Protein AF-0000000083556539 (afdb_homodimer)

pLDDT: mean 80.31, std 20.59, range [20.72, 98.0]

Sequence (852 aa):
MIHHPDTIGQIGQLGGMACKLQITYKPIAVSEAAAVHAIEAASYPADEAASLAQIKMRLNVAGAYFLGGYEASHGHLVGFVNGTLAPRRELEDETMSRHDPNGRYLCIHSVVMDAAYRRQGLASAMLKAYVDRIVADQPHVEAILLLCKPYLVQFYVQAGFQVTRLSPVVHGKDAWLECVLDCVSARQLKIIQVDAFTSVHYEGNPAAIVPMTAKQFDAATDAWMQVVAQENNLSETAYVAPTSNPSTYRLRWFTPGQCSSRASRSCSCSVSSSGIWRILAMEVNLCGHGTLATAKVLFEDGYVSKSSTLDFETRYVLLLCLVLCQRARSLPRSRGLMVTTKGGDASGVDYVNRYFDPRAGVNEDPVTGSAHCVLAPYWAAILSKSSLVARQVSHRPGTLRLQVDTDQDRVILHGDAVITMRGVVVMIHHPDTIGQIGQLGGMACKLQITYKPIAVSEAAAVHAIEAASYPADEAASLAQIKMRLNVAGAYFLGGYEASHGHLVGFVNGTLAPRRELEDETMSRHDPNGRYLCIHSVVMDAAYRRQGLASAMLKAYVDRIVADQPHVEAILLLCKPYLVQFYVQAGFQVTRLSPVVHGKDAWLECVLDCVSARQLKIIQVDAFTSVHYEGNPAAIVPMTAKQFDAATDAWMQVVAQENNLSETAYVAPTSNPSTYRLRWFTPGQCSSRASRSCSCSVSSSGIWRILAMEVNLCGHGTLATAKVLFEDGYVSKSSTLDFETRYVLLLCLVLCQRARSLPRSRGLMVTTKGGDASGVDYVNRYFDPRAGVNEDPVTGSAHCVLAPYWAAILSKSSLVARQVSHRPGTLRLQVDTDQDRVILHGDAVITMRGVVV

InterPro domains:
  IPR000182 GNAT domain [PF00583] (54-161)
  IPR000182 GNAT domain [PS51186] (23-182)
  IPR003719 Phenazine biosynthesis PhzF-like [PF02567] (194-257)
  IPR003719 Phenazine biosynthesis PhzF-like [PF02567] (333-423)
  IPR003719 Phenazine biosynthesis PhzF-like [PTHR13774] (327-425)
  IPR016181 Acyl-CoA N-acyltransferase [SSF55729] (23-168)

Organism: NCBI:txid157072

Solvent-accessible surface area (backbone atoms only — not comparable to full-atom values): 45349 Å² total; per-residue (Å²): 128,85,74,73,79,78,72,75,76,79,76,75,76,80,72,72,76,74,72,73,83,52,70,45,76,45,70,57,55,68,89,45,35,65,60,52,32,53,42,41,52,72,70,34,59,82,91,71,31,69,50,61,66,53,46,43,49,41,40,71,78,30,29,89,46,32,40,27,32,22,37,64,90,76,63,44,80,42,29,39,37,36,35,35,26,16,80,54,84,68,83,41,77,70,45,73,72,44,71,35,95,82,25,32,23,34,36,48,75,50,79,48,52,30,79,91,56,55,95,67,60,50,63,59,52,49,50,39,52,48,52,53,45,44,49,71,73,36,79,68,41,46,30,40,33,38,73,39,46,58,85,48,37,38,65,44,36,76,60,62,31,40,62,52,31,53,42,87,58,76,65,80,94,54,73,28,32,31,32,41,28,57,28,59,66,68,59,45,42,42,36,34,33,20,20,10,25,16,83,50,89,81,23,11,24,50,21,35,32,29,66,38,52,52,65,55,54,70,68,53,49,70,67,57,54,34,49,52,14,37,66,52,40,40,73,27,27,28,42,35,21,60,50,96,46,85,47,33,29,39,40,46,62,18,28,46,83,52,68,48,60,74,40,78,42,72,44,73,39,41,38,37,69,84,30,40,32,46,41,63,46,83,61,35,39,47,61,43,40,45,51,52,30,43,48,49,50,36,36,73,74,57,74,36,63,64,87,45,62,36,35,32,47,28,62,23,26,82,47,78,73,63,82,68,81,87,84,71,80,76,72,62,100,62,65,47,49,64,49,74,48,76,33,55,92,86,67,81,30,58,27,35,32,43,42,33,22,54,86,74,72,36,61,61,50,30,46,59,52,46,59,46,54,53,48,46,60,56,47,23,65,75,66,70,40,50,69,44,33,36,33,28,69,39,101,19,38,22,44,38,40,37,36,53,35,75,90,74,62,30,35,34,41,28,32,42,54,36,70,42,31,44,32,30,50,95,135,83,69,76,76,79,73,76,77,79,75,76,77,79,72,72,76,75,73,71,84,51,69,45,75,44,71,57,57,67,89,44,34,66,61,53,30,52,43,40,53,73,69,34,58,79,90,70,31,69,50,60,67,54,48,43,49,42,37,70,77,30,29,88,46,32,40,27,32,21,37,65,91,76,63,44,79,44,29,38,35,36,33,36,24,15,81,54,85,66,80,40,77,71,46,72,71,46,70,33,93,80,25,34,23,32,36,48,76,49,79,48,52,28,79,93,58,55,97,69,59,49,63,59,53,48,48,39,50,49,51,53,46,42,50,70,72,35,79,68,42,47,29,40,34,37,72,40,46,57,86,47,38,37,64,44,35,74,61,62,31,40,63,52,31,54,41,86,58,76,65,79,94,54,70,28,32,30,34,39,28,57,27,59,66,69,58,45,42,44,36,33,32,18,20,10,25,17,83,51,88,82,24,11,24,51,22,36,32,29,67,39,50,53,66,55,53,70,68,54,48,69,67,55,53,34,49,53,14,39,66,50,40,39,72,28,27,28,41,35,20,60,51,96,48,85,47,32,29,40,40,46,63,19,28,47,83,54,69,48,62,75,39,79,44,72,45,74,39,41,38,37,67,83,30,40,32,47,41,62,43,83,64,38,39,47,60,42,40,45,50,52,28,43,48,49,50,35,37,73,71,58,74,34,62,65,88,46,62,34,36,32,45,28,62,24,26,82,48,76,74,61,81,67,80,86,82,71,79,75,73,63,100,60,64,44,49,62,48,74,48,75,33,54,93,85,67,80,28,58,28,34,33,43,42,34,24,54,86,75,73,35,61,60,50,30,47,57,52,48,59,46,55,54,49,45,58,57,47,24,65,75,65,72,39,50,71,44,32,36,32,28,69,41,100,19,37,21,44,39,40,35,38,52,37,77,90,74,62,32,35,35,42,28,32,42,54,36,72,42,31,45,33,31,51,96

Radius of gyration: 32.37 Å; Cα contacts (8 Å, |Δi|>4): 1877; chains: 2; bounding box: 108×89×83 Å

Secondary structure (DSSP, 8-state):
----------------------EEEEPPPGGGHHHHHHHHHHHS-TTTSPPHHHHHHHHHHHGGGEEEEEETTT--EEEEEEEEEESSSS--HHHHHS--TT-SEEEEEEEEE-GGG-SSSHHHHHHHHHHHHHHHH-TT--EEEEEE-GGGHHHHHTTT-EEEEE-S---SSS--EEEEEEHHHHHSEEEEEEEES-SSTT-SEEEEEEE--HHHHHH--HHHHHHHHHHHTSSEEEEEEE-SSTTEEEEEEE-SS--------EEEEEEETT-EEEE-TT-----HHHHHHHHHHHHHTTSS-TTSEEEEEEE----------S--SS--S-S-EEEEEEPPTTSS-SEEEEEEEGGGTEEE-S--HHHHHHHHHHHHHHHT-SEEEEEE-SSS-EEEEEEEETTTTEEEEE--EEEEEEEEE-/----------------------EEEEPPPGGGHHHHHHHHHHHS-TTTSPPHHHHHHHHHHHGGGEEEEEETTT--EEEEEEEEEESSSS--HHHHHS--TT-SEEEEEEEEE-GGG-SSSHHHHHHHHHHHHHHHH-TT--EEEEEE-GGGHHHHHTTT-EEEEE-S---SSS--EEEEEEHHHHHSEEEEEEEES-SSTT-SEEEEEEE--HHHHHH--HHHHHHHHHHHTSSEEEEEEE-SSTTEEEEEEE-SS-B-----EEEEEEEETT-EEEE-TT-----HHHHHHHHHHHHHTTSS-TTSEEEEEEEE---------S--SS--S-S-EEEEEEPPTTSS-SEEEEEEEGGGTEEE-S--HHHHHHHHHHHHHHHT-SEEEEEE-SSS-EEEEEEEETTTTEEEEE--EEEEEEEEE-

Foldseek 3Di:
DPPPVPPPDPPPPCPPPPVPFDKDKDFDDLVCLVVQQVQQPVFDPPQQGDDSVQSSVCCVPPSVLKMFIAGPPPRDTFWMKGWAAFQDDADDPVRGSDHDPQHQEIEIRDQTGHPVPPPPCVSLVRLLVSLVCCLPPPVSHFKYKYKDFPVCQVSVVVSQKDWDAWHPDDDPDGIITMIMHGSVVVNFWKKFKKAKQDPDPPFHFIEIETEDEPVVVVPDDPVNLQVVQLVVQGQKYKYWYDDPDLQEIEIAIYHNPDRLQPAQDWDKWKAALQQKIWHQLQQLLDPSRNVSRNSPCCDVVVSDDNGDMHIYTYRGNRDPQDADPDPDDPPPVGQKYKDKDADDPPPQFGIEIWMAGCVVVGGTGRDRPSVCSVVQVVSCVVVVHQWGWYWYDDVRIHIWIWGQDPPVSIIIIGGDMDTDDMDTDD/DPPPVPPVDPPPPCPPPPVPFDKDKDFDALVCLVVQQVQQPVFDPPQQGDDSVLSSVCCVPPSVLKMFIAGPPPRDTFWMKGWAAFQDDADDPVRGSDHDPQHQEIEIRDQTGHPVPPPPCVSLVRLLVSLVCCLPPPVSHFKYKYKDFPVCQVSVVVSQKDWDAFHPDDDPDGIITMIMHGSVVVNFWKKFKKAWQDPDPPFHFIEIETEDEPVVVVPDDPVNLQVVQLVVQGQKYKYWYDDPDLQEIEIAIYHNPDRLQPAQDWDKWKAALQQKIWHQLPQLLDPSRNVSRNSPCCDVVVSDDNGDMHIYTYRGNRDDQDADPDDDDPPPVGQKYKDKDADDPPPQFGIEMWMAGCVVVGGTGRDRPSVCSVVQVVSCVVVVHQWGWYWYDDVRIHIWIWGQDPPSSIIIIGGDMDTDDMDTDD

Structure (mmCIF, N/CA/C/O backbone):
data_AF-0000000083556539-model_v1
#
loop_
_entity.id
_entity.type
_entity.pdbx_description
1 polymer 'N-acetyltransferase domain-containing protein'
#
loop_
_atom_site.group_PDB
_atom_site.id
_atom_site.type_symbol
_atom_site.label_atom_id
_atom_site.label_alt_id
_atom_site.label_comp_id
_atom_site.label_asym_id
_atom_site.label_entity_id
_atom_site.label_seq_id
_atom_site.pdbx_PDB_ins_code
_atom_site.Cartn_x
_atom_site.Cartn_y
_atom_site.Cartn_z
_atom_site.occupancy
_atom_site.B_iso_or_equiv
_atom_site.auth_seq_id
_atom_site.auth_comp_id
_atom_site.auth_asym_id
_atom_site.auth_atom_id
_atom_site.pdbx_PDB_model_num
ATOM 1 N N . MET A 1 1 ? -51.781 -10.383 44.844 1 20.72 1 MET A N 1
ATOM 2 C CA . MET A 1 1 ? -51.938 -10.727 43.438 1 20.72 1 MET A CA 1
ATOM 3 C C . MET A 1 1 ? -52.281 -9.492 42.594 1 20.72 1 MET A C 1
ATOM 5 O O . MET A 1 1 ? -52.688 -9.617 41.438 1 20.72 1 MET A O 1
ATOM 9 N N . ILE A 1 2 ? -52.312 -8.32 43.156 1 23.89 2 ILE A N 1
ATOM 10 C CA . ILE A 1 2 ? -52.844 -7.094 42.562 1 23.89 2 ILE A CA 1
ATOM 11 C C . ILE A 1 2 ? -52.156 -6.816 41.219 1 23.89 2 ILE A C 1
ATOM 13 O O . ILE A 1 2 ? -50.938 -6.766 41.156 1 23.89 2 ILE A O 1
ATOM 17 N N . HIS A 1 3 ? -52.844 -7.254 40.125 1 21.41 3 HIS A N 1
ATOM 18 C CA . HIS A 1 3 ? -52.562 -7.207 38.688 1 21.41 3 HIS A CA 1
ATOM 19 C C . HIS A 1 3 ? -52.438 -5.77 38.188 1 21.41 3 HIS A C 1
ATOM 21 O O . HIS A 1 3 ? -53.438 -5.066 38.031 1 21.41 3 HIS A O 1
ATOM 27 N N . HIS A 1 4 ? -51.719 -4.914 38.906 1 24 4 HIS A N 1
ATOM 28 C CA . HIS A 1 4 ? -51.75 -3.537 38.406 1 24 4 HIS A CA 1
ATOM 29 C C . HIS A 1 4 ? -51.375 -3.455 36.938 1 24 4 HIS A C 1
ATOM 31 O O . HIS A 1 4 ? -50.344 -4.004 36.531 1 24 4 HIS A O 1
ATOM 37 N N . PRO A 1 5 ? -52.438 -3.361 36.031 1 24.89 5 PRO A N 1
ATOM 38 C CA . PRO A 1 5 ? -52.312 -3.299 34.562 1 24.89 5 PRO A CA 1
ATOM 39 C C . PRO A 1 5 ? -51.438 -2.135 34.094 1 24.89 5 PRO A C 1
ATOM 41 O O . PRO A 1 5 ? -51.719 -0.977 34.406 1 24.89 5 PRO A O 1
ATOM 44 N N . ASP A 1 6 ? -50.156 -2.098 34.344 1 22.48 6 ASP A N 1
ATOM 45 C CA . ASP A 1 6 ? -49.281 -0.965 34.031 1 22.48 6 ASP A CA 1
ATOM 46 C C . ASP A 1 6 ? -49.375 -0.559 32.562 1 22.48 6 ASP A C 1
ATOM 48 O O . ASP A 1 6 ? -48.938 -1.308 31.688 1 22.48 6 ASP A O 1
ATOM 52 N N . THR A 1 7 ? -50.469 -0.078 32.094 1 21.02 7 THR A N 1
ATOM 53 C CA . THR A 1 7 ? -50.719 0.432 30.75 1 21.02 7 THR A CA 1
ATOM 54 C C . THR A 1 7 ? -49.75 1.554 30.422 1 21.02 7 THR A C 1
ATOM 56 O O . THR A 1 7 ? -49.906 2.684 30.875 1 21.02 7 THR A O 1
ATOM 59 N N . ILE A 1 8 ? -48.531 1.499 30.672 1 24.5 8 ILE A N 1
ATOM 60 C CA . ILE A 1 8 ? -47.75 2.666 30.328 1 24.5 8 ILE A CA 1
ATOM 61 C C . ILE A 1 8 ? -48 3.043 28.859 1 24.5 8 ILE A C 1
ATOM 63 O O . ILE A 1 8 ? -47.938 2.188 27.984 1 24.5 8 ILE A O 1
ATOM 67 N N . GLY A 1 9 ? -48.75 4.07 28.609 1 21.84 9 GLY A N 1
ATOM 68 C CA . GLY A 1 9 ? -49.094 4.73 27.375 1 21.84 9 GLY A CA 1
ATOM 69 C C . GLY A 1 9 ? -47.938 4.855 26.406 1 21.84 9 GLY A C 1
ATOM 70 O O . GLY A 1 9 ? -46.781 4.887 26.828 1 21.84 9 GLY A O 1
ATOM 71 N N . GLN A 1 10 ? -48.094 4.418 25.109 1 21.72 10 GLN A N 1
ATOM 72 C CA . GLN A 1 10 ? -47.312 4.469 23.875 1 21.72 10 GLN A CA 1
ATOM 73 C C . GLN A 1 10 ? -46.906 5.895 23.531 1 21.72 10 GLN A C 1
ATOM 75 O O . GLN A 1 10 ? -47.719 6.715 23.125 1 21.72 10 GLN A O 1
ATOM 80 N N . ILE A 1 11 ? -46.281 6.625 24.375 1 24.91 11 ILE A N 1
ATOM 81 C CA . ILE A 1 11 ? -45.906 7.93 23.859 1 24.91 11 ILE A CA 1
ATOM 82 C C . ILE A 1 11 ? -45.344 7.77 22.438 1 24.91 11 ILE A C 1
ATOM 84 O O . ILE A 1 11 ? -44.406 6.977 22.219 1 24.91 11 ILE A O 1
ATOM 88 N N . GLY A 1 12 ? -46.125 8.047 21.375 1 25.31 12 GLY A N 1
ATOM 89 C CA . GLY A 1 12 ? -45.844 8.18 19.953 1 25.31 12 GLY A CA 1
ATOM 90 C C . GLY A 1 12 ? -44.594 8.953 19.656 1 25.31 12 GLY A C 1
ATOM 91 O O . GLY A 1 12 ? -44.438 10.102 20.094 1 25.31 12 GLY A O 1
ATOM 92 N N . GLN A 1 13 ? -43.438 8.43 19.797 1 26.2 13 GLN A N 1
ATOM 93 C CA . GLN A 1 13 ? -42.188 9.062 19.391 1 26.2 13 GLN A CA 1
ATOM 94 C C . GLN A 1 13 ? -42.312 9.711 18.016 1 26.2 13 GLN A C 1
ATOM 96 O O . GLN A 1 13 ? -42.531 9.023 17.016 1 26.2 13 GLN A O 1
ATOM 101 N N . LEU A 1 14 ? -43.031 10.867 17.828 1 28.23 14 LEU A N 1
ATOM 102 C CA . LEU A 1 14 ? -42.969 11.711 16.641 1 28.23 14 LEU A CA 1
ATOM 103 C C . LEU A 1 14 ? -41.531 11.82 16.125 1 28.23 14 LEU A C 1
ATOM 105 O O . LEU A 1 14 ? -40.688 12.477 16.734 1 28.23 14 LEU A O 1
ATOM 109 N N . GLY A 1 15 ? -40.875 10.812 15.727 1 32.38 15 GLY A N 1
ATOM 110 C CA . GLY A 1 15 ? -39.656 10.844 14.945 1 32.38 15 GLY A CA 1
ATOM 111 C C . GLY A 1 15 ? -39.656 11.859 13.82 1 32.38 15 GLY A C 1
ATOM 112 O O . GLY A 1 15 ? -40.375 11.68 12.836 1 32.38 15 GLY A O 1
ATOM 113 N N . GLY A 1 16 ? -39.875 13.148 14.047 1 32.16 16 GLY A N 1
ATOM 114 C CA . GLY A 1 16 ? -39.812 14.172 13.023 1 32.16 16 GLY A CA 1
ATOM 115 C C . GLY A 1 16 ? -38.812 13.844 11.93 1 32.16 16 GLY A C 1
ATOM 116 O O . GLY A 1 16 ? -37.781 13.227 12.188 1 32.16 16 GLY A O 1
ATOM 117 N N . MET A 1 17 ? -39.25 13.594 10.672 1 34.47 17 MET A N 1
ATOM 118 C CA . MET A 1 17 ? -38.531 13.531 9.391 1 34.47 17 MET A CA 1
ATOM 119 C C . MET A 1 17 ? -37.5 14.648 9.281 1 34.47 17 MET A C 1
ATOM 121 O O . MET A 1 17 ? -37.844 15.781 8.945 1 34.47 17 MET A O 1
ATOM 125 N N . ALA A 1 18 ? -36.75 15.008 10.156 1 37.91 18 ALA A N 1
ATOM 126 C CA . ALA A 1 18 ? -35.688 15.922 9.797 1 37.91 18 ALA A CA 1
ATOM 127 C C . ALA A 1 18 ? -35.25 15.727 8.344 1 37.91 18 ALA A C 1
ATOM 129 O O . ALA A 1 18 ? -34.844 14.641 7.953 1 37.91 18 ALA A O 1
ATOM 130 N N . CYS A 1 19 ? -35.844 16.266 7.285 1 42.38 19 CYS A N 1
ATOM 131 C CA . CYS A 1 19 ? -35.562 16.422 5.867 1 42.38 19 CYS A CA 1
ATOM 132 C C . CYS A 1 19 ? -34.062 16.562 5.648 1 42.38 19 CYS A C 1
ATOM 134 O O . CYS A 1 19 ? -33.469 17.578 6.012 1 42.38 19 CYS A O 1
ATOM 136 N N . LYS A 1 20 ? -33.375 15.594 5.727 1 54.72 20 LYS A N 1
ATOM 137 C CA . LYS A 1 20 ? -31.969 15.664 5.387 1 54.72 20 LYS A CA 1
ATOM 138 C C . LYS A 1 20 ? -31.75 16.484 4.125 1 54.72 20 LYS A C 1
ATOM 140 O O . LYS A 1 20 ? -32.375 16.234 3.088 1 54.72 20 LYS A O 1
ATOM 145 N N . LEU A 1 21 ? -31.469 17.766 4.254 1 72.62 21 LEU A N 1
ATOM 146 C CA . LEU A 1 21 ? -31.062 18.641 3.164 1 72.62 21 LEU A CA 1
ATOM 147 C C . LEU A 1 21 ? -30.25 17.875 2.123 1 72.62 21 LEU A C 1
ATOM 149 O O . LEU A 1 21 ? -29.281 17.188 2.465 1 72.62 21 LEU A O 1
ATOM 153 N N . GLN A 1 22 ? -31 17.625 0.95 1 84 22 GLN A N 1
ATOM 154 C CA . GLN A 1 22 ? -30.328 16.953 -0.147 1 84 22 GLN A CA 1
ATOM 155 C C . GLN A 1 22 ? -29.578 17.938 -1.034 1 84 22 GLN A C 1
ATOM 157 O O . GLN A 1 22 ? -30.172 18.906 -1.526 1 84 22 GLN A O 1
ATOM 162 N N . ILE A 1 23 ? -28.312 17.906 -1.091 1 91.31 23 ILE A N 1
ATOM 163 C CA . ILE A 1 23 ? -27.469 18.75 -1.928 1 91.31 23 ILE A CA 1
ATOM 164 C C . ILE A 1 23 ? -26.984 17.953 -3.137 1 91.31 23 ILE A C 1
ATOM 166 O O . ILE A 1 23 ? -26.594 16.797 -3.008 1 91.31 23 ILE A O 1
ATOM 170 N N . THR A 1 24 ? -27.172 18.5 -4.316 1 93.38 24 THR A N 1
ATOM 171 C CA . THR A 1 24 ? -26.625 17.938 -5.551 1 93.38 24 THR A CA 1
ATOM 172 C C . THR A 1 24 ? -25.422 18.75 -6.035 1 93.38 24 THR A C 1
ATOM 174 O O . THR A 1 24 ? -25.375 19.969 -5.84 1 93.38 24 THR A O 1
ATOM 177 N N . TYR A 1 25 ? -24.531 18.094 -6.621 1 94.75 25 TYR A N 1
ATOM 178 C CA . TYR A 1 25 ? -23.312 18.75 -7.074 1 94.75 25 TYR A CA 1
ATOM 179 C C . TYR A 1 25 ? -23.25 18.797 -8.594 1 94.75 25 TYR A C 1
ATOM 181 O O . TYR A 1 25 ? -23.469 17.797 -9.273 1 94.75 25 TYR A O 1
ATOM 189 N N . LYS A 1 26 ? -23 19.938 -9.164 1 94.12 26 LYS A N 1
ATOM 190 C CA . LYS A 1 26 ? -22.875 20.109 -10.609 1 94.12 26 LYS A CA 1
ATOM 191 C C . LYS A 1 26 ? -21.984 21.281 -10.953 1 94.12 26 LYS A C 1
ATOM 193 O O . LYS A 1 26 ? -21.656 22.109 -10.086 1 94.12 26 LYS A O 1
ATOM 198 N N . PRO A 1 27 ? -21.516 21.359 -12.195 1 94.88 27 PRO A N 1
ATOM 199 C CA . PRO A 1 27 ? -20.734 22.516 -12.617 1 94.88 27 PRO A CA 1
ATOM 200 C C . PRO A 1 27 ? -21.5 23.844 -12.5 1 94.88 27 PRO A C 1
ATOM 202 O O . PRO A 1 27 ? -22.734 23.844 -12.516 1 94.88 27 PRO A O 1
ATOM 205 N N . ILE A 1 28 ? -20.781 24.875 -12.406 1 96.5 28 ILE A N 1
ATOM 206 C CA . ILE A 1 28 ? -21.359 26.203 -12.273 1 96.5 28 ILE A CA 1
ATOM 207 C C . ILE A 1 28 ? -21.312 26.938 -13.609 1 96.5 28 ILE A C 1
ATOM 209 O O . ILE A 1 28 ? -20.266 26.953 -14.266 1 96.5 28 ILE A O 1
ATOM 213 N N . ALA A 1 29 ? -22.406 27.469 -13.953 1 94.69 29 ALA A N 1
ATOM 214 C CA . ALA A 1 29 ? -22.469 28.25 -15.188 1 94.69 29 ALA A CA 1
ATOM 215 C C . ALA A 1 29 ? -21.938 29.656 -14.969 1 94.69 29 ALA A C 1
ATOM 217 O O . ALA A 1 29 ? -22.031 30.203 -13.867 1 94.69 29 ALA A O 1
ATOM 218 N N . VAL A 1 30 ? -21.438 30.234 -16.047 1 94.75 30 VAL A N 1
ATOM 219 C CA . VAL A 1 30 ? -20.891 31.578 -15.984 1 94.75 30 VAL A CA 1
ATOM 220 C C . VAL A 1 30 ? -22 32.562 -15.578 1 94.75 30 VAL A C 1
ATOM 222 O O . VAL A 1 30 ? -21.75 33.531 -14.883 1 94.75 30 VAL A O 1
ATOM 225 N N . SER A 1 31 ? -23.234 32.25 -15.906 1 94.62 31 SER A N 1
ATOM 226 C CA . SER A 1 31 ? -24.391 33.062 -15.586 1 94.62 31 SER A CA 1
ATOM 227 C C . SER A 1 31 ? -24.625 33.125 -14.078 1 94.62 31 SER A C 1
ATOM 229 O O . SER A 1 31 ? -25.344 34 -13.586 1 94.62 31 SER A O 1
ATOM 231 N N . GLU A 1 32 ? -23.984 32.25 -13.375 1 95.81 32 GLU A N 1
ATOM 232 C CA . GLU A 1 32 ? -24.188 32.188 -11.93 1 95.81 32 GLU A CA 1
ATOM 233 C C . GLU A 1 32 ? -23.047 32.875 -11.18 1 95.81 32 GLU A C 1
ATOM 235 O O . GLU A 1 32 ? -22.906 32.719 -9.961 1 95.81 32 GLU A O 1
ATOM 240 N N . ALA A 1 33 ? -22.281 33.625 -11.836 1 96.75 33 ALA A N 1
ATOM 241 C CA . ALA A 1 33 ? -21.094 34.281 -11.266 1 96.75 33 ALA A CA 1
ATOM 242 C C . ALA A 1 33 ? -21.469 35.188 -10.102 1 96.75 33 ALA A C 1
ATOM 244 O O . ALA A 1 33 ? -20.734 35.25 -9.102 1 96.75 33 ALA A O 1
ATOM 245 N N . ALA A 1 34 ? -22.562 35.844 -10.211 1 96.38 34 ALA A N 1
ATOM 246 C CA . ALA A 1 34 ? -23 36.75 -9.156 1 96.38 34 ALA A CA 1
ATOM 247 C C . ALA A 1 34 ? -23.312 36 -7.867 1 96.38 34 ALA A C 1
ATOM 249 O O . ALA A 1 34 ? -22.984 36.469 -6.773 1 96.38 34 ALA A O 1
ATOM 250 N N . ALA A 1 35 ? -23.938 34.906 -8.062 1 95.88 35 ALA A N 1
ATOM 251 C CA . ALA A 1 35 ? -24.25 34.094 -6.895 1 95.88 35 ALA A CA 1
ATOM 252 C C . ALA A 1 35 ? -22.984 33.562 -6.23 1 95.88 35 ALA A C 1
ATOM 254 O O . ALA A 1 35 ? -22.875 33.531 -5.004 1 95.88 35 ALA A O 1
ATOM 255 N N . VAL A 1 36 ? -22.062 33.156 -7.039 1 96.31 36 VAL A N 1
ATOM 256 C CA . VAL A 1 36 ? -20.766 32.688 -6.551 1 96.31 36 VAL A CA 1
ATOM 257 C C . VAL A 1 36 ? -20.062 33.781 -5.773 1 96.31 36 VAL A C 1
ATOM 259 O O . VAL A 1 36 ? -19.594 33.594 -4.66 1 96.31 36 VAL A O 1
ATOM 262 N N . HIS A 1 37 ? -20.094 34.938 -6.324 1 96.38 37 HIS A N 1
ATOM 263 C CA . HIS A 1 37 ? -19.438 36.094 -5.699 1 96.38 37 HIS A CA 1
ATOM 264 C C . HIS A 1 37 ? -20.078 36.438 -4.359 1 96.38 37 HIS A C 1
ATOM 266 O O . HIS A 1 37 ? -19.391 36.781 -3.402 1 96.38 37 HIS A O 1
ATOM 272 N N . ALA A 1 38 ? -21.359 36.344 -4.309 1 95.56 38 ALA A N 1
ATOM 273 C CA . ALA A 1 38 ? -22.078 36.656 -3.074 1 95.56 38 ALA A CA 1
ATOM 274 C C . ALA A 1 38 ? -21.641 35.719 -1.939 1 95.56 38 ALA A C 1
ATOM 276 O O . ALA A 1 38 ? -21.391 36.188 -0.823 1 95.56 38 ALA A O 1
ATOM 277 N N . ILE A 1 39 ? -21.547 34.5 -2.234 1 95.44 39 ILE A N 1
ATOM 278 C CA . ILE A 1 39 ? -21.141 33.531 -1.231 1 95.44 39 ILE A CA 1
ATOM 279 C C . ILE A 1 39 ? -19.688 33.75 -0.841 1 95.44 39 ILE A C 1
ATOM 281 O O . ILE A 1 39 ? -19.344 33.688 0.341 1 95.44 39 ILE A O 1
ATOM 285 N N . GLU A 1 40 ? -18.844 34 -1.824 1 93.69 40 GLU A N 1
ATOM 286 C CA . GLU A 1 40 ? -17.438 34.281 -1.601 1 93.69 40 GLU A CA 1
ATOM 287 C C . GLU A 1 40 ? -17.25 35.5 -0.69 1 93.69 40 GLU A C 1
ATOM 289 O O . GLU A 1 40 ? -16.5 35.438 0.291 1 93.69 40 GLU A O 1
ATOM 294 N N . ALA A 1 41 ? -17.906 36.531 -0.97 1 93.38 41 ALA A N 1
ATOM 295 C CA . ALA A 1 41 ? -17.781 37.781 -0.238 1 93.38 41 ALA A CA 1
ATOM 296 C C . ALA A 1 41 ? -18.281 37.625 1.198 1 93.38 41 ALA A C 1
ATOM 298 O O . ALA A 1 41 ? -17.781 38.312 2.105 1 93.38 41 ALA A O 1
ATOM 299 N N . ALA A 1 42 ? -19.156 36.75 1.376 1 93.06 42 ALA A N 1
ATOM 300 C CA . ALA A 1 42 ? -19.703 36.531 2.709 1 93.06 42 ALA A CA 1
ATOM 301 C C . ALA A 1 42 ? -18.781 35.625 3.533 1 93.06 42 ALA A C 1
ATOM 303 O O . ALA A 1 42 ? -18.922 35.562 4.758 1 93.06 42 ALA A O 1
ATOM 304 N N . SER A 1 43 ? -17.891 34.969 2.891 1 90.69 43 SER A N 1
ATOM 305 C CA . SER A 1 43 ? -17.125 33.906 3.562 1 90.69 43 SER A CA 1
ATOM 306 C C . SER A 1 43 ? -15.703 34.375 3.854 1 90.69 43 SER A C 1
ATOM 308 O O . SER A 1 43 ? -15.008 33.781 4.684 1 90.69 43 SER A O 1
ATOM 310 N N . TYR A 1 44 ? -15.234 35.375 3.121 1 87.81 44 TYR A N 1
ATOM 311 C CA . TYR A 1 44 ? -13.859 35.844 3.271 1 87.81 44 TYR A CA 1
ATOM 312 C C . TYR A 1 44 ? -13.812 37.344 3.535 1 87.81 44 TYR A C 1
ATOM 314 O O . TYR A 1 44 ? -14.703 38.062 3.105 1 87.81 44 TYR A O 1
ATOM 322 N N . PRO A 1 45 ? -12.695 37.688 4.289 1 84.56 45 PRO A N 1
ATOM 323 C CA . PRO A 1 45 ? -12.477 39.125 4.367 1 84.56 45 PRO A CA 1
ATOM 324 C C . PRO A 1 45 ? -12.305 39.781 2.994 1 84.56 45 PRO A C 1
ATOM 326 O O . PRO A 1 45 ? -11.922 39.094 2.035 1 84.56 45 PRO A O 1
ATOM 329 N N . ALA A 1 46 ? -12.578 41.031 2.938 1 82.38 46 ALA A N 1
ATOM 330 C CA . ALA A 1 46 ? -12.602 41.75 1.672 1 82.38 46 ALA A CA 1
ATOM 331 C C . ALA A 1 46 ? -11.242 41.656 0.971 1 82.38 46 ALA A C 1
ATOM 333 O O . ALA A 1 46 ? -11.18 41.656 -0.26 1 82.38 46 ALA A O 1
ATOM 334 N N 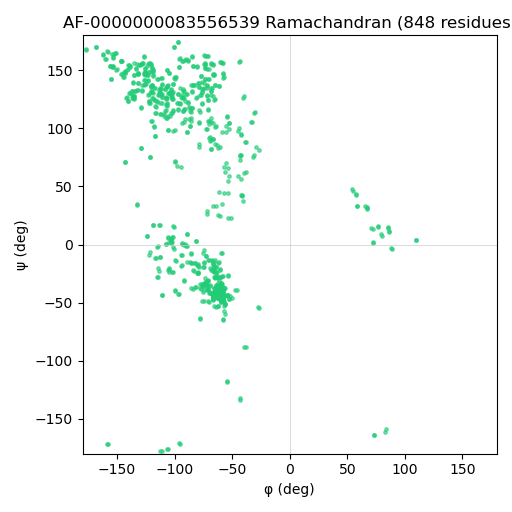. ASP A 1 47 ? -10.234 41.5 1.765 1 79.38 47 ASP A N 1
ATOM 335 C CA . ASP A 1 47 ? -8.891 41.531 1.193 1 79.38 47 ASP A CA 1
ATOM 336 C C . ASP A 1 47 ? -8.5 40.125 0.683 1 79.38 47 ASP A C 1
ATOM 338 O O . ASP A 1 47 ? -7.527 39.969 -0.059 1 79.38 47 ASP A O 1
ATOM 342 N N . GLU A 1 48 ? -9.312 39.125 0.96 1 81.25 48 GLU A N 1
ATOM 343 C CA . GLU A 1 48 ? -9.008 37.781 0.556 1 81.25 48 GLU A CA 1
ATOM 344 C C . GLU A 1 48 ? -10.016 37.25 -0.479 1 81.25 48 GLU A C 1
ATOM 346 O O . GLU A 1 48 ? -9.695 36.375 -1.279 1 81.25 48 GLU A O 1
ATOM 351 N N . ALA A 1 49 ? -11.133 37.875 -0.509 1 87.38 49 ALA A N 1
ATOM 352 C CA . ALA A 1 49 ? -12.203 37.406 -1.389 1 87.38 49 ALA A CA 1
ATOM 353 C C . ALA A 1 49 ? -11.914 37.781 -2.842 1 87.38 49 ALA A C 1
ATOM 355 O O . ALA A 1 49 ? -11.438 38.875 -3.129 1 87.38 49 ALA A O 1
ATOM 356 N N . ALA A 1 50 ? -12.203 36.906 -3.654 1 89.88 50 ALA A N 1
ATOM 357 C CA . ALA A 1 50 ? -12.086 37.188 -5.082 1 89.88 50 ALA A CA 1
ATOM 358 C C . ALA A 1 50 ? -13.164 38.156 -5.543 1 89.88 50 ALA A C 1
ATOM 360 O O . ALA A 1 50 ? -14.305 38.094 -5.086 1 89.88 50 ALA A O 1
ATOM 361 N N . SER A 1 51 ? -12.766 39.062 -6.484 1 91.69 51 SER A N 1
ATOM 362 C CA . SER A 1 51 ? -13.727 40 -7.066 1 91.69 51 SER A CA 1
ATOM 363 C C . SER A 1 51 ? -14.656 39.281 -8.047 1 91.69 51 SER A C 1
ATOM 365 O O . SER A 1 51 ? -14.375 38.156 -8.477 1 91.69 51 SER A O 1
ATOM 367 N N . LEU A 1 52 ? -15.773 39.969 -8.328 1 95.19 52 LEU A N 1
ATOM 368 C CA . LEU A 1 52 ? -16.703 39.406 -9.312 1 95.19 52 LEU A CA 1
ATOM 369 C C . LEU A 1 52 ? -16 39.219 -10.648 1 95.19 52 LEU A C 1
ATOM 371 O O . LEU A 1 52 ? -16.234 38.219 -11.328 1 95.19 52 LEU A O 1
ATOM 375 N N . ALA A 1 53 ? -15.133 40.094 -11.023 1 93.5 53 ALA A N 1
ATOM 376 C CA . ALA A 1 53 ? -14.391 40 -12.273 1 93.5 53 ALA A CA 1
ATOM 377 C C . ALA A 1 53 ? -13.477 38.781 -12.273 1 93.5 53 ALA A C 1
ATOM 379 O O . ALA A 1 53 ? -13.383 38.062 -13.273 1 93.5 53 ALA A O 1
ATOM 380 N N . GLN A 1 54 ? -12.875 38.562 -11.18 1 91.81 54 GLN A N 1
ATOM 381 C CA . GLN A 1 54 ? -11.984 37.406 -11.055 1 91.81 54 GLN A CA 1
ATOM 382 C C . GLN A 1 54 ? -12.766 36.094 -11.148 1 91.81 54 GLN A C 1
ATOM 384 O O . GLN A 1 54 ? -12.328 35.156 -11.797 1 91.81 54 GLN A O 1
ATOM 389 N N . ILE A 1 55 ? -13.898 36.094 -10.523 1 94.25 55 ILE A N 1
ATOM 390 C CA . ILE A 1 55 ? -14.742 34.906 -10.523 1 94.25 55 ILE A CA 1
ATOM 391 C C . ILE A 1 55 ? -15.227 34.594 -11.945 1 94.25 55 ILE A C 1
ATOM 393 O O . ILE A 1 55 ? -15.18 33.469 -12.398 1 94.25 55 ILE A O 1
ATOM 397 N N . LYS A 1 56 ? -15.648 35.625 -12.602 1 94.75 56 LYS A N 1
ATOM 398 C CA . LYS A 1 56 ? -16.078 35.469 -13.984 1 94.75 56 LYS A CA 1
ATOM 399 C C . LYS A 1 56 ? -14.945 34.969 -14.867 1 94.75 56 LYS A C 1
ATOM 401 O O . LYS A 1 56 ? -15.148 34.062 -15.68 1 94.75 56 LYS A O 1
ATOM 406 N N . MET A 1 57 ? -13.883 35.531 -14.664 1 92.88 57 MET A N 1
ATOM 407 C CA . MET A 1 57 ? -12.719 35.094 -15.422 1 92.88 57 MET A CA 1
ATOM 408 C C . MET A 1 57 ? -12.406 33.625 -15.164 1 92.88 57 MET A C 1
ATOM 410 O O . MET A 1 57 ? -12.227 32.844 -16.094 1 92.88 57 MET A O 1
ATOM 414 N N . ARG A 1 58 ? -12.375 33.219 -13.922 1 93.81 58 ARG A N 1
ATOM 415 C CA . ARG A 1 58 ? -12.078 31.828 -13.562 1 93.81 58 ARG A CA 1
ATOM 416 C C . ARG A 1 58 ? -13.117 30.875 -14.141 1 93.81 58 ARG A C 1
ATOM 418 O O . ARG A 1 58 ? -12.773 29.797 -14.625 1 93.81 58 ARG A O 1
ATOM 425 N N . LEU A 1 59 ? -14.352 31.266 -14.047 1 95 59 LEU A N 1
ATOM 426 C CA . LEU A 1 59 ? -15.414 30.422 -14.578 1 95 59 LEU A CA 1
ATOM 427 C C . LEU A 1 59 ? -15.266 30.234 -16.078 1 95 59 LEU A C 1
ATOM 429 O O . LEU A 1 59 ? -15.57 29.172 -16.609 1 95 59 LEU A O 1
ATOM 433 N N . ASN A 1 60 ? -14.781 31.234 -16.734 1 94.69 60 ASN A N 1
ATOM 434 C CA . ASN A 1 60 ? -14.617 31.172 -18.172 1 94.69 60 ASN A CA 1
ATOM 435 C C . ASN A 1 60 ? -13.445 30.297 -18.578 1 94.69 60 ASN A C 1
ATOM 437 O O . ASN A 1 60 ? -13.547 29.5 -19.516 1 94.69 60 ASN A O 1
ATOM 441 N N . VAL A 1 61 ? -12.391 30.359 -17.875 1 93.75 61 VAL A N 1
ATOM 442 C CA . VAL A 1 61 ? -11.172 29.719 -18.344 1 93.75 61 VAL A CA 1
ATOM 443 C C . VAL A 1 61 ? -10.961 28.406 -17.594 1 93.75 61 VAL A C 1
ATOM 445 O O . VAL A 1 61 ? -10.242 27.516 -18.062 1 93.75 61 VAL A O 1
ATOM 448 N N . ALA A 1 62 ? -11.547 28.312 -16.406 1 95.44 62 ALA A N 1
ATOM 449 C CA . ALA A 1 62 ? -11.305 27.156 -15.555 1 95.44 62 ALA A CA 1
ATOM 450 C C . ALA A 1 62 ? -12.617 26.594 -15.008 1 95.44 62 ALA A C 1
ATOM 452 O O . ALA A 1 62 ? -12.664 26.094 -13.875 1 95.44 62 ALA A O 1
ATOM 453 N N . GLY A 1 63 ? -13.609 26.672 -15.742 1 95.19 63 GLY A N 1
ATOM 454 C CA . GLY A 1 63 ? -14.922 26.219 -15.305 1 95.19 63 GLY A CA 1
ATOM 455 C C . GLY A 1 63 ? -14.961 24.75 -14.938 1 95.19 63 GLY A C 1
ATOM 456 O O . GLY A 1 63 ? -15.734 24.344 -14.078 1 95.19 63 GLY A O 1
ATOM 457 N N . ALA A 1 64 ? -14.109 23.969 -15.547 1 95.12 64 ALA A N 1
ATOM 458 C CA . ALA A 1 64 ? -14.055 22.531 -15.32 1 95.12 64 ALA A CA 1
ATOM 459 C C . ALA A 1 64 ? -13.586 22.219 -13.898 1 95.12 64 ALA A C 1
ATOM 461 O O . ALA A 1 64 ? -13.773 21.109 -13.406 1 95.12 64 ALA A O 1
ATOM 462 N N . TYR A 1 65 ? -13.055 23.203 -13.266 1 96.94 65 TYR A N 1
ATOM 463 C CA . TYR A 1 65 ? -12.484 22.969 -11.938 1 96.94 65 TYR A CA 1
ATOM 464 C C . TYR A 1 65 ? -13.297 23.688 -10.867 1 96.94 65 TYR A C 1
ATOM 466 O O . TYR A 1 65 ? -12.781 23.984 -9.781 1 96.94 65 TYR A O 1
ATOM 474 N N . PHE A 1 66 ? -14.516 24.062 -11.273 1 96 66 PHE A N 1
ATOM 475 C CA . PHE A 1 66 ? -15.531 24.516 -10.328 1 96 66 PHE A CA 1
ATOM 476 C C . PHE A 1 66 ? -16.516 23.391 -10.016 1 96 66 PHE A C 1
ATOM 478 O O . PHE A 1 66 ? -16.828 22.578 -10.891 1 96 66 PHE A O 1
ATOM 485 N N . LEU A 1 67 ? -16.953 23.344 -8.82 1 97.19 67 LEU A N 1
ATOM 486 C CA . LEU A 1 67 ? -18.062 22.5 -8.43 1 97.19 67 LEU A CA 1
ATOM 487 C C . LEU A 1 67 ? -19.031 23.25 -7.508 1 97.19 67 LEU A C 1
ATOM 489 O O . LEU A 1 67 ? -18.609 23.812 -6.492 1 97.19 67 LEU A O 1
ATOM 493 N N . GLY A 1 68 ? -20.281 23.25 -7.902 1 97.12 68 GLY A N 1
ATOM 494 C CA . GLY A 1 68 ? -21.312 23.891 -7.098 1 97.12 68 GLY A CA 1
ATOM 495 C C . GLY A 1 68 ? -22.203 22.891 -6.379 1 97.12 68 GLY A C 1
ATOM 496 O O . GLY A 1 68 ? -22.531 21.828 -6.918 1 97.12 68 GLY A O 1
ATOM 497 N N . GLY A 1 69 ? -22.469 23.219 -5.137 1 96.44 69 GLY A N 1
ATOM 498 C CA . GLY A 1 69 ? -23.516 22.531 -4.395 1 96.44 69 GLY A CA 1
ATOM 499 C C . GLY A 1 69 ? -24.859 23.234 -4.445 1 96.44 69 GLY A C 1
ATOM 500 O O . GLY A 1 69 ? -24.953 24.422 -4.133 1 96.44 69 GLY A O 1
ATOM 501 N N . TYR A 1 70 ? -25.891 22.484 -4.848 1 95.69 70 TYR A N 1
ATOM 502 C CA . TYR A 1 70 ? -27.219 23.047 -5.016 1 95.69 70 TYR A CA 1
ATOM 503 C C . TYR A 1 70 ? -28.234 22.344 -4.125 1 95.69 70 TYR A C 1
ATOM 505 O O . TYR A 1 70 ? -28.25 21.125 -4.039 1 95.69 70 TYR A O 1
ATOM 513 N N . GLU A 1 71 ? -29.016 23.109 -3.434 1 92 71 GLU A N 1
ATOM 514 C CA . GLU A 1 71 ? -30.109 22.531 -2.66 1 92 71 GLU A CA 1
ATOM 515 C C . GLU A 1 71 ? -31.188 21.953 -3.572 1 92 71 GLU A C 1
ATOM 517 O O . GLU A 1 71 ? -31.609 22.594 -4.527 1 92 71 GLU A O 1
ATOM 522 N N . ALA A 1 72 ? -31.562 20.719 -3.324 1 83.06 72 ALA A N 1
ATOM 523 C CA . ALA A 1 72 ? -32.406 19.938 -4.215 1 83.06 72 ALA A CA 1
ATOM 524 C C . ALA A 1 72 ? -33.781 20.594 -4.398 1 83.06 72 ALA A C 1
ATOM 526 O O . ALA A 1 72 ? -34.375 20.531 -5.48 1 83.06 72 ALA A O 1
ATOM 527 N N . SER A 1 73 ? -34.344 21.172 -3.443 1 78.38 73 SER A N 1
ATOM 528 C CA . SER A 1 73 ? -35.719 21.656 -3.49 1 78.38 73 SER A CA 1
ATOM 529 C C . SER A 1 73 ? -35.844 22.891 -4.379 1 78.38 73 SER A C 1
ATOM 531 O O . SER A 1 73 ? -36.781 22.984 -5.18 1 78.38 73 SER A O 1
ATOM 533 N N . HIS A 1 74 ? -34.844 23.781 -4.348 1 78.81 74 HIS A N 1
ATOM 534 C CA . HIS A 1 74 ? -35 25.062 -5.039 1 78.81 74 HIS A CA 1
ATOM 535 C C . HIS A 1 74 ? -33.906 25.266 -6.074 1 78.81 74 HIS A C 1
ATOM 537 O O . HIS A 1 74 ? -33.969 26.219 -6.863 1 78.81 74 HIS A O 1
ATOM 543 N N . GLY A 1 75 ? -32.969 24.422 -6.059 1 86.12 75 GLY A N 1
ATOM 544 C CA . GLY A 1 75 ? -31.922 24.5 -7.047 1 86.12 75 GLY A CA 1
ATOM 545 C C . GLY A 1 75 ? -30.969 25.672 -6.812 1 86.12 75 GLY A C 1
ATOM 546 O O . GLY A 1 75 ? -30.297 26.125 -7.742 1 86.12 75 GLY A O 1
ATOM 547 N N . HIS A 1 76 ? -31.016 26.281 -5.684 1 91.19 76 HIS A N 1
ATOM 548 C CA . HIS A 1 76 ? -30.156 27.422 -5.355 1 91.19 76 HIS A CA 1
ATOM 549 C C . HIS A 1 76 ? -28.75 26.969 -4.977 1 91.19 76 HIS A C 1
ATOM 551 O O . HIS A 1 76 ? -28.594 25.953 -4.301 1 91.19 76 HIS A O 1
ATOM 557 N N . LEU A 1 77 ? -27.797 27.781 -5.516 1 95.81 77 LEU A N 1
ATOM 558 C CA . LEU A 1 77 ? -26.406 27.531 -5.156 1 95.81 77 LEU A CA 1
ATOM 559 C C . LEU A 1 77 ? -26.172 27.781 -3.67 1 95.81 77 LEU A C 1
ATOM 561 O O . LEU A 1 77 ? -26.484 28.859 -3.16 1 95.81 77 LEU A O 1
ATOM 565 N N . VAL A 1 78 ? -25.641 26.812 -2.941 1 95.56 78 VAL A N 1
ATOM 566 C CA . VAL A 1 78 ? -25.469 26.953 -1.5 1 95.56 78 VAL A CA 1
ATOM 567 C C . VAL A 1 78 ? -23.984 26.906 -1.142 1 95.56 78 VAL A C 1
ATOM 569 O O . VAL A 1 78 ? -23.609 27.172 0.002 1 95.56 78 VAL A O 1
ATOM 572 N N . GLY A 1 79 ? -23.156 26.547 -1.993 1 97 79 GLY A N 1
ATOM 573 C CA . GLY A 1 79 ? -21.719 26.5 -1.796 1 97 79 GLY A CA 1
ATOM 574 C C . GLY A 1 79 ? -20.969 26.094 -3.049 1 97 79 GLY A C 1
ATOM 575 O O . GLY A 1 79 ? -21.562 25.688 -4.047 1 97 79 GLY A O 1
ATOM 576 N N . PHE A 1 80 ? -19.609 26.266 -3.027 1 97.5 80 PHE A N 1
ATOM 577 C CA . PHE A 1 80 ? -18.828 25.859 -4.191 1 97.5 80 PHE A CA 1
ATOM 578 C C . PHE A 1 80 ? -17.359 25.656 -3.818 1 97.5 80 PHE A C 1
ATOM 580 O O . PHE A 1 80 ? -16.938 26.078 -2.742 1 97.5 80 PHE A O 1
ATOM 587 N N . VAL A 1 81 ? -16.688 24.938 -4.605 1 97.69 81 VAL A N 1
ATOM 588 C CA . VAL A 1 81 ? -15.234 24.797 -4.629 1 97.69 81 VAL A CA 1
ATOM 589 C C . VAL A 1 81 ? -14.688 25.234 -5.984 1 97.69 81 VAL A C 1
ATOM 591 O O . VAL A 1 81 ? -15.281 24.938 -7.023 1 97.69 81 VAL A O 1
ATOM 594 N N . ASN A 1 82 ? -13.602 26 -5.977 1 95.25 82 ASN A N 1
ATOM 595 C CA . ASN A 1 82 ? -13.008 26.391 -7.25 1 95.25 82 ASN A CA 1
ATOM 596 C C . ASN A 1 82 ? -11.484 26.328 -7.195 1 95.25 82 ASN A C 1
ATOM 598 O O . ASN A 1 82 ? -10.891 26.422 -6.117 1 95.25 82 ASN A O 1
ATOM 602 N N . GLY A 1 83 ? -10.93 26.141 -8.312 1 95.31 83 GLY A N 1
ATOM 603 C CA . GLY A 1 83 ? -9.484 26.094 -8.445 1 95.31 83 GLY A CA 1
ATOM 604 C C . GLY A 1 83 ? -9.008 26.375 -9.859 1 95.31 83 GLY A C 1
ATOM 605 O O . GLY A 1 83 ? -9.82 26.484 -10.781 1 95.31 83 GLY A O 1
ATOM 606 N N . THR A 1 84 ? -7.707 26.625 -9.969 1 95.69 84 THR A N 1
ATOM 607 C CA . THR A 1 84 ? -7.055 26.828 -11.258 1 95.69 84 THR A CA 1
ATOM 608 C C . THR A 1 84 ? -5.828 25.938 -11.391 1 95.69 84 THR A C 1
ATOM 610 O O . THR A 1 84 ? -5.25 25.516 -10.391 1 95.69 84 THR A O 1
ATOM 613 N N . LEU A 1 85 ? -5.477 25.656 -12.602 1 95.94 85 LEU A N 1
ATOM 614 C CA . LEU A 1 85 ? -4.297 24.844 -12.875 1 95.94 85 LEU A CA 1
ATOM 615 C C . LEU A 1 85 ? -3.033 25.688 -12.883 1 95.94 85 LEU A C 1
ATOM 617 O O . LEU A 1 85 ? -3.027 26.812 -13.414 1 95.94 85 LEU A O 1
ATOM 621 N N . ALA A 1 86 ? -2.025 25.172 -12.289 1 94.12 86 ALA A N 1
ATOM 622 C CA . ALA A 1 86 ? -0.708 25.797 -12.242 1 94.12 86 ALA A CA 1
ATOM 623 C C . ALA A 1 86 ? 0.347 24.891 -12.891 1 94.12 86 ALA A C 1
ATOM 625 O O . ALA A 1 86 ? 0.233 23.672 -12.852 1 94.12 86 ALA A O 1
ATOM 626 N N . PRO A 1 87 ? 1.388 25.453 -13.438 1 90.06 87 PRO A N 1
ATOM 627 C CA . PRO A 1 87 ? 2.434 24.672 -14.109 1 90.06 87 PRO A CA 1
ATOM 628 C C . PRO A 1 87 ? 3.418 24.031 -13.125 1 90.06 87 PRO A C 1
ATOM 630 O O . PRO A 1 87 ? 4.129 23.094 -13.477 1 90.06 87 PRO A O 1
ATOM 633 N N . ARG A 1 88 ? 3.453 24.703 -11.992 1 89.94 88 ARG A N 1
ATOM 634 C CA . ARG A 1 88 ? 4.41 24.219 -11 1 89.94 88 ARG A CA 1
ATOM 635 C C . ARG A 1 88 ? 3.729 23.953 -9.664 1 89.94 88 ARG A C 1
ATOM 637 O O . ARG A 1 88 ? 2.678 24.531 -9.375 1 89.94 88 ARG A O 1
ATOM 644 N N . ARG A 1 89 ? 4.383 23.188 -8.875 1 88.06 89 ARG A N 1
ATOM 645 C CA . ARG A 1 89 ? 3.84 22.75 -7.59 1 88.06 89 ARG A CA 1
ATOM 646 C C . ARG A 1 89 ? 3.992 23.844 -6.535 1 88.06 89 ARG A C 1
ATOM 648 O O . ARG A 1 89 ? 3.25 23.875 -5.551 1 88.06 89 ARG A O 1
ATOM 655 N N . GLU A 1 90 ? 4.895 24.688 -6.688 1 83.75 90 GLU A N 1
ATOM 656 C CA . GLU A 1 90 ? 5.16 25.734 -5.707 1 83.75 90 GLU A CA 1
ATOM 657 C C . GLU A 1 90 ? 4.047 26.781 -5.699 1 83.75 90 GLU A C 1
ATOM 659 O O . GLU A 1 90 ? 3.719 27.344 -6.742 1 83.75 90 GLU A O 1
ATOM 664 N N . LEU A 1 91 ? 3.527 26.938 -4.527 1 80.75 91 LEU A N 1
ATOM 665 C CA . LEU A 1 91 ? 2.441 27.891 -4.379 1 80.75 91 LEU A CA 1
ATOM 666 C C . LEU A 1 91 ? 2.986 29.297 -4.133 1 80.75 91 LEU A C 1
ATOM 668 O O . LEU A 1 91 ? 3.623 29.547 -3.109 1 80.75 91 LEU A O 1
ATOM 672 N N . GLU A 1 92 ? 2.98 30.078 -5.113 1 77.5 92 GLU A N 1
ATOM 673 C CA . GLU A 1 92 ? 3.326 31.5 -5.043 1 77.5 92 GLU A CA 1
ATOM 674 C C . GLU A 1 92 ? 2.172 32.375 -5.527 1 77.5 92 GLU A C 1
ATOM 676 O O . GLU A 1 92 ? 1.235 31.875 -6.156 1 77.5 92 GLU A O 1
ATOM 681 N N . ASP A 1 93 ? 2.154 33.625 -5.066 1 71.06 93 ASP A N 1
ATOM 682 C CA . ASP A 1 93 ? 1.103 34.531 -5.465 1 71.06 93 ASP A CA 1
ATOM 683 C C . ASP A 1 93 ? 0.875 34.5 -6.977 1 71.06 93 ASP A C 1
ATOM 685 O O . ASP A 1 93 ? -0.267 34.469 -7.438 1 71.06 93 ASP A O 1
ATOM 689 N N . GLU A 1 94 ? 1.896 34.406 -7.629 1 64.19 94 GLU A N 1
ATOM 690 C CA . GLU A 1 94 ? 1.818 34.438 -9.086 1 64.19 94 GLU A CA 1
ATOM 691 C C . GLU A 1 94 ? 1.223 33.156 -9.633 1 64.19 94 GLU A C 1
ATOM 693 O O . GLU A 1 94 ? 0.447 33.156 -10.586 1 64.19 94 GLU A O 1
ATOM 698 N N . THR A 1 95 ? 1.513 32.094 -9 1 62.94 95 THR A N 1
ATOM 699 C CA . THR A 1 95 ? 1.099 30.797 -9.508 1 62.94 95 THR A CA 1
ATOM 700 C C . THR A 1 95 ? -0.396 30.578 -9.281 1 62.94 95 THR A C 1
ATOM 702 O O . THR A 1 95 ? -1.051 29.891 -10.07 1 62.94 95 THR A O 1
ATOM 705 N N . MET A 1 96 ? -0.913 31.344 -8.383 1 65.81 96 MET A N 1
ATOM 706 C CA . MET A 1 96 ? -2.309 31.094 -8.031 1 65.81 96 MET A CA 1
ATOM 707 C C . MET A 1 96 ? -3.229 32.094 -8.727 1 65.81 96 MET A C 1
ATOM 709 O O . MET A 1 96 ? -4.453 31.953 -8.672 1 65.81 96 MET A O 1
ATOM 713 N N . SER A 1 97 ? -2.578 33 -9.422 1 72.38 97 SER A N 1
ATOM 714 C CA . SER A 1 97 ? -3.393 34.094 -9.977 1 72.38 97 SER A CA 1
ATOM 715 C C . SER A 1 97 ? -3.822 33.781 -11.406 1 72.38 97 SER A C 1
ATOM 717 O O . SER A 1 97 ? -4.785 34.375 -11.914 1 72.38 97 SER A O 1
ATOM 719 N N . ARG A 1 98 ? -3.123 32.844 -11.969 1 83.88 98 ARG A N 1
ATOM 720 C CA . ARG A 1 98 ? -3.432 32.562 -13.367 1 83.88 98 ARG A CA 1
ATOM 721 C C . ARG A 1 98 ? -3.732 31.078 -13.578 1 83.88 98 ARG A C 1
ATOM 723 O O . ARG A 1 98 ? -3.225 30.234 -12.844 1 83.88 98 ARG A O 1
ATOM 730 N N . HIS A 1 99 ? -4.633 30.859 -14.523 1 92.94 99 HIS A N 1
ATOM 731 C CA . HIS A 1 99 ? -4.938 29.5 -14.945 1 92.94 99 HIS A CA 1
ATOM 732 C C . HIS A 1 99 ? -4.055 29.078 -16.125 1 92.94 99 HIS A C 1
ATOM 734 O O . HIS A 1 99 ? -3.986 29.781 -17.141 1 92.94 99 HIS A O 1
ATOM 740 N N . ASP A 1 100 ? -3.391 28.047 -16.047 1 93.62 100 ASP A N 1
ATOM 741 C CA . ASP A 1 100 ? -2.629 27.438 -17.141 1 93.62 100 ASP A CA 1
ATOM 742 C C . ASP A 1 100 ? -3.314 26.172 -17.641 1 93.62 100 ASP A C 1
ATOM 744 O O . ASP A 1 100 ? -3.277 25.141 -16.984 1 93.62 100 ASP A O 1
ATOM 748 N N . PRO A 1 101 ? -3.859 26.25 -18.812 1 93.19 101 PRO A N 1
ATOM 749 C CA . PRO A 1 101 ? -4.605 25.109 -19.312 1 93.19 101 PRO A CA 1
ATOM 750 C C . PRO A 1 101 ? -3.736 23.859 -19.469 1 93.19 101 PRO A C 1
ATOM 752 O O . PRO A 1 101 ? -4.258 22.734 -19.547 1 93.19 101 PRO A O 1
ATOM 755 N N . ASN A 1 102 ? -2.443 24.047 -19.453 1 93.62 102 ASN A N 1
ATOM 756 C CA . ASN A 1 102 ? -1.541 22.906 -19.562 1 93.62 102 ASN A CA 1
ATOM 757 C C . ASN A 1 102 ? -0.941 22.531 -18.203 1 93.62 102 ASN A C 1
ATOM 759 O O . ASN A 1 102 ? -0.056 21.672 -18.141 1 93.62 102 ASN A O 1
ATOM 763 N N . GLY A 1 103 ? -1.399 23.203 -17.266 1 94.88 103 GLY A N 1
ATOM 764 C CA . GLY A 1 103 ? -0.886 22.922 -15.938 1 94.88 103 GLY A CA 1
ATOM 765 C C . GLY A 1 103 ? -1.277 21.547 -15.43 1 94.88 103 GLY A C 1
ATOM 766 O O . GLY A 1 103 ? -2.291 20.984 -15.852 1 94.88 103 GLY A O 1
ATOM 767 N N . ARG A 1 104 ? -0.449 21.031 -14.508 1 96.12 104 ARG A N 1
ATOM 768 C CA . ARG A 1 104 ? -0.683 19.703 -13.977 1 96.12 104 ARG A CA 1
ATOM 769 C C . ARG A 1 104 ? -1.012 19.75 -12.492 1 96.12 104 ARG A C 1
ATOM 771 O O . ARG A 1 104 ? -1.246 18.719 -11.867 1 96.12 104 ARG A O 1
ATOM 778 N N . TYR A 1 105 ? -0.99 20.922 -11.961 1 96.56 105 TYR A N 1
ATOM 779 C CA . TYR A 1 105 ? -1.277 21.109 -10.539 1 96.56 105 TYR A CA 1
ATOM 780 C C . TYR A 1 105 ? -2.494 22 -10.344 1 96.56 105 TYR A C 1
ATOM 782 O O . TYR A 1 105 ? -2.527 23.141 -10.836 1 96.56 105 TYR A O 1
ATOM 790 N N . LEU A 1 106 ? -3.426 21.516 -9.609 1 97.25 106 LEU A N 1
ATOM 791 C CA . LEU A 1 106 ? -4.66 22.25 -9.367 1 97.25 106 LEU A CA 1
ATOM 792 C C . LEU A 1 106 ? -4.605 22.984 -8.031 1 97.25 106 LEU A C 1
ATOM 794 O O . LEU A 1 106 ? -4.457 22.344 -6.98 1 97.25 106 LEU A O 1
ATOM 798 N N . CYS A 1 107 ? -4.762 24.234 -8.094 1 96 107 CYS A N 1
ATOM 799 C CA . CYS A 1 107 ? -4.758 25.047 -6.879 1 96 107 CYS A CA 1
ATOM 800 C C . CYS A 1 107 ? -6.176 25.438 -6.484 1 96 107 CYS A C 1
ATOM 802 O O . CYS A 1 107 ? -6.836 26.188 -7.195 1 96 107 CYS A O 1
ATOM 804 N N . ILE A 1 108 ? -6.605 24.906 -5.352 1 96.19 108 ILE A N 1
ATOM 805 C CA . ILE A 1 108 ? -7.914 25.297 -4.844 1 96.19 108 ILE A CA 1
ATOM 806 C C . ILE A 1 108 ? -7.828 26.703 -4.238 1 96.19 108 ILE A C 1
ATOM 808 O O . ILE A 1 108 ? -6.953 26.969 -3.408 1 96.19 108 ILE A O 1
ATOM 812 N N . HIS A 1 109 ? -8.742 27.5 -4.574 1 93.06 109 HIS A N 1
ATOM 813 C CA . HIS A 1 109 ? -8.758 28.875 -4.078 1 93.06 109 HIS A CA 1
ATOM 814 C C . HIS A 1 109 ? -9.727 29.031 -2.914 1 93.06 109 HIS A C 1
ATOM 816 O O . HIS A 1 109 ? -9.477 29.812 -1.99 1 93.06 109 HIS A O 1
ATOM 822 N N . SER A 1 110 ? -10.891 28.359 -3.023 1 92.75 110 SER A N 1
ATOM 823 C CA . SER A 1 110 ? -11.859 28.531 -1.944 1 92.75 110 SER A CA 1
ATOM 824 C C . SER A 1 110 ? -12.797 27.328 -1.858 1 92.75 110 SER A C 1
ATOM 826 O O . SER A 1 110 ? -13.094 26.688 -2.873 1 92.75 110 SER A O 1
ATOM 828 N N . VAL A 1 111 ? -13.125 26.969 -0.73 1 95.94 111 VAL A N 1
ATOM 829 C CA . VAL A 1 111 ? -14.195 26.062 -0.34 1 95.94 111 VAL A CA 1
ATOM 830 C C . VAL A 1 111 ? -15.188 26.797 0.571 1 95.94 111 VAL A C 1
ATOM 832 O O . VAL A 1 111 ? -14.883 27.047 1.74 1 95.94 111 VAL A O 1
ATOM 835 N N . VAL A 1 112 ? -16.359 27.109 0.003 1 95.5 112 VAL A N 1
ATOM 836 C CA . VAL A 1 112 ? -17.219 28 0.768 1 95.5 112 VAL A CA 1
ATOM 837 C C . VAL A 1 112 ? -18.656 27.484 0.744 1 95.5 112 VAL A C 1
ATOM 839 O O . VAL A 1 112 ? -19.078 26.828 -0.217 1 95.5 112 VAL A O 1
ATOM 842 N N . MET A 1 113 ? -19.266 27.703 1.771 1 95.06 113 MET A N 1
ATOM 843 C CA . MET A 1 113 ? -20.688 27.422 1.945 1 95.06 113 MET A CA 1
ATOM 844 C C . MET A 1 113 ? -21.438 28.672 2.342 1 95.06 113 MET A C 1
ATOM 846 O O . MET A 1 113 ? -20.938 29.5 3.111 1 95.06 113 MET A O 1
ATOM 850 N N . ASP A 1 114 ? -22.625 28.734 1.862 1 94.5 114 ASP A N 1
ATOM 851 C CA . ASP A 1 114 ? -23.531 29.766 2.359 1 94.5 114 ASP A CA 1
ATOM 852 C C . ASP A 1 114 ? -23.719 29.656 3.871 1 94.5 114 ASP A C 1
ATOM 854 O O . ASP A 1 114 ? -23.797 28.547 4.41 1 94.5 114 ASP A O 1
ATOM 858 N N . ALA A 1 115 ? -23.906 30.797 4.512 1 92.5 115 ALA A N 1
ATOM 859 C CA . ALA A 1 115 ? -23.953 30.859 5.969 1 92.5 115 ALA A CA 1
ATOM 860 C C . ALA A 1 115 ? -25.078 30 6.527 1 92.5 115 ALA A C 1
ATOM 862 O O . ALA A 1 115 ? -24.922 29.391 7.586 1 92.5 115 ALA A O 1
ATOM 863 N N . ALA A 1 116 ? -26.156 29.922 5.828 1 90.62 116 ALA A N 1
ATOM 864 C CA . ALA A 1 116 ? -27.328 29.203 6.297 1 90.62 116 ALA A CA 1
ATOM 865 C C . ALA A 1 116 ? -27.094 27.688 6.285 1 90.62 116 ALA A C 1
ATOM 867 O O . ALA A 1 116 ? -27.844 26.938 6.918 1 90.62 116 ALA A O 1
ATOM 868 N N . TYR A 1 117 ? -26.062 27.297 5.648 1 91.56 117 TYR A N 1
ATOM 869 C CA . TYR A 1 117 ? -25.859 25.875 5.441 1 91.56 117 TYR A CA 1
ATOM 870 C C . TYR A 1 117 ? -24.562 25.406 6.102 1 91.56 117 TYR A C 1
ATOM 872 O O . TYR A 1 117 ? -24.047 24.328 5.789 1 91.56 117 TYR A O 1
ATOM 880 N N . ARG A 1 118 ? -24.047 26.203 7 1 89.88 118 ARG A N 1
ATOM 881 C CA . ARG A 1 118 ? -22.766 25.891 7.625 1 89.88 118 ARG A CA 1
ATOM 882 C C . ARG A 1 118 ? -22.969 25.016 8.859 1 89.88 118 ARG A C 1
ATOM 884 O O . ARG A 1 118 ? -24.094 24.844 9.336 1 89.88 118 ARG A O 1
ATOM 891 N N . ARG A 1 119 ? -21.875 24.297 9.258 1 89.44 119 ARG A N 1
ATOM 892 C CA . ARG A 1 119 ? -21.797 23.469 10.469 1 89.44 119 ARG A CA 1
ATOM 893 C C . ARG A 1 119 ? -22.75 22.281 10.383 1 89.44 119 ARG A C 1
ATOM 895 O O . ARG A 1 119 ? -23.375 21.922 11.375 1 89.44 119 ARG A O 1
ATOM 902 N N . GLN A 1 120 ? -22.938 21.781 9.164 1 89.25 120 GLN A N 1
ATOM 903 C CA . GLN A 1 120 ? -23.781 20.625 8.93 1 89.25 120 GLN A CA 1
ATOM 904 C C . GLN A 1 120 ? -23 19.516 8.203 1 89.25 120 GLN A C 1
ATOM 906 O O . GLN A 1 120 ? -23.594 18.547 7.727 1 89.25 120 GLN A O 1
ATOM 911 N N . GLY A 1 121 ? -21.734 19.766 8.078 1 91.25 121 GLY A N 1
ATOM 912 C CA . GLY A 1 121 ? -20.906 18.781 7.414 1 91.25 121 GLY A CA 1
ATOM 913 C C . GLY A 1 121 ? -21.016 18.828 5.902 1 91.25 121 GLY A C 1
ATOM 914 O O . GLY A 1 121 ? -20.469 17.969 5.211 1 91.25 121 GLY A O 1
ATOM 915 N N . LEU A 1 122 ? -21.641 19.797 5.367 1 92.06 122 LEU A N 1
ATOM 916 C CA . LEU A 1 122 ? -21.906 19.891 3.936 1 92.06 122 LEU A CA 1
ATOM 917 C C . LEU A 1 122 ? -20.656 20.297 3.17 1 92.06 122 LEU A C 1
ATOM 919 O O . LEU A 1 122 ? -20.438 19.828 2.045 1 92.06 122 LEU A O 1
ATOM 923 N N . ALA A 1 123 ? -19.875 21.094 3.787 1 94.81 123 ALA A N 1
ATOM 924 C CA . ALA A 1 123 ? -18.641 21.516 3.137 1 94.81 123 ALA A CA 1
ATOM 925 C C . ALA A 1 123 ? -17.703 20.312 2.943 1 94.81 123 ALA A C 1
ATOM 927 O O . ALA A 1 123 ? -17.078 20.172 1.888 1 94.81 123 ALA A O 1
ATOM 928 N N . SER A 1 124 ? -17.656 19.5 3.98 1 95 124 SER A N 1
ATOM 929 C CA . SER A 1 124 ? -16.812 18.312 3.904 1 95 124 SER A CA 1
ATOM 930 C C . SER A 1 124 ? -17.281 17.375 2.789 1 95 124 SER A C 1
ATOM 932 O O . SER A 1 124 ? -16.469 16.859 2.018 1 95 124 SER A O 1
ATOM 934 N N . ALA A 1 125 ? -18.531 17.188 2.707 1 93.94 125 ALA A N 1
ATOM 935 C CA . ALA A 1 125 ? -19.094 16.344 1.668 1 93.94 125 ALA A CA 1
ATOM 936 C C . ALA A 1 125 ? -18.828 16.906 0.279 1 93.94 125 ALA A C 1
ATOM 938 O O . ALA A 1 125 ? -18.484 16.172 -0.647 1 93.94 125 ALA A O 1
ATOM 939 N N . MET A 1 126 ? -18.969 18.172 0.157 1 95.75 126 MET A N 1
ATOM 940 C CA . MET A 1 126 ? -18.734 18.844 -1.122 1 95.75 126 MET A CA 1
ATOM 941 C C . MET A 1 126 ? -17.281 18.734 -1.536 1 95.75 126 MET A C 1
ATOM 943 O O . MET A 1 126 ? -16.969 18.438 -2.691 1 95.75 126 MET A O 1
ATOM 947 N N . LEU A 1 127 ? -16.438 18.984 -0.58 1 97.31 127 LEU A N 1
ATOM 948 C CA . LEU A 1 127 ? -15.008 18.891 -0.869 1 97.31 127 LEU A CA 1
ATOM 949 C C . LEU A 1 127 ? -14.641 17.469 -1.285 1 97.31 127 LEU A C 1
ATOM 951 O O . LEU A 1 127 ? -13.875 17.266 -2.238 1 97.31 127 LEU A O 1
ATOM 955 N N . LYS A 1 128 ? -15.133 16.531 -0.582 1 95.25 128 LYS A N 1
ATOM 956 C CA . LYS A 1 128 ? -14.883 15.133 -0.931 1 95.25 128 LYS A CA 1
ATOM 957 C C . LYS A 1 128 ? -15.383 14.812 -2.338 1 95.25 128 LYS A C 1
ATOM 959 O O . LYS A 1 128 ? -14.688 14.156 -3.117 1 95.25 128 LYS A O 1
ATOM 964 N N . ALA A 1 129 ? -16.547 15.289 -2.662 1 94.31 129 ALA A N 1
ATOM 965 C CA . ALA A 1 129 ? -17.094 15.102 -4.004 1 94.31 129 ALA A CA 1
ATOM 966 C C . ALA A 1 129 ? -16.203 15.758 -5.055 1 94.31 129 ALA A C 1
ATOM 968 O O . ALA A 1 129 ? -15.992 15.203 -6.137 1 94.31 129 ALA A O 1
ATOM 969 N N . TYR A 1 130 ? -15.758 16.906 -4.754 1 97.06 130 TYR A N 1
ATOM 970 C CA . TYR A 1 130 ? -14.867 17.641 -5.648 1 97.06 130 TYR A CA 1
ATOM 971 C C . TYR A 1 130 ? -13.594 16.844 -5.91 1 97.06 130 TYR A C 1
ATOM 973 O O . TYR A 1 130 ? -13.195 16.656 -7.062 1 97.06 130 TYR A O 1
ATOM 981 N N . VAL A 1 131 ? -12.969 16.359 -4.848 1 96.81 131 VAL A N 1
ATOM 982 C CA . VAL A 1 131 ? -11.734 15.578 -4.934 1 96.81 131 VAL A CA 1
ATOM 983 C C . VAL A 1 131 ? -11.977 14.312 -5.754 1 96.81 131 VAL A C 1
ATOM 985 O O . VAL A 1 131 ? -11.203 14 -6.66 1 96.81 131 VAL A O 1
ATOM 988 N N . ASP A 1 132 ? -13.055 13.625 -5.469 1 93.06 132 ASP A N 1
ATOM 989 C CA . ASP A 1 132 ? -13.391 12.406 -6.191 1 93.06 132 ASP A CA 1
ATOM 990 C C . ASP A 1 132 ? -13.531 12.672 -7.688 1 93.06 132 ASP A C 1
ATOM 992 O O . ASP A 1 132 ? -13.047 11.898 -8.516 1 93.06 132 ASP A O 1
ATOM 996 N N . ARG A 1 133 ? -14.133 13.758 -8 1 94.44 133 ARG A N 1
ATOM 997 C CA . ARG A 1 133 ? -14.352 14.125 -9.391 1 94.44 133 ARG A CA 1
ATOM 998 C C . ARG A 1 133 ? -13.031 14.43 -10.094 1 94.44 133 ARG A C 1
ATOM 1000 O O . ARG A 1 133 ? -12.805 13.977 -11.219 1 94.44 133 ARG A O 1
ATOM 1007 N N . ILE A 1 134 ? -12.211 15.18 -9.461 1 96.38 134 ILE A N 1
ATOM 1008 C CA . ILE A 1 134 ? -10.938 15.547 -10.062 1 96.38 134 ILE A CA 1
ATOM 1009 C C . ILE A 1 134 ? -10.094 14.297 -10.289 1 96.38 134 ILE A C 1
ATOM 1011 O O . ILE A 1 134 ? -9.523 14.109 -11.367 1 96.38 134 ILE A O 1
ATOM 1015 N N . VAL A 1 135 ? -10.031 13.469 -9.32 1 93.81 135 VAL A N 1
ATOM 1016 C CA . VAL A 1 135 ? -9.234 12.25 -9.398 1 93.81 135 VAL A CA 1
ATOM 1017 C C . VAL A 1 135 ? -9.773 11.344 -10.5 1 93.81 135 VAL A C 1
ATOM 1019 O O . VAL A 1 135 ? -9.008 10.766 -11.273 1 93.81 135 VAL A O 1
ATOM 1022 N N . ALA A 1 136 ? -11.031 11.328 -10.688 1 90.25 136 ALA A N 1
ATOM 1023 C CA . ALA A 1 136 ? -11.656 10.406 -11.633 1 90.25 136 ALA A CA 1
ATOM 1024 C C . ALA A 1 136 ? -11.648 10.984 -13.047 1 90.25 136 ALA A C 1
ATOM 1026 O O . ALA A 1 136 ? -11.383 10.266 -14.008 1 90.25 136 ALA A O 1
ATOM 1027 N N . ASP A 1 137 ? -11.844 12.305 -13.18 1 92.5 137 ASP A N 1
ATOM 1028 C CA . ASP A 1 137 ? -12.203 12.836 -14.484 1 92.5 137 ASP A CA 1
ATOM 1029 C C . ASP A 1 137 ? -11.086 13.703 -15.055 1 92.5 137 ASP A C 1
ATOM 1031 O O . ASP A 1 137 ? -11.148 14.125 -16.219 1 92.5 137 ASP A O 1
ATOM 1035 N N . GLN A 1 138 ? -10.141 14.008 -14.273 1 94.56 138 GLN A N 1
ATOM 1036 C CA . GLN A 1 138 ? -9.055 14.867 -14.734 1 94.56 138 GLN A CA 1
ATOM 1037 C C . GLN A 1 138 ? -7.707 14.172 -14.602 1 94.56 138 GLN A C 1
ATOM 1039 O O . GLN A 1 138 ? -6.875 14.57 -13.781 1 94.56 138 GLN A O 1
ATOM 1044 N N . PRO A 1 139 ? -7.41 13.234 -15.492 1 92.06 139 PRO A N 1
ATOM 1045 C CA . PRO A 1 139 ? -6.215 12.398 -15.359 1 92.06 139 PRO A CA 1
ATOM 1046 C C . PRO A 1 139 ? -4.918 13.195 -15.492 1 92.06 139 PRO A C 1
ATOM 1048 O O . PRO A 1 139 ? -3.867 12.758 -15.016 1 92.06 139 PRO A O 1
ATOM 1051 N N . HIS A 1 140 ? -5.008 14.359 -16.062 1 94.75 140 HIS A N 1
ATOM 1052 C CA . HIS A 1 140 ? -3.793 15.141 -16.25 1 94.75 140 HIS A CA 1
ATOM 1053 C C . HIS A 1 140 ? -3.387 15.852 -14.961 1 94.75 140 HIS A C 1
ATOM 1055 O O . HIS A 1 140 ? -2.252 16.312 -14.836 1 94.75 140 HIS A O 1
ATOM 1061 N N . VAL A 1 141 ? -4.246 15.992 -14.078 1 97.12 141 VAL A N 1
ATOM 1062 C CA . VAL A 1 141 ? -3.941 16.656 -12.82 1 97.12 141 VAL A CA 1
ATOM 1063 C C . VAL A 1 141 ? -3.145 15.719 -11.914 1 97.12 141 VAL A C 1
ATOM 1065 O O . VAL A 1 141 ? -3.658 14.688 -11.477 1 97.12 141 VAL A O 1
ATOM 1068 N N . GLU A 1 142 ? -1.99 16.109 -11.516 1 96.81 142 GLU A N 1
ATOM 1069 C CA . GLU A 1 142 ? -1.097 15.25 -10.742 1 96.81 142 GLU A CA 1
ATOM 1070 C C . GLU A 1 142 ? -1.302 15.445 -9.25 1 96.81 142 GLU A C 1
ATOM 1072 O O . GLU A 1 142 ? -1.055 14.531 -8.453 1 96.81 142 GLU A O 1
ATOM 1077 N N . ALA A 1 143 ? -1.671 16.625 -8.898 1 97.81 143 ALA A N 1
ATOM 1078 C CA . ALA A 1 143 ? -1.9 16.922 -7.484 1 97.81 143 ALA A CA 1
ATOM 1079 C C . ALA A 1 143 ? -2.844 18.109 -7.32 1 97.81 143 ALA A C 1
ATOM 1081 O O . ALA A 1 143 ? -2.939 18.969 -8.203 1 97.81 143 ALA A O 1
ATOM 1082 N N . ILE A 1 144 ? -3.537 18.125 -6.18 1 97.94 144 ILE A N 1
ATOM 1083 C CA . ILE A 1 144 ? -4.32 19.266 -5.742 1 97.94 144 ILE A CA 1
ATOM 1084 C C . ILE A 1 144 ? -3.59 19.984 -4.605 1 97.94 144 ILE A C 1
ATOM 1086 O O . ILE A 1 144 ? -3.164 19.344 -3.637 1 97.94 144 ILE A O 1
ATOM 1090 N N . LEU A 1 145 ? -3.488 21.234 -4.777 1 96.69 145 LEU A N 1
ATOM 1091 C CA . LEU A 1 145 ? -2.773 22.062 -3.811 1 96.69 145 LEU A CA 1
ATOM 1092 C C . LEU A 1 145 ? -3.695 23.109 -3.205 1 96.69 145 LEU A C 1
ATOM 1094 O O . LEU A 1 145 ? -4.625 23.578 -3.863 1 96.69 145 LEU A O 1
ATOM 1098 N N . LEU A 1 146 ? -3.375 23.453 -1.924 1 95.31 146 LEU A N 1
ATOM 1099 C CA . LEU A 1 146 ? -4.102 24.562 -1.331 1 95.31 146 LEU A CA 1
ATOM 1100 C C . LEU A 1 146 ? -3.361 25.109 -0.111 1 95.31 146 LEU A C 1
ATOM 1102 O O . LEU A 1 146 ? -2.422 24.484 0.381 1 95.31 146 LEU A O 1
ATOM 1106 N N . LEU A 1 147 ? -3.762 26.281 0.248 1 92.62 147 LEU A N 1
ATOM 1107 C CA . LEU A 1 147 ? -3.326 26.906 1.488 1 92.62 147 LEU A CA 1
ATOM 1108 C C . LEU A 1 147 ? -4.457 26.938 2.51 1 92.62 147 LEU A C 1
ATOM 1110 O O . LEU A 1 147 ? -5.602 27.25 2.166 1 92.62 147 LEU A O 1
ATOM 1114 N N . CYS A 1 148 ? -4.109 26.562 3.688 1 91.56 148 CYS A N 1
ATOM 1115 C CA . CYS A 1 148 ? -5.176 26.625 4.68 1 91.56 148 CYS A CA 1
ATOM 1116 C C . CYS A 1 148 ? -4.648 27.141 6.016 1 91.56 148 CYS A C 1
ATOM 1118 O O . CYS A 1 148 ? -3.451 27.047 6.293 1 91.56 148 CYS A O 1
ATOM 1120 N N . LYS A 1 149 ? -5.578 27.719 6.762 1 90.44 149 LYS A N 1
ATOM 1121 C CA . LYS A 1 149 ? -5.289 28.125 8.133 1 90.44 149 LYS A CA 1
ATOM 1122 C C . LYS A 1 149 ? -5.211 26.922 9.062 1 90.44 149 LYS A C 1
ATOM 1124 O O . LYS A 1 149 ? -5.852 25.906 8.82 1 90.44 149 LYS A O 1
ATOM 1129 N N . PRO A 1 150 ? -4.508 27.016 10.156 1 90.69 150 PRO A N 1
ATOM 1130 C CA . PRO A 1 150 ? -4.297 25.891 11.062 1 90.69 150 PRO A CA 1
ATOM 1131 C C . PRO A 1 150 ? -5.602 25.281 11.57 1 90.69 150 PRO A C 1
ATOM 1133 O O . PRO A 1 150 ? -5.711 24.062 11.688 1 90.69 150 PRO A O 1
ATOM 1136 N N . TYR A 1 151 ? -6.574 26.078 11.82 1 90.44 151 TYR A N 1
ATOM 1137 C CA . TYR A 1 151 ? -7.801 25.547 12.414 1 90.44 151 TYR A CA 1
ATOM 1138 C C . TYR A 1 151 ? -8.594 24.734 11.391 1 90.44 151 TYR A C 1
ATOM 1140 O O . TYR A 1 151 ? -9.523 24.016 11.75 1 90.44 151 TYR A O 1
ATOM 1148 N N . LEU A 1 152 ? -8.227 24.766 10.102 1 93.12 152 LEU A N 1
ATOM 1149 C CA . LEU A 1 152 ? -8.93 24.047 9.055 1 93.12 152 LEU A CA 1
ATOM 1150 C C . LEU A 1 152 ? -8.172 22.781 8.664 1 93.12 152 LEU A C 1
ATOM 1152 O O . LEU A 1 152 ? -8.609 22.031 7.785 1 93.12 152 LEU A O 1
ATOM 1156 N N . VAL A 1 153 ? -7.105 22.516 9.305 1 94.31 153 VAL A N 1
ATOM 1157 C CA . VAL A 1 153 ? -6.238 21.391 8.969 1 94.31 153 VAL A CA 1
ATOM 1158 C C . VAL A 1 153 ? -7.031 20.078 9.023 1 94.31 153 VAL A C 1
ATOM 1160 O O . VAL A 1 153 ? -7.008 19.297 8.078 1 94.31 153 VAL A O 1
ATOM 1163 N N . GLN A 1 154 ? -7.75 19.875 10.055 1 94.19 154 GLN A N 1
ATOM 1164 C CA . GLN A 1 154 ? -8.508 18.641 10.211 1 94.19 154 GLN A CA 1
ATOM 1165 C C . GLN A 1 154 ? -9.516 18.453 9.086 1 94.19 154 GLN A C 1
ATOM 1167 O O . GLN A 1 154 ? -9.711 17.344 8.586 1 94.19 154 GLN A O 1
ATOM 1172 N N . PHE A 1 155 ? -10.109 19.578 8.688 1 95.5 155 PHE A N 1
ATOM 1173 C CA . PHE A 1 155 ? -11.078 19.609 7.602 1 95.5 155 PHE A CA 1
ATOM 1174 C C . PHE A 1 155 ? -10.469 19.062 6.316 1 95.5 155 PHE A C 1
ATOM 1176 O O . PHE A 1 155 ? -11.031 18.188 5.672 1 95.5 155 PHE A O 1
ATOM 1183 N N . TYR A 1 156 ? -9.297 19.484 5.969 1 96.94 156 TYR A N 1
ATOM 1184 C CA . TYR A 1 156 ? -8.664 19.109 4.711 1 96.94 156 TYR A CA 1
ATOM 1185 C C . TYR A 1 156 ? -8.016 17.734 4.824 1 96.94 156 TYR A C 1
ATOM 1187 O O . TYR A 1 156 ? -8.039 16.938 3.871 1 96.94 156 TYR A O 1
ATOM 1195 N N . VAL A 1 157 ? -7.461 17.438 5.961 1 95.94 157 VAL A N 1
ATOM 1196 C CA . VAL A 1 157 ? -6.852 16.141 6.184 1 95.94 157 VAL A CA 1
ATOM 1197 C C . VAL A 1 157 ? -7.91 15.039 6.059 1 95.94 157 VAL A C 1
ATOM 1199 O O . VAL A 1 157 ? -7.66 13.992 5.465 1 95.94 157 VAL A O 1
ATOM 1202 N N . GLN A 1 158 ? -9.086 15.25 6.48 1 93.56 158 GLN A N 1
ATOM 1203 C CA . GLN A 1 158 ? -10.18 14.289 6.402 1 93.56 158 GLN A CA 1
ATOM 1204 C C . GLN A 1 158 ? -10.617 14.062 4.961 1 9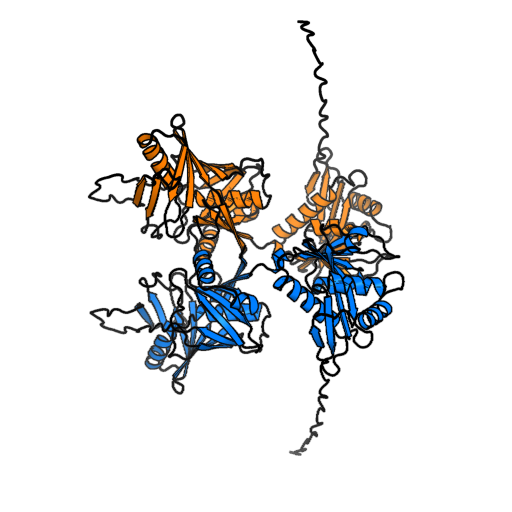3.56 158 GLN A C 1
ATOM 1206 O O . GLN A 1 158 ? -11.234 13.047 4.645 1 93.56 158 GLN A O 1
ATOM 1211 N N . ALA A 1 159 ? -10.305 15.008 4.195 1 94.56 159 ALA A N 1
ATOM 1212 C CA . ALA A 1 159 ? -10.648 14.883 2.783 1 94.56 159 ALA A CA 1
ATOM 1213 C C . ALA A 1 159 ? -9.508 14.25 1.994 1 94.56 159 ALA A C 1
ATOM 1215 O O . ALA A 1 159 ? -9.586 14.133 0.769 1 94.56 159 ALA A O 1
ATOM 1216 N N . GLY A 1 160 ? -8.43 13.906 2.613 1 94.75 160 GLY A N 1
ATOM 1217 C CA . GLY A 1 160 ? -7.355 13.18 1.96 1 94.75 160 GLY A CA 1
ATOM 1218 C C . GLY A 1 160 ? -6.113 14.023 1.75 1 94.75 160 GLY A C 1
ATOM 1219 O O . GLY A 1 160 ? -5.121 13.555 1.185 1 94.75 160 GLY A O 1
ATOM 1220 N N . PHE A 1 161 ? -6.102 15.273 2.24 1 97.62 161 PHE A N 1
ATOM 1221 C CA . PHE A 1 161 ? -4.941 16.141 2.072 1 97.62 161 PHE A CA 1
ATOM 1222 C C . PHE A 1 161 ? -3.906 15.883 3.158 1 97.62 161 PHE A C 1
ATOM 1224 O O . PHE A 1 161 ? -4.246 15.43 4.25 1 97.62 161 PHE A O 1
ATOM 1231 N N . GLN A 1 162 ? -2.703 16.188 2.779 1 96.75 162 GLN A N 1
ATOM 1232 C CA . GLN A 1 162 ? -1.589 16.172 3.721 1 96.75 162 GLN A CA 1
ATOM 1233 C C . GLN A 1 162 ? -0.931 17.531 3.838 1 96.75 162 GLN A C 1
ATOM 1235 O O . GLN A 1 162 ? -0.703 18.203 2.832 1 96.75 162 GLN A O 1
ATOM 1240 N N . VAL A 1 163 ? -0.665 17.859 5.094 1 96.56 163 VAL A N 1
ATOM 1241 C CA . VAL A 1 163 ? 0.07 19.109 5.312 1 96.56 163 VAL A CA 1
ATOM 1242 C C . VAL A 1 163 ? 1.557 18.875 5.043 1 96.56 163 VAL A C 1
ATOM 1244 O O . VAL A 1 163 ? 2.131 17.875 5.492 1 96.56 163 VAL A O 1
ATOM 1247 N N . THR A 1 164 ? 2.154 19.781 4.34 1 94.5 164 THR A N 1
ATOM 1248 C CA . THR A 1 164 ? 3.549 19.562 3.971 1 94.5 164 THR A CA 1
ATOM 1249 C C . THR A 1 164 ? 4.461 20.531 4.711 1 94.5 164 THR A C 1
ATOM 1251 O O . THR A 1 164 ? 5.516 20.141 5.219 1 94.5 164 THR A O 1
ATOM 1254 N N . ARG A 1 165 ? 4.023 21.812 4.773 1 92.62 165 ARG A N 1
ATOM 1255 C CA . ARG A 1 165 ? 4.871 22.828 5.391 1 92.62 165 ARG A CA 1
ATOM 1256 C C . ARG A 1 165 ? 4.098 24.109 5.625 1 92.62 165 ARG A C 1
ATOM 1258 O O . ARG A 1 165 ? 2.961 24.25 5.168 1 92.62 165 ARG A O 1
ATOM 1265 N N . LEU A 1 166 ? 4.789 25 6.398 1 91.38 166 LEU A N 1
ATOM 1266 C CA . LEU A 1 166 ? 4.336 26.375 6.484 1 91.38 166 LEU A CA 1
ATOM 1267 C C . LEU A 1 166 ? 4.609 27.125 5.184 1 91.38 166 LEU A C 1
ATOM 1269 O O . LEU A 1 166 ? 5.723 27.078 4.66 1 91.38 166 LEU A O 1
ATOM 1273 N N . SER A 1 167 ? 3.576 27.734 4.73 1 89.19 167 SER A N 1
ATOM 1274 C CA . SER A 1 167 ? 3.723 28.422 3.451 1 89.19 167 SER A CA 1
ATOM 1275 C C . SER A 1 167 ? 4.535 29.703 3.604 1 89.19 167 SER A C 1
ATOM 1277 O O . SER A 1 167 ? 4.375 30.438 4.582 1 89.19 167 SER A O 1
ATOM 1279 N N . PRO A 1 168 ? 5.352 29.969 2.592 1 84.31 168 PRO A N 1
ATOM 1280 C CA . PRO A 1 168 ? 6.027 31.266 2.592 1 84.31 168 PRO A CA 1
ATOM 1281 C C . PRO A 1 168 ? 5.098 32.406 2.217 1 84.31 168 PRO A C 1
ATOM 1283 O O . PRO A 1 168 ? 5.449 33.594 2.398 1 84.31 168 PRO A O 1
ATOM 1286 N N . VAL A 1 169 ? 3.986 32.031 1.658 1 76.75 169 VAL A N 1
ATOM 1287 C CA . VAL A 1 169 ? 3.012 33.062 1.273 1 76.75 169 VAL A CA 1
ATOM 1288 C C . VAL A 1 169 ? 2.383 33.656 2.523 1 76.75 169 VAL A C 1
ATOM 1290 O O . VAL A 1 169 ? 1.875 32.938 3.387 1 76.75 169 VAL A O 1
ATOM 1293 N N . VAL A 1 170 ? 2.633 34.906 2.701 1 72.12 170 VAL A N 1
ATOM 1294 C CA . VAL A 1 170 ? 2.07 35.594 3.852 1 72.12 170 VAL A CA 1
ATOM 1295 C C . VAL A 1 170 ? 0.912 36.5 3.404 1 72.12 170 VAL A C 1
ATOM 1297 O O . VAL A 1 170 ? 1.084 37.344 2.551 1 72.12 170 VAL A O 1
ATOM 1300 N N . HIS A 1 171 ? -0.214 35.969 3.578 1 69.25 171 HIS A N 1
ATOM 1301 C CA . HIS A 1 171 ? -1.406 36.781 3.363 1 69.25 171 HIS A CA 1
ATOM 1302 C C . HIS A 1 171 ? -2.143 37.031 4.676 1 69.25 171 HIS A C 1
ATOM 1304 O O . HIS A 1 171 ? -2.619 36.094 5.316 1 69.25 171 HIS A O 1
ATOM 1310 N N . GLY A 1 172 ? -2.15 38.188 5.105 1 64.12 172 GLY A N 1
ATOM 1311 C CA . GLY A 1 172 ? -2.822 38.5 6.352 1 64.12 172 GLY A CA 1
ATOM 1312 C C . GLY A 1 172 ? -1.975 38.219 7.578 1 64.12 172 GLY A C 1
ATOM 1313 O O . GLY A 1 172 ? -0.745 38.219 7.504 1 64.12 172 GLY A O 1
ATOM 1314 N N . LYS A 1 173 ? -2.566 38.094 8.797 1 64.06 173 LYS A N 1
ATOM 1315 C CA . LYS A 1 173 ? -1.909 37.969 10.102 1 64.06 173 LYS A CA 1
ATOM 1316 C C . LYS A 1 173 ? -1.571 36.531 10.438 1 64.06 173 LYS A C 1
ATOM 1318 O O . LYS A 1 173 ? -0.704 36.281 11.273 1 64.06 173 LYS A O 1
ATOM 1323 N N . ASP A 1 174 ? -2.25 35.656 9.609 1 72.44 174 ASP A N 1
ATOM 1324 C CA . ASP A 1 174 ? -2.16 34.281 10.094 1 72.44 174 ASP A CA 1
ATOM 1325 C C . ASP A 1 174 ? -1.212 33.469 9.227 1 72.44 174 ASP A C 1
ATOM 1327 O O . ASP A 1 174 ? -0.964 33.812 8.07 1 72.44 174 ASP A O 1
ATOM 1331 N N . ALA A 1 175 ? -0.589 32.5 9.844 1 81.06 175 ALA A N 1
ATOM 1332 C CA . ALA A 1 175 ? 0.237 31.5 9.148 1 81.06 175 ALA A CA 1
ATOM 1333 C C . ALA A 1 175 ? -0.617 30.594 8.273 1 81.06 175 ALA A C 1
ATOM 1335 O O . ALA A 1 175 ? -1.75 30.266 8.633 1 81.06 175 ALA A O 1
ATOM 1336 N N . TRP A 1 176 ? -0.118 30.375 7.004 1 89.75 176 TRP A N 1
ATOM 1337 C CA . TRP A 1 176 ? -0.784 29.438 6.102 1 89.75 176 TRP A CA 1
ATOM 1338 C C . TRP A 1 176 ? 0.019 28.156 5.961 1 89.75 176 TRP A C 1
ATOM 1340 O O . TRP A 1 176 ? 1.249 28.188 5.875 1 89.75 176 TRP A O 1
ATOM 1350 N N . LEU A 1 177 ? -0.708 27.125 6.027 1 93.75 177 LEU A N 1
ATOM 1351 C CA . LEU A 1 177 ? -0.09 25.812 5.797 1 93.75 177 LEU A CA 1
ATOM 1352 C C . LEU A 1 177 ? -0.359 25.328 4.379 1 93.75 177 LEU A C 1
ATOM 1354 O O . LEU A 1 177 ? -1.45 25.531 3.844 1 93.75 177 LEU A O 1
ATOM 1358 N N . GLU A 1 178 ? 0.624 24.703 3.814 1 95.06 178 GLU A N 1
ATOM 1359 C CA . GLU A 1 178 ? 0.456 24.094 2.498 1 95.06 178 GLU A CA 1
ATOM 1360 C C . GLU A 1 178 ? -0.045 22.656 2.613 1 95.06 178 GLU A C 1
ATOM 1362 O O . GLU A 1 178 ? 0.485 21.875 3.4 1 95.06 178 GLU A O 1
ATOM 1367 N N . CYS A 1 179 ? -1.105 22.406 1.856 1 96.38 179 CYS A N 1
ATOM 1368 C CA . CYS A 1 179 ? -1.688 21.062 1.793 1 96.38 179 CYS A CA 1
ATOM 1369 C C . CYS A 1 179 ? -1.626 20.516 0.375 1 96.38 179 CYS A C 1
ATOM 1371 O O . CYS A 1 179 ? -1.72 21.266 -0.596 1 96.38 179 CYS A O 1
ATOM 1373 N N . VAL A 1 180 ? -1.43 19.219 0.354 1 97.5 180 VAL A N 1
ATOM 1374 C CA . VAL A 1 180 ? -1.347 18.578 -0.952 1 97.5 180 VAL A CA 1
ATOM 1375 C C . VAL A 1 180 ? -2.152 17.281 -0.939 1 97.5 180 VAL A C 1
ATOM 1377 O O . VAL A 1 180 ? -2.193 16.578 0.073 1 97.5 180 VAL A O 1
ATOM 1380 N N . LEU A 1 181 ? -2.848 17.016 -1.989 1 98 181 LEU A N 1
ATOM 1381 C CA . LEU A 1 181 ? -3.418 15.711 -2.283 1 98 181 LEU A CA 1
ATOM 1382 C C . LEU A 1 181 ? -2.818 15.133 -3.561 1 98 181 LEU A C 1
ATOM 1384 O O . LEU A 1 181 ? -2.938 15.727 -4.633 1 98 181 LEU A O 1
ATOM 1388 N N . ASP A 1 182 ? -2.191 14.039 -3.475 1 96.56 182 ASP A N 1
ATOM 1389 C CA . ASP A 1 182 ? -1.534 13.375 -4.598 1 96.56 182 ASP A CA 1
ATOM 1390 C C . ASP A 1 182 ? -2.545 12.625 -5.461 1 96.56 182 ASP A C 1
ATOM 1392 O O . ASP A 1 182 ? -2.959 11.516 -5.117 1 96.56 182 ASP A O 1
ATOM 1396 N N . CYS A 1 183 ? -2.824 13.18 -6.551 1 96.06 183 CYS A N 1
ATOM 1397 C CA . CYS A 1 183 ? -3.85 12.602 -7.41 1 96.06 183 CYS A CA 1
ATOM 1398 C C . CYS A 1 183 ? -3.344 11.336 -8.086 1 96.06 183 CYS A C 1
ATOM 1400 O O . CYS A 1 183 ? -4.117 10.414 -8.352 1 96.06 183 CYS A O 1
ATOM 1402 N N . VAL A 1 184 ? -2.08 11.281 -8.383 1 92.25 184 VAL A N 1
ATOM 1403 C CA . VAL A 1 184 ? -1.499 10.102 -9.016 1 92.25 184 VAL A CA 1
ATOM 1404 C C . VAL A 1 184 ? -1.658 8.891 -8.102 1 92.25 184 VAL A C 1
ATOM 1406 O O . VAL A 1 184 ? -2.119 7.836 -8.539 1 92.25 184 VAL A O 1
ATOM 1409 N N . SER A 1 185 ? -1.358 9.062 -6.91 1 91.56 185 SER A N 1
ATOM 1410 C CA . SER A 1 185 ? -1.511 7.996 -5.918 1 91.56 185 SER A CA 1
ATOM 1411 C C . SER A 1 185 ? -2.98 7.656 -5.699 1 91.56 185 SER A C 1
ATOM 1413 O O . SER A 1 185 ? -3.336 6.48 -5.574 1 91.56 185 SER A O 1
ATOM 1415 N N . ALA A 1 186 ? -3.768 8.648 -5.641 1 92.25 186 ALA A N 1
ATOM 1416 C CA . ALA A 1 186 ? -5.191 8.461 -5.371 1 92.25 186 ALA A CA 1
ATOM 1417 C C . ALA A 1 186 ? -5.859 7.672 -6.492 1 92.25 186 ALA A C 1
ATOM 1419 O O . ALA A 1 186 ? -6.906 7.051 -6.281 1 92.25 186 ALA A O 1
ATOM 1420 N N . ARG A 1 187 ? -5.316 7.699 -7.629 1 91.69 187 ARG A N 1
ATOM 1421 C CA . ARG A 1 187 ? -5.895 7.023 -8.789 1 91.69 187 ARG A CA 1
ATOM 1422 C C . ARG A 1 187 ? -5.473 5.559 -8.836 1 91.69 187 ARG A C 1
ATOM 1424 O O . ARG A 1 187 ? -6.047 4.766 -9.578 1 91.69 187 ARG A O 1
ATOM 1431 N N . GLN A 1 188 ? -4.48 5.215 -8.094 1 90.5 188 GLN A N 1
ATOM 1432 C CA . GLN A 1 188 ? -3.994 3.842 -8.133 1 90.5 188 GLN A CA 1
ATOM 1433 C C . GLN A 1 188 ? -5.051 2.869 -7.613 1 90.5 188 GLN A C 1
ATOM 1435 O O . GLN A 1 188 ? -5.746 3.162 -6.641 1 90.5 188 GLN A O 1
ATOM 1440 N N . LEU A 1 189 ? -5.156 1.749 -8.359 1 93.44 189 LEU A N 1
ATOM 1441 C CA . LEU A 1 189 ? -6.102 0.714 -7.961 1 93.44 189 LEU A CA 1
ATOM 1442 C C . LEU A 1 189 ? -5.551 -0.103 -6.797 1 93.44 189 LEU A C 1
ATOM 1444 O O . LEU A 1 189 ? -4.41 -0.574 -6.848 1 93.44 189 LEU A O 1
ATOM 1448 N N . LYS A 1 190 ? -6.379 -0.198 -5.824 1 95.38 190 LYS A N 1
ATOM 1449 C CA . LYS A 1 190 ? -6 -1.035 -4.691 1 95.38 190 LYS A CA 1
ATOM 1450 C C . LYS A 1 190 ? -6.098 -2.518 -5.043 1 95.38 190 LYS A C 1
ATOM 1452 O O . LYS A 1 190 ? -6.887 -2.904 -5.902 1 95.38 190 LYS A O 1
ATOM 1457 N N . ILE A 1 191 ? -5.34 -3.293 -4.441 1 95.62 191 ILE A N 1
ATOM 1458 C CA . ILE A 1 191 ? -5.406 -4.75 -4.516 1 95.62 191 ILE A CA 1
ATOM 1459 C C . ILE A 1 191 ? -5.152 -5.352 -3.137 1 95.62 191 ILE A C 1
ATOM 1461 O O . ILE A 1 191 ? -4.152 -5.035 -2.488 1 95.62 191 ILE A O 1
ATOM 1465 N N . ILE A 1 192 ? -6.078 -6.129 -2.691 1 96.56 192 ILE A N 1
ATOM 1466 C CA . ILE A 1 192 ? -6.031 -6.688 -1.345 1 96.56 192 ILE A CA 1
ATOM 1467 C C . ILE A 1 192 ? -6.082 -8.211 -1.417 1 96.56 192 ILE A C 1
ATOM 1469 O O . ILE A 1 192 ? -6.996 -8.781 -2.018 1 96.56 192 ILE A O 1
ATOM 1473 N N . GLN A 1 193 ? -5.121 -8.797 -0.854 1 96.12 193 GLN A N 1
ATOM 1474 C CA . GLN A 1 193 ? -5.098 -10.258 -0.833 1 96.12 193 GLN A CA 1
ATOM 1475 C C . GLN A 1 193 ? -5.762 -10.797 0.428 1 96.12 193 GLN A C 1
ATOM 1477 O O . GLN A 1 193 ? -5.477 -10.336 1.535 1 96.12 193 GLN A O 1
ATOM 1482 N N . VAL A 1 194 ? -6.617 -11.742 0.245 1 94.75 194 VAL A N 1
ATOM 1483 C CA . VAL A 1 194 ? -7.414 -12.305 1.33 1 94.75 194 VAL A CA 1
ATOM 1484 C C . VAL A 1 194 ? -7.367 -13.828 1.273 1 94.75 194 VAL A C 1
ATOM 1486 O O . VAL A 1 194 ? -7.5 -14.422 0.2 1 94.75 194 VAL A O 1
ATOM 1489 N N . ASP A 1 195 ? -7.133 -14.43 2.412 1 93.88 195 ASP A N 1
ATOM 1490 C CA . ASP A 1 195 ? -7.336 -15.867 2.562 1 93.88 195 ASP A CA 1
ATOM 1491 C C . ASP A 1 195 ? -8.75 -16.172 3.057 1 93.88 195 ASP A C 1
ATOM 1493 O O . ASP A 1 195 ? -9.117 -15.789 4.168 1 93.88 195 ASP A O 1
ATOM 1497 N N . ALA A 1 196 ? -9.453 -16.844 2.221 1 91.44 196 ALA A N 1
ATOM 1498 C CA . ALA A 1 196 ? -10.844 -17.156 2.543 1 91.44 196 ALA A CA 1
ATOM 1499 C C . ALA A 1 196 ? -10.969 -18.547 3.145 1 91.44 196 ALA A C 1
ATOM 1501 O O . ALA A 1 196 ? -10.164 -19.438 2.844 1 91.44 196 ALA A O 1
ATOM 1502 N N . PHE A 1 197 ? -12.023 -18.75 3.988 1 91.94 197 PHE A N 1
ATOM 1503 C CA . PHE A 1 197 ? -12.375 -19.984 4.668 1 91.94 197 PHE A CA 1
ATOM 1504 C C . PHE A 1 197 ? -11.32 -20.359 5.703 1 91.94 197 PHE A C 1
ATOM 1506 O O . PHE A 1 197 ? -10.984 -21.531 5.867 1 91.94 197 PHE A O 1
ATOM 1513 N N . THR A 1 198 ? -10.711 -19.359 6.254 1 93.62 198 THR A N 1
ATOM 1514 C CA . THR A 1 198 ? -9.75 -19.531 7.34 1 93.62 198 THR A CA 1
ATOM 1515 C C . THR A 1 198 ? -9.688 -18.266 8.203 1 93.62 198 THR A C 1
ATOM 1517 O O . THR A 1 198 ? -10.039 -17.172 7.754 1 93.62 198 THR A O 1
ATOM 1520 N N . SER A 1 199 ? -9.32 -18.469 9.43 1 91.06 199 SER A N 1
ATOM 1521 C CA . SER A 1 199 ? -9.039 -17.359 10.32 1 91.06 199 SER A CA 1
ATOM 1522 C C . SER A 1 199 ? -7.539 -17.219 10.578 1 91.06 199 SER A C 1
ATOM 1524 O O . SER A 1 199 ? -7.105 -16.312 11.289 1 91.06 199 SER A O 1
ATOM 1526 N N . VAL A 1 200 ? -6.836 -18.125 9.93 1 91.25 200 VAL A N 1
ATOM 1527 C CA . VAL A 1 200 ? -5.391 -18.172 10.125 1 91.25 200 VAL A CA 1
ATOM 1528 C C . VAL A 1 200 ? -4.688 -17.719 8.844 1 91.25 200 VAL A C 1
ATOM 1530 O O . VAL A 1 200 ? -5.062 -18.125 7.742 1 91.25 200 VAL A O 1
ATOM 1533 N N . HIS A 1 201 ? -3.65 -16.906 9.031 1 90.81 201 HIS A N 1
ATOM 1534 C CA . HIS A 1 201 ? -2.898 -16.422 7.879 1 90.81 201 HIS A CA 1
ATOM 1535 C C . HIS A 1 201 ? -2.264 -17.578 7.109 1 90.81 201 HIS A C 1
ATOM 1537 O O . HIS A 1 201 ? -1.739 -18.516 7.715 1 90.81 201 HIS A O 1
ATOM 1543 N N . TYR A 1 202 ? -2.361 -17.516 5.77 1 90.25 202 TYR A N 1
ATOM 1544 C CA . TYR A 1 202 ? -1.628 -18.359 4.832 1 90.25 202 TYR A CA 1
ATOM 1545 C C . TYR A 1 202 ? -2.234 -19.766 4.766 1 90.25 202 TYR A C 1
ATOM 1547 O O . TYR A 1 202 ? -1.552 -20.719 4.41 1 90.25 202 TYR A O 1
ATOM 1555 N N . GLU A 1 203 ? -3.424 -19.859 5.27 1 93.38 203 GLU A N 1
ATOM 1556 C CA . GLU A 1 203 ? -4.293 -21 5.004 1 93.38 203 GLU A CA 1
ATOM 1557 C C . GLU A 1 203 ? -5.5 -20.594 4.164 1 93.38 203 GLU A C 1
ATOM 1559 O O . GLU A 1 203 ? -5.539 -19.484 3.623 1 93.38 203 GLU A O 1
ATOM 1564 N N . GLY A 1 204 ? -6.344 -21.531 3.928 1 93.88 204 GLY A N 1
ATOM 1565 C CA . GLY A 1 204 ? -7.527 -21.203 3.15 1 93.88 204 GLY A CA 1
ATOM 1566 C C . GLY A 1 204 ? -7.238 -21 1.676 1 93.88 204 GLY A C 1
ATOM 1567 O O . GLY A 1 204 ? -6.254 -21.516 1.155 1 93.88 204 GLY A O 1
ATOM 1568 N N . ASN A 1 205 ? -8.148 -20.422 1.034 1 92.81 205 ASN A N 1
ATOM 1569 C CA . ASN A 1 205 ? -8.031 -20.156 -0.398 1 92.81 205 ASN A CA 1
ATOM 1570 C C . ASN A 1 205 ? -7.812 -18.688 -0.688 1 92.81 205 ASN A C 1
ATOM 1572 O O . ASN A 1 205 ? -8.672 -17.844 -0.387 1 92.81 205 ASN A O 1
ATOM 1576 N N . PRO A 1 206 ? -6.648 -18.344 -1.245 1 93.31 206 PRO A N 1
ATOM 1577 C CA . PRO A 1 206 ? -6.312 -16.938 -1.442 1 93.31 206 PRO A CA 1
ATOM 1578 C C . PRO A 1 206 ? -7.039 -16.312 -2.637 1 93.31 206 PRO A C 1
ATOM 1580 O O . PRO A 1 206 ? -7.273 -17 -3.639 1 93.31 206 PRO A O 1
ATOM 1583 N N . ALA A 1 207 ? -7.371 -15.102 -2.5 1 92 207 ALA A N 1
ATOM 1584 C CA . ALA A 1 207 ? -7.945 -14.297 -3.574 1 92 207 ALA A CA 1
ATOM 1585 C C . ALA A 1 207 ? -7.465 -12.852 -3.494 1 92 207 ALA A C 1
ATOM 1587 O O . ALA A 1 207 ? -7.258 -12.32 -2.402 1 92 207 ALA A O 1
ATOM 1588 N N . ALA A 1 208 ? -7.258 -12.242 -4.652 1 95.06 208 ALA A N 1
ATOM 1589 C CA . ALA A 1 208 ? -6.969 -10.812 -4.727 1 95.06 208 ALA A CA 1
ATOM 1590 C C . ALA A 1 208 ? -8.234 -10.016 -5.043 1 95.06 208 ALA A C 1
ATOM 1592 O O . ALA A 1 208 ? -8.969 -10.352 -5.977 1 95.06 208 ALA A O 1
ATOM 1593 N N . ILE A 1 209 ? -8.453 -9.008 -4.23 1 94.69 209 ILE A N 1
ATOM 1594 C CA . ILE A 1 209 ? -9.648 -8.188 -4.395 1 94.69 209 ILE A CA 1
ATOM 1595 C C . ILE A 1 209 ? -9.25 -6.797 -4.887 1 94.69 209 ILE A C 1
ATOM 1597 O O . ILE A 1 209 ? -8.391 -6.141 -4.293 1 94.69 209 ILE A O 1
ATOM 1601 N N . VAL A 1 210 ? -9.875 -6.379 -5.973 1 95.5 210 VAL A N 1
ATOM 1602 C CA . VAL A 1 210 ? -9.625 -5.059 -6.535 1 95.5 210 VAL A CA 1
ATOM 1603 C C . VAL A 1 210 ? -10.906 -4.227 -6.48 1 95.5 210 VAL A C 1
ATOM 1605 O O . VAL A 1 210 ? -11.719 -4.262 -7.41 1 95.5 210 VAL A O 1
ATOM 1608 N N . PRO A 1 211 ? -11.055 -3.447 -5.41 1 95.44 211 PRO A N 1
ATOM 1609 C CA . PRO A 1 211 ? -12.18 -2.512 -5.395 1 95.44 211 PRO A CA 1
ATOM 1610 C C . PRO A 1 211 ? -12.031 -1.392 -6.422 1 95.44 211 PRO A C 1
ATOM 1612 O O . PRO A 1 211 ? -10.953 -0.806 -6.551 1 95.44 211 PRO A O 1
ATOM 1615 N N . MET A 1 212 ? -13.117 -1.221 -7.137 1 93.88 212 MET A N 1
ATOM 1616 C CA . MET A 1 212 ? -13.125 -0.218 -8.195 1 93.88 212 MET A CA 1
ATOM 1617 C C . MET A 1 212 ? -14.328 0.715 -8.055 1 93.88 212 MET A C 1
ATOM 1619 O O . MET A 1 212 ? -15.328 0.359 -7.43 1 93.88 212 MET A O 1
ATOM 1623 N N . THR A 1 213 ? -14.219 1.949 -8.602 1 89.75 213 THR A N 1
ATOM 1624 C CA . THR A 1 213 ? -15.398 2.773 -8.82 1 89.75 213 THR A CA 1
ATOM 1625 C C . THR A 1 213 ? -16.25 2.215 -9.961 1 89.75 213 THR A C 1
ATOM 1627 O O . THR A 1 213 ? -15.773 1.397 -10.75 1 89.75 213 THR A O 1
ATOM 1630 N N . ALA A 1 214 ? -17.469 2.678 -9.969 1 89 214 ALA A N 1
ATOM 1631 C CA . ALA A 1 214 ? -18.344 2.248 -11.062 1 89 214 ALA A CA 1
ATOM 1632 C C . ALA A 1 214 ? -17.75 2.609 -12.422 1 89 214 ALA A C 1
ATOM 1634 O O . ALA A 1 214 ? -17.75 1.798 -13.344 1 89 214 ALA A O 1
ATOM 1635 N N . LYS A 1 215 ? -17.172 3.719 -12.555 1 87.19 215 LYS A N 1
ATOM 1636 C CA . LYS A 1 215 ? -16.578 4.195 -13.805 1 87.19 215 LYS A CA 1
ATOM 1637 C C . LYS A 1 215 ? -15.367 3.35 -14.203 1 87.19 215 LYS A C 1
ATOM 1639 O O . LYS A 1 215 ? -15.219 2.975 -15.367 1 87.19 215 LYS A O 1
ATOM 1644 N N . GLN A 1 216 ? -14.531 3.105 -13.289 1 89.06 216 GLN A N 1
ATOM 1645 C CA . GLN A 1 216 ? -13.359 2.27 -13.539 1 89.06 216 GLN A CA 1
ATOM 1646 C C . GLN A 1 216 ? -13.773 0.874 -14 1 89.06 216 GLN A C 1
ATOM 1648 O O . GLN A 1 216 ? -13.172 0.318 -14.922 1 89.06 216 GLN A O 1
ATOM 1653 N N . PHE A 1 217 ? -14.734 0.326 -13.312 1 91.94 217 PHE A N 1
ATOM 1654 C CA . PHE A 1 217 ? -15.227 -1.013 -13.617 1 91.94 217 PHE A CA 1
ATOM 1655 C C . PHE A 1 217 ? -15.773 -1.084 -15.039 1 91.94 217 PHE A C 1
ATOM 1657 O O . PHE A 1 217 ? -15.492 -2.037 -15.766 1 91.94 217 PHE A O 1
ATOM 1664 N N . ASP A 1 218 ? -16.469 -0.043 -15.438 1 89.56 218 ASP A N 1
ATOM 1665 C CA . ASP A 1 218 ? -17.062 0.018 -16.766 1 89.56 218 ASP A CA 1
ATOM 1666 C C . ASP A 1 218 ? -15.977 0.209 -17.828 1 89.56 218 ASP A C 1
ATOM 1668 O O . ASP A 1 218 ? -16.109 -0.283 -18.953 1 89.56 218 ASP A O 1
ATOM 1672 N N . ALA A 1 219 ? -14.969 0.842 -17.516 1 88.75 219 ALA A N 1
ATOM 1673 C CA . ALA A 1 219 ? -13.906 1.164 -18.453 1 88.75 219 ALA A CA 1
ATOM 1674 C C . ALA A 1 219 ? -12.938 -0.003 -18.609 1 88.75 219 ALA A C 1
ATOM 1676 O O . ALA A 1 219 ? -12.219 -0.097 -19.609 1 88.75 219 ALA A O 1
ATOM 1677 N N . ALA A 1 220 ? -12.898 -0.838 -17.641 1 89.62 220 ALA A N 1
ATOM 1678 C CA . ALA A 1 220 ? -11.945 -1.941 -17.656 1 89.62 220 ALA A CA 1
ATOM 1679 C C . ALA A 1 220 ? -12.336 -2.99 -18.688 1 89.62 220 ALA A C 1
ATOM 1681 O O . ALA A 1 220 ? -13.508 -3.348 -18.812 1 89.62 220 ALA A O 1
ATOM 1682 N N . THR A 1 221 ? -11.297 -3.455 -19.422 1 89.31 221 THR A N 1
ATOM 1683 C CA . THR A 1 221 ? -11.523 -4.5 -20.422 1 89.31 221 THR A CA 1
ATOM 1684 C C . THR A 1 221 ? -11.281 -5.879 -19.812 1 89.31 221 THR A C 1
ATOM 1686 O O . THR A 1 221 ? -10.531 -6.016 -18.844 1 89.31 221 THR A O 1
ATOM 1689 N N . ASP A 1 222 ? -11.859 -6.891 -20.422 1 84.56 222 ASP A N 1
ATOM 1690 C CA . ASP A 1 222 ? -11.602 -8.266 -20.016 1 84.56 222 ASP A CA 1
ATOM 1691 C C . ASP A 1 222 ? -10.117 -8.602 -20.156 1 84.56 222 ASP A C 1
ATOM 1693 O O . ASP A 1 222 ? -9.562 -9.32 -19.312 1 84.56 222 ASP A O 1
ATOM 1697 N N . ALA A 1 223 ? -9.617 -8.109 -21.188 1 84.69 223 ALA A N 1
ATOM 1698 C CA . ALA A 1 223 ? -8.203 -8.383 -21.438 1 84.69 223 ALA A CA 1
ATOM 1699 C C . ALA A 1 223 ? -7.328 -7.867 -20.297 1 84.69 223 ALA A C 1
ATOM 1701 O O . ALA A 1 223 ? -6.457 -8.586 -19.812 1 84.69 223 ALA A O 1
ATOM 1702 N N . TRP A 1 224 ? -7.609 -6.672 -19.891 1 87.44 224 TRP A N 1
ATOM 1703 C CA . TRP A 1 224 ? -6.816 -6.094 -18.812 1 87.44 224 TRP A CA 1
ATOM 1704 C C . TRP A 1 224 ? -7.039 -6.848 -17.516 1 87.44 224 TRP A C 1
ATOM 1706 O O . TRP A 1 224 ? -6.086 -7.164 -16.797 1 87.44 224 TRP A O 1
ATOM 1716 N N . MET A 1 225 ? -8.242 -7.078 -17.203 1 88.81 225 MET A N 1
ATOM 1717 C CA . MET A 1 225 ? -8.57 -7.789 -15.969 1 88.81 225 MET A CA 1
ATOM 1718 C C . MET A 1 225 ? -7.91 -9.164 -15.938 1 88.81 225 MET A C 1
ATOM 1720 O O . MET A 1 225 ? -7.43 -9.602 -14.891 1 88.81 225 MET A O 1
ATOM 1724 N N . GLN A 1 226 ? -7.852 -9.812 -17.078 1 85.88 226 GLN A N 1
ATOM 1725 C CA . GLN A 1 226 ? -7.207 -11.109 -17.188 1 85.88 226 GLN A CA 1
ATOM 1726 C C . GLN A 1 226 ? -5.699 -11 -16.953 1 85.88 226 GLN A C 1
ATOM 1728 O O . GLN A 1 226 ? -5.109 -11.836 -16.266 1 85.88 226 GLN A O 1
ATOM 1733 N N . VAL A 1 227 ? -5.156 -10.023 -17.531 1 85.75 227 VAL A N 1
ATOM 1734 C CA . VAL A 1 227 ? -3.711 -9.852 -17.422 1 85.75 227 VAL A CA 1
ATOM 1735 C C . VAL A 1 227 ? -3.33 -9.578 -15.969 1 85.75 227 VAL A C 1
ATOM 1737 O O . VAL A 1 227 ? -2.33 -10.102 -15.469 1 85.75 227 VAL A O 1
ATOM 1740 N N . VAL A 1 228 ? -4.09 -8.812 -15.289 1 88.44 228 VAL A N 1
ATOM 1741 C CA . VAL A 1 228 ? -3.828 -8.523 -13.883 1 88.44 228 VAL A CA 1
ATOM 1742 C C . VAL A 1 228 ? -3.971 -9.797 -13.055 1 88.44 228 VAL A C 1
ATOM 1744 O O . VAL A 1 228 ? -3.18 -10.047 -12.141 1 88.44 228 VAL A O 1
ATOM 1747 N N . ALA A 1 229 ? -4.93 -10.555 -13.375 1 86.94 229 ALA A N 1
ATOM 1748 C CA . ALA A 1 229 ? -5.105 -11.828 -12.688 1 86.94 229 ALA A CA 1
ATOM 1749 C C . ALA A 1 229 ? -3.896 -12.734 -12.891 1 86.94 229 ALA A C 1
ATOM 1751 O O . ALA A 1 229 ? -3.439 -13.398 -11.961 1 86.94 229 ALA A O 1
ATOM 1752 N N . GLN A 1 230 ? -3.445 -12.766 -14.078 1 83.88 230 GLN A N 1
ATOM 1753 C CA . GLN A 1 230 ? -2.266 -13.555 -14.398 1 83.88 230 GLN A CA 1
ATOM 1754 C C . GLN A 1 230 ? -1.044 -13.062 -13.633 1 83.88 230 GLN A C 1
ATOM 1756 O O . GLN A 1 230 ? -0.258 -13.867 -13.117 1 83.88 230 GLN A O 1
ATOM 1761 N N . GLU A 1 231 ? -0.985 -11.773 -13.57 1 87.06 231 GLU A N 1
ATOM 1762 C CA . GLU A 1 231 ? 0.119 -11.148 -12.844 1 87.06 231 GLU A CA 1
ATOM 1763 C C . GLU A 1 231 ? 0.109 -11.547 -11.375 1 87.06 231 GLU A C 1
ATOM 1765 O O . GLU A 1 231 ? 1.162 -11.805 -10.781 1 87.06 231 GLU A O 1
ATOM 1770 N N . ASN A 1 232 ? -1.003 -11.625 -10.797 1 87 232 ASN A N 1
ATOM 1771 C CA . ASN A 1 232 ? -1.146 -11.961 -9.383 1 87 232 ASN A CA 1
ATOM 1772 C C . ASN A 1 232 ? -0.911 -13.453 -9.133 1 87 232 ASN A C 1
ATOM 1774 O O . ASN A 1 232 ? -0.493 -13.844 -8.047 1 87 232 ASN A O 1
ATOM 1778 N N . ASN A 1 233 ? -1.327 -14.219 -10.047 1 82.56 233 ASN A N 1
ATOM 1779 C CA . ASN A 1 233 ? -1.115 -15.664 -10.047 1 82.56 233 ASN A CA 1
ATOM 1780 C C . ASN A 1 233 ? -1.705 -16.312 -8.805 1 82.56 233 ASN A C 1
ATOM 1782 O O . ASN A 1 233 ? -1.084 -17.203 -8.211 1 82.56 233 ASN A O 1
ATOM 1786 N N . LEU A 1 234 ? -2.779 -15.797 -8.312 1 84.81 234 LEU A N 1
ATOM 1787 C CA . LEU A 1 234 ? -3.561 -16.438 -7.258 1 84.81 234 LEU A CA 1
ATOM 1788 C C . LEU A 1 234 ? -4.734 -17.203 -7.84 1 84.81 234 LEU A C 1
ATOM 1790 O O . LEU A 1 234 ? -4.98 -17.156 -9.047 1 84.81 234 LEU A O 1
ATOM 1794 N N . SER A 1 235 ? -5.43 -17.922 -6.973 1 80.44 235 SER A N 1
ATOM 1795 C CA . SER A 1 235 ? -6.559 -18.719 -7.438 1 80.44 235 SER A CA 1
ATOM 1796 C C . SER A 1 235 ? -7.559 -17.859 -8.211 1 80.44 235 SER A C 1
ATOM 1798 O O . SER A 1 235 ? -8.055 -18.266 -9.258 1 80.44 235 SER A O 1
ATOM 1800 N N . GLU A 1 236 ? -7.793 -16.672 -7.609 1 86 236 GLU A N 1
ATOM 1801 C CA . GLU A 1 236 ? -8.703 -15.758 -8.289 1 86 236 GLU A CA 1
ATOM 1802 C C . GLU A 1 236 ? -8.352 -14.305 -7.977 1 86 236 GLU A C 1
ATOM 1804 O O . GLU A 1 236 ? -7.777 -14.016 -6.93 1 86 236 GLU A O 1
ATOM 1809 N N . THR A 1 237 ? -8.648 -13.477 -8.922 1 90.06 237 THR A N 1
ATOM 1810 C CA . THR A 1 237 ? -8.719 -12.031 -8.727 1 90.06 237 THR A CA 1
ATOM 1811 C C . THR A 1 237 ? -10.141 -11.523 -8.938 1 90.06 237 THR A C 1
ATOM 1813 O O . THR A 1 237 ? -10.758 -11.797 -9.969 1 90.06 237 THR A O 1
ATOM 1816 N N . ALA A 1 238 ? -10.594 -10.898 -7.922 1 90.62 238 ALA A N 1
ATOM 1817 C CA . ALA A 1 238 ? -11.969 -10.414 -7.965 1 90.62 238 ALA A CA 1
ATOM 1818 C C . ALA A 1 238 ? -12.016 -8.898 -8.109 1 90.62 238 ALA A C 1
ATOM 1820 O O . ALA A 1 238 ? -11.344 -8.172 -7.359 1 90.62 238 ALA A O 1
ATOM 1821 N N . TYR A 1 239 ? -12.758 -8.438 -9.133 1 92.25 239 TYR A N 1
ATOM 1822 C CA . TYR A 1 239 ? -13.016 -7.02 -9.344 1 92.25 239 TYR A CA 1
ATOM 1823 C C . TYR A 1 239 ? -14.422 -6.648 -8.883 1 92.25 239 TYR A C 1
ATOM 1825 O O . TYR A 1 239 ? -15.398 -7.277 -9.289 1 92.25 239 TYR A O 1
ATOM 1833 N N . VAL A 1 240 ? -14.508 -5.613 -8 1 92.31 240 VAL A N 1
ATOM 1834 C CA . VAL A 1 240 ? -15.805 -5.312 -7.395 1 92.31 240 VAL A CA 1
ATOM 1835 C C . VAL A 1 240 ? -16.078 -3.814 -7.504 1 92.31 240 VAL A C 1
ATOM 1837 O O . VAL A 1 240 ? -15.18 -2.992 -7.324 1 92.31 240 VAL A O 1
ATOM 1840 N N . ALA A 1 241 ? -17.312 -3.477 -7.812 1 93.5 241 ALA A N 1
ATOM 1841 C CA . ALA A 1 241 ? -17.734 -2.084 -7.934 1 93.5 241 ALA A CA 1
ATOM 1842 C C . ALA A 1 241 ? -19.172 -1.895 -7.422 1 93.5 241 ALA A C 1
ATOM 1844 O O . ALA A 1 241 ? -19.984 -2.805 -7.52 1 93.5 241 ALA A O 1
ATOM 1845 N N . PRO A 1 242 ? -19.406 -0.743 -6.902 1 91.44 242 PRO A N 1
ATOM 1846 C CA . PRO A 1 242 ? -20.75 -0.476 -6.383 1 91.44 242 PRO A CA 1
ATOM 1847 C C . PRO A 1 242 ? -21.781 -0.271 -7.492 1 91.44 242 PRO A C 1
ATOM 1849 O O . PRO A 1 242 ? -21.422 0.021 -8.633 1 91.44 242 PRO A O 1
ATOM 1852 N N . THR A 1 243 ? -23.016 -0.524 -7.113 1 88.19 243 THR A N 1
ATOM 1853 C CA . THR A 1 243 ? -24.172 -0.16 -7.938 1 88.19 243 THR A CA 1
ATOM 1854 C C . THR A 1 243 ? -24.906 1.031 -7.34 1 88.19 243 THR A C 1
ATOM 1856 O O . THR A 1 243 ? -24.422 1.655 -6.391 1 88.19 243 THR A O 1
ATOM 1859 N N . SER A 1 244 ? -26.016 1.389 -7.953 1 85.81 244 SER A N 1
ATOM 1860 C CA . SER A 1 244 ? -26.844 2.461 -7.41 1 85.81 244 SER A CA 1
ATOM 1861 C C . SER A 1 244 ? -27.438 2.072 -6.062 1 85.81 244 SER A C 1
ATOM 1863 O O . SER A 1 244 ? -27.75 2.939 -5.246 1 85.81 244 SER A O 1
ATOM 1865 N N . ASN A 1 245 ? -27.531 0.809 -5.844 1 80.44 245 ASN A N 1
ATOM 1866 C CA . ASN A 1 245 ? -27.953 0.297 -4.543 1 80.44 245 ASN A CA 1
ATOM 1867 C C . ASN A 1 245 ? -26.766 0.103 -3.604 1 80.44 245 ASN A C 1
ATOM 1869 O O . ASN A 1 245 ? -25.844 -0.64 -3.918 1 80.44 245 ASN A O 1
ATOM 1873 N N . PRO A 1 246 ? -26.797 0.759 -2.455 1 80.81 246 PRO A N 1
ATOM 1874 C CA . PRO A 1 246 ? -25.641 0.748 -1.55 1 80.81 246 PRO A CA 1
ATOM 1875 C C . PRO A 1 246 ? -25.281 -0.656 -1.069 1 80.81 246 PRO A C 1
ATOM 1877 O O . PRO A 1 246 ? -24.156 -0.894 -0.635 1 80.81 246 PRO A O 1
ATOM 1880 N N . SER A 1 247 ? -26.141 -1.536 -1.115 1 78.88 247 SER A N 1
ATOM 1881 C CA . SER A 1 247 ? -25.859 -2.871 -0.595 1 78.88 247 SER A CA 1
ATOM 1882 C C . SER A 1 247 ? -25.641 -3.871 -1.727 1 78.88 247 SER A C 1
ATOM 1884 O O . SER A 1 247 ? -25.578 -5.078 -1.49 1 78.88 247 SER A O 1
ATOM 1886 N N . THR A 1 248 ? -25.609 -3.418 -2.896 1 83.31 248 THR A N 1
ATOM 1887 C CA . THR A 1 248 ? -25.406 -4.293 -4.047 1 83.31 248 THR A CA 1
ATOM 1888 C C . THR A 1 248 ? -24.141 -3.902 -4.809 1 83.31 248 THR A C 1
ATOM 1890 O O . THR A 1 248 ? -23.922 -2.725 -5.09 1 83.31 248 THR A O 1
ATOM 1893 N N . TYR A 1 249 ? -23.391 -4.855 -5.066 1 86.69 249 TYR A N 1
ATOM 1894 C CA . TYR A 1 249 ? -22.141 -4.637 -5.785 1 86.69 249 TYR A CA 1
ATOM 1895 C C . TYR A 1 249 ? -22.047 -5.539 -7.008 1 86.69 249 TYR A C 1
ATOM 1897 O O . TYR A 1 249 ? -22.609 -6.637 -7.023 1 86.69 249 TYR A O 1
ATOM 1905 N N . ARG A 1 250 ? -21.406 -5.07 -8.055 1 86.31 250 ARG A N 1
ATOM 1906 C CA . ARG A 1 250 ? -21.016 -5.898 -9.195 1 86.31 250 ARG A CA 1
ATOM 1907 C C . ARG A 1 250 ? -19.703 -6.605 -8.93 1 86.31 250 ARG A C 1
ATOM 1909 O O . ARG A 1 250 ? -18.781 -6.02 -8.352 1 86.31 250 ARG A O 1
ATOM 1916 N N . LEU A 1 251 ? -19.656 -7.848 -9.297 1 87.19 251 LEU A N 1
ATOM 1917 C CA . LEU A 1 251 ? -18.469 -8.656 -8.992 1 87.19 251 LEU A CA 1
ATOM 1918 C C . LEU A 1 251 ? -18.078 -9.508 -10.195 1 87.19 251 LEU A C 1
ATOM 1920 O O . LEU A 1 251 ? -18.922 -10.156 -10.805 1 87.19 251 LEU A O 1
ATOM 1924 N N . ARG A 1 252 ? -16.766 -9.445 -10.602 1 84.75 252 ARG A N 1
ATOM 1925 C CA . ARG A 1 252 ? -16.172 -10.289 -11.641 1 84.75 252 ARG A CA 1
ATOM 1926 C C . ARG A 1 252 ? -14.922 -10.992 -11.117 1 84.75 252 ARG A C 1
ATOM 1928 O O . ARG A 1 252 ? -14.125 -10.398 -10.383 1 84.75 252 ARG A O 1
ATOM 1935 N N . TRP A 1 253 ? -14.781 -12.25 -11.555 1 84.06 253 TRP A N 1
ATOM 1936 C CA . TRP A 1 253 ? -13.602 -13.008 -11.148 1 84.06 253 TRP A CA 1
ATOM 1937 C C . TRP A 1 253 ? -12.812 -13.492 -12.359 1 84.06 253 TRP A C 1
ATOM 1939 O O . TRP A 1 253 ? -13.406 -13.852 -13.383 1 84.06 253 TRP A O 1
ATOM 1949 N N . PHE A 1 254 ? -11.523 -13.57 -12.156 1 83.12 254 PHE A N 1
ATOM 1950 C CA . PHE A 1 254 ? -10.609 -14.078 -13.172 1 83.12 254 PHE A CA 1
ATOM 1951 C C . PHE A 1 254 ? -9.578 -15.016 -12.555 1 83.12 254 PHE A C 1
ATOM 1953 O O . PHE A 1 254 ? -9.047 -14.734 -11.484 1 83.12 254 PHE A O 1
ATOM 1960 N N . THR A 1 255 ? -9.344 -16.188 -13.133 1 80.38 255 THR A N 1
ATOM 1961 C CA . THR A 1 255 ? -8.203 -17.047 -12.82 1 80.38 255 THR A CA 1
ATOM 1962 C C . THR A 1 255 ? -7.02 -16.734 -13.727 1 80.38 255 THR A C 1
ATOM 1964 O O . THR A 1 255 ? -7.184 -16.078 -14.766 1 80.38 255 THR A O 1
ATOM 1967 N N . PRO A 1 256 ? -5.785 -17.109 -13.297 1 75.69 256 PRO A N 1
ATOM 1968 C CA . PRO A 1 256 ? -4.641 -16.844 -14.172 1 75.69 256 PRO A CA 1
ATOM 1969 C C . PRO A 1 256 ? -4.777 -17.5 -15.539 1 75.69 256 PRO A C 1
ATOM 1971 O O . PRO A 1 256 ? -4.242 -17 -16.531 1 75.69 256 PRO A O 1
ATOM 1974 N N . GLY A 1 257 ? -5.293 -18.688 -15.789 1 63.78 257 GLY A N 1
ATOM 1975 C CA . GLY A 1 257 ? -5.398 -19.406 -17.047 1 63.78 257 GLY A CA 1
ATOM 1976 C C . GLY A 1 257 ? -6.527 -18.906 -17.922 1 63.78 257 GLY A C 1
ATOM 1977 O O . GLY A 1 257 ? -6.383 -18.828 -19.156 1 63.78 257 GLY A O 1
ATOM 1978 N N . GLN A 1 258 ? -7.844 -18.953 -17.641 1 54.94 258 GLN A N 1
ATOM 1979 C CA . GLN A 1 258 ? -8.961 -18.609 -18.516 1 54.94 258 GLN A CA 1
ATOM 1980 C C . GLN A 1 258 ? -10 -17.766 -17.766 1 54.94 258 GLN A C 1
ATOM 1982 O O . GLN A 1 258 ? -10.156 -17.906 -16.547 1 54.94 258 GLN A O 1
ATOM 1987 N N . CYS A 1 259 ? -10.289 -16.547 -18.547 1 47.16 259 CYS A N 1
ATOM 1988 C CA . CYS A 1 259 ? -11.438 -15.781 -18.062 1 47.16 259 CYS A CA 1
ATOM 1989 C C . CYS A 1 259 ? -12.672 -16.672 -17.969 1 47.16 259 CYS A C 1
ATOM 1991 O O . CYS A 1 259 ? -12.953 -17.453 -18.875 1 47.16 259 CYS A O 1
ATOM 1993 N N . SER A 1 260 ? -13.023 -16.922 -16.828 1 44.41 260 SER A N 1
ATOM 1994 C CA . SER A 1 260 ? -14.289 -17.656 -16.719 1 44.41 260 SER A CA 1
ATOM 1995 C C . SER A 1 260 ? -15.445 -16.844 -17.297 1 44.41 260 SER A C 1
ATOM 1997 O O . SER A 1 260 ? -16.281 -16.312 -16.562 1 44.41 260 SER A O 1
ATOM 1999 N N . SER A 1 261 ? -15.219 -15.938 -18.219 1 37.66 261 SER A N 1
ATOM 2000 C CA . SER A 1 261 ? -16.328 -15.055 -18.531 1 37.66 261 SER A CA 1
ATOM 2001 C C . SER A 1 261 ? -17.391 -15.773 -19.359 1 37.66 261 SER A C 1
ATOM 2003 O O . SER A 1 261 ? -18.281 -15.141 -19.922 1 37.66 261 SER A O 1
ATOM 2005 N N . ARG A 1 262 ? -17.25 -17 -19.812 1 34.34 262 ARG A N 1
ATOM 2006 C CA . ARG A 1 262 ? -18.219 -17.156 -20.891 1 34.34 262 ARG A CA 1
ATOM 2007 C C . ARG A 1 262 ? -19.641 -16.891 -20.406 1 34.34 262 ARG A C 1
ATOM 2009 O O . ARG A 1 262 ? -20.5 -16.5 -21.188 1 34.34 262 ARG A O 1
ATOM 2016 N N . ALA A 1 263 ? -20.281 -17.641 -19.516 1 33.69 263 ALA A N 1
ATOM 2017 C CA . ALA A 1 263 ? -21.734 -17.688 -19.578 1 33.69 263 ALA A CA 1
ATOM 2018 C C . ALA A 1 263 ? -22.359 -16.609 -18.703 1 33.69 263 ALA A C 1
ATOM 2020 O O . ALA A 1 263 ? -21.891 -16.359 -17.578 1 33.69 263 ALA A O 1
ATOM 2021 N N . SER A 1 264 ? -22.953 -15.516 -19.328 1 35.94 264 SER A N 1
ATOM 2022 C CA . SER A 1 264 ? -23.656 -14.289 -18.953 1 35.94 264 SER A CA 1
ATOM 2023 C C . SER A 1 264 ? -24.797 -14.578 -17.984 1 35.94 264 SER A C 1
ATOM 2025 O O . SER A 1 264 ? -25.969 -14.539 -18.344 1 35.94 264 SER A O 1
ATOM 2027 N N . ARG A 1 265 ? -24.812 -15.625 -17.266 1 38.03 265 ARG A N 1
ATOM 2028 C CA . ARG A 1 265 ? -25.984 -15.531 -16.406 1 38.03 265 ARG A CA 1
ATOM 2029 C C . ARG A 1 265 ? -25.641 -14.883 -15.07 1 38.03 265 ARG A C 1
ATOM 2031 O O . ARG A 1 265 ? -24.547 -15.094 -14.539 1 38.03 265 ARG A O 1
ATOM 2038 N N . SER A 1 266 ? -26.344 -13.812 -14.602 1 41.34 266 SER A N 1
ATOM 2039 C CA . SER A 1 266 ? -26.266 -13.039 -13.367 1 41.34 266 SER A CA 1
ATOM 2040 C C . SER A 1 266 ? -26.609 -13.898 -12.156 1 41.34 266 SER A C 1
ATOM 2042 O O . SER A 1 266 ? -27.547 -14.688 -12.195 1 41.34 266 SER A O 1
ATOM 2044 N N . CYS A 1 267 ? -25.672 -14.344 -11.398 1 44.16 267 CYS A N 1
ATOM 2045 C CA . CYS A 1 267 ? -25.984 -14.953 -10.109 1 44.16 267 CYS A CA 1
ATOM 2046 C C . CYS A 1 267 ? -25.875 -13.922 -8.992 1 44.16 267 CYS A C 1
ATOM 2048 O O . CYS A 1 267 ? -25.094 -12.977 -9.078 1 44.16 267 CYS A O 1
ATOM 2050 N N . SE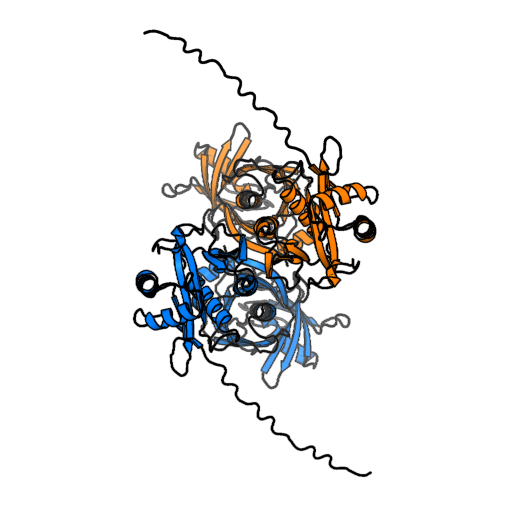R A 1 268 ? -26.953 -13.93 -8.062 1 43.91 268 SER A N 1
ATOM 2051 C CA . SER A 1 268 ? -26.969 -13.078 -6.879 1 43.91 268 SER A CA 1
ATOM 2052 C C . SER A 1 268 ? -26.578 -13.867 -5.629 1 43.91 268 SER A C 1
ATOM 2054 O O . SER A 1 268 ? -27.016 -15.008 -5.457 1 43.91 268 SER A O 1
ATOM 2056 N N . CYS A 1 269 ? -25.547 -13.547 -5.066 1 51.06 269 CYS A N 1
ATOM 2057 C CA . CYS A 1 269 ? -25.172 -14.086 -3.762 1 51.06 269 CYS A CA 1
ATOM 2058 C C . CYS A 1 269 ? -25.141 -12.992 -2.705 1 51.06 269 CYS A C 1
ATOM 2060 O O . CYS A 1 269 ? -24.891 -11.828 -3.02 1 51.06 269 CYS A O 1
ATOM 2062 N N . SER A 1 270 ? -25.625 -13.43 -1.459 1 52.28 270 SER A N 1
ATOM 2063 C CA . SER A 1 270 ? -25.625 -12.5 -0.338 1 52.28 270 SER A CA 1
ATOM 2064 C C . SER A 1 270 ? -24.625 -12.93 0.739 1 52.28 270 SER A C 1
ATOM 2066 O O . SER A 1 270 ? -24.469 -14.117 1.003 1 52.28 270 SER A O 1
ATOM 2068 N N . VAL A 1 271 ? -23.922 -12.008 1.16 1 56.38 271 VAL A N 1
ATOM 2069 C CA . VAL A 1 271 ? -22.938 -12.281 2.209 1 56.38 271 VAL A CA 1
ATOM 2070 C C . VAL A 1 271 ? -23.125 -11.289 3.357 1 56.38 271 VAL A C 1
ATOM 2072 O O . VAL A 1 271 ? -23.359 -10.102 3.129 1 56.38 271 VAL A O 1
ATOM 2075 N N . SER A 1 272 ? -23.047 -11.82 4.605 1 57.09 272 SER A N 1
ATOM 2076 C CA . SER A 1 272 ? -23.078 -10.977 5.797 1 57.09 272 SER A CA 1
ATOM 2077 C C . SER A 1 272 ? -21.688 -10.758 6.359 1 57.09 272 SER A C 1
ATOM 2079 O O . SER A 1 272 ? -20.734 -11.43 5.949 1 57.09 272 SER A O 1
ATOM 2081 N N . SER A 1 273 ? -21.562 -9.852 7.309 1 58.09 273 SER A N 1
ATOM 2082 C CA . SER A 1 273 ? -20.281 -9.516 7.914 1 58.09 273 SER A CA 1
ATOM 2083 C C . SER A 1 273 ? -19.703 -10.695 8.695 1 58.09 273 SER A C 1
ATOM 2085 O O . SER A 1 273 ? -18.5 -10.773 8.914 1 58.09 273 SER A O 1
ATOM 2087 N N . SER A 1 274 ? -20.641 -11.555 9.078 1 53.91 274 SER A N 1
ATOM 2088 C CA . SER A 1 274 ? -20.188 -12.727 9.82 1 53.91 274 SER A CA 1
ATOM 2089 C C . SER A 1 274 ? -19.656 -13.805 8.883 1 53.91 274 SER A C 1
ATOM 2091 O O . SER A 1 274 ? -19.312 -14.906 9.32 1 53.91 274 SER A O 1
ATOM 2093 N N . GLY A 1 275 ? -19.625 -13.508 7.602 1 52.03 275 GLY A N 1
ATOM 2094 C CA . GLY A 1 275 ? -19.047 -14.445 6.645 1 52.03 275 GLY A CA 1
ATOM 2095 C C . GLY A 1 275 ? -20.047 -15.477 6.16 1 52.03 275 GLY A C 1
ATOM 2096 O O . GLY A 1 275 ? -19.672 -16.531 5.652 1 52.03 275 GLY A O 1
ATOM 2097 N N . ILE A 1 276 ? -21.328 -15.25 6.457 1 46.09 276 ILE A N 1
ATOM 2098 C CA . ILE A 1 276 ? -22.344 -16.188 5.996 1 46.09 276 ILE A CA 1
ATOM 2099 C C . ILE A 1 276 ? -22.641 -15.938 4.52 1 46.09 276 ILE A C 1
ATOM 2101 O O . ILE A 1 276 ? -23 -14.82 4.129 1 46.09 276 ILE A O 1
ATOM 2105 N N . TRP A 1 277 ? -22.312 -16.922 3.795 1 53.47 277 TRP A N 1
ATOM 2106 C CA . TRP A 1 277 ? -22.547 -16.875 2.355 1 53.47 277 TRP A CA 1
ATOM 2107 C C . TRP A 1 277 ? -23.672 -17.844 1.967 1 53.47 277 TRP A C 1
ATOM 2109 O O . TRP A 1 277 ? -23.594 -19.047 2.262 1 53.47 277 TRP A O 1
ATOM 2119 N N . ARG A 1 278 ? -24.766 -17.25 1.535 1 47.75 278 ARG A N 1
ATOM 2120 C CA . ARG A 1 278 ? -25.875 -18.062 1.044 1 47.75 278 ARG A CA 1
ATOM 2121 C C . ARG A 1 278 ? -25.797 -18.25 -0.467 1 47.75 278 ARG A C 1
ATOM 2123 O O . ARG A 1 278 ? -25.719 -17.281 -1.218 1 47.75 278 ARG A O 1
ATOM 2130 N N . ILE A 1 279 ? -25.391 -19.453 -0.857 1 47.28 279 ILE A N 1
ATOM 2131 C CA . ILE A 1 279 ? -25.328 -19.75 -2.287 1 47.28 279 ILE A CA 1
ATOM 2132 C C . ILE A 1 279 ? -26.469 -20.688 -2.668 1 47.28 279 ILE A C 1
ATOM 2134 O O . ILE A 1 279 ? -26.828 -21.594 -1.901 1 47.28 279 ILE A O 1
ATOM 2138 N N . LEU A 1 280 ? -27.172 -20.219 -3.643 1 39.91 280 LEU A N 1
ATOM 2139 C CA . LEU A 1 280 ? -28.109 -21.172 -4.234 1 39.91 280 LEU A CA 1
ATOM 2140 C C . LEU A 1 280 ? -27.375 -22.281 -4.969 1 39.91 280 LEU A C 1
ATOM 2142 O O . LEU A 1 280 ? -26.406 -22.031 -5.691 1 39.91 280 LEU A O 1
ATOM 2146 N N . ALA A 1 281 ? -27.344 -23.5 -4.355 1 38.75 281 ALA A N 1
ATOM 2147 C CA . ALA A 1 281 ? -26.703 -24.75 -4.789 1 38.75 281 ALA A CA 1
ATOM 2148 C C . ALA A 1 281 ? -26.609 -24.812 -6.309 1 38.75 281 ALA A C 1
ATOM 2150 O O . ALA A 1 281 ? -25.641 -25.359 -6.852 1 38.75 281 ALA A O 1
ATOM 2151 N N . MET A 1 282 ? -27.562 -24.672 -6.938 1 36.16 282 MET A N 1
ATOM 2152 C CA . MET A 1 282 ? -27.531 -25.109 -8.328 1 36.16 282 MET A CA 1
ATOM 2153 C C . MET A 1 282 ? -26.438 -24.391 -9.102 1 36.16 282 MET A C 1
ATOM 2155 O O . MET A 1 282 ? -26.031 -24.844 -10.18 1 36.16 282 MET A O 1
ATOM 2159 N N . GLU A 1 283 ? -26.281 -23.25 -8.805 1 35.5 283 GLU A N 1
ATOM 2160 C CA . GLU A 1 283 ? -25.5 -22.453 -9.75 1 35.5 283 GLU A CA 1
ATOM 2161 C C . GLU A 1 283 ? -24.031 -22.344 -9.305 1 35.5 283 GLU A C 1
ATOM 2163 O O . GLU A 1 283 ? -23.719 -21.594 -8.375 1 35.5 283 GLU A O 1
ATOM 2168 N N . VAL A 1 284 ? -23.328 -23.484 -9.336 1 40.41 284 VAL A N 1
ATOM 2169 C CA . VAL A 1 284 ? -21.984 -23.719 -8.812 1 40.41 284 VAL A CA 1
ATOM 2170 C C . VAL A 1 284 ? -21 -22.781 -9.492 1 40.41 284 VAL A C 1
ATOM 2172 O O . VAL A 1 284 ? -19.781 -22.969 -9.414 1 40.41 284 VAL A O 1
ATOM 2175 N N . ASN A 1 285 ? -21.312 -22.016 -10.477 1 44.78 285 ASN A N 1
ATOM 2176 C CA . ASN A 1 285 ? -20.266 -21.203 -11.094 1 44.78 285 ASN A CA 1
ATOM 2177 C C . ASN A 1 285 ? -19.75 -20.141 -10.133 1 44.78 285 ASN A C 1
ATOM 2179 O O . ASN A 1 285 ? -19.531 -18.984 -10.523 1 44.78 285 ASN A O 1
ATOM 2183 N N . LEU A 1 286 ? -19.75 -20.516 -8.859 1 55.31 286 LEU A N 1
ATOM 2184 C CA . LEU A 1 286 ? -19.516 -19.484 -7.84 1 55.31 286 LEU A CA 1
ATOM 2185 C C . LEU A 1 286 ? -18.109 -19.625 -7.254 1 55.31 286 LEU A C 1
ATOM 2187 O O . LEU A 1 286 ? -17.672 -20.734 -6.922 1 55.31 286 LEU A O 1
ATOM 2191 N N . CYS A 1 287 ? -17.312 -18.609 -7.617 1 71.38 287 CYS A N 1
ATOM 2192 C CA . CYS A 1 287 ? -16.078 -18.547 -6.844 1 71.38 287 CYS A CA 1
ATOM 2193 C C . CYS A 1 287 ? -16.359 -18.172 -5.395 1 71.38 287 CYS A C 1
ATOM 2195 O O . CYS A 1 287 ? -16.406 -16.984 -5.055 1 71.38 287 CYS A O 1
ATOM 2197 N N . GLY A 1 288 ? -16.75 -19.188 -4.59 1 74.06 288 GLY A N 1
ATOM 2198 C CA . GLY A 1 288 ? -17.109 -18.969 -3.193 1 74.06 288 GLY A CA 1
ATOM 2199 C C . GLY A 1 288 ? -16.047 -18.203 -2.422 1 74.06 288 GLY A C 1
ATOM 2200 O O . GLY A 1 288 ? -16.359 -17.234 -1.725 1 74.06 288 GLY A O 1
ATOM 2201 N N . HIS A 1 289 ? -14.859 -18.609 -2.652 1 82.94 289 HIS A N 1
ATOM 2202 C CA . HIS A 1 289 ? -13.805 -17.984 -1.862 1 82.94 289 HIS A CA 1
ATOM 2203 C C . HIS A 1 289 ? -13.586 -16.531 -2.301 1 82.94 289 HIS A C 1
ATOM 2205 O O . HIS A 1 289 ? -13.336 -15.664 -1.468 1 82.94 289 HIS A O 1
ATOM 2211 N N . GLY A 1 290 ? -13.656 -16.281 -3.645 1 85 290 GLY A N 1
ATOM 2212 C CA . GLY A 1 290 ? -13.531 -14.906 -4.121 1 85 290 GLY A CA 1
ATOM 2213 C C . GLY A 1 290 ? -14.625 -13.992 -3.598 1 85 290 GLY A C 1
ATOM 2214 O O . GLY A 1 290 ? -14.375 -12.828 -3.289 1 85 290 GLY A O 1
ATOM 2215 N N . THR A 1 291 ? -15.797 -14.523 -3.465 1 82.62 291 THR A N 1
ATOM 2216 C CA . THR A 1 291 ? -16.938 -13.758 -2.967 1 82.62 291 THR A CA 1
ATOM 2217 C C . THR A 1 291 ? -16.766 -13.453 -1.479 1 82.62 291 THR A C 1
ATOM 2219 O O . THR A 1 291 ? -16.969 -12.32 -1.047 1 82.62 291 THR A O 1
ATOM 2222 N N . LEU A 1 292 ? -16.453 -14.477 -0.761 1 84.69 292 LEU A N 1
ATOM 2223 C CA . LEU A 1 292 ? -16.234 -14.297 0.67 1 84.69 292 LEU A CA 1
ATOM 2224 C C . LEU A 1 292 ? -15.109 -13.297 0.927 1 84.69 292 LEU A C 1
ATOM 2226 O O . LEU A 1 292 ? -15.227 -12.438 1.803 1 84.69 292 LEU A O 1
ATOM 2230 N N . ALA A 1 293 ? -14.039 -13.461 0.211 1 89.94 293 ALA A N 1
ATOM 2231 C CA . ALA A 1 293 ? -12.914 -12.547 0.328 1 89.94 293 ALA A CA 1
ATOM 2232 C C . ALA A 1 293 ? -13.336 -11.109 0.027 1 89.94 293 ALA A C 1
ATOM 2234 O O . ALA A 1 293 ? -12.945 -10.18 0.73 1 89.94 293 ALA A O 1
ATOM 2235 N N . THR A 1 294 ? -14.125 -10.945 -1.032 1 89.44 294 THR A N 1
ATOM 2236 C CA . THR A 1 294 ? -14.609 -9.617 -1.411 1 89.44 294 THR A CA 1
ATOM 2237 C C . THR A 1 294 ? -15.438 -9.008 -0.288 1 89.44 294 THR A C 1
ATOM 2239 O O . THR A 1 294 ? -15.258 -7.84 0.062 1 89.44 294 THR A O 1
ATOM 2242 N N . ALA A 1 295 ? -16.281 -9.805 0.274 1 86.69 295 ALA A N 1
ATOM 2243 C CA . ALA A 1 295 ? -17.125 -9.328 1.376 1 86.69 295 ALA A CA 1
ATOM 2244 C C . ALA A 1 295 ? -16.266 -8.875 2.557 1 86.69 295 ALA A C 1
ATOM 2246 O O . ALA A 1 295 ? -16.516 -7.832 3.154 1 86.69 295 ALA A O 1
ATOM 2247 N N . LYS A 1 296 ? -15.289 -9.656 2.852 1 89.56 296 LYS A N 1
ATOM 2248 C CA . LYS A 1 296 ? -14.367 -9.305 3.932 1 89.56 296 LYS A CA 1
ATOM 2249 C C . LYS A 1 296 ? -13.797 -7.906 3.732 1 89.56 296 LYS A C 1
ATOM 2251 O O . LYS A 1 296 ? -13.805 -7.09 4.656 1 89.56 296 LYS A O 1
ATOM 2256 N N . VAL A 1 297 ? -13.359 -7.629 2.555 1 92.31 297 VAL A N 1
ATOM 2257 C CA . VAL A 1 297 ? -12.734 -6.348 2.246 1 92.31 297 VAL A CA 1
ATOM 2258 C C . VAL A 1 297 ? -13.758 -5.227 2.354 1 92.31 297 VAL A C 1
ATOM 2260 O O . VAL A 1 297 ? -13.492 -4.188 2.959 1 92.31 297 VAL A O 1
ATOM 2263 N N . LEU A 1 298 ? -14.945 -5.434 1.808 1 89.69 298 LEU A N 1
ATOM 2264 C CA . LEU A 1 298 ? -15.969 -4.395 1.794 1 89.69 298 LEU A CA 1
ATOM 2265 C C . LEU A 1 298 ? -16.406 -4.039 3.213 1 89.69 298 LEU A C 1
ATOM 2267 O O . LEU A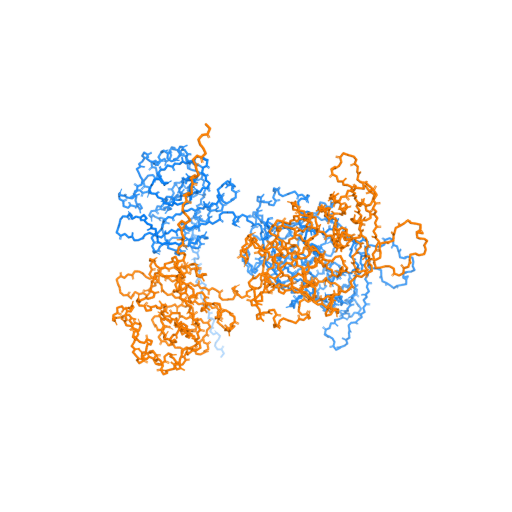 1 298 ? -16.594 -2.863 3.535 1 89.69 298 LEU A O 1
ATOM 2271 N N . PHE A 1 299 ? -16.484 -5.039 4.051 1 86.44 299 PHE A N 1
ATOM 2272 C CA . PHE A 1 299 ? -16.891 -4.793 5.43 1 86.44 299 PHE A CA 1
ATOM 2273 C C . PHE A 1 299 ? -15.742 -4.168 6.219 1 86.44 299 PHE A C 1
ATOM 2275 O O . PHE A 1 299 ? -15.938 -3.162 6.91 1 86.44 299 PHE A O 1
ATOM 2282 N N . GLU A 1 300 ? -14.633 -4.75 6.109 1 89.44 300 GLU A N 1
ATOM 2283 C CA . GLU A 1 300 ? -13.5 -4.336 6.926 1 89.44 300 GLU A CA 1
ATOM 2284 C C . GLU A 1 300 ? -13.047 -2.922 6.57 1 89.44 300 GLU A C 1
ATOM 2286 O O . GLU A 1 300 ? -12.656 -2.15 7.449 1 89.44 300 GLU A O 1
ATOM 2291 N N . ASP A 1 301 ? -13.094 -2.617 5.336 1 90.94 301 ASP A N 1
ATOM 2292 C CA . ASP A 1 301 ? -12.602 -1.312 4.902 1 90.94 301 ASP A CA 1
ATOM 2293 C C . ASP A 1 301 ? -13.719 -0.27 4.934 1 90.94 301 ASP A C 1
ATOM 2295 O O . ASP A 1 301 ? -13.516 0.879 4.539 1 90.94 301 ASP A O 1
ATOM 2299 N N . GLY A 1 302 ? -14.938 -0.661 5.305 1 86.88 302 GLY A N 1
ATOM 2300 C CA . GLY A 1 302 ? -16 0.29 5.578 1 86.88 302 GLY A CA 1
ATOM 2301 C C . GLY A 1 302 ? -16.766 0.714 4.336 1 86.88 302 GLY A C 1
ATOM 2302 O O . GLY A 1 302 ? -17.406 1.763 4.324 1 86.88 302 GLY A O 1
ATOM 2303 N N . TYR A 1 303 ? -16.594 -0.004 3.281 1 86.38 303 TYR A N 1
ATOM 2304 C CA . TYR A 1 303 ? -17.422 0.278 2.111 1 86.38 303 TYR A CA 1
ATOM 2305 C C . TYR A 1 303 ? -18.906 0.095 2.43 1 86.38 303 TYR A C 1
ATOM 2307 O O . TYR A 1 303 ? -19.75 0.773 1.852 1 86.38 303 TYR A O 1
ATOM 2315 N N . VAL A 1 304 ? -19.125 -0.905 3.303 1 83.75 304 VAL A N 1
ATOM 2316 C CA . VAL A 1 304 ? -20.484 -1.197 3.748 1 83.75 304 VAL A CA 1
ATOM 2317 C C . VAL A 1 304 ? -20.5 -1.37 5.266 1 83.75 304 VAL A C 1
ATOM 2319 O O . VAL A 1 304 ? -19.5 -1.75 5.867 1 83.75 304 VAL A O 1
ATOM 2322 N N . SER A 1 305 ? -21.641 -1.062 5.809 1 82.38 305 SER A N 1
ATOM 2323 C CA . SER A 1 305 ? -21.781 -1.232 7.25 1 82.38 305 SER A CA 1
ATOM 2324 C C . SER A 1 305 ? -21.719 -2.705 7.641 1 82.38 305 SER A C 1
ATOM 2326 O O . SER A 1 305 ? -22.234 -3.566 6.922 1 82.38 305 SER A O 1
ATOM 2328 N N . LYS A 1 306 ? -21.172 -2.955 8.805 1 79.25 306 LYS A N 1
ATOM 2329 C CA . LYS A 1 306 ? -21.016 -4.324 9.289 1 79.25 306 LYS A CA 1
ATOM 2330 C C . LYS A 1 306 ? -22.375 -4.961 9.57 1 79.25 306 LYS A C 1
ATOM 2332 O O . LYS A 1 306 ? -22.484 -6.188 9.648 1 79.25 306 LYS A O 1
ATOM 2337 N N . SER A 1 307 ? -23.406 -4.191 9.688 1 73.31 307 SER A N 1
ATOM 2338 C CA . SER A 1 307 ? -24.734 -4.695 10 1 73.31 307 SER A CA 1
ATOM 2339 C C . SER A 1 307 ? -25.547 -4.953 8.734 1 73.31 307 SER A C 1
ATOM 2341 O O . SER A 1 307 ? -26.656 -5.488 8.789 1 73.31 307 SER A O 1
ATOM 2343 N N . SER A 1 308 ? -24.953 -4.715 7.598 1 74 308 SER A N 1
ATOM 2344 C CA . SER A 1 308 ? -25.672 -4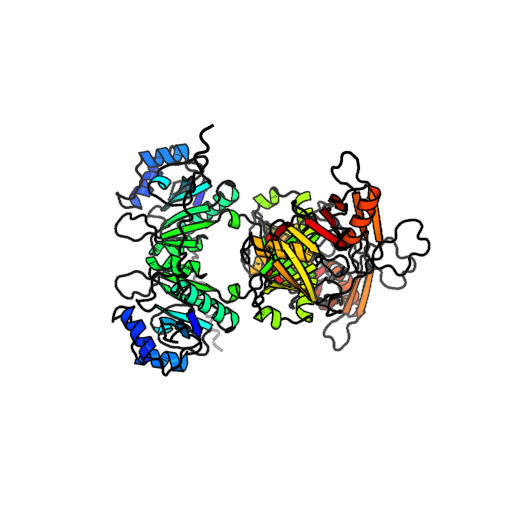.832 6.336 1 74 308 SER A CA 1
ATOM 2345 C C . SER A 1 308 ? -25.453 -6.199 5.699 1 74 308 SER A C 1
ATOM 2347 O O . SER A 1 308 ? -24.609 -6.973 6.152 1 74 308 SER A O 1
ATOM 2349 N N . THR A 1 309 ? -26.375 -6.547 4.789 1 78.94 309 THR A N 1
ATOM 2350 C CA . THR A 1 309 ? -26.188 -7.688 3.896 1 78.94 309 THR A CA 1
ATOM 2351 C C . THR A 1 309 ? -25.766 -7.227 2.506 1 78.94 309 THR A C 1
ATOM 2353 O O . THR A 1 309 ? -26.281 -6.23 1.99 1 78.94 309 THR A O 1
ATOM 2356 N N . LEU A 1 310 ? -24.828 -7.984 2.014 1 80.31 310 LEU A N 1
ATOM 2357 C CA . LEU A 1 310 ? -24.297 -7.637 0.705 1 80.31 310 LEU A CA 1
ATOM 2358 C C . LEU A 1 310 ? -24.859 -8.547 -0.379 1 80.31 310 LEU A C 1
ATOM 2360 O O . LEU A 1 310 ? -24.922 -9.766 -0.198 1 80.31 310 LEU A O 1
ATOM 2364 N N . ASP A 1 311 ? -25.266 -7.93 -1.456 1 79.38 311 ASP A N 1
ATOM 2365 C CA . ASP A 1 311 ? -25.672 -8.656 -2.658 1 79.38 311 ASP A CA 1
ATOM 2366 C C . ASP A 1 311 ? -24.688 -8.398 -3.803 1 79.38 311 ASP A C 1
ATOM 2368 O O . ASP A 1 311 ? -24.281 -7.262 -4.031 1 79.38 311 ASP A O 1
ATOM 2372 N N . PHE A 1 312 ? -24.344 -9.523 -4.441 1 79.62 312 PHE A N 1
ATOM 2373 C CA . PHE A 1 312 ? -23.406 -9.391 -5.562 1 79.62 312 PHE A CA 1
ATOM 2374 C C . PHE A 1 312 ? -24.094 -9.758 -6.875 1 79.62 312 PHE A C 1
ATOM 2376 O O . PHE A 1 312 ? -24.781 -10.773 -6.961 1 79.62 312 PHE A O 1
ATOM 2383 N N . GLU A 1 313 ? -23.953 -8.898 -7.859 1 75.94 313 GLU A N 1
ATOM 2384 C CA . GLU A 1 313 ? -24.297 -9.219 -9.242 1 75.94 313 GLU A CA 1
ATOM 2385 C C . GLU A 1 313 ? -23.078 -9.75 -10.008 1 75.94 313 GLU A C 1
ATOM 2387 O O . GLU A 1 313 ? -22.062 -9.062 -10.102 1 75.94 313 GLU A O 1
ATOM 2392 N N . THR A 1 314 ? -23.109 -11.062 -10.461 1 74.38 314 THR A N 1
ATOM 2393 C CA . THR A 1 314 ? -21.969 -11.672 -11.125 1 74.38 314 THR A CA 1
ATOM 2394 C C . THR A 1 314 ? -22.328 -12.141 -12.531 1 74.38 314 THR A C 1
ATOM 2396 O O . THR A 1 314 ? -23.516 -12.203 -12.875 1 74.38 314 THR A O 1
ATOM 2399 N N . ARG A 1 315 ? -21.219 -12.258 -13.609 1 57.88 315 ARG A N 1
ATOM 2400 C CA . ARG A 1 315 ? -21.391 -12.914 -14.898 1 57.88 315 ARG A CA 1
ATOM 2401 C C . ARG A 1 315 ? -21.125 -14.414 -14.781 1 57.88 315 ARG A C 1
ATOM 2403 O O . ARG A 1 315 ? -20.188 -14.836 -14.094 1 57.88 315 ARG A O 1
ATOM 2410 N N . TYR A 1 316 ? -22.109 -15.312 -14.812 1 44.97 316 TYR A N 1
ATOM 2411 C CA . TYR A 1 316 ? -22.125 -16.719 -14.422 1 44.97 316 TYR A CA 1
ATOM 2412 C C . TYR A 1 316 ? -21.281 -17.562 -15.375 1 44.97 316 TYR A C 1
ATOM 2414 O O . TYR A 1 316 ? -21.281 -17.328 -16.578 1 44.97 316 TYR A O 1
ATOM 2422 N N . VAL A 1 317 ? -20.094 -18.141 -15.133 1 37.66 317 VAL A N 1
ATOM 2423 C CA . VAL A 1 317 ? -19.641 -19.344 -15.82 1 37.66 317 VAL A CA 1
ATOM 2424 C C . VAL A 1 317 ? -20.141 -20.578 -15.094 1 37.66 317 VAL A C 1
ATOM 2426 O O . VAL A 1 317 ? -20.109 -20.641 -13.859 1 37.66 317 VAL A O 1
ATOM 2429 N N . LEU A 1 318 ? -21 -21.453 -15.727 1 31.03 318 LEU A N 1
ATOM 2430 C CA . LEU A 1 318 ? -21.562 -22.719 -15.266 1 31.03 318 LEU A CA 1
ATOM 2431 C C . LEU A 1 318 ? -20.469 -23.719 -14.977 1 31.03 318 LEU A C 1
ATOM 2433 O O . LEU A 1 318 ? -19.672 -24.062 -15.859 1 31.03 318 LEU A O 1
ATOM 2437 N N . LEU A 1 319 ? -19.828 -23.781 -13.898 1 33 319 LEU A N 1
ATOM 2438 C CA . LEU A 1 319 ? -18.953 -24.938 -13.695 1 33 319 LEU A CA 1
ATOM 2439 C C . LEU A 1 319 ? -19.734 -26.078 -13.023 1 33 319 LEU A C 1
ATOM 2441 O O . LEU A 1 319 ? -20.297 -25.891 -11.945 1 33 319 LEU A O 1
ATOM 2445 N N . LEU A 1 320 ? -20.25 -27.047 -13.773 1 29.05 320 LEU A N 1
ATOM 2446 C CA . LEU A 1 320 ? -20.875 -28.281 -13.32 1 29.05 320 LEU A CA 1
ATOM 2447 C C . LEU A 1 320 ? -19.859 -29.188 -12.633 1 29.05 320 LEU A C 1
ATOM 2449 O O . LEU A 1 320 ? -18.828 -29.531 -13.219 1 29.05 320 LEU A O 1
ATOM 2453 N N . CYS A 1 321 ? -19.625 -29.156 -11.375 1 30.05 321 CYS A N 1
ATOM 2454 C CA . CYS A 1 321 ? -18.812 -30.109 -10.625 1 30.05 321 CYS A CA 1
ATOM 2455 C C . CYS A 1 321 ? -19.531 -31.438 -10.477 1 30.05 321 CYS A C 1
ATOM 2457 O O . CYS A 1 321 ? -20.672 -31.484 -10 1 30.05 321 CYS A O 1
ATOM 2459 N N . LEU A 1 322 ? -19.281 -32.469 -11.25 1 28.66 322 LEU A N 1
ATOM 2460 C CA . LEU A 1 322 ? -19.781 -33.844 -11.078 1 28.66 322 LEU A CA 1
ATOM 2461 C C . LEU A 1 322 ? -19.109 -34.5 -9.891 1 28.66 322 LEU A C 1
ATOM 2463 O O . LEU A 1 322 ? -17.891 -34.469 -9.75 1 28.66 322 LEU A O 1
ATOM 2467 N N . VAL A 1 323 ? -19.734 -34.688 -8.781 1 30.02 323 VAL A N 1
ATOM 2468 C CA . VAL A 1 323 ? -19.359 -35.438 -7.598 1 30.02 323 VAL A CA 1
ATOM 2469 C C . VAL A 1 323 ? -19.266 -36.938 -7.949 1 30.02 323 VAL A C 1
ATOM 2471 O O . VAL A 1 323 ? -20.266 -37.531 -8.367 1 30.02 323 VAL A O 1
ATOM 2474 N N . LEU A 1 324 ? -18.188 -37.5 -8.438 1 29.94 324 LEU A N 1
ATOM 2475 C CA . LEU A 1 324 ? -18.047 -38.938 -8.617 1 29.94 324 LEU A CA 1
ATOM 2476 C C . LEU A 1 324 ? -17.969 -39.656 -7.273 1 29.94 324 LEU A C 1
ATOM 2478 O O . LEU A 1 324 ? -17.047 -39.406 -6.492 1 29.94 324 LEU A O 1
ATOM 2482 N N . CYS A 1 325 ? -18.969 -40.094 -6.633 1 29.22 325 CYS A N 1
ATOM 2483 C CA . CYS A 1 325 ? -19 -41 -5.496 1 29.22 325 CYS A CA 1
ATOM 2484 C C . CYS A 1 325 ? -18.031 -42.156 -5.703 1 29.22 325 CYS A C 1
ATOM 2486 O O . CYS A 1 325 ? -16.938 -42.156 -5.133 1 29.22 325 CYS A O 1
ATOM 2488 N N . GLN A 1 326 ? -18.5 -43.531 -5.414 1 31.83 326 GLN A N 1
ATOM 2489 C CA . GLN A 1 326 ? -17.844 -44.812 -5.203 1 31.83 326 GLN A CA 1
ATOM 2490 C C . GLN A 1 326 ? -16.922 -45.156 -6.371 1 31.83 326 GLN A C 1
ATOM 2492 O O . GLN A 1 326 ? -15.719 -45.375 -6.18 1 31.83 326 GLN A O 1
ATOM 2497 N N . ARG A 1 327 ? -17.312 -46.469 -7.18 1 32.75 327 ARG A N 1
ATOM 2498 C CA . ARG A 1 327 ? -16.625 -47.406 -8.055 1 32.75 327 ARG A CA 1
ATOM 2499 C C . ARG A 1 327 ? -16.312 -46.781 -9.406 1 32.75 327 ARG A C 1
ATOM 2501 O O . ARG A 1 327 ? -17.062 -46.906 -10.367 1 32.75 327 ARG A O 1
ATOM 2508 N N . ALA A 1 328 ? -16.125 -45.625 -9.57 1 34.53 328 ALA A N 1
ATOM 2509 C CA . ALA A 1 328 ? -16.172 -45.125 -10.945 1 34.53 328 ALA A CA 1
ATOM 2510 C C . ALA A 1 328 ? -14.984 -45.625 -11.75 1 34.53 328 ALA A C 1
ATOM 2512 O O . ALA A 1 328 ? -13.836 -45.312 -11.43 1 34.53 328 ALA A O 1
ATOM 2513 N N . ARG A 1 329 ? -15.062 -46.75 -12.383 1 35.97 329 ARG A N 1
ATOM 2514 C CA . ARG A 1 329 ? -14.117 -47.25 -13.391 1 35.97 329 ARG A CA 1
ATOM 2515 C C . ARG A 1 329 ? -13.664 -46.125 -14.305 1 35.97 329 ARG A C 1
ATOM 2517 O O . ARG A 1 329 ? -12.461 -45.938 -14.531 1 35.97 329 ARG A O 1
ATOM 2524 N N . SER A 1 330 ? -14.508 -45.938 -15.406 1 35.06 330 SER A N 1
ATOM 2525 C CA . SER A 1 330 ? -14.148 -45.031 -16.5 1 35.06 330 SER A CA 1
ATOM 2526 C C . SER A 1 330 ? -14.406 -43.562 -16.109 1 35.06 330 SER A C 1
ATOM 2528 O O . SER A 1 330 ? -15.508 -43.219 -15.68 1 35.06 330 SER A O 1
ATOM 2530 N N . LEU A 1 331 ? -13.531 -42.938 -15.461 1 39.94 331 LEU A N 1
ATOM 2531 C CA . LEU A 1 331 ? -13.664 -41.531 -15.141 1 39.94 331 LEU A CA 1
ATOM 2532 C C . LEU A 1 331 ? -14.312 -40.75 -16.297 1 39.94 331 LEU A C 1
ATOM 2534 O O . LEU A 1 331 ? -13.773 -40.719 -17.406 1 39.94 331 LEU A O 1
ATOM 2538 N N . PRO A 1 332 ? -15.523 -40.625 -16.406 1 39.84 332 PRO A N 1
ATOM 2539 C CA . PRO A 1 332 ? -15.969 -39.719 -17.453 1 39.84 332 PRO A CA 1
ATOM 2540 C C . PRO A 1 332 ? -15.164 -38.406 -17.484 1 39.84 332 PRO A C 1
ATOM 2542 O O . PRO A 1 332 ? -14.445 -38.125 -16.531 1 39.84 332 PRO A O 1
ATOM 2545 N N . ARG A 1 333 ? -15.156 -37.719 -18.703 1 45.28 333 ARG A N 1
ATOM 2546 C CA . ARG A 1 333 ? -14.594 -36.406 -18.969 1 45.28 333 ARG A CA 1
ATOM 2547 C C . ARG A 1 333 ? -14.898 -35.406 -17.828 1 45.28 333 ARG A C 1
ATOM 2549 O O . ARG A 1 333 ? -15.859 -34.656 -17.906 1 45.28 333 ARG A O 1
ATOM 2556 N N . SER A 1 334 ? -14.797 -35.844 -16.547 1 49.09 334 SER A N 1
ATOM 2557 C CA . SER A 1 334 ? -15.18 -35.062 -15.367 1 49.09 334 SER A CA 1
ATOM 2558 C C . SER A 1 334 ? -14.188 -33.938 -15.109 1 49.09 334 SER A C 1
ATOM 2560 O O . SER A 1 334 ? -13.023 -34.031 -15.484 1 49.09 334 SER A O 1
ATOM 2562 N N . ARG A 1 335 ? -14.664 -32.594 -14.805 1 56.28 335 ARG A N 1
ATOM 2563 C CA . ARG A 1 335 ? -13.914 -31.375 -14.555 1 56.28 335 ARG A CA 1
ATOM 2564 C C . ARG A 1 335 ? -12.922 -31.562 -13.414 1 56.28 335 ARG A C 1
ATOM 2566 O O . ARG A 1 335 ? -11.75 -31.203 -13.531 1 56.28 335 ARG A O 1
ATOM 2573 N N . GLY A 1 336 ? -13.445 -31.922 -12.117 1 68.44 336 GLY A N 1
ATOM 2574 C CA . GLY A 1 336 ? -12.594 -32.062 -10.938 1 68.44 336 GLY A CA 1
ATOM 2575 C C . GLY A 1 336 ? -12.883 -33.344 -10.156 1 68.44 336 GLY A C 1
ATOM 2576 O O . GLY A 1 336 ? -13.828 -34.062 -10.461 1 68.44 336 GLY A O 1
ATOM 2577 N N . LEU A 1 337 ? -11.922 -33.875 -9.375 1 74.56 337 LEU A N 1
ATOM 2578 C CA . LEU A 1 337 ? -12.008 -35.062 -8.516 1 74.56 337 LEU A CA 1
ATOM 2579 C C . LEU A 1 337 ? -12.07 -34.656 -7.047 1 74.56 337 LEU A C 1
ATOM 2581 O O . LEU A 1 337 ? -11.266 -33.844 -6.59 1 74.56 337 LEU A O 1
ATOM 2585 N N . MET A 1 338 ? -13.203 -35.094 -6.383 1 84.44 338 MET A N 1
ATOM 2586 C CA . MET A 1 338 ? -13.32 -34.906 -4.941 1 84.44 338 MET A CA 1
ATOM 2587 C C . MET A 1 338 ? -13.094 -36.188 -4.184 1 84.44 338 MET A C 1
ATOM 2589 O O . MET A 1 338 ? -13.633 -37.25 -4.555 1 84.44 338 MET A O 1
ATOM 2593 N N . VAL A 1 339 ? -12.242 -36.188 -3.178 1 84.25 339 VAL A N 1
ATOM 2594 C CA . VAL A 1 339 ? -12.031 -37.312 -2.246 1 84.25 339 VAL A CA 1
ATOM 2595 C C . VAL A 1 339 ? -12.484 -36.875 -0.847 1 84.25 339 VAL A C 1
ATOM 2597 O O . VAL A 1 339 ? -12.164 -35.781 -0.385 1 84.25 339 VAL A O 1
ATOM 2600 N N . THR A 1 340 ? -13.391 -37.75 -0.189 1 91.56 340 THR A N 1
ATOM 2601 C CA . THR A 1 340 ? -13.93 -37.344 1.103 1 91.56 340 THR A CA 1
ATOM 2602 C C . THR A 1 340 ? -14.016 -38.562 2.055 1 91.56 340 THR A C 1
ATOM 2604 O O . THR A 1 340 ? -14.039 -39.688 1.615 1 91.56 340 THR A O 1
ATOM 2607 N N . THR A 1 341 ? -13.898 -38.312 3.334 1 89.38 341 THR A N 1
ATOM 2608 C CA . THR A 1 341 ? -14.125 -39.281 4.395 1 89.38 341 THR A CA 1
ATOM 2609 C C . THR A 1 341 ? -14.719 -38.625 5.633 1 89.38 341 THR A C 1
ATOM 2611 O O . THR A 1 341 ? -14.695 -37.375 5.746 1 89.38 341 THR A O 1
ATOM 2614 N N . LYS A 1 342 ? -15.336 -39.406 6.406 1 91.12 342 LYS A N 1
ATOM 2615 C CA . LYS A 1 342 ? -15.836 -38.906 7.688 1 91.12 342 LYS A CA 1
ATOM 2616 C C . LYS A 1 342 ? -14.703 -38.312 8.531 1 91.12 342 LYS A C 1
ATOM 2618 O O . LYS A 1 342 ? -13.586 -38.844 8.523 1 91.12 342 LYS A O 1
ATOM 2623 N N . GLY A 1 343 ? -15.133 -37.25 9.219 1 89.31 343 GLY A N 1
ATOM 2624 C CA . GLY A 1 343 ? -14.148 -36.688 10.125 1 89.31 343 GLY A CA 1
ATOM 2625 C C . GLY A 1 343 ? -13.891 -37.562 11.344 1 89.31 343 GLY A C 1
ATOM 2626 O O . GLY A 1 343 ? -14.742 -38.344 11.742 1 89.31 343 GLY A O 1
ATOM 2627 N N . GLY A 1 344 ? -12.68 -37.469 11.859 1 78.88 344 GLY A N 1
ATOM 2628 C CA . GLY A 1 344 ? -12.391 -38.219 13.07 1 78.88 344 GLY A CA 1
ATOM 2629 C C . GLY A 1 344 ? -13.18 -37.719 14.273 1 78.88 344 GLY A C 1
ATOM 2630 O O . GLY A 1 344 ? -13.531 -36.562 14.359 1 78.88 344 GLY A O 1
ATOM 2631 N N . ASP A 1 345 ? -13.562 -38.625 15.172 1 73 345 ASP A N 1
ATOM 2632 C CA . ASP A 1 345 ? -14.359 -38.344 16.359 1 73 345 ASP A CA 1
ATOM 2633 C C . ASP A 1 345 ? -13.727 -37.219 17.188 1 73 345 ASP A C 1
ATOM 2635 O O . ASP A 1 345 ? -14.43 -36.375 17.75 1 73 345 ASP A O 1
ATOM 2639 N N . ALA A 1 346 ? -12.43 -37.031 17.109 1 74.56 346 ALA A N 1
ATOM 2640 C CA . ALA A 1 346 ? -11.727 -36.062 17.969 1 74.56 346 ALA A CA 1
ATOM 2641 C C . ALA A 1 346 ? -11.398 -34.781 17.203 1 74.56 346 ALA A C 1
ATOM 2643 O O . ALA A 1 346 ? -10.922 -33.812 17.781 1 74.56 346 ALA A O 1
ATOM 2644 N N . SER A 1 347 ? -11.844 -34.594 15.992 1 75.44 347 SER A N 1
ATOM 2645 C CA . SER A 1 347 ? -11.328 -33.531 15.156 1 75.44 347 SER A CA 1
ATOM 2646 C C . SER A 1 347 ? -12.258 -32.312 15.18 1 75.44 347 SER A C 1
ATOM 2648 O O . SER A 1 347 ? -11.844 -31.203 14.812 1 75.44 347 SER A O 1
ATOM 2650 N N . GLY A 1 348 ? -13.508 -32.531 15.711 1 87.19 348 GLY A N 1
ATOM 2651 C CA . GLY A 1 348 ? -14.484 -31.453 15.703 1 87.19 348 GLY A CA 1
ATOM 2652 C C . GLY A 1 348 ? -15.039 -31.172 14.32 1 87.19 348 GLY A C 1
ATOM 2653 O O . GLY A 1 348 ? -15.789 -30.203 14.141 1 87.19 348 GLY A O 1
ATOM 2654 N N . VAL A 1 349 ? -14.617 -31.922 13.32 1 94.62 349 VAL A N 1
ATOM 2655 C CA . VAL A 1 349 ? -15.133 -31.75 11.969 1 94.62 349 VAL A CA 1
ATOM 2656 C C . VAL A 1 349 ? -15.984 -32.969 11.586 1 94.62 349 VAL A C 1
ATOM 2658 O O . VAL A 1 349 ? -15.664 -34.094 11.953 1 94.62 349 VAL A O 1
ATOM 2661 N N . ASP A 1 350 ? -17.047 -32.75 10.859 1 95.31 350 ASP A N 1
ATOM 2662 C CA . ASP A 1 350 ? -17.953 -33.844 10.445 1 95.31 350 ASP A CA 1
ATOM 2663 C C . ASP A 1 350 ? -17.359 -34.625 9.289 1 95.31 350 ASP A C 1
ATOM 2665 O O . ASP A 1 350 ? -17.516 -35.875 9.242 1 95.31 350 ASP A O 1
ATOM 2669 N N . TYR A 1 351 ? -16.672 -33.969 8.352 1 93.88 351 TYR A N 1
ATOM 2670 C CA . TYR A 1 351 ? -16 -34.656 7.262 1 93.88 351 TYR A CA 1
ATOM 2671 C C . TYR A 1 351 ? -14.82 -33.844 6.742 1 93.88 351 TYR A C 1
ATOM 2673 O O . TYR A 1 351 ? -14.703 -32.656 7.027 1 93.88 351 TYR A O 1
ATOM 2681 N N . VAL A 1 352 ? -13.938 -34.531 6.07 1 94.44 352 VAL A N 1
ATOM 2682 C CA . VAL A 1 352 ? -12.789 -33.906 5.406 1 94.44 352 VAL A CA 1
ATOM 2683 C C . VAL A 1 352 ? -12.805 -34.25 3.922 1 94.44 352 VAL A C 1
ATOM 2685 O O . VAL A 1 352 ? -13.438 -35.25 3.514 1 94.44 352 VAL A O 1
ATOM 2688 N N . ASN A 1 353 ? -12.211 -33.438 3.121 1 91.5 353 ASN A N 1
ATOM 2689 C CA . ASN A 1 353 ? -12.148 -33.688 1.688 1 91.5 353 ASN A CA 1
ATOM 2690 C C . ASN A 1 353 ? -10.898 -33.062 1.062 1 91.5 353 ASN A C 1
ATOM 2692 O O . ASN A 1 353 ? -10.195 -32.281 1.709 1 91.5 353 ASN A O 1
ATOM 2696 N N . ARG A 1 354 ? -10.602 -33.469 -0.113 1 89.88 354 ARG A N 1
ATOM 2697 C CA . ARG A 1 354 ? -9.672 -32.844 -1.043 1 89.88 354 ARG A CA 1
ATOM 2698 C C . ARG A 1 354 ? -10.297 -32.688 -2.424 1 89.88 354 ARG A C 1
ATOM 2700 O O . ARG A 1 354 ? -11.25 -33.375 -2.764 1 89.88 354 ARG A O 1
ATOM 2707 N N . TYR A 1 355 ? -9.805 -31.719 -3.154 1 87.19 355 TYR A N 1
ATOM 2708 C CA . TYR A 1 355 ? -10.352 -31.453 -4.477 1 87.19 355 TYR A CA 1
ATOM 2709 C C . TYR A 1 355 ? -9.242 -31.234 -5.496 1 87.19 355 TYR A C 1
ATOM 2711 O O . TYR A 1 355 ? -8.391 -30.359 -5.312 1 87.19 355 TYR A O 1
ATOM 2719 N N . PHE A 1 356 ? -9.211 -31.969 -6.625 1 80.31 356 PHE A N 1
ATOM 2720 C CA . PHE A 1 356 ? -8.18 -31.922 -7.656 1 80.31 356 PHE A CA 1
ATOM 2721 C C . PHE A 1 356 ? -8.797 -31.594 -9.016 1 80.31 356 PHE A C 1
ATOM 2723 O O . PHE A 1 356 ? -9.82 -32.156 -9.391 1 80.31 356 PHE A O 1
ATOM 2730 N N . ASP A 1 357 ? -8.195 -30.578 -9.672 1 74.62 357 ASP A N 1
ATOM 2731 C CA . ASP A 1 357 ? -8.648 -30.203 -11.016 1 74.62 357 ASP A CA 1
ATOM 2732 C C . ASP A 1 357 ? -7.473 -29.797 -11.898 1 74.62 357 ASP A C 1
ATOM 2734 O O . ASP A 1 357 ? -7.375 -28.641 -12.305 1 74.62 357 ASP A O 1
ATOM 2738 N N . PRO A 1 358 ? -6.617 -30.656 -12.328 1 66.69 358 PRO A N 1
ATOM 2739 C CA . PRO A 1 358 ? -5.453 -30.312 -13.148 1 66.69 358 PRO A CA 1
ATOM 2740 C C . PRO A 1 358 ? -5.832 -29.766 -14.516 1 66.69 358 PRO A C 1
ATOM 2742 O O . PRO A 1 358 ? -5.062 -29 -15.117 1 66.69 358 PRO A O 1
ATOM 2745 N N . ARG A 1 359 ? -6.984 -30.172 -15.039 1 58.44 359 ARG A N 1
ATOM 2746 C CA . ARG A 1 359 ? -7.422 -29.703 -16.344 1 58.44 359 ARG A CA 1
ATOM 2747 C C . ARG A 1 359 ? -7.652 -28.188 -16.344 1 58.44 359 ARG A C 1
ATOM 2749 O O . ARG A 1 359 ? -7.492 -27.531 -17.375 1 58.44 359 ARG A O 1
ATOM 2756 N N . ALA A 1 360 ? -7.973 -27.734 -15.203 1 60.41 360 ALA A N 1
ATOM 2757 C CA . ALA A 1 360 ? -8.203 -26.297 -15.086 1 60.41 360 ALA A CA 1
ATOM 2758 C C . ALA A 1 360 ? -6.91 -25.562 -14.742 1 60.41 360 ALA A C 1
ATOM 2760 O O . ALA A 1 360 ? -6.926 -24.359 -14.5 1 60.41 360 ALA A O 1
ATOM 2761 N N . GLY A 1 361 ? -5.875 -26.312 -14.812 1 60.25 361 GLY A N 1
ATOM 2762 C CA . GLY A 1 361 ? -4.586 -25.672 -14.586 1 60.25 361 GLY A CA 1
ATOM 2763 C C . GLY A 1 361 ? -4.18 -25.656 -13.125 1 60.25 361 GLY A C 1
ATOM 2764 O O . GLY A 1 361 ? -3.135 -25.109 -12.773 1 60.25 361 GLY A O 1
ATOM 2765 N N . VAL A 1 362 ? -5.098 -26.156 -12.344 1 65.19 362 VAL A N 1
ATOM 2766 C CA . VAL A 1 362 ? -4.789 -26.203 -10.914 1 65.19 362 VAL A CA 1
ATOM 2767 C C . VAL A 1 362 ? -4.742 -27.641 -10.438 1 65.19 362 VAL A C 1
ATOM 2769 O O . VAL A 1 362 ? -5.746 -28.359 -10.516 1 65.19 362 VAL A O 1
ATOM 2772 N N . ASN A 1 363 ? -3.605 -28.094 -10.055 1 73.62 363 ASN A N 1
ATOM 2773 C CA . ASN A 1 363 ? -3.498 -29.469 -9.594 1 73.62 363 ASN A CA 1
ATOM 2774 C C . ASN A 1 363 ? -4.461 -29.766 -8.445 1 73.62 363 ASN A C 1
ATOM 2776 O O . ASN A 1 363 ? -5.312 -30.641 -8.555 1 73.62 363 ASN A O 1
ATOM 2780 N N . GLU A 1 364 ? -4.41 -28.906 -7.43 1 84.38 364 GLU A N 1
ATOM 2781 C CA . GLU A 1 364 ? -5.289 -29.031 -6.273 1 84.38 364 GLU A CA 1
ATOM 2782 C C . GLU A 1 364 ? -5.805 -27.672 -5.816 1 84.38 364 GLU A C 1
ATOM 2784 O O . GLU A 1 364 ? -5.027 -26.719 -5.695 1 84.38 364 GLU A O 1
ATOM 2789 N N . ASP A 1 365 ? -7.102 -27.609 -5.629 1 86.44 365 ASP A N 1
ATOM 2790 C CA . ASP A 1 365 ? -7.695 -26.391 -5.082 1 86.44 365 ASP A CA 1
ATOM 2791 C C . ASP A 1 365 ? -7.637 -26.391 -3.555 1 86.44 365 ASP A C 1
ATOM 2793 O O . ASP A 1 365 ? -7.988 -27.375 -2.914 1 86.44 365 ASP A O 1
ATOM 2797 N N . PRO A 1 366 ? -7.207 -25.344 -3 1 90.56 366 PRO A N 1
ATOM 2798 C CA . PRO A 1 366 ? -7.027 -25.328 -1.547 1 90.56 366 PRO A CA 1
ATOM 2799 C C . PRO A 1 366 ? -8.336 -25.531 -0.789 1 90.56 366 PRO A C 1
ATOM 2801 O O . PRO A 1 366 ? -8.398 -26.344 0.136 1 90.56 366 PRO A O 1
ATOM 2804 N N . VAL A 1 367 ? -9.328 -24.781 -1.059 1 90.88 367 VAL A N 1
ATOM 2805 C CA . VAL A 1 367 ? -10.672 -24.891 -0.495 1 90.88 367 VAL A CA 1
ATOM 2806 C C . VAL A 1 367 ? -11.711 -24.594 -1.571 1 90.88 367 VAL A C 1
ATOM 2808 O O . VAL A 1 367 ? -11.68 -23.516 -2.186 1 90.88 367 VAL A O 1
ATOM 2811 N N . THR A 1 368 ? -12.586 -25.438 -1.737 1 86.75 368 THR A N 1
ATOM 2812 C CA . THR A 1 368 ? -13.516 -25.359 -2.855 1 86.75 368 THR A CA 1
ATOM 2813 C C . THR A 1 368 ? -14.945 -25.203 -2.355 1 86.75 368 THR A C 1
ATOM 2815 O O . THR A 1 368 ? -15.625 -26.188 -2.076 1 86.75 368 THR A O 1
ATOM 2818 N N . GLY A 1 369 ? -15.453 -23.984 -2.404 1 80.75 369 GLY A N 1
ATOM 2819 C CA . GLY A 1 369 ? -16.812 -23.734 -1.953 1 80.75 369 GLY A CA 1
ATOM 2820 C C . GLY A 1 369 ? -17.844 -24.562 -2.688 1 80.75 369 GLY A C 1
ATOM 2821 O O . GLY A 1 369 ? -18.719 -25.156 -2.064 1 80.75 369 GLY A O 1
ATOM 2822 N N . SER A 1 370 ? -17.719 -24.625 -3.967 1 77.25 370 SER A N 1
ATOM 2823 C CA . SER A 1 370 ? -18.703 -25.328 -4.789 1 77.25 370 SER A CA 1
ATOM 2824 C C . SER A 1 370 ? -18.719 -26.828 -4.473 1 77.25 370 SER A C 1
ATOM 2826 O O . SER A 1 370 ? -19.766 -27.469 -4.559 1 77.25 370 SER A O 1
ATOM 2828 N N . ALA A 1 371 ? -17.609 -27.375 -4.168 1 81.06 371 ALA A N 1
ATOM 2829 C CA . ALA A 1 371 ? -17.531 -28.781 -3.807 1 81.06 371 ALA A CA 1
ATOM 2830 C C . ALA A 1 371 ? -18.406 -29.078 -2.594 1 81.06 371 ALA A C 1
ATOM 2832 O O . ALA A 1 371 ? -19.031 -30.156 -2.512 1 81.06 371 ALA A O 1
ATOM 2833 N N . HIS A 1 372 ? -18.5 -28.172 -1.754 1 85.88 372 HIS A N 1
ATOM 2834 C CA . HIS A 1 372 ? -19.203 -28.391 -0.5 1 85.88 372 HIS A CA 1
ATOM 2835 C C . HIS A 1 372 ? -20.719 -28.266 -0.694 1 85.88 372 HIS A C 1
ATOM 2837 O O . HIS A 1 372 ? -21.5 -28.688 0.16 1 85.88 372 HIS A O 1
ATOM 2843 N N . CYS A 1 373 ? -21.125 -27.656 -1.773 1 78.19 373 CYS A N 1
ATOM 2844 C CA . CYS A 1 373 ? -22.547 -27.656 -2.111 1 78.19 373 CYS A CA 1
ATOM 2845 C C . CYS A 1 373 ? -23.031 -29.047 -2.473 1 78.19 373 CYS A C 1
ATOM 2847 O O . CYS A 1 373 ? -24.234 -29.328 -2.43 1 78.19 373 CYS A O 1
ATOM 2849 N N . VAL A 1 374 ? -22.109 -29.859 -2.834 1 77.38 374 VAL A N 1
ATOM 2850 C CA . VAL A 1 374 ? -22.422 -31.25 -3.15 1 77.38 374 VAL A CA 1
ATOM 2851 C C . VAL A 1 374 ? -22.156 -32.125 -1.932 1 77.38 374 VAL A C 1
ATOM 2853 O O . VAL A 1 374 ? -22.984 -32.969 -1.571 1 77.38 374 VAL A O 1
ATOM 2856 N N . LEU A 1 375 ? -21.141 -31.922 -1.294 1 84.69 375 LEU A N 1
ATOM 2857 C CA . LEU A 1 375 ? -20.688 -32.781 -0.206 1 84.69 375 LEU A CA 1
ATOM 2858 C C . LEU A 1 375 ? -21.562 -32.594 1.025 1 84.69 375 LEU A C 1
ATOM 2860 O O . LEU A 1 375 ? -21.797 -33.562 1.775 1 84.69 375 LEU A O 1
ATOM 2864 N N . ALA A 1 376 ? -22.016 -31.406 1.208 1 87.94 376 ALA A N 1
ATOM 2865 C CA . ALA A 1 376 ? -22.797 -31.141 2.42 1 87.94 376 ALA A CA 1
ATOM 2866 C C . ALA A 1 376 ? -24.094 -31.938 2.436 1 87.94 376 ALA A C 1
ATOM 2868 O O . ALA A 1 376 ? -24.375 -32.656 3.402 1 87.94 376 ALA A O 1
ATOM 2869 N N . PRO A 1 377 ? -24.906 -31.828 1.379 1 83.69 377 PRO A N 1
ATOM 2870 C CA . PRO A 1 377 ? -26.109 -32.656 1.373 1 83.69 377 PRO A CA 1
ATOM 2871 C C . PRO A 1 377 ? -25.797 -34.156 1.479 1 83.69 377 PRO A C 1
ATOM 2873 O O . PRO A 1 377 ? -26.531 -34.906 2.133 1 83.69 377 PRO A O 1
ATOM 2876 N N . TYR A 1 378 ? -24.75 -34.719 0.879 1 85.38 378 TYR A N 1
ATOM 2877 C CA . TYR A 1 378 ? -24.312 -36.094 0.931 1 85.38 378 TYR A CA 1
ATOM 2878 C C . TYR A 1 378 ? -24.062 -36.562 2.367 1 85.38 378 TYR A C 1
ATOM 2880 O O . TYR A 1 378 ? -24.625 -37.562 2.822 1 85.38 378 TYR A O 1
ATOM 2888 N N . TRP A 1 379 ? -23.297 -35.781 3.043 1 90.94 379 TRP A N 1
ATOM 2889 C CA . TRP A 1 379 ? -22.922 -36.156 4.406 1 90.94 379 TRP A CA 1
ATOM 2890 C C . TRP A 1 379 ? -24.062 -35.875 5.375 1 90.94 379 TRP A C 1
ATOM 2892 O O . TRP A 1 379 ? -24.219 -36.594 6.383 1 90.94 379 TRP A O 1
ATOM 2902 N N . ALA A 1 380 ? -24.812 -34.812 5.102 1 91.81 380 ALA A N 1
ATOM 2903 C CA . ALA A 1 380 ? -26 -34.562 5.926 1 91.81 380 ALA A CA 1
ATOM 2904 C C . ALA A 1 380 ? -26.906 -35.781 5.984 1 91.81 380 ALA A C 1
ATOM 2906 O O . ALA A 1 380 ? -27.422 -36.125 7.051 1 91.81 380 ALA A O 1
ATOM 2907 N N . ALA A 1 381 ? -27.109 -36.375 4.934 1 88.5 381 ALA A N 1
ATOM 2908 C CA . ALA A 1 381 ? -27.969 -37.562 4.848 1 88.5 381 ALA A CA 1
ATOM 2909 C C . ALA A 1 381 ? -27.359 -38.75 5.633 1 88.5 381 ALA A C 1
ATOM 2911 O O . ALA A 1 381 ? -28.078 -39.438 6.367 1 88.5 381 ALA A O 1
ATOM 2912 N N . ILE A 1 382 ? -26.094 -38.938 5.496 1 90.25 382 ILE A N 1
ATOM 2913 C CA . ILE A 1 382 ? -25.391 -40.062 6.121 1 90.25 382 ILE A CA 1
ATOM 2914 C C . ILE A 1 382 ? -25.344 -39.844 7.633 1 90.25 382 ILE A C 1
ATOM 2916 O O . ILE A 1 382 ? -25.562 -40.781 8.398 1 90.25 382 ILE A O 1
ATOM 2920 N N . LEU A 1 383 ? -25.094 -38.656 7.996 1 93.38 383 LEU A N 1
ATOM 2921 C CA . LEU A 1 383 ? -24.875 -38.375 9.406 1 93.38 383 LEU A CA 1
ATOM 2922 C C . LEU A 1 383 ? -26.172 -37.938 10.086 1 93.38 383 LEU A C 1
ATOM 2924 O O . LEU A 1 383 ? -26.219 -37.781 11.312 1 93.38 383 LEU A O 1
ATOM 2928 N N . SER A 1 384 ? -27.156 -37.719 9.375 1 93.56 384 SER A N 1
ATOM 2929 C CA . SER A 1 384 ? -28.453 -37.25 9.867 1 93.56 384 SER A CA 1
ATOM 2930 C C . SER A 1 384 ? -28.312 -35.906 10.625 1 93.56 384 SER A C 1
ATOM 2932 O O . SER A 1 384 ? -28.766 -35.812 11.766 1 93.56 384 SER A O 1
ATOM 2934 N N . LYS A 1 385 ? -27.531 -35.031 10.078 1 93.5 385 LYS A N 1
ATOM 2935 C CA . LYS A 1 385 ? -27.281 -33.688 10.562 1 93.5 385 LYS A CA 1
ATOM 2936 C C . LYS A 1 385 ? -27.562 -32.656 9.484 1 93.5 385 LYS A C 1
ATOM 2938 O O . LYS A 1 385 ? -27.359 -32.906 8.297 1 93.5 385 LYS A O 1
ATOM 2943 N N . SER A 1 386 ? -28.047 -31.453 9.938 1 92.81 386 SER A N 1
ATOM 2944 C CA . SER A 1 386 ? -28.266 -30.375 8.977 1 92.81 386 SER A CA 1
ATOM 2945 C C . SER A 1 386 ? -27.188 -29.312 9.086 1 92.81 386 SER A C 1
ATOM 2947 O O . SER A 1 386 ? -27.031 -28.484 8.188 1 92.81 386 SER A O 1
ATOM 2949 N N . SER A 1 387 ? -26.516 -29.25 10.227 1 93.44 387 SER A N 1
ATOM 2950 C CA . SER A 1 387 ? -25.375 -28.391 10.445 1 93.44 387 SER A CA 1
ATOM 2951 C C . SER A 1 387 ? -24.078 -29.172 10.484 1 93.44 387 SER A C 1
ATOM 2953 O O . SER A 1 387 ? -23.938 -30.109 11.273 1 93.44 387 SER A O 1
ATOM 2955 N N . LEU A 1 388 ? -23.219 -28.828 9.562 1 94.75 388 LEU A N 1
ATOM 2956 C CA . LEU A 1 388 ? -21.984 -29.594 9.422 1 94.75 388 LEU A CA 1
ATOM 2957 C C . LEU A 1 388 ? -20.766 -28.688 9.492 1 94.75 388 LEU A C 1
ATOM 2959 O O . LEU A 1 388 ? -20.844 -27.5 9.141 1 94.75 388 LEU A O 1
ATOM 2963 N N . VAL A 1 389 ? -19.719 -29.172 10.016 1 95.62 389 VAL A N 1
ATOM 2964 C CA . VAL A 1 389 ? -18.391 -28.562 9.938 1 95.62 389 VAL A CA 1
ATOM 2965 C C . VAL A 1 389 ? -17.469 -29.422 9.062 1 95.62 389 VAL A C 1
ATOM 2967 O O . VAL A 1 389 ? -17.328 -30.625 9.305 1 95.62 389 VAL A O 1
ATOM 2970 N N . ALA A 1 390 ? -16.969 -28.828 8.039 1 95.12 390 ALA A N 1
ATOM 2971 C CA . ALA A 1 390 ? -16.094 -29.547 7.109 1 95.12 390 ALA A CA 1
ATOM 2972 C C . ALA A 1 390 ? -14.711 -28.906 7.066 1 95.12 390 ALA A C 1
ATOM 2974 O O . ALA A 1 390 ? -14.562 -27.703 7.312 1 95.12 390 ALA A O 1
ATOM 2975 N N . ARG A 1 391 ? -13.727 -29.688 6.805 1 95.81 391 ARG A N 1
ATOM 2976 C CA . ARG A 1 391 ? -12.359 -29.219 6.594 1 95.81 391 ARG A CA 1
ATOM 2977 C C . ARG A 1 391 ? -11.773 -29.781 5.309 1 95.81 391 ARG A C 1
ATOM 2979 O O . ARG A 1 391 ? -11.75 -31 5.121 1 95.81 391 ARG A O 1
ATOM 2986 N N . GLN A 1 392 ? -11.461 -28.938 4.41 1 94.56 392 GLN A N 1
ATOM 2987 C CA . GLN A 1 392 ? -10.703 -29.391 3.248 1 94.56 392 GLN A CA 1
ATOM 2988 C C . GLN A 1 392 ? -9.203 -29.406 3.543 1 94.56 392 GLN A C 1
ATOM 2990 O O . GLN A 1 392 ? -8.609 -28.359 3.793 1 94.56 392 GLN A O 1
ATOM 2995 N N . VAL A 1 393 ? -8.562 -30.531 3.498 1 93.31 393 VAL A N 1
ATOM 2996 C CA . VAL A 1 393 ? -7.199 -30.734 3.973 1 93.31 393 VAL A CA 1
ATOM 2997 C C . VAL A 1 393 ? -6.227 -30.703 2.795 1 93.31 393 VAL A C 1
ATOM 2999 O O . VAL A 1 393 ? -5.535 -31.688 2.523 1 93.31 393 VAL A O 1
ATOM 3002 N N . SER A 1 394 ? -6.004 -29.641 2.227 1 91.38 394 SER A N 1
ATOM 3003 C CA . SER A 1 394 ? -5.043 -29.391 1.153 1 91.38 394 SER A CA 1
ATOM 3004 C C . SER A 1 394 ? -3.725 -28.859 1.699 1 91.38 394 SER A C 1
ATOM 3006 O O . SER A 1 394 ? -3.461 -28.953 2.9 1 91.38 394 SER A O 1
ATOM 3008 N N . HIS A 1 395 ? -2.828 -28.422 0.799 1 86.25 395 HIS A N 1
ATOM 3009 C CA . HIS A 1 395 ? -1.591 -27.766 1.222 1 86.25 395 HIS A CA 1
ATOM 3010 C C . HIS A 1 395 ? -1.874 -26.453 1.946 1 86.25 395 HIS A C 1
ATOM 3012 O O . HIS A 1 395 ? -1.026 -25.969 2.689 1 86.25 395 HIS A O 1
ATOM 3018 N N . ARG A 1 396 ? -3.055 -25.922 1.748 1 91.12 396 ARG A N 1
ATOM 3019 C CA . ARG A 1 396 ? -3.609 -24.781 2.467 1 91.12 396 ARG A CA 1
ATOM 3020 C C . ARG A 1 396 ? -5.004 -25.094 3 1 91.12 396 ARG A C 1
ATOM 3022 O O . ARG A 1 396 ? -6.004 -24.688 2.406 1 91.12 396 ARG A O 1
ATOM 3029 N N . PRO A 1 397 ? -5.051 -25.703 4.078 1 93.81 397 PRO A N 1
ATOM 3030 C CA . PRO A 1 397 ? -6.348 -26.203 4.543 1 93.81 397 PRO A CA 1
ATOM 3031 C C . PRO A 1 397 ? -7.305 -25.078 4.938 1 93.81 397 PRO A C 1
ATOM 3033 O O . PRO A 1 397 ? -6.863 -23.969 5.242 1 93.81 397 PRO A O 1
ATOM 3036 N N . GLY A 1 398 ? -8.578 -25.359 4.895 1 94.94 398 GLY A N 1
ATOM 3037 C CA . GLY A 1 398 ? -9.625 -24.422 5.293 1 94.94 398 GLY A CA 1
ATOM 3038 C C . GLY A 1 398 ? -10.828 -25.109 5.918 1 94.94 398 GLY A C 1
ATOM 3039 O O . GLY A 1 398 ? -11.016 -26.312 5.758 1 94.94 398 GLY A O 1
ATOM 3040 N N . THR A 1 399 ? -11.539 -24.344 6.656 1 93.88 399 THR A N 1
ATOM 3041 C CA . THR A 1 399 ? -12.703 -24.859 7.371 1 93.88 399 THR A CA 1
ATOM 3042 C C . THR A 1 399 ? -13.969 -24.125 6.93 1 93.88 399 THR A C 1
ATOM 3044 O O . THR A 1 399 ? -13.961 -22.906 6.758 1 93.88 399 THR A O 1
ATOM 3047 N N . LEU A 1 400 ? -15.023 -24.922 6.746 1 91.5 400 LEU A N 1
ATOM 3048 C CA . LEU A 1 400 ? -16.328 -24.391 6.391 1 91.5 400 LEU A CA 1
ATOM 3049 C C . LEU A 1 400 ? -17.391 -24.859 7.371 1 91.5 400 LEU A C 1
ATOM 3051 O O . LEU A 1 400 ? -17.375 -26.016 7.809 1 91.5 400 LEU A O 1
ATOM 3055 N N . ARG A 1 401 ? -18.234 -24 7.734 1 89.81 401 ARG A N 1
ATOM 3056 C CA . ARG A 1 401 ? -19.484 -24.344 8.414 1 89.81 401 ARG A CA 1
ATOM 3057 C C . ARG A 1 401 ? -20.656 -24.297 7.457 1 89.81 401 ARG A C 1
ATOM 3059 O O . ARG A 1 401 ? -20.875 -23.297 6.773 1 89.81 401 ARG A O 1
ATOM 3066 N N . LEU A 1 402 ? -21.359 -25.391 7.41 1 88.69 402 LEU A N 1
ATOM 3067 C CA . LEU A 1 402 ? -22.391 -25.531 6.383 1 88.69 402 LEU A CA 1
ATOM 3068 C C . LEU A 1 402 ? -23.75 -25.812 7.016 1 88.69 402 LEU A C 1
ATOM 3070 O O . LEU A 1 402 ? -23.844 -26.547 8.008 1 88.69 402 LEU A O 1
ATOM 3074 N N . GLN A 1 403 ? -24.75 -25.25 6.48 1 86.19 403 GLN A N 1
ATOM 3075 C CA . GLN A 1 403 ? -26.125 -25.547 6.812 1 86.19 403 GLN A CA 1
ATOM 3076 C C . GLN A 1 403 ? -26.906 -26 5.582 1 86.19 403 GLN A C 1
ATOM 3078 O O . GLN A 1 403 ? -26.953 -25.297 4.57 1 86.19 403 GLN A O 1
ATOM 3083 N N . VAL A 1 404 ? -27.438 -27.188 5.703 1 86.38 404 VAL A N 1
ATOM 3084 C CA . VAL A 1 404 ? -28.203 -27.75 4.594 1 86.38 404 VAL A CA 1
ATOM 3085 C C . VAL A 1 404 ? -29.688 -27.516 4.824 1 86.38 404 VAL A C 1
ATOM 3087 O O . VAL A 1 404 ? -30.234 -27.922 5.855 1 86.38 404 VAL A O 1
ATOM 3090 N N . ASP A 1 405 ? -30.234 -26.797 3.98 1 80.44 405 ASP A N 1
ATOM 3091 C CA . ASP A 1 405 ? -31.672 -26.609 3.969 1 80.44 405 ASP A CA 1
ATOM 3092 C C . ASP A 1 405 ? -32.344 -27.469 2.904 1 80.44 405 ASP A C 1
ATOM 3094 O O . ASP A 1 405 ? -32.438 -27.062 1.744 1 80.44 405 ASP A O 1
ATOM 3098 N N . THR A 1 406 ? -32.844 -28.547 3.271 1 75.81 406 THR A N 1
ATOM 3099 C CA . THR A 1 406 ? -33.438 -29.516 2.336 1 75.81 406 THR A CA 1
ATOM 3100 C C . THR A 1 406 ? -34.75 -29 1.767 1 75.81 406 THR A C 1
ATOM 3102 O O . THR A 1 406 ? -35.094 -29.312 0.63 1 75.81 406 THR A O 1
ATOM 3105 N N . ASP A 1 407 ? -35.406 -28.234 2.568 1 77 407 ASP A N 1
ATOM 3106 C CA . ASP A 1 407 ? -36.719 -27.734 2.131 1 77 407 ASP A CA 1
ATOM 3107 C C . ASP A 1 407 ? -36.562 -26.734 0.99 1 77 407 ASP A C 1
ATOM 3109 O O . ASP A 1 407 ? -37.344 -26.734 0.05 1 77 407 ASP A O 1
ATOM 3113 N N . GLN A 1 408 ? -35.562 -26.016 1.05 1 69.75 408 GLN A N 1
ATOM 3114 C CA . GLN A 1 408 ? -35.375 -24.969 0.05 1 69.75 408 GLN A CA 1
ATOM 3115 C C . GLN A 1 408 ? -34.312 -25.375 -0.958 1 69.75 408 GLN A C 1
ATOM 3117 O O . GLN A 1 408 ? -33.938 -24.594 -1.844 1 69.75 408 GLN A O 1
ATOM 3122 N N . ASP A 1 409 ? -33.75 -26.562 -0.844 1 72.75 409 ASP A N 1
ATOM 3123 C CA . ASP A 1 409 ? -32.688 -27.047 -1.723 1 72.75 409 ASP A CA 1
ATOM 3124 C C . ASP A 1 409 ? -31.531 -26.062 -1.76 1 72.75 409 ASP A C 1
ATOM 3126 O O . ASP A 1 409 ? -31.094 -25.656 -2.836 1 72.75 409 ASP A O 1
ATOM 3130 N N . ARG A 1 410 ? -31.109 -25.609 -0.54 1 73.12 410 ARG A N 1
ATOM 3131 C CA . ARG A 1 410 ? -30.031 -24.641 -0.414 1 73.12 410 ARG A CA 1
ATOM 3132 C C . ARG A 1 410 ? -29 -25.078 0.623 1 73.12 410 ARG A C 1
ATOM 3134 O O . ARG A 1 410 ? -29.344 -25.781 1.577 1 73.12 410 ARG A O 1
ATOM 3141 N N . VAL A 1 411 ? -27.797 -24.672 0.269 1 77 411 VAL A N 1
ATOM 3142 C CA . VAL A 1 411 ? -26.703 -24.844 1.235 1 77 411 VAL A CA 1
ATOM 3143 C C . VAL A 1 411 ? -26.141 -23.484 1.619 1 77 411 VAL A C 1
ATOM 3145 O O . VAL A 1 411 ? -25.844 -22.656 0.75 1 77 411 VAL A O 1
ATOM 3148 N N . ILE A 1 412 ? -26.125 -23.203 2.883 1 78.25 412 ILE A N 1
ATOM 3149 C CA . ILE A 1 412 ? -25.516 -21.984 3.404 1 78.25 412 ILE A CA 1
ATOM 3150 C C . ILE A 1 412 ? -24.094 -22.281 3.852 1 78.25 412 ILE A C 1
ATOM 3152 O O . ILE A 1 412 ? -23.859 -23.188 4.664 1 78.25 412 ILE A O 1
ATOM 3156 N N . LEU A 1 413 ? -23.219 -21.578 3.232 1 81.88 413 LEU A N 1
ATOM 3157 C CA . LEU A 1 413 ? -21.812 -21.719 3.576 1 81.88 413 LEU A CA 1
ATOM 3158 C C . LEU A 1 413 ? -21.328 -20.562 4.445 1 81.88 413 LEU A C 1
ATOM 3160 O O . LEU A 1 413 ? -21.609 -19.406 4.137 1 81.88 413 LEU A O 1
ATOM 3164 N N . HIS A 1 414 ? -20.672 -20.953 5.57 1 82.62 414 HIS A N 1
ATOM 3165 C CA . HIS A 1 414 ? -20.016 -19.969 6.438 1 82.62 414 HIS A CA 1
ATOM 3166 C C . HIS A 1 414 ? -18.516 -20.188 6.488 1 82.62 414 HIS A C 1
ATOM 3168 O O . HIS A 1 414 ? -18.047 -21.344 6.551 1 82.62 414 HIS A O 1
ATOM 3174 N N . GLY A 1 415 ? -17.828 -19.141 6.363 1 86.62 415 GLY A N 1
ATOM 3175 C CA . GLY A 1 415 ? -16.391 -19.203 6.516 1 86.62 415 GLY A CA 1
ATOM 3176 C C . GLY A 1 415 ? -15.773 -17.891 6.961 1 86.62 415 GLY A C 1
ATOM 3177 O O . GLY A 1 415 ? -16.328 -16.828 6.711 1 86.62 415 GLY A O 1
ATOM 3178 N N . ASP A 1 416 ? -14.688 -17.969 7.617 1 89.25 416 ASP A N 1
ATOM 3179 C CA . ASP A 1 416 ? -13.906 -16.797 7.984 1 89.25 416 ASP A CA 1
ATOM 3180 C C . ASP A 1 416 ? -12.969 -16.375 6.848 1 89.25 416 ASP A C 1
ATOM 3182 O O . ASP A 1 416 ? -12.789 -17.125 5.883 1 89.25 416 ASP A O 1
ATOM 3186 N N . ALA A 1 417 ? -12.516 -15.211 6.883 1 91.81 417 ALA A N 1
ATOM 3187 C CA . ALA A 1 417 ? -11.516 -14.703 5.945 1 91.81 417 ALA A CA 1
ATOM 3188 C C . ALA A 1 417 ? -10.539 -13.758 6.637 1 91.81 417 ALA A C 1
ATOM 3190 O O . ALA A 1 417 ? -10.914 -13.047 7.57 1 91.81 417 ALA A O 1
ATOM 3191 N N . VAL A 1 418 ? -9.312 -13.75 6.176 1 94.06 418 VAL A N 1
ATOM 3192 C CA . VAL A 1 418 ? -8.289 -12.898 6.785 1 94.06 418 VAL A CA 1
ATOM 3193 C C . VAL A 1 418 ? -7.5 -12.18 5.695 1 94.06 418 VAL A C 1
ATOM 3195 O O . VAL A 1 418 ? -7.102 -12.797 4.703 1 94.06 418 VAL A O 1
ATOM 3198 N N . ILE A 1 419 ? -7.324 -10.898 5.859 1 94.69 419 ILE A N 1
ATOM 3199 C CA . ILE A 1 419 ? -6.508 -10.117 4.938 1 94.69 419 ILE A CA 1
ATOM 3200 C C . ILE A 1 419 ? -5.027 -10.375 5.207 1 94.69 419 ILE A C 1
ATOM 3202 O O . ILE A 1 419 ? -4.582 -10.305 6.355 1 94.69 419 ILE A O 1
ATOM 3206 N N . THR A 1 420 ? -4.273 -10.656 4.117 1 94.25 420 THR A N 1
ATOM 3207 C CA . THR A 1 420 ? -2.875 -11.023 4.309 1 94.25 420 THR A CA 1
ATOM 3208 C C . THR A 1 420 ? -1.952 -9.977 3.695 1 94.25 420 THR A C 1
ATOM 3210 O O . THR A 1 420 ? -0.797 -9.836 4.105 1 94.25 420 THR A O 1
ATOM 3213 N N . MET A 1 421 ? -2.426 -9.289 2.678 1 93.94 421 MET A N 1
ATOM 3214 C CA . MET A 1 421 ? -1.627 -8.266 2.008 1 93.94 421 MET A CA 1
ATOM 3215 C C . MET A 1 421 ? -2.51 -7.125 1.517 1 93.94 421 MET A C 1
ATOM 3217 O O . MET A 1 421 ? -3.672 -7.34 1.168 1 93.94 421 MET A O 1
ATOM 3221 N N . ARG A 1 422 ? -1.966 -5.945 1.541 1 95.12 422 ARG A N 1
ATOM 3222 C CA . ARG A 1 422 ? -2.59 -4.766 0.951 1 95.12 422 ARG A CA 1
ATOM 3223 C C . ARG A 1 422 ? -1.624 -4.043 0.019 1 95.12 422 ARG A C 1
ATOM 3225 O O . ARG A 1 422 ? -0.448 -3.873 0.345 1 95.12 422 ARG A O 1
ATOM 3232 N N . GLY A 1 423 ? -2.15 -3.717 -1.152 1 94.19 423 GLY A N 1
ATOM 3233 C CA . GLY A 1 423 ? -1.281 -3.012 -2.08 1 94.19 423 GLY A CA 1
ATOM 3234 C C . GLY A 1 423 ? -2.043 -2.232 -3.135 1 94.19 423 GLY A C 1
ATOM 3235 O O . GLY A 1 423 ? -3.234 -1.958 -2.975 1 94.19 423 GLY A O 1
ATOM 3236 N N . VAL A 1 424 ? -1.226 -1.717 -4.105 1 93.62 424 VAL A N 1
ATOM 3237 C CA . VAL A 1 424 ? -1.768 -0.996 -5.254 1 93.62 424 VAL A CA 1
ATOM 3238 C C . VAL A 1 424 ? -1.141 -1.526 -6.539 1 93.62 424 VAL A C 1
ATOM 3240 O O . VAL A 1 424 ? 0.007 -1.979 -6.539 1 93.62 424 VAL A O 1
ATOM 3243 N N . VAL A 1 425 ? -1.95 -1.482 -7.543 1 90.06 425 VAL A N 1
ATOM 3244 C CA . VAL A 1 425 ? -1.447 -1.804 -8.875 1 90.06 425 VAL A CA 1
ATOM 3245 C C . VAL A 1 425 ? -0.74 -0.587 -9.469 1 90.06 425 VAL A C 1
ATOM 3247 O O . VAL A 1 425 ? -1.277 0.523 -9.438 1 90.06 425 VAL A O 1
ATOM 3250 N N . VAL A 1 426 ? 0.506 -0.74 -9.898 1 84.19 426 VAL A N 1
ATOM 3251 C CA . VAL A 1 426 ? 1.302 0.37 -10.414 1 84.19 426 VAL A CA 1
ATOM 3252 C C . VAL A 1 426 ? 1.155 0.45 -11.938 1 84.19 426 VAL A C 1
ATOM 3254 O O . VAL A 1 426 ? 1.077 -0.578 -12.609 1 84.19 426 VAL A O 1
ATOM 3257 N N . MET B 1 1 ? 54.281 29.703 -35.5 1 21.59 1 MET B N 1
ATOM 3258 C CA . MET B 1 1 ? 54.031 28.375 -34.938 1 21.59 1 MET B CA 1
ATOM 3259 C C . MET B 1 1 ? 54.344 28.375 -33.438 1 21.59 1 MET B C 1
ATOM 3261 O O . MET B 1 1 ? 55.312 27.75 -33 1 21.59 1 MET B O 1
ATOM 3265 N N . ILE B 1 2 ? 54.25 29.453 -32.75 1 23.64 2 ILE B N 1
ATOM 3266 C CA . ILE B 1 2 ? 54.688 29.859 -31.422 1 23.64 2 ILE B CA 1
ATOM 3267 C C . ILE B 1 2 ? 54.062 28.938 -30.375 1 23.64 2 ILE B C 1
ATOM 3269 O O . ILE B 1 2 ? 52.844 28.766 -30.359 1 23.64 2 ILE B O 1
ATOM 3273 N N . HIS B 1 3 ? 54.844 27.922 -29.969 1 22.11 3 HIS B N 1
ATOM 3274 C CA . HIS B 1 3 ? 54.656 26.844 -29 1 22.11 3 HIS B CA 1
ATOM 3275 C C . HIS B 1 3 ? 54.375 27.406 -27.609 1 22.11 3 HIS B C 1
ATOM 3277 O O . HIS B 1 3 ? 54.406 26.672 -26.625 1 22.11 3 HIS B O 1
ATOM 3283 N N . HIS B 1 4 ? 53.688 28.484 -27.5 1 24.23 4 HIS B N 1
ATOM 3284 C CA . HIS B 1 4 ? 53.625 28.984 -26.125 1 24.23 4 HIS B CA 1
ATOM 3285 C C . HIS B 1 4 ? 53.094 27.906 -25.172 1 24.23 4 HIS B C 1
ATOM 3287 O O . HIS B 1 4 ? 52.094 27.281 -25.438 1 24.23 4 HIS B O 1
ATOM 3293 N N . PRO B 1 5 ? 54.094 27.234 -24.375 1 25.52 5 PRO B N 1
ATOM 3294 C CA . PRO B 1 5 ? 53.875 26.188 -23.375 1 25.52 5 PRO B CA 1
ATOM 3295 C C . PRO B 1 5 ? 52.906 26.609 -22.281 1 25.52 5 PRO B C 1
ATOM 3297 O O . PRO B 1 5 ? 53.156 27.594 -21.578 1 25.52 5 PRO B O 1
ATOM 3300 N N . ASP B 1 6 ? 51.688 26.906 -22.531 1 22.86 6 ASP B N 1
ATOM 3301 C CA . ASP B 1 6 ? 50.781 27.453 -21.531 1 22.86 6 ASP B CA 1
ATOM 3302 C C . ASP B 1 6 ? 50.688 26.547 -20.297 1 22.86 6 ASP B C 1
ATOM 3304 O O . ASP B 1 6 ? 50.219 25.406 -20.391 1 22.86 6 ASP B O 1
ATOM 3308 N N . THR B 1 7 ? 51.75 26.453 -19.469 1 21.56 7 THR B N 1
ATOM 3309 C CA . THR B 1 7 ? 51.875 25.766 -18.172 1 21.56 7 THR B CA 1
ATOM 3310 C C . THR B 1 7 ? 50.781 26.234 -17.219 1 21.56 7 THR B C 1
ATOM 3312 O O . THR B 1 7 ? 50.844 27.312 -16.656 1 21.56 7 THR B O 1
ATOM 3315 N N . ILE B 1 8 ? 49.562 26.375 -17.562 1 24.59 8 ILE B N 1
ATOM 3316 C CA . ILE B 1 8 ? 48.656 26.844 -16.531 1 24.59 8 ILE B CA 1
ATOM 3317 C C . ILE B 1 8 ? 48.781 25.969 -15.289 1 24.59 8 ILE B C 1
ATOM 3319 O O . ILE B 1 8 ? 48.781 24.734 -15.375 1 24.59 8 ILE B O 1
ATOM 3323 N N . GLY B 1 9 ? 49.438 26.453 -14.242 1 22.09 9 GLY B N 1
ATOM 3324 C CA . GLY B 1 9 ? 49.688 25.969 -12.891 1 22.09 9 GLY B CA 1
ATOM 3325 C C . GLY B 1 9 ? 48.469 25.312 -12.281 1 22.09 9 GLY B C 1
ATOM 3326 O O . GLY B 1 9 ? 47.312 25.656 -12.617 1 22.09 9 GLY B O 1
ATOM 3327 N N . GLN B 1 10 ? 48.594 24.031 -11.781 1 21.98 10 GLN B N 1
ATOM 3328 C CA . GLN B 1 10 ? 47.75 23.125 -11 1 21.98 10 GLN B CA 1
ATOM 3329 C C . GLN B 1 10 ? 47.25 23.797 -9.727 1 21.98 10 GLN B C 1
ATOM 3331 O O . GLN B 1 10 ? 48 24.047 -8.797 1 21.98 10 GLN B O 1
ATOM 3336 N N . ILE B 1 11 ? 46.531 24.891 -9.766 1 25.22 11 ILE B N 1
ATOM 3337 C CA . ILE B 1 11 ? 46.031 25.328 -8.469 1 25.22 11 ILE B CA 1
ATOM 3338 C C . ILE B 1 11 ? 45.469 24.141 -7.703 1 25.22 11 ILE B C 1
ATOM 3340 O O . ILE B 1 11 ? 44.594 23.422 -8.211 1 25.22 11 ILE B O 1
ATOM 3344 N N . GLY B 1 12 ? 46.25 23.531 -6.77 1 25.3 12 GLY B N 1
ATOM 3345 C CA . GLY B 1 12 ? 45.938 22.531 -5.754 1 25.3 12 GLY B CA 1
ATOM 3346 C C . GLY B 1 12 ? 44.625 22.797 -5.043 1 25.3 12 GLY B C 1
ATOM 3347 O O . GLY B 1 12 ? 44.438 23.875 -4.453 1 25.3 12 GLY B O 1
ATOM 3348 N N . GLN B 1 13 ? 43.5 22.531 -5.594 1 26.72 13 GLN B N 1
ATOM 3349 C CA . GLN B 1 13 ? 42.219 22.578 -4.879 1 26.72 13 GLN B CA 1
ATOM 3350 C C . GLN B 1 13 ? 42.344 21.938 -3.496 1 26.72 13 GLN B C 1
ATOM 3352 O O . GLN B 1 13 ? 42.594 20.75 -3.377 1 26.72 13 GLN B O 1
ATOM 3357 N N . LEU B 1 14 ? 42.969 22.594 -2.445 1 28.28 14 LEU B N 1
ATOM 3358 C CA . LEU B 1 14 ? 42.844 22.25 -1.032 1 28.28 14 LEU B CA 1
ATOM 3359 C C . LEU B 1 14 ? 41.406 21.812 -0.689 1 28.28 14 LEU B C 1
ATOM 3361 O O . LEU B 1 14 ? 40.5 22.641 -0.65 1 28.28 14 LEU B O 1
ATOM 3365 N N . GLY B 1 15 ? 40.875 20.797 -1.217 1 32.47 15 GLY B N 1
ATOM 3366 C CA . GLY B 1 15 ? 39.656 20.156 -0.744 1 32.47 15 GLY B CA 1
ATOM 3367 C C . GLY B 1 15 ? 39.625 19.984 0.763 1 32.47 15 GLY B C 1
ATOM 3368 O O . GLY B 1 15 ? 40.344 19.172 1.316 1 32.47 15 GLY B O 1
ATOM 3369 N N . GLY B 1 16 ? 39.719 21.016 1.611 1 32.41 16 GLY B N 1
ATOM 3370 C CA . GLY B 1 16 ? 39.562 20.906 3.053 1 32.41 16 GLY B CA 1
ATOM 3371 C C . GLY B 1 16 ? 38.625 19.812 3.475 1 32.41 16 GLY B C 1
ATOM 3372 O O . GLY B 1 16 ? 37.656 19.516 2.777 1 32.41 16 GLY B O 1
ATOM 3373 N N . MET B 1 17 ? 39.094 18.75 4.148 1 34.56 17 MET B N 1
ATOM 3374 C CA . MET B 1 17 ? 38.438 17.719 4.926 1 34.56 17 MET B CA 1
ATOM 3375 C C . MET B 1 17 ? 37.312 18.312 5.777 1 34.56 17 MET B C 1
ATOM 3377 O O . MET B 1 17 ? 37.562 18.812 6.871 1 34.56 17 MET B O 1
ATOM 3381 N N . ALA B 1 18 ? 36.562 19.203 5.434 1 38.38 18 ALA B N 1
ATOM 3382 C CA . ALA B 1 18 ? 35.406 19.453 6.312 1 38.38 18 ALA B CA 1
ATOM 3383 C C . ALA B 1 18 ? 35.031 18.188 7.07 1 38.38 18 ALA B C 1
ATOM 3385 O O . ALA B 1 18 ? 34.656 17.172 6.461 1 38.38 18 ALA B O 1
ATOM 3386 N N . CYS B 1 19 ? 35.625 17.734 8.188 1 42.62 19 CYS B N 1
ATOM 3387 C CA . CYS B 1 19 ? 35.312 16.734 9.203 1 42.62 19 CYS B CA 1
ATOM 3388 C C . CYS B 1 19 ? 33.812 16.594 9.398 1 42.62 19 CYS B C 1
ATOM 3390 O O . CYS B 1 19 ? 33.156 17.5 9.93 1 42.62 19 CYS B O 1
ATOM 3392 N N . LYS B 1 20 ? 33.219 16 8.594 1 55.59 20 LYS B N 1
ATOM 3393 C CA . LYS B 1 20 ? 31.797 15.727 8.836 1 55.59 20 LYS B CA 1
ATOM 3394 C C . LYS B 1 20 ? 31.562 15.305 10.281 1 55.59 20 LYS B C 1
ATOM 3396 O O . LYS B 1 20 ? 32.188 14.375 10.773 1 55.59 20 LYS B O 1
ATOM 3401 N N . LEU B 1 21 ? 31.203 16.219 11.18 1 73 21 LEU B N 1
ATOM 3402 C CA . LEU B 1 21 ? 30.781 15.953 12.547 1 73 21 LEU B CA 1
ATOM 3403 C C . LEU B 1 21 ? 30.016 14.633 12.633 1 73 21 LEU B C 1
ATOM 3405 O O . LEU B 1 21 ? 29.094 14.398 11.859 1 73 21 LEU B O 1
ATOM 3409 N N . GLN B 1 22 ? 30.828 13.633 13.234 1 84.06 22 GLN B N 1
ATOM 3410 C CA . GLN B 1 22 ? 30.188 12.328 13.422 1 84.06 22 GLN B CA 1
ATOM 3411 C C . GLN B 1 22 ? 29.422 12.273 14.734 1 84.06 22 GLN B C 1
ATOM 3413 O O . GLN B 1 22 ? 29.969 12.555 15.797 1 84.06 22 GLN B O 1
ATOM 3418 N N . ILE B 1 23 ? 28.172 12.148 14.711 1 91.31 23 ILE B N 1
ATOM 3419 C CA . ILE B 1 23 ? 27.297 12.031 15.883 1 91.31 23 ILE B CA 1
ATOM 3420 C C . ILE B 1 23 ? 26.875 10.578 16.062 1 91.31 23 ILE B C 1
ATOM 3422 O O . ILE B 1 23 ? 26.516 9.906 15.086 1 91.31 23 ILE B O 1
ATOM 3426 N N . THR B 1 24 ? 27.062 10.055 17.25 1 93.38 24 THR B N 1
ATOM 3427 C CA . THR B 1 24 ? 26.562 8.734 17.609 1 93.38 24 THR B CA 1
ATOM 3428 C C . THR B 1 24 ? 25.344 8.844 18.516 1 93.38 24 THR B C 1
ATOM 3430 O O . THR B 1 24 ? 25.234 9.781 19.312 1 93.38 24 THR B O 1
ATOM 3433 N N . TYR B 1 25 ? 24.484 7.926 18.375 1 94.75 25 TYR B N 1
ATOM 3434 C CA . TYR B 1 25 ? 23.25 7.957 19.141 1 94.75 25 TYR B CA 1
ATOM 3435 C C . TYR B 1 25 ? 23.219 6.84 20.188 1 94.75 25 TYR B C 1
ATOM 3437 O O . TYR B 1 25 ? 23.484 5.68 19.859 1 94.75 25 TYR B O 1
ATOM 3445 N N . LYS B 1 26 ? 22.922 7.141 21.406 1 94.12 26 LYS B N 1
ATOM 3446 C CA . LYS B 1 26 ? 22.828 6.148 22.469 1 94.12 26 LYS B CA 1
ATOM 3447 C C . LYS B 1 26 ? 21.891 6.613 23.578 1 94.12 26 LYS B C 1
ATOM 3449 O O . LYS B 1 26 ? 21.516 7.785 23.625 1 94.12 26 LYS B O 1
ATOM 3454 N N . PRO B 1 27 ? 21.453 5.703 24.438 1 95 27 PRO B N 1
ATOM 3455 C CA . PRO B 1 27 ? 20.625 6.094 25.578 1 95 27 PRO B CA 1
ATOM 3456 C C . PRO B 1 27 ? 21.328 7.074 26.516 1 95 27 PRO B C 1
ATOM 3458 O O . PRO B 1 27 ? 22.562 7.125 26.547 1 95 27 PRO B O 1
ATOM 3461 N N . ILE B 1 28 ? 20.562 7.781 27.219 1 96.56 28 ILE B N 1
ATOM 3462 C CA . ILE B 1 28 ? 21.094 8.773 28.156 1 96.56 28 ILE B CA 1
ATOM 3463 C C . ILE B 1 28 ? 21.031 8.234 29.578 1 96.56 28 ILE B C 1
ATOM 3465 O O . ILE B 1 28 ? 20 7.711 30 1 96.56 28 ILE B O 1
ATOM 3469 N N . ALA B 1 29 ? 22.125 8.367 30.234 1 94.75 29 ALA B N 1
ATOM 3470 C CA . ALA B 1 29 ? 22.172 7.945 31.641 1 94.75 29 ALA B CA 1
ATOM 3471 C C . ALA B 1 29 ? 21.562 9.008 32.562 1 94.75 29 ALA B C 1
ATOM 3473 O O . ALA B 1 29 ? 21.625 10.203 32.25 1 94.75 29 ALA B O 1
ATOM 3474 N N . VAL B 1 30 ? 21.062 8.531 33.688 1 94.75 30 VAL B N 1
ATOM 3475 C CA . VAL B 1 30 ? 20.469 9.445 34.656 1 94.75 30 VAL B CA 1
ATOM 3476 C C . VAL B 1 30 ? 21.531 10.43 35.125 1 94.75 30 VAL B C 1
ATOM 3478 O O . VAL B 1 30 ? 21.219 11.594 35.438 1 94.75 30 VAL B O 1
ATOM 3481 N N . SER B 1 31 ? 22.766 10.023 35.156 1 94.62 31 SER B N 1
ATOM 3482 C CA . SER B 1 31 ? 23.875 10.867 35.594 1 94.62 31 SER B CA 1
ATOM 3483 C C . SER B 1 31 ? 24.094 12.047 34.656 1 94.62 31 SER B C 1
ATOM 3485 O O . SER B 1 31 ? 24.75 13.023 35 1 94.62 31 SER B O 1
ATOM 3487 N N . GLU B 1 32 ? 23.484 12.008 33.5 1 95.88 32 GLU B N 1
ATOM 3488 C CA . GLU B 1 32 ? 23.656 13.07 32.531 1 95.88 32 GLU B CA 1
ATOM 3489 C C . GLU B 1 32 ? 22.469 14.031 32.531 1 95.88 32 GLU B C 1
ATOM 3491 O O . GLU B 1 32 ? 22.328 14.844 31.625 1 95.88 32 GLU B O 1
ATOM 3496 N N . ALA B 1 33 ? 21.672 13.992 33.531 1 96.81 33 ALA B N 1
ATOM 3497 C CA . ALA B 1 33 ? 20.453 14.781 33.625 1 96.81 33 ALA B CA 1
ATOM 3498 C C . ALA B 1 33 ? 20.766 16.281 33.562 1 96.81 33 ALA B C 1
ATOM 3500 O O . ALA B 1 33 ? 20.016 17.047 32.938 1 96.81 33 ALA B O 1
ATOM 3501 N N . ALA B 1 34 ? 21.844 16.656 34.156 1 96.44 34 ALA B N 1
ATOM 3502 C CA . ALA B 1 34 ? 22.219 18.078 34.156 1 96.44 34 ALA B CA 1
ATOM 3503 C C . ALA B 1 34 ? 22.547 18.578 32.75 1 96.44 34 ALA B C 1
ATOM 3505 O O . ALA B 1 34 ? 22.172 19.688 32.375 1 96.44 34 ALA B O 1
ATOM 3506 N N . ALA B 1 35 ? 23.219 17.75 32.062 1 95.88 35 ALA B N 1
ATOM 3507 C CA . ALA B 1 35 ? 23.547 18.109 30.688 1 95.88 35 ALA B CA 1
ATOM 3508 C C . ALA B 1 35 ? 22.281 18.219 29.828 1 95.88 35 ALA B C 1
ATOM 3510 O O . ALA B 1 35 ? 22.156 19.141 29.016 1 95.88 35 ALA B O 1
ATOM 3511 N N . VAL B 1 36 ? 21.375 17.297 30.031 1 96.44 36 VAL B N 1
ATOM 3512 C CA . VAL B 1 36 ? 20.109 17.312 29.328 1 96.44 36 VAL B CA 1
ATOM 3513 C C . VAL B 1 36 ? 19.344 18.594 29.656 1 96.44 36 VAL B C 1
ATOM 3515 O O . VAL B 1 36 ? 18.844 19.281 28.75 1 96.44 36 VAL B O 1
ATOM 3518 N N . HIS B 1 37 ? 19.344 18.922 30.891 1 96.38 37 HIS B N 1
ATOM 3519 C CA . HIS B 1 37 ? 18.625 20.109 31.328 1 96.38 37 HIS B CA 1
ATOM 3520 C C . HIS B 1 37 ? 19.219 21.375 30.734 1 96.38 37 HIS B C 1
ATOM 3522 O O . HIS B 1 37 ? 18.5 22.297 30.359 1 96.38 37 HIS B O 1
ATOM 3528 N N . ALA B 1 38 ? 20.5 21.422 30.641 1 95.69 38 ALA B N 1
ATOM 3529 C CA . ALA B 1 38 ? 21.172 22.594 30.094 1 95.69 38 ALA B CA 1
ATOM 3530 C C . ALA B 1 38 ? 20.766 22.844 28.656 1 95.69 38 ALA B C 1
ATOM 3532 O O . ALA B 1 38 ? 20.469 23.969 28.266 1 95.69 38 ALA B O 1
ATOM 3533 N N . ILE B 1 39 ? 20.719 21.797 27.906 1 95.56 39 ILE B N 1
ATOM 3534 C CA . ILE B 1 39 ? 20.344 21.906 26.5 1 95.56 39 ILE B CA 1
ATOM 3535 C C . ILE B 1 39 ? 18.859 22.281 26.391 1 95.56 39 ILE B C 1
ATOM 3537 O O . ILE B 1 39 ? 18.5 23.141 25.578 1 95.56 39 ILE B O 1
ATOM 3541 N N . GLU B 1 40 ? 18.047 21.672 27.203 1 93.81 40 GLU B N 1
ATOM 3542 C CA . GLU B 1 40 ? 16.625 21.953 27.234 1 93.81 40 GLU B CA 1
ATOM 3543 C C . GLU B 1 40 ? 16.359 23.422 27.562 1 93.81 40 GLU B C 1
ATOM 3545 O O . GLU B 1 40 ? 15.602 24.094 26.859 1 93.81 40 GLU B O 1
ATOM 3550 N N . ALA B 1 41 ? 16.969 23.922 28.562 1 93.44 41 ALA B N 1
ATOM 3551 C CA . ALA B 1 41 ? 16.781 25.297 29.031 1 93.44 41 ALA B CA 1
ATOM 3552 C C . ALA B 1 41 ? 17.25 26.312 28 1 93.44 41 ALA B C 1
ATOM 3554 O O . ALA B 1 41 ? 16.703 27.406 27.906 1 93.44 41 ALA B O 1
ATOM 3555 N N . ALA B 1 42 ? 18.172 25.906 27.219 1 93.19 42 ALA B N 1
ATOM 3556 C CA . ALA B 1 42 ? 18.703 26.797 26.188 1 93.19 42 ALA B CA 1
ATOM 3557 C C . ALA B 1 42 ? 17.812 26.797 24.953 1 93.19 42 ALA B C 1
ATOM 3559 O O . ALA B 1 42 ? 17.922 27.672 24.094 1 93.19 42 ALA B O 1
ATOM 3560 N N . SER B 1 43 ? 16.953 25.828 24.844 1 90.75 43 SER B N 1
ATOM 3561 C CA . SER B 1 43 ? 16.219 25.609 23.594 1 90.75 43 SER B CA 1
ATOM 3562 C C . SER B 1 43 ? 14.773 26.078 23.719 1 90.75 43 SER B C 1
ATOM 3564 O O . SER B 1 43 ? 14.094 26.297 22.719 1 90.75 43 SER B O 1
ATOM 3566 N N . TYR B 1 44 ? 14.266 26.141 24.938 1 87.81 44 TYR B N 1
ATOM 3567 C CA . TYR B 1 44 ? 12.867 26.5 25.156 1 87.81 44 TYR B CA 1
ATOM 3568 C C . TYR B 1 44 ? 12.758 27.672 26.125 1 87.81 44 TYR B C 1
ATOM 3570 O O . TYR B 1 44 ? 13.617 27.859 26.984 1 87.81 44 TYR B O 1
ATOM 3578 N N . PRO B 1 45 ? 11.609 28.422 25.891 1 84.62 45 PRO B N 1
ATOM 3579 C CA . PRO B 1 45 ? 11.328 29.422 26.922 1 84.62 45 PRO B CA 1
ATOM 3580 C C . PRO B 1 45 ? 11.156 28.797 28.312 1 84.62 45 PRO B C 1
ATOM 3582 O O . PRO B 1 45 ? 10.82 27.609 28.406 1 84.62 45 PRO B O 1
ATOM 3585 N N . ALA B 1 46 ? 11.383 29.578 29.297 1 82.44 46 ALA B N 1
ATOM 3586 C CA . ALA B 1 46 ? 11.391 29.094 30.688 1 82.44 46 ALA B CA 1
ATOM 3587 C C . ALA B 1 46 ? 10.055 28.453 31.047 1 82.44 46 ALA B C 1
ATOM 3589 O O . ALA B 1 46 ? 10.008 27.5 31.844 1 82.44 46 ALA B O 1
ATOM 3590 N N . ASP B 1 47 ? 9.031 28.906 30.375 1 79.38 47 ASP B 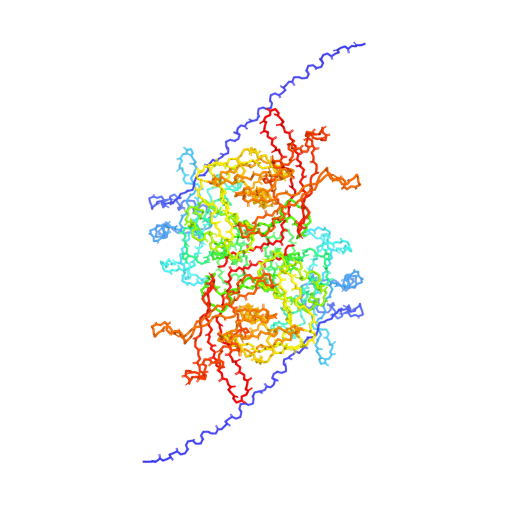N 1
ATOM 3591 C CA . ASP B 1 47 ? 7.699 28.406 30.719 1 79.38 47 ASP B CA 1
ATOM 3592 C C . ASP B 1 47 ? 7.387 27.109 30 1 79.38 47 ASP B C 1
ATOM 3594 O O . ASP B 1 47 ? 6.434 26.406 30.344 1 79.38 47 ASP B O 1
ATOM 3598 N N . GLU B 1 48 ? 8.242 26.703 29.078 1 81.31 48 GLU B N 1
ATOM 3599 C CA . GLU B 1 48 ? 8.016 25.484 28.297 1 81.31 48 GLU B CA 1
ATOM 3600 C C . GLU B 1 48 ? 9.055 24.422 28.625 1 81.31 48 GLU B C 1
ATOM 3602 O O . GLU B 1 48 ? 8.797 23.219 28.469 1 81.31 48 GLU B O 1
ATOM 3607 N N . ALA B 1 49 ? 10.156 24.859 29.125 1 87.5 49 ALA B N 1
ATOM 3608 C CA . ALA B 1 49 ? 11.258 23.938 29.375 1 87.5 49 ALA B CA 1
ATOM 3609 C C . ALA B 1 49 ? 10.984 23.062 30.594 1 87.5 49 ALA B C 1
ATOM 3611 O O . ALA B 1 49 ? 10.461 23.531 31.609 1 87.5 49 ALA B O 1
ATOM 3612 N N . ALA B 1 50 ? 11.32 21.875 30.469 1 90.06 50 ALA B N 1
ATOM 3613 C CA . ALA B 1 50 ? 11.211 20.969 31.609 1 90.06 50 ALA B CA 1
ATOM 3614 C C . ALA B 1 50 ? 12.258 21.297 32.688 1 90.06 50 ALA B C 1
ATOM 3616 O O . ALA B 1 50 ? 13.391 21.656 32.344 1 90.06 50 ALA B O 1
ATOM 3617 N N . SER B 1 51 ? 11.844 21.156 33.969 1 91.81 51 SER B N 1
ATOM 3618 C CA . SER B 1 51 ? 12.773 21.375 35.062 1 91.81 51 SER B CA 1
ATOM 3619 C C . SER B 1 51 ? 13.758 20.203 35.188 1 91.81 51 SER B C 1
ATOM 3621 O O . SER B 1 51 ? 13.531 19.141 34.625 1 91.81 51 SER B O 1
ATOM 3623 N N . LEU B 1 52 ? 14.844 20.484 35.906 1 95.25 52 LEU B N 1
ATOM 3624 C CA . LEU B 1 52 ? 15.812 19.422 36.156 1 95.25 52 LEU B CA 1
ATOM 3625 C C . LEU B 1 52 ? 15.156 18.25 36.875 1 95.25 52 LEU B C 1
ATOM 3627 O O . LEU B 1 52 ? 15.445 17.094 36.562 1 95.25 52 LEU B O 1
ATOM 3631 N N . ALA B 1 53 ? 14.258 18.5 37.75 1 93.62 53 ALA B N 1
ATOM 3632 C CA . ALA B 1 53 ? 13.547 17.453 38.469 1 93.62 53 ALA B CA 1
ATOM 3633 C C . ALA B 1 53 ? 12.695 16.609 37.531 1 93.62 53 ALA B C 1
ATOM 3635 O O . ALA B 1 53 ? 12.648 15.391 37.625 1 93.62 53 ALA B O 1
ATOM 3636 N N . GLN B 1 54 ? 12.07 17.266 36.656 1 92 54 GLN B N 1
ATOM 3637 C CA . GLN B 1 54 ? 11.234 16.578 35.656 1 92 54 GLN B CA 1
ATOM 3638 C C . GLN B 1 54 ? 12.07 15.695 34.75 1 92 54 GLN B C 1
ATOM 3640 O O . GLN B 1 54 ? 11.688 14.57 34.438 1 92 54 GLN B O 1
ATOM 3645 N N . ILE B 1 55 ? 13.188 16.219 34.344 1 94.38 55 ILE B N 1
ATOM 3646 C CA . ILE B 1 55 ? 14.086 15.477 33.469 1 94.38 55 ILE B CA 1
ATOM 3647 C C . ILE B 1 55 ? 14.602 14.227 34.188 1 94.38 55 ILE B C 1
ATOM 3649 O O . ILE B 1 55 ? 14.617 13.133 33.625 1 94.38 55 ILE B O 1
ATOM 3653 N N . LYS B 1 56 ? 14.984 14.422 35.406 1 94.81 56 LYS B N 1
ATOM 3654 C CA . LYS B 1 56 ? 15.453 13.289 36.188 1 94.81 56 LYS B CA 1
ATOM 3655 C C . LYS B 1 56 ? 14.359 12.234 36.344 1 94.81 56 LYS B C 1
ATOM 3657 O O . LYS B 1 56 ? 14.617 11.039 36.219 1 94.81 56 LYS B O 1
ATOM 3662 N N . MET B 1 57 ? 13.281 12.711 36.625 1 92.94 57 MET B N 1
ATOM 3663 C CA . MET B 1 57 ? 12.148 11.797 36.75 1 92.94 57 MET B CA 1
ATOM 3664 C C . MET B 1 57 ? 11.898 11.031 35.469 1 92.94 57 MET B C 1
ATOM 3666 O O . MET B 1 57 ? 11.773 9.805 35.5 1 92.94 57 MET B O 1
ATOM 3670 N N . ARG B 1 58 ? 11.852 11.688 34.344 1 93.94 58 ARG B N 1
ATOM 3671 C CA . ARG B 1 58 ? 11.609 11.055 33.062 1 93.94 58 ARG B CA 1
ATOM 3672 C C . ARG B 1 58 ? 12.703 10.039 32.75 1 93.94 58 ARG B C 1
ATOM 3674 O O . ARG B 1 58 ? 12.422 8.953 32.25 1 93.94 58 ARG B O 1
ATOM 3681 N N . LEU B 1 59 ? 13.922 10.43 33 1 95.12 59 LEU B N 1
ATOM 3682 C CA . LEU B 1 59 ? 15.039 9.523 32.75 1 95.12 59 LEU B CA 1
ATOM 3683 C C . LEU B 1 59 ? 14.93 8.258 33.562 1 95.12 59 LEU B C 1
ATOM 3685 O O . LEU B 1 59 ? 15.289 7.172 33.094 1 95.12 59 LEU B O 1
ATOM 3689 N N . ASN B 1 60 ? 14.398 8.375 34.719 1 94.81 60 ASN B N 1
ATOM 3690 C CA . ASN B 1 60 ? 14.266 7.234 35.625 1 94.81 60 ASN B CA 1
ATOM 3691 C C . ASN B 1 60 ? 13.141 6.305 35.188 1 94.81 60 ASN B C 1
ATOM 3693 O O . ASN B 1 60 ? 13.297 5.086 35.219 1 94.81 60 ASN B O 1
ATOM 3697 N N . VAL B 1 61 ? 12.078 6.836 34.781 1 93.81 61 VAL B N 1
ATOM 3698 C CA . VAL B 1 61 ? 10.891 6.004 34.562 1 93.81 61 VAL B CA 1
ATOM 3699 C C . VAL B 1 61 ? 10.727 5.715 33.062 1 93.81 61 VAL B C 1
ATOM 3701 O O . VAL B 1 61 ? 10.055 4.754 32.688 1 93.81 61 VAL B O 1
ATOM 3704 N N . ALA B 1 62 ? 11.289 6.586 32.25 1 95.56 62 ALA B N 1
ATOM 3705 C CA . ALA B 1 62 ? 11.086 6.465 30.797 1 95.56 62 ALA B CA 1
ATOM 3706 C C . ALA B 1 62 ? 12.406 6.582 30.047 1 95.56 62 ALA B C 1
ATOM 3708 O O . ALA B 1 62 ? 12.453 7.117 28.938 1 95.56 62 ALA B O 1
ATOM 3709 N N . GLY B 1 63 ? 13.406 6.105 30.609 1 95.25 63 GLY B N 1
ATOM 3710 C CA . GLY B 1 63 ? 14.727 6.207 30.016 1 95.25 63 GLY B CA 1
ATOM 3711 C C . GLY B 1 63 ? 14.828 5.531 28.656 1 95.25 63 GLY B C 1
ATOM 3712 O O . GLY B 1 63 ? 15.602 5.957 27.797 1 95.25 63 GLY B O 1
ATOM 3713 N N . ALA B 1 64 ? 14.008 4.52 28.438 1 95.19 64 ALA B N 1
ATOM 3714 C CA . ALA B 1 64 ? 14.016 3.758 27.188 1 95.19 64 ALA B CA 1
ATOM 3715 C C . ALA B 1 64 ? 13.531 4.613 26.016 1 95.19 64 ALA B C 1
ATOM 3717 O O . ALA B 1 64 ? 13.758 4.27 24.859 1 95.19 64 ALA B O 1
ATOM 3718 N N . TYR B 1 65 ? 12.953 5.715 26.344 1 97 65 TYR B N 1
ATOM 3719 C CA . TYR B 1 65 ? 12.367 6.547 25.297 1 97 65 TYR B CA 1
ATOM 3720 C C . TYR B 1 65 ? 13.125 7.863 25.172 1 97 65 TYR B C 1
ATOM 3722 O O . TYR B 1 65 ? 12.578 8.852 24.672 1 97 65 TYR B O 1
ATOM 3730 N N . PHE B 1 66 ? 14.328 7.855 25.75 1 96.06 66 PHE B N 1
ATOM 3731 C CA . PHE B 1 66 ? 15.305 8.906 25.484 1 96.06 66 PHE B CA 1
ATOM 3732 C C . PHE B 1 66 ? 16.328 8.453 24.453 1 96.06 66 PHE B C 1
ATOM 3734 O O . PHE B 1 66 ? 16.703 7.281 24.406 1 96.06 66 PHE B O 1
ATOM 3741 N N . LEU B 1 67 ? 16.75 9.344 23.641 1 97.19 67 LEU B N 1
ATOM 3742 C CA . LEU B 1 67 ? 17.891 9.133 22.766 1 97.19 67 LEU B CA 1
ATOM 3743 C C . LEU B 1 67 ? 18.797 10.367 22.75 1 97.19 67 LEU B C 1
ATOM 3745 O O . LEU B 1 67 ? 18.328 11.477 22.5 1 97.19 67 LEU B O 1
ATOM 3749 N N . GLY B 1 68 ? 20.047 10.125 23.031 1 97.19 68 GLY B N 1
ATOM 3750 C CA . GLY B 1 68 ? 21.031 11.195 23.016 1 97.19 68 GLY B CA 1
ATOM 3751 C C . GLY B 1 68 ? 21.969 11.141 21.812 1 97.19 68 GLY B C 1
ATOM 3752 O O . GLY B 1 68 ? 22.344 10.055 21.359 1 97.19 68 GLY B O 1
ATOM 3753 N N . GLY B 1 69 ? 22.188 12.305 21.25 1 96.44 69 GLY B N 1
ATOM 3754 C CA . GLY B 1 69 ? 23.234 12.461 20.266 1 96.44 69 GLY B CA 1
ATOM 3755 C C . GLY B 1 69 ? 24.547 12.938 20.859 1 96.44 69 GLY B C 1
ATOM 3756 O O . GLY B 1 69 ? 24.594 13.953 21.562 1 96.44 69 GLY B O 1
ATOM 3757 N N . TYR B 1 70 ? 25.625 12.188 20.594 1 95.75 70 TYR B N 1
ATOM 3758 C CA . TYR B 1 70 ? 26.938 12.492 21.156 1 95.75 70 TYR B CA 1
ATOM 3759 C C . TYR B 1 70 ? 27.969 12.75 20.062 1 95.75 70 TYR B C 1
ATOM 3761 O O . TYR B 1 70 ? 28.016 12.016 19.078 1 95.75 70 TYR B O 1
ATOM 3769 N N . GLU B 1 71 ? 28.672 13.797 20.203 1 92.06 71 GLU B N 1
ATOM 3770 C CA . GLU B 1 71 ? 29.781 14.062 19.297 1 92.06 71 GLU B CA 1
ATOM 3771 C C . GLU B 1 71 ? 30.906 13.039 19.469 1 92.06 71 GLU B C 1
ATOM 3773 O O . GLU B 1 71 ? 31.328 12.758 20.594 1 92.06 71 GLU B O 1
ATOM 3778 N N . ALA B 1 72 ? 31.344 12.43 18.391 1 83.06 72 ALA B N 1
ATOM 3779 C CA . ALA B 1 72 ? 32.25 11.281 18.391 1 83.06 72 ALA B CA 1
ATOM 3780 C C . ALA B 1 72 ? 33.562 11.625 19.031 1 83.06 72 ALA B C 1
ATOM 3782 O O . ALA B 1 72 ? 34.188 10.797 19.719 1 83.06 72 ALA B O 1
ATOM 3783 N N . SER B 1 73 ? 34.094 12.75 18.859 1 78.31 73 SER B N 1
ATOM 3784 C CA . SER B 1 73 ? 35.438 13.086 19.297 1 78.31 73 SER B CA 1
ATOM 3785 C C . SER B 1 73 ? 35.531 13.227 20.812 1 78.31 73 SER B C 1
ATOM 3787 O O . SER B 1 73 ? 36.469 12.727 21.422 1 78.31 73 SER B O 1
ATOM 3789 N N . HIS B 1 74 ? 34.5 13.812 21.438 1 78.75 74 HIS B N 1
ATOM 3790 C CA . HIS B 1 74 ? 34.625 14.125 22.859 1 78.75 74 HIS B CA 1
ATOM 3791 C C . HIS B 1 74 ? 33.531 13.43 23.672 1 78.75 74 HIS B C 1
ATOM 3793 O O . HIS B 1 74 ? 33.562 13.453 24.906 1 78.75 74 HIS B O 1
ATOM 3799 N N . GLY B 1 75 ? 32.656 12.828 23.016 1 86.31 75 GLY B N 1
ATOM 3800 C CA . GLY B 1 75 ? 31.594 12.094 23.703 1 86.31 75 GLY B CA 1
ATOM 3801 C C . GLY B 1 75 ? 30.594 12.992 24.406 1 86.31 75 GLY B C 1
ATOM 3802 O O . GLY B 1 75 ? 29.922 12.57 25.344 1 86.31 75 GLY B O 1
ATOM 3803 N N . HIS B 1 76 ? 30.594 14.25 24.109 1 91.31 76 HIS B N 1
ATOM 3804 C CA . HIS B 1 76 ? 29.688 15.203 24.734 1 91.31 76 HIS B CA 1
ATOM 3805 C C . HIS B 1 76 ? 28.297 15.133 24.109 1 91.31 76 HIS B C 1
ATOM 3807 O O . HIS B 1 76 ? 28.156 14.977 22.891 1 91.31 76 HIS B O 1
ATOM 3813 N N . LEU B 1 77 ? 27.297 15.227 25.078 1 95.88 77 LEU B N 1
ATOM 3814 C CA . LEU B 1 77 ? 25.922 15.273 24.625 1 95.88 77 LEU B CA 1
ATOM 3815 C C . LEU B 1 77 ? 25.641 16.547 23.844 1 95.88 77 LEU B C 1
ATOM 3817 O O . LEU B 1 77 ? 25.891 17.656 24.344 1 95.88 77 LEU B O 1
ATOM 3821 N N . VAL B 1 78 ? 25.156 16.438 22.625 1 95.69 78 VAL B N 1
ATOM 3822 C CA . VAL B 1 78 ? 24.953 17.625 21.781 1 95.69 78 VAL B CA 1
ATOM 3823 C C . VAL B 1 78 ? 23.469 17.797 21.484 1 95.69 78 VAL B C 1
ATOM 3825 O O . VAL B 1 78 ? 23.047 18.828 20.922 1 95.69 78 VAL B O 1
ATOM 3828 N N . GLY B 1 79 ? 22.672 16.875 21.766 1 97.06 79 GLY B N 1
ATOM 3829 C CA . GLY B 1 79 ? 21.234 16.922 21.562 1 97.06 79 GLY B CA 1
ATOM 3830 C C . GLY B 1 79 ? 20.516 15.68 22.062 1 97.06 79 GLY B C 1
ATOM 3831 O O . GLY B 1 79 ? 21.156 14.695 22.422 1 97.06 79 GLY B O 1
ATOM 3832 N N . PHE B 1 80 ? 19.156 15.766 22.141 1 97.56 80 PHE B N 1
ATOM 3833 C CA . PHE B 1 80 ? 18.422 14.578 22.562 1 97.56 80 PHE B CA 1
ATOM 3834 C C . PHE B 1 80 ? 16.953 14.664 22.141 1 97.56 80 PHE B C 1
ATOM 3836 O O . PHE B 1 80 ? 16.484 15.734 21.75 1 97.56 80 PHE B O 1
ATOM 3843 N N . VAL B 1 81 ? 16.328 13.562 22.094 1 97.75 81 VAL B N 1
ATOM 3844 C CA . VAL B 1 81 ? 14.883 13.391 21.984 1 97.75 81 VAL B CA 1
ATOM 3845 C C . VAL B 1 81 ? 14.352 12.633 23.188 1 97.75 81 VAL B C 1
ATOM 3847 O O . VAL B 1 81 ? 14.977 11.672 23.656 1 97.75 81 VAL B O 1
ATOM 3850 N N . ASN B 1 82 ? 13.234 13.086 23.75 1 95.25 82 ASN B N 1
ATOM 3851 C CA . ASN B 1 82 ? 12.648 12.352 24.859 1 95.25 82 ASN B CA 1
ATOM 3852 C C . ASN B 1 82 ? 11.125 12.289 24.734 1 95.25 82 ASN B C 1
ATOM 3854 O O . ASN B 1 82 ? 10.516 13.148 24.094 1 95.25 82 ASN B O 1
ATOM 3858 N N . GLY B 1 83 ? 10.609 11.281 25.297 1 95.38 83 GLY B N 1
ATOM 3859 C CA . GLY B 1 83 ? 9.164 11.086 25.328 1 95.38 83 GLY B CA 1
ATOM 3860 C C . GLY B 1 83 ? 8.711 10.172 26.438 1 95.38 83 GLY B C 1
ATOM 3861 O O . GLY B 1 83 ? 9.531 9.594 27.156 1 95.38 83 GLY B O 1
ATOM 3862 N N . THR B 1 84 ? 7.402 10.203 26.688 1 95.75 84 THR B N 1
ATOM 3863 C CA . THR B 1 84 ? 6.77 9.328 27.672 1 95.75 84 THR B CA 1
ATOM 3864 C C . THR B 1 84 ? 5.59 8.586 27.047 1 95.75 84 THR B C 1
ATOM 3866 O O . THR B 1 84 ? 5.008 9.047 26.062 1 95.75 84 THR B O 1
ATOM 3869 N N . LEU B 1 85 ? 5.262 7.48 27.625 1 96.06 85 LEU B N 1
ATOM 3870 C CA . LEU B 1 85 ? 4.125 6.688 27.156 1 96.06 85 LEU B CA 1
ATOM 3871 C C . LEU B 1 85 ? 2.826 7.188 27.781 1 96.06 85 LEU B C 1
ATOM 3873 O O . LEU B 1 85 ? 2.785 7.508 28.969 1 96.06 85 LEU B O 1
ATOM 3877 N N . ALA B 1 86 ? 1.843 7.254 26.969 1 94.25 86 ALA B N 1
ATOM 3878 C CA . ALA B 1 86 ? 0.498 7.637 27.391 1 94.25 86 ALA B CA 1
ATOM 3879 C C . ALA B 1 86 ? -0.504 6.52 27.109 1 94.25 86 ALA B C 1
ATOM 3881 O O . ALA B 1 86 ? -0.335 5.75 26.172 1 94.25 86 ALA B O 1
ATOM 3882 N N . PRO B 1 87 ? -1.558 6.418 27.859 1 90.25 87 PRO B N 1
ATOM 3883 C CA . PRO B 1 87 ? -2.557 5.359 27.688 1 90.25 87 PRO B CA 1
ATOM 3884 C C . PRO B 1 87 ? -3.529 5.656 26.547 1 90.25 87 PRO B C 1
ATOM 3886 O O . PRO B 1 87 ? -4.191 4.742 26.047 1 90.25 87 PRO B O 1
ATOM 3889 N N . ARG B 1 88 ? -3.609 6.945 26.297 1 89.94 88 ARG B N 1
ATOM 3890 C CA . ARG B 1 88 ? -4.562 7.336 25.266 1 89.94 88 ARG B CA 1
ATOM 3891 C C . ARG B 1 88 ? -3.896 8.195 24.203 1 89.94 88 ARG B C 1
ATOM 3893 O O . ARG B 1 88 ? -2.871 8.836 24.469 1 89.94 88 ARG B O 1
ATOM 3900 N N . ARG B 1 89 ? -4.547 8.273 23.109 1 88.25 89 ARG B N 1
ATOM 3901 C CA . ARG B 1 89 ? -4.012 8.984 21.953 1 88.25 89 ARG B CA 1
ATOM 3902 C C . ARG B 1 89 ? -4.234 10.484 22.078 1 88.25 89 ARG B C 1
ATOM 3904 O O . ARG B 1 89 ? -3.516 11.281 21.469 1 88.25 89 ARG B O 1
ATOM 3911 N N . GLU B 1 90 ? -5.164 10.867 22.797 1 84.06 90 GLU B N 1
ATOM 3912 C CA . GLU B 1 90 ? -5.492 12.281 22.953 1 84.06 90 GLU B CA 1
ATOM 3913 C C . GLU B 1 90 ? -4.43 13.016 23.766 1 84.06 90 GLU B C 1
ATOM 3915 O O . GLU B 1 90 ? -4.098 12.602 24.875 1 84.06 90 GLU B O 1
ATOM 3920 N N . LEU B 1 91 ? -3.943 14.039 23.125 1 81.31 91 LEU B N 1
ATOM 3921 C CA . LEU B 1 91 ? -2.904 14.82 23.781 1 81.31 91 LEU B CA 1
ATOM 3922 C C . LEU B 1 91 ? -3.518 15.898 24.672 1 81.31 91 LEU B C 1
ATOM 3924 O O . LEU B 1 91 ? -4.188 16.812 24.188 1 81.31 91 LEU B O 1
ATOM 3928 N N . GLU B 1 92 ? -3.527 15.664 25.906 1 77.81 92 GLU B N 1
ATOM 3929 C CA . GLU B 1 92 ? -3.938 16.625 26.922 1 77.81 92 GLU B CA 1
ATOM 3930 C C . GLU B 1 92 ? -2.818 16.875 27.922 1 77.81 92 GLU B C 1
ATOM 3932 O O . GLU B 1 92 ? -1.854 16.109 28 1 77.81 92 GLU B O 1
ATOM 3937 N N . ASP B 1 93 ? -2.861 18.031 28.562 1 71.31 93 ASP B N 1
ATOM 3938 C CA . ASP B 1 93 ? -1.847 18.375 29.562 1 71.31 93 ASP B CA 1
ATOM 3939 C C . ASP B 1 93 ? -1.598 17.219 30.516 1 71.31 93 ASP B C 1
ATOM 3941 O O . ASP B 1 93 ? -0.449 16.906 30.828 1 71.31 93 ASP B O 1
ATOM 3945 N N . GLU B 1 94 ? -2.609 16.609 30.844 1 64.19 94 GLU B N 1
ATOM 3946 C CA . GLU B 1 94 ? -2.512 15.531 31.812 1 64.19 94 GLU B CA 1
ATOM 3947 C C . GLU B 1 94 ? -1.854 14.297 31.203 1 64.19 94 GLU B C 1
ATOM 3949 O O . GLU B 1 94 ? -1.063 13.617 31.859 1 64.19 94 GLU B O 1
ATOM 3954 N N . THR B 1 95 ? -2.117 14.086 30 1 63.78 95 THR B N 1
ATOM 3955 C CA . THR B 1 95 ? -1.641 12.875 29.344 1 63.78 95 THR B CA 1
ATOM 3956 C C . THR B 1 95 ? -0.144 12.961 29.062 1 63.78 95 THR B C 1
ATOM 3958 O O . THR B 1 95 ? 0.552 11.945 29.047 1 63.78 95 THR B O 1
ATOM 3961 N N . MET B 1 96 ? 0.345 14.164 29.062 1 66.12 96 MET B N 1
ATOM 3962 C CA . MET B 1 96 ? 1.742 14.328 28.672 1 66.12 96 MET B CA 1
ATOM 3963 C C . MET B 1 96 ? 2.631 14.508 29.906 1 66.12 96 MET B C 1
ATOM 3965 O O . MET B 1 96 ? 3.857 14.547 29.781 1 66.12 96 MET B O 1
ATOM 3969 N N . SER B 1 97 ? 1.957 14.523 31.047 1 72.5 97 SER B N 1
ATOM 3970 C CA . SER B 1 97 ? 2.729 14.859 32.25 1 72.5 97 SER B CA 1
ATOM 3971 C C . SER B 1 97 ? 3.223 13.602 32.938 1 72.5 97 SER B C 1
ATOM 3973 O O . SER B 1 97 ? 4.164 13.664 33.75 1 72.5 97 SER B O 1
ATOM 3975 N N . ARG B 1 98 ? 2.58 12.523 32.594 1 83.88 98 ARG B N 1
ATOM 3976 C CA . ARG B 1 98 ? 2.953 11.305 33.281 1 83.88 98 ARG B CA 1
ATOM 3977 C C . ARG B 1 98 ? 3.324 10.195 32.312 1 83.88 98 ARG B C 1
ATOM 3979 O O . ARG B 1 98 ? 2.854 10.188 31.172 1 83.88 98 ARG B O 1
ATOM 3986 N N . HIS B 1 99 ? 4.238 9.359 32.781 1 93.12 99 HIS B N 1
ATOM 3987 C CA . HIS B 1 99 ? 4.609 8.164 32.062 1 93.12 99 HIS B CA 1
ATOM 3988 C C . HIS B 1 99 ? 3.77 6.965 32.469 1 93.12 99 HIS B C 1
ATOM 3990 O O . HIS B 1 99 ? 3.697 6.648 33.656 1 93.12 99 HIS B O 1
ATOM 3996 N N . ASP B 1 100 ? 3.141 6.336 31.641 1 93.75 100 ASP B N 1
ATOM 3997 C CA . ASP B 1 100 ? 2.428 5.082 31.875 1 93.75 100 ASP B CA 1
ATOM 3998 C C . ASP B 1 100 ? 3.176 3.9 31.25 1 93.75 100 ASP B C 1
ATOM 4000 O O . ASP B 1 100 ? 3.17 3.725 30.031 1 93.75 100 ASP B O 1
ATOM 4004 N N . PRO B 1 101 ? 3.74 3.094 32.094 1 93.25 101 PRO B N 1
ATOM 4005 C CA . PRO B 1 101 ? 4.543 1.987 31.547 1 93.25 101 PRO B CA 1
ATOM 4006 C C . PRO B 1 101 ? 3.73 1.03 30.688 1 93.25 101 PRO B C 1
ATOM 4008 O O . PRO B 1 101 ? 4.301 0.269 29.891 1 93.25 101 PRO B O 1
ATOM 4011 N N . ASN B 1 102 ? 2.434 1.117 30.797 1 93.75 102 ASN B N 1
ATOM 4012 C CA . ASN B 1 102 ? 1.581 0.252 29.984 1 93.75 102 ASN B CA 1
ATOM 4013 C C . ASN B 1 102 ? 0.971 1.008 28.812 1 93.75 102 ASN B C 1
ATOM 4015 O O . ASN B 1 102 ? 0.122 0.471 28.094 1 93.75 102 ASN B O 1
ATOM 4019 N N . GLY B 1 103 ? 1.38 2.176 28.719 1 94.94 103 GLY B N 1
ATOM 4020 C CA . GLY B 1 103 ? 0.854 2.975 27.625 1 94.94 103 GLY B CA 1
ATOM 4021 C C . GLY B 1 103 ? 1.297 2.484 26.25 1 94.94 103 GLY B C 1
ATOM 4022 O O . GLY B 1 103 ? 2.348 1.851 26.125 1 94.94 103 GLY B O 1
ATOM 4023 N N . ARG B 1 104 ? 0.467 2.812 25.25 1 96.19 104 ARG B N 1
ATOM 4024 C CA . ARG B 1 104 ? 0.75 2.357 23.891 1 96.19 104 ARG B CA 1
ATOM 4025 C C . ARG B 1 104 ? 1.049 3.535 22.969 1 96.19 104 ARG B C 1
ATOM 4027 O O . ARG B 1 104 ? 1.317 3.348 21.781 1 96.19 104 ARG B O 1
ATOM 4034 N N . TYR B 1 105 ? 0.974 4.699 23.531 1 96.62 105 TYR B N 1
ATOM 4035 C CA . TYR B 1 105 ? 1.225 5.906 22.75 1 96.62 105 TYR B CA 1
ATOM 4036 C C . TYR B 1 105 ? 2.395 6.691 23.312 1 96.62 105 TYR B C 1
ATOM 4038 O O . TYR B 1 105 ? 2.389 7.051 24.5 1 96.62 105 TYR B O 1
ATOM 4046 N N . LEU B 1 106 ? 3.334 6.965 22.484 1 97.31 106 LEU B N 1
ATOM 4047 C CA . LEU B 1 106 ? 4.527 7.684 22.906 1 97.31 106 LEU B CA 1
ATOM 4048 C C . LEU B 1 106 ? 4.414 9.172 22.594 1 97.31 106 LEU B C 1
ATOM 4050 O O . LEU B 1 106 ? 4.277 9.555 21.422 1 97.31 106 LEU B O 1
ATOM 4054 N N . CYS B 1 107 ? 4.512 9.945 23.578 1 96 107 CYS B N 1
ATOM 4055 C CA . CYS B 1 107 ? 4.449 11.391 23.406 1 96 107 CYS B CA 1
ATOM 4056 C C . CYS B 1 107 ? 5.84 12.016 23.484 1 96 107 CYS B C 1
ATOM 4058 O O . CYS B 1 107 ? 6.48 11.992 24.531 1 96 107 CYS B O 1
ATOM 4060 N N . ILE B 1 108 ? 6.273 12.547 22.359 1 96.25 108 ILE B N 1
ATOM 4061 C CA . ILE B 1 108 ? 7.555 13.242 22.359 1 96.25 108 ILE B CA 1
ATOM 4062 C C . ILE B 1 108 ? 7.395 14.609 23.016 1 96.25 108 ILE B C 1
ATOM 4064 O O . ILE B 1 108 ? 6.496 15.383 22.656 1 96.25 108 ILE B O 1
ATOM 4068 N N . HIS B 1 109 ? 8.281 14.922 23.875 1 93.19 109 HIS B N 1
ATOM 4069 C CA . HIS B 1 109 ? 8.227 16.188 24.594 1 93.19 109 HIS B CA 1
ATOM 4070 C C . HIS B 1 109 ? 9.164 17.219 23.969 1 93.19 109 HIS B C 1
ATOM 4072 O O . HIS B 1 109 ? 8.867 18.406 23.953 1 93.19 109 HIS B O 1
ATOM 4078 N N . SER B 1 110 ? 10.352 16.734 23.547 1 92.75 110 SER B N 1
ATOM 4079 C CA . SER B 1 110 ? 11.289 17.703 22.984 1 92.75 110 SER B CA 1
ATOM 4080 C C . SER B 1 110 ? 12.273 17.031 22.031 1 92.75 110 SER B C 1
ATOM 4082 O O . SER B 1 110 ? 12.617 15.859 22.219 1 92.75 110 SER B O 1
ATOM 4084 N N . VAL B 1 111 ? 12.594 17.672 21.031 1 96 111 VAL B N 1
ATOM 4085 C CA . VAL B 1 111 ? 13.695 17.422 20.109 1 96 111 VAL B CA 1
ATOM 4086 C C . VAL B 1 111 ? 14.633 18.625 20.094 1 96 111 VAL B C 1
ATOM 4088 O O . VAL B 1 111 ? 14.297 19.672 19.531 1 96 111 VAL B O 1
ATOM 4091 N N . VAL B 1 112 ? 15.82 18.438 20.734 1 95.56 112 VAL B N 1
ATOM 4092 C CA . VAL B 1 112 ? 16.625 19.641 20.938 1 95.56 112 VAL B CA 1
ATOM 4093 C C . VAL B 1 112 ? 18.078 19.359 20.578 1 95.56 112 VAL B C 1
ATOM 4095 O O . VAL B 1 112 ? 18.547 18.219 20.719 1 95.56 112 VAL B O 1
ATOM 4098 N N . MET B 1 113 ? 18.641 20.312 20.094 1 95.12 113 MET B N 1
ATOM 4099 C CA . MET B 1 113 ? 20.078 20.312 19.797 1 95.12 113 MET B CA 1
ATOM 4100 C C . MET B 1 113 ? 20.766 21.469 20.5 1 95.12 113 MET B C 1
ATOM 4102 O O . MET B 1 113 ? 20.219 22.562 20.609 1 95.12 113 MET B O 1
ATOM 4106 N N . ASP B 1 114 ? 21.969 21.203 20.891 1 94.56 114 ASP B N 1
ATOM 4107 C CA . ASP B 1 114 ? 22.812 22.297 21.375 1 94.56 114 ASP B CA 1
ATOM 4108 C C . ASP B 1 114 ? 22.969 23.375 20.297 1 94.56 114 ASP B C 1
ATOM 4110 O O . ASP B 1 114 ? 23.094 23.062 19.109 1 94.56 114 ASP B O 1
ATOM 4114 N N . ALA B 1 115 ? 23.094 24.609 20.734 1 92.5 115 ALA B N 1
ATOM 4115 C CA . ALA B 1 115 ? 23.109 25.75 19.844 1 92.5 115 ALA B CA 1
ATOM 4116 C C . ALA B 1 115 ? 24.25 25.672 18.844 1 92.5 115 ALA B C 1
ATOM 4118 O O . ALA B 1 115 ? 24.109 26.062 17.688 1 92.5 115 ALA B O 1
ATOM 4119 N N . ALA B 1 116 ? 25.359 25.141 19.281 1 90.81 116 ALA B N 1
ATOM 4120 C CA . ALA B 1 116 ? 26.562 25.078 18.453 1 90.81 116 ALA B CA 1
ATOM 4121 C C . ALA B 1 116 ? 26.391 24.078 17.312 1 90.81 116 ALA B C 1
ATOM 4123 O O . ALA B 1 116 ? 27.156 24.094 16.344 1 90.81 116 ALA B O 1
ATOM 4124 N N . TYR B 1 117 ? 25.391 23.297 17.406 1 91.62 117 TYR B N 1
ATOM 4125 C CA . TYR B 1 117 ? 25.25 22.188 16.453 1 91.62 117 TYR B CA 1
ATOM 4126 C C . TYR B 1 117 ? 23.969 22.328 15.641 1 91.62 117 TYR B C 1
ATOM 4128 O O . TYR B 1 117 ? 23.5 21.375 15.031 1 91.62 117 TYR B O 1
ATOM 4136 N N . ARG B 1 118 ? 23.391 23.516 15.648 1 90.06 118 ARG B N 1
ATOM 4137 C CA . ARG B 1 118 ? 22.109 23.719 14.969 1 90.06 118 ARG B CA 1
ATOM 4138 C C . ARG B 1 118 ? 22.328 24.109 13.508 1 90.06 118 ARG B C 1
ATOM 4140 O O . ARG B 1 118 ? 23.453 24.406 13.102 1 90.06 118 ARG B O 1
ATOM 4147 N N . ARG B 1 119 ? 21.266 23.875 12.68 1 89.56 119 ARG B N 1
ATOM 4148 C CA . ARG B 1 119 ? 21.203 24.266 11.266 1 89.56 119 ARG B CA 1
ATOM 4149 C C . ARG B 1 119 ? 22.203 23.469 10.438 1 89.56 119 ARG B C 1
ATOM 4151 O O . ARG B 1 119 ? 22.828 24.016 9.523 1 89.56 119 ARG B O 1
ATOM 4158 N N . GLN B 1 120 ? 22.438 22.219 10.859 1 89.31 120 GLN B N 1
ATOM 4159 C CA . GLN B 1 120 ? 23.344 21.312 10.148 1 89.31 120 GLN B CA 1
ATOM 4160 C C . GLN B 1 120 ? 22.641 20.016 9.773 1 89.31 120 GLN B C 1
ATOM 4162 O O . GLN B 1 120 ? 23.281 19.062 9.359 1 89.31 120 GLN B O 1
ATOM 4167 N N . GLY B 1 121 ? 21.344 20.031 10.023 1 91.31 121 GLY B N 1
ATOM 4168 C CA . GLY B 1 121 ? 20.578 18.844 9.688 1 91.31 121 GLY B CA 1
ATOM 4169 C C . GLY B 1 121 ? 20.703 17.75 10.719 1 91.31 121 GLY B C 1
ATOM 4170 O O . GLY B 1 121 ? 20.234 16.625 10.5 1 91.31 121 GLY B O 1
ATOM 4171 N N . LEU B 1 122 ? 21.312 18 11.812 1 92.12 122 LEU B N 1
ATOM 4172 C CA . LEU B 1 122 ? 21.609 16.984 12.812 1 92.12 122 LEU B CA 1
ATOM 4173 C C . LEU B 1 122 ? 20.359 16.609 13.594 1 92.12 122 LEU B C 1
ATOM 4175 O O . LEU B 1 122 ? 20.172 15.453 13.977 1 92.12 122 LEU B O 1
ATOM 4179 N N . ALA B 1 123 ? 19.516 17.562 13.789 1 94.88 123 ALA B N 1
ATOM 4180 C CA . ALA B 1 123 ? 18.266 17.281 14.5 1 94.88 123 ALA B CA 1
ATOM 4181 C C . ALA B 1 123 ? 17.391 16.328 13.703 1 94.88 123 ALA B C 1
ATOM 4183 O O . ALA B 1 123 ? 16.797 15.398 14.266 1 94.88 123 ALA B O 1
ATOM 4184 N N . SER B 1 124 ? 17.359 16.594 12.406 1 95 124 SER B N 1
ATOM 4185 C CA . SER B 1 124 ? 16.578 15.719 11.531 1 95 124 SER B CA 1
ATOM 4186 C C . SER B 1 124 ? 17.109 14.289 11.562 1 95 124 SER B C 1
ATOM 4188 O O . SER B 1 124 ? 16.344 13.336 11.672 1 95 124 SER B O 1
ATOM 4190 N N . ALA B 1 125 ? 18.375 14.141 11.508 1 93.94 125 ALA B N 1
ATOM 4191 C CA . ALA B 1 125 ? 19 12.828 11.555 1 93.94 125 ALA B CA 1
ATOM 4192 C C . ALA B 1 125 ? 18.719 12.133 12.883 1 93.94 125 ALA B C 1
ATOM 4194 O O . ALA B 1 125 ? 18.438 10.938 12.922 1 93.94 125 ALA B O 1
ATOM 4195 N N . MET B 1 126 ? 18.812 12.875 13.922 1 95.75 126 MET B N 1
ATOM 4196 C CA . MET B 1 126 ? 18.578 12.336 15.258 1 95.75 126 MET B CA 1
ATOM 4197 C C . MET B 1 126 ? 17.125 11.891 15.414 1 95.75 126 MET B C 1
ATOM 4199 O O . MET B 1 126 ? 16.859 10.805 15.938 1 95.75 126 MET B O 1
ATOM 4203 N N . LEU B 1 127 ? 16.25 12.742 14.961 1 97.31 127 LEU B N 1
ATOM 4204 C CA . LEU B 1 127 ? 14.844 12.391 15.047 1 97.31 127 LEU B CA 1
ATOM 4205 C C . LEU B 1 127 ? 14.547 11.133 14.234 1 97.31 127 LEU B C 1
ATOM 4207 O O . LEU B 1 127 ? 13.812 10.25 14.688 1 97.31 127 LEU B O 1
ATOM 4211 N N . LYS B 1 128 ? 15.062 11.078 13.078 1 95.31 128 LYS B N 1
ATOM 4212 C CA . LYS B 1 128 ? 14.875 9.898 12.242 1 95.31 128 LYS B CA 1
ATOM 4213 C C . LYS B 1 128 ? 15.422 8.648 12.93 1 95.31 128 LYS B C 1
ATOM 4215 O O . LYS B 1 128 ? 14.766 7.598 12.93 1 95.31 128 LYS B O 1
ATOM 4220 N N . ALA B 1 129 ? 16.578 8.758 13.516 1 94.31 129 ALA B N 1
ATOM 4221 C CA . ALA B 1 129 ? 17.156 7.645 14.266 1 94.31 129 ALA B CA 1
ATOM 4222 C C . ALA B 1 129 ? 16.25 7.238 15.43 1 94.31 129 ALA B C 1
ATOM 4224 O O . ALA B 1 129 ? 16.094 6.047 15.703 1 94.31 129 ALA B O 1
ATOM 4225 N N . TYR B 1 130 ? 15.75 8.195 16.094 1 97.12 130 TYR B N 1
ATOM 4226 C CA . TYR B 1 130 ? 14.844 7.949 17.219 1 97.12 130 TYR B CA 1
ATOM 4227 C C . TYR B 1 130 ? 13.617 7.18 16.75 1 97.12 130 TYR B C 1
ATOM 4229 O O . TYR B 1 130 ? 13.25 6.164 17.359 1 97.12 130 TYR B O 1
ATOM 4237 N N . VAL B 1 131 ? 12.992 7.645 15.688 1 96.88 131 VAL B N 1
ATOM 4238 C CA . VAL B 1 131 ? 11.797 7.016 15.133 1 96.88 131 VAL B CA 1
ATOM 4239 C C . VAL B 1 131 ? 12.117 5.582 14.711 1 96.88 131 VAL B C 1
ATOM 4241 O O . VAL B 1 131 ? 11.375 4.652 15.047 1 96.88 131 VAL B O 1
ATOM 4244 N N . ASP B 1 132 ? 13.211 5.406 14.023 1 93.06 132 ASP B N 1
ATOM 4245 C CA . ASP B 1 132 ? 13.617 4.078 13.578 1 93.06 132 ASP B CA 1
ATOM 4246 C C . ASP B 1 132 ? 13.773 3.125 14.758 1 93.06 132 ASP B C 1
ATOM 4248 O O . ASP B 1 132 ? 13.336 1.974 14.703 1 93.06 132 ASP B O 1
ATOM 4252 N N . ARG B 1 133 ? 14.336 3.623 15.797 1 94.5 133 ARG B N 1
ATOM 4253 C CA . ARG B 1 133 ? 14.562 2.816 16.984 1 94.5 133 ARG B CA 1
ATOM 4254 C C . ARG B 1 133 ? 13.242 2.424 17.641 1 94.5 133 ARG B C 1
ATOM 4256 O O . ARG B 1 133 ? 13.055 1.268 18.031 1 94.5 133 ARG B O 1
ATOM 4263 N N . ILE B 1 134 ? 12.383 3.352 17.781 1 96.44 134 ILE B N 1
ATOM 4264 C CA . ILE B 1 134 ? 11.109 3.082 18.422 1 96.44 134 ILE B CA 1
ATOM 4265 C C . ILE B 1 134 ? 10.32 2.057 17.609 1 96.44 134 ILE B C 1
ATOM 4267 O O . ILE B 1 134 ? 9.781 1.094 18.156 1 96.44 134 ILE B O 1
ATOM 4271 N N . VAL B 1 135 ? 10.273 2.246 16.344 1 93.88 135 VAL B N 1
ATOM 4272 C CA . VAL B 1 135 ? 9.531 1.356 15.461 1 93.88 135 VAL B CA 1
ATOM 4273 C C . VAL B 1 135 ? 10.141 -0.043 15.508 1 93.88 135 VAL B C 1
ATOM 4275 O O . VAL B 1 135 ? 9.414 -1.04 15.555 1 93.88 135 VAL B O 1
ATOM 4278 N N . ALA B 1 136 ? 11.398 -0.129 15.625 1 90.31 136 ALA B N 1
ATOM 4279 C CA . ALA B 1 136 ? 12.094 -1.414 15.562 1 90.31 136 ALA B CA 1
ATOM 4280 C C . ALA B 1 136 ? 12.078 -2.111 16.922 1 90.31 136 ALA B C 1
ATOM 4282 O O . ALA B 1 136 ? 11.859 -3.324 17 1 90.31 136 ALA B O 1
ATOM 4283 N N . ASP B 1 137 ? 12.219 -1.35 18.016 1 92.62 137 ASP B N 1
ATOM 4284 C CA . ASP B 1 137 ? 12.586 -1.976 19.281 1 92.62 137 ASP B CA 1
ATOM 4285 C C . ASP B 1 137 ? 11.438 -1.895 20.281 1 92.62 137 ASP B C 1
ATOM 4287 O O . ASP B 1 137 ? 11.508 -2.496 21.359 1 92.62 137 ASP B O 1
ATOM 4291 N N . GLN B 1 138 ? 10.461 -1.145 19.984 1 94.62 138 GLN B N 1
ATOM 4292 C CA . GLN B 1 138 ? 9.352 -0.982 20.906 1 94.62 138 GLN B CA 1
ATOM 4293 C C . GLN B 1 138 ? 8.031 -1.396 20.266 1 94.62 138 GLN B C 1
ATOM 4295 O O . GLN B 1 138 ? 7.164 -0.555 20.016 1 94.62 138 GLN B O 1
ATOM 4300 N N . PRO B 1 139 ? 7.785 -2.693 20.125 1 92.12 139 PRO B N 1
ATOM 4301 C CA . PRO B 1 139 ? 6.625 -3.184 19.375 1 92.12 139 PRO B CA 1
ATOM 4302 C C . PRO B 1 139 ? 5.297 -2.82 20.047 1 92.12 139 PRO B C 1
ATOM 4304 O O . PRO B 1 139 ? 4.258 -2.793 19.375 1 92.12 139 PRO B O 1
ATOM 4307 N N . HIS B 1 140 ? 5.352 -2.502 21.297 1 94.88 140 HIS B N 1
ATOM 4308 C CA . HIS B 1 140 ? 4.105 -2.191 22 1 94.88 140 HIS B CA 1
ATOM 4309 C C . HIS B 1 140 ? 3.645 -0.77 21.688 1 94.88 140 HIS B C 1
ATOM 4311 O O . HIS B 1 140 ? 2.488 -0.421 21.938 1 94.88 140 HIS B O 1
ATOM 4317 N N . VAL B 1 141 ? 4.48 0.034 21.234 1 97.19 141 VAL B N 1
ATOM 4318 C CA . VAL B 1 141 ? 4.121 1.411 20.906 1 97.19 141 VAL B CA 1
ATOM 4319 C C . VAL B 1 141 ? 3.354 1.451 19.594 1 97.19 141 VAL B C 1
ATOM 4321 O O . VAL B 1 141 ? 3.904 1.138 18.531 1 97.19 141 VAL B O 1
ATOM 4324 N N . GLU B 1 142 ? 2.176 1.946 19.594 1 96.88 142 GLU B N 1
ATOM 4325 C CA . GLU B 1 142 ? 1.308 1.935 18.422 1 96.88 142 GLU B CA 1
ATOM 4326 C C . GLU B 1 142 ? 1.475 3.207 17.594 1 96.88 142 GLU B C 1
ATOM 4328 O O . GLU B 1 142 ? 1.258 3.201 16.391 1 96.88 142 GLU B O 1
ATOM 4333 N N . ALA B 1 143 ? 1.78 4.25 18.281 1 97.88 143 ALA B N 1
ATOM 4334 C CA . ALA B 1 143 ? 1.969 5.523 17.594 1 97.88 143 ALA B CA 1
ATOM 4335 C C . ALA B 1 143 ? 2.854 6.465 18.406 1 97.88 143 ALA B C 1
ATOM 4337 O O . ALA B 1 143 ? 2.928 6.355 19.625 1 97.88 143 ALA B O 1
ATOM 4338 N N . ILE B 1 144 ? 3.523 7.363 17.688 1 97.94 144 ILE B N 1
ATOM 4339 C CA . ILE B 1 144 ? 4.246 8.484 18.281 1 97.94 144 ILE B CA 1
ATOM 4340 C C . ILE B 1 144 ? 3.465 9.773 18.078 1 97.94 144 ILE B C 1
ATOM 4342 O O . ILE B 1 144 ? 3.049 10.078 16.953 1 97.94 144 ILE B O 1
ATOM 4346 N N . LEU B 1 145 ? 3.316 10.453 19.141 1 96.75 145 LEU B N 1
ATOM 4347 C CA . LEU B 1 145 ? 2.545 11.688 19.125 1 96.75 145 LEU B CA 1
ATOM 4348 C C . LEU B 1 145 ? 3.406 12.875 19.531 1 96.75 145 LEU B C 1
ATOM 4350 O O . LEU B 1 145 ? 4.324 12.727 20.344 1 96.75 145 LEU B O 1
ATOM 4354 N N . LEU B 1 146 ? 3.047 14.047 18.938 1 95.38 146 LEU B N 1
ATOM 4355 C CA . LEU B 1 146 ? 3.711 15.258 19.422 1 95.38 146 LEU B CA 1
ATOM 4356 C C . LEU B 1 146 ? 2.928 16.5 19.016 1 95.38 146 LEU B C 1
ATOM 4358 O O . LEU B 1 146 ? 2.01 16.422 18.203 1 95.38 146 LEU B O 1
ATOM 4362 N N . LEU B 1 147 ? 3.266 17.547 19.672 1 92.69 147 LEU B N 1
ATOM 4363 C CA . LEU B 1 147 ? 2.777 18.875 19.344 1 92.69 147 LEU B CA 1
ATOM 4364 C C . LEU B 1 147 ? 3.887 19.719 18.719 1 92.69 147 LEU B C 1
ATOM 4366 O O . LEU B 1 147 ? 5.023 19.719 19.203 1 92.69 147 LEU B O 1
ATOM 4370 N N . CYS B 1 148 ? 3.527 20.375 17.656 1 91.62 148 CYS B N 1
ATOM 4371 C CA . CYS B 1 148 ? 4.57 21.203 17.078 1 91.62 148 CYS B CA 1
ATOM 4372 C C . CYS B 1 148 ? 3.994 22.531 16.594 1 91.62 148 CYS B C 1
ATOM 4374 O O . CYS B 1 148 ? 2.799 22.625 16.312 1 91.62 148 CYS B O 1
ATOM 4376 N N . LYS B 1 149 ? 4.898 23.516 16.562 1 90.44 149 LYS B N 1
ATOM 4377 C CA . LYS B 1 149 ? 4.566 24.812 15.969 1 90.44 149 LYS B CA 1
ATOM 4378 C C . LYS B 1 149 ? 4.52 24.719 14.445 1 90.44 149 LYS B C 1
ATOM 4380 O O . LYS B 1 149 ? 5.215 23.906 13.844 1 90.44 149 LYS B O 1
ATOM 4385 N N . PRO B 1 150 ? 3.771 25.578 13.805 1 90.62 150 PRO B N 1
ATOM 4386 C CA . PRO B 1 150 ? 3.59 25.516 12.352 1 90.62 150 PRO B CA 1
ATOM 4387 C C . PRO B 1 150 ? 4.914 25.562 11.586 1 90.62 150 PRO B C 1
ATOM 4389 O O . PRO B 1 150 ? 5.074 24.859 10.586 1 90.62 150 PRO B O 1
ATOM 4392 N N . TYR B 1 151 ? 5.852 26.312 12.023 1 90.5 151 TYR B N 1
ATOM 4393 C CA . TYR B 1 151 ? 7.09 26.484 11.266 1 90.5 151 TYR B CA 1
ATOM 4394 C C . TYR B 1 151 ? 7.941 25.219 11.344 1 90.5 151 TYR B C 1
ATOM 4396 O O . TYR B 1 151 ? 8.891 25.062 10.57 1 90.5 151 TYR B O 1
ATOM 4404 N N . LEU B 1 152 ? 7.59 24.234 12.203 1 93.12 152 LEU B N 1
ATOM 4405 C CA . LEU B 1 152 ? 8.352 23 12.344 1 93.12 152 LEU B CA 1
ATOM 4406 C C . LEU B 1 152 ? 7.656 21.844 11.625 1 93.12 152 LEU B C 1
ATOM 4408 O O . LEU B 1 152 ? 8.141 20.719 11.648 1 93.12 152 LEU B O 1
ATOM 4412 N N . VAL B 1 153 ? 6.59 22.125 10.977 1 94.38 153 VAL B N 1
ATOM 4413 C CA . VAL B 1 153 ? 5.781 21.094 10.336 1 94.38 153 VAL B CA 1
ATOM 4414 C C . VAL B 1 153 ? 6.629 20.312 9.32 1 94.38 153 VAL B C 1
ATOM 4416 O O . VAL B 1 153 ? 6.664 19.094 9.344 1 94.38 153 VAL B O 1
ATOM 4419 N N . GLN B 1 154 ? 7.332 21 8.516 1 94.31 154 GLN B N 1
ATOM 4420 C CA . GLN B 1 154 ? 8.141 20.344 7.488 1 94.31 154 GLN B CA 1
ATOM 4421 C C . GLN B 1 154 ? 9.18 19.422 8.109 1 94.31 154 GLN B C 1
ATOM 4423 O O . GLN B 1 154 ? 9.438 18.328 7.598 1 94.31 154 GLN B O 1
ATOM 4428 N N . PHE B 1 155 ? 9.734 19.875 9.227 1 95.5 155 PHE B N 1
ATOM 4429 C CA . PHE B 1 155 ? 10.727 19.109 9.977 1 95.5 155 PHE B CA 1
ATOM 4430 C C . PHE B 1 155 ? 10.164 17.766 10.398 1 95.5 155 PHE B C 1
ATOM 4432 O O . PHE B 1 155 ? 10.781 16.719 10.148 1 95.5 155 PHE B O 1
ATOM 4439 N N . TYR B 1 156 ? 8.977 17.719 10.914 1 96.94 156 TYR B N 1
ATOM 4440 C CA . TYR B 1 156 ? 8.391 16.5 11.438 1 96.94 156 TYR B CA 1
ATOM 4441 C C . TYR B 1 156 ? 7.797 15.656 10.312 1 96.94 156 TYR B C 1
ATOM 4443 O O . TYR B 1 156 ? 7.875 14.422 10.336 1 96.94 156 TYR B O 1
ATOM 4451 N N . VAL B 1 157 ? 7.238 16.297 9.352 1 95.94 157 VAL B N 1
ATOM 4452 C CA . VAL B 1 157 ? 6.684 15.578 8.203 1 95.94 157 VAL B CA 1
ATOM 4453 C C . VAL B 1 157 ? 7.797 14.812 7.484 1 95.94 157 VAL B C 1
ATOM 4455 O O . VAL B 1 157 ? 7.605 13.672 7.07 1 95.94 157 VAL B O 1
ATOM 4458 N N . GLN B 1 158 ? 8.938 15.352 7.363 1 93.5 158 GLN B N 1
ATOM 4459 C CA . GLN B 1 158 ? 10.078 14.711 6.707 1 93.5 158 GLN B CA 1
ATOM 4460 C C . GLN B 1 158 ? 10.555 13.492 7.492 1 93.5 158 GLN B C 1
ATOM 4462 O O . GLN B 1 158 ? 11.219 12.617 6.941 1 93.5 158 GLN B O 1
ATOM 4467 N N . ALA B 1 159 ? 10.219 13.5 8.703 1 94.56 159 ALA B N 1
ATOM 4468 C CA . ALA B 1 159 ? 10.602 12.367 9.547 1 94.56 159 ALA B CA 1
ATOM 4469 C C . ALA B 1 159 ? 9.5 11.305 9.555 1 94.56 159 ALA B C 1
ATOM 4471 O O . ALA B 1 159 ? 9.609 10.305 10.266 1 94.56 159 ALA B O 1
ATOM 4472 N N . GLY B 1 160 ? 8.43 11.508 8.867 1 94.69 160 GLY B N 1
ATOM 4473 C CA . GLY B 1 160 ? 7.402 10.492 8.719 1 94.69 160 GLY B CA 1
ATOM 4474 C C . GLY B 1 160 ? 6.125 10.828 9.469 1 94.69 160 GLY B C 1
ATOM 4475 O O . GLY B 1 160 ? 5.168 10.055 9.461 1 94.69 160 GLY B O 1
ATOM 4476 N N . PHE B 1 161 ? 6.047 12.008 10.094 1 97.62 161 PHE B N 1
ATOM 4477 C CA . PHE B 1 161 ? 4.855 12.398 10.836 1 97.62 161 PHE B CA 1
ATOM 4478 C C . PHE B 1 161 ? 3.809 13.008 9.906 1 97.62 161 PHE B C 1
ATOM 4480 O O . PHE B 1 161 ? 4.148 13.555 8.859 1 97.62 161 PHE B O 1
ATOM 4487 N N . GLN B 1 162 ? 2.607 12.867 10.367 1 96.81 162 GLN B N 1
ATOM 4488 C CA . GLN B 1 162 ? 1.478 13.516 9.703 1 96.81 162 GLN B CA 1
ATOM 4489 C C . GLN B 1 162 ? 0.757 14.469 10.656 1 96.81 162 GLN B C 1
ATOM 4491 O O . GLN B 1 162 ? 0.516 14.133 11.812 1 96.81 162 GLN B O 1
ATOM 4496 N N . VAL B 1 163 ? 0.455 15.625 10.078 1 96.62 163 VAL B N 1
ATOM 4497 C CA . VAL B 1 163 ? -0.34 16.562 10.859 1 96.62 163 VAL B CA 1
ATOM 4498 C C . VAL B 1 163 ? -1.81 16.141 10.828 1 96.62 163 VAL B C 1
ATOM 4500 O O . VAL B 1 163 ? -2.346 15.812 9.773 1 96.62 163 VAL B O 1
ATOM 4503 N N . THR B 1 164 ? -2.434 16.172 11.961 1 94.62 164 THR B N 1
ATOM 4504 C CA . THR B 1 164 ? -3.809 15.688 12.008 1 94.62 164 THR B CA 1
ATOM 4505 C C . THR B 1 164 ? -4.781 16.828 12.242 1 94.62 164 THR B C 1
ATOM 4507 O O . THR B 1 164 ? -5.828 16.922 11.594 1 94.62 164 THR B O 1
ATOM 4510 N N . ARG B 1 165 ? -4.406 17.734 13.18 1 92.81 165 ARG B N 1
ATOM 4511 C CA . ARG B 1 165 ? -5.312 18.828 13.531 1 92.81 165 ARG B CA 1
ATOM 4512 C C . ARG B 1 165 ? -4.602 19.875 14.367 1 92.81 165 ARG B C 1
ATOM 4514 O O . ARG B 1 165 ? -3.465 19.672 14.797 1 92.81 165 ARG B O 1
ATOM 4521 N N . LEU B 1 166 ? -5.344 21 14.516 1 91.62 166 LEU B N 1
ATOM 4522 C CA . LEU B 1 166 ? -4.957 22 15.516 1 91.62 166 LEU B CA 1
ATOM 4523 C C . LEU B 1 166 ? -5.234 21.484 16.922 1 91.62 166 LEU B C 1
ATOM 4525 O O . LEU B 1 166 ? -6.332 21 17.203 1 91.62 166 LEU B O 1
ATOM 4529 N N . SER B 1 167 ? -4.227 21.562 17.703 1 89.38 167 SER B N 1
ATOM 4530 C CA . SER B 1 167 ? -4.375 21.031 19.062 1 89.38 167 SER B CA 1
ATOM 4531 C C . SER B 1 167 ? -5.246 21.953 19.922 1 89.38 167 SER B C 1
ATOM 4533 O O . SER B 1 167 ? -5.145 23.172 19.844 1 89.38 167 SER B O 1
ATOM 4535 N N . PRO B 1 168 ? -6.047 21.328 20.75 1 84.56 168 PRO B N 1
ATOM 4536 C CA . PRO B 1 168 ? -6.781 22.141 21.719 1 84.56 168 PRO B CA 1
ATOM 4537 C C . PRO B 1 168 ? -5.895 22.641 22.859 1 84.56 168 PRO B C 1
ATOM 4539 O O . PRO B 1 168 ? -6.301 23.531 23.625 1 84.56 168 PRO B O 1
ATOM 4542 N N . VAL B 1 169 ? -4.754 22.031 22.953 1 77.31 169 VAL B N 1
ATOM 4543 C CA . VAL B 1 169 ? -3.816 22.453 24 1 77.31 169 VAL B CA 1
ATOM 4544 C C . VAL B 1 169 ? -3.244 23.812 23.656 1 77.31 169 VAL B C 1
ATOM 4546 O O . VAL B 1 169 ? -2.727 24.031 22.562 1 77.31 169 VAL B O 1
ATOM 4549 N N . VAL B 1 170 ? -3.533 24.75 24.484 1 72.88 170 VAL B N 1
ATOM 4550 C CA . VAL B 1 170 ? -3.025 26.109 24.266 1 72.88 170 VAL B CA 1
ATOM 4551 C C . VAL B 1 170 ? -1.894 26.391 25.25 1 72.88 170 VAL B C 1
ATOM 4553 O O . VAL B 1 170 ? -2.082 26.297 26.469 1 72.88 170 VAL B O 1
ATOM 4556 N N . HIS B 1 171 ? -0.744 26.234 24.766 1 69.56 171 HIS B N 1
ATOM 4557 C CA . HIS B 1 171 ? 0.417 26.641 25.547 1 69.56 171 HIS B CA 1
ATOM 4558 C C . HIS B 1 171 ? 1.117 27.844 24.906 1 69.56 171 HIS B C 1
ATOM 4560 O O . HIS B 1 171 ? 1.622 27.734 23.781 1 69.56 171 HIS B O 1
ATOM 4566 N N . GLY B 1 172 ? 1.073 28.906 25.5 1 64.38 172 GLY B N 1
ATOM 4567 C CA . GLY B 1 172 ? 1.706 30.094 24.953 1 64.38 172 GLY B CA 1
ATOM 4568 C C . GLY B 1 172 ? 0.841 30.812 23.938 1 64.38 172 GLY B C 1
ATOM 4569 O O . GLY B 1 172 ? -0.387 30.719 23.969 1 64.38 172 GLY B O 1
ATOM 4570 N N . LYS B 1 173 ? 1.435 31.656 23.047 1 64.62 173 LYS B N 1
ATOM 4571 C CA . LYS B 1 173 ? 0.752 32.562 22.109 1 64.62 173 LYS B CA 1
ATOM 4572 C C . LYS B 1 173 ? 0.461 31.859 20.781 1 64.62 173 LYS B C 1
ATOM 4574 O O . LYS B 1 173 ? -0.427 32.281 20.047 1 64.62 173 LYS B O 1
ATOM 4579 N N . ASP B 1 174 ? 1.187 30.703 20.672 1 72.75 174 ASP B N 1
ATOM 4580 C CA . ASP B 1 174 ? 1.14 30.172 19.312 1 72.75 174 ASP B CA 1
ATOM 4581 C C . ASP B 1 174 ? 0.247 28.938 19.234 1 72.75 174 ASP B C 1
ATOM 4583 O O . ASP B 1 174 ? 0.012 28.266 20.234 1 72.75 174 ASP B O 1
ATOM 4587 N N . ALA B 1 175 ? -0.358 28.75 18.078 1 81.06 175 ALA B N 1
ATOM 4588 C CA . ALA B 1 175 ? -1.129 27.547 17.766 1 81.06 175 ALA B CA 1
ATOM 4589 C C . ALA B 1 175 ? -0.219 26.328 17.656 1 81.06 175 ALA B C 1
ATOM 4591 O O . ALA B 1 175 ? 0.914 26.438 17.172 1 81.06 175 ALA B O 1
ATOM 4592 N N . TRP B 1 176 ? -0.689 25.188 18.312 1 89.75 176 TRP B N 1
ATOM 4593 C CA . TRP B 1 176 ? 0.036 23.922 18.203 1 89.75 176 TRP B CA 1
ATOM 4594 C C . TRP B 1 176 ? -0.708 22.953 17.297 1 89.75 176 TRP B C 1
ATOM 4596 O O . TRP B 1 176 ? -1.937 22.844 17.359 1 89.75 176 TRP B O 1
ATOM 4606 N N . LEU B 1 177 ? 0.066 22.344 16.484 1 93.81 177 LEU B N 1
ATOM 4607 C CA . LEU B 1 177 ? -0.491 21.297 15.633 1 93.81 177 LEU B CA 1
ATOM 4608 C C . LEU B 1 177 ? -0.17 19.922 16.203 1 93.81 177 LEU B C 1
ATOM 4610 O O . LEU B 1 177 ? 0.924 19.688 16.719 1 93.81 177 LEU B O 1
ATOM 4614 N N . GLU B 1 178 ? -1.124 19.031 16.062 1 95.12 178 GLU B N 1
ATOM 4615 C CA . GLU B 1 178 ? -0.902 17.656 16.469 1 95.12 178 GLU B CA 1
ATOM 4616 C C . GLU B 1 178 ? -0.338 16.828 15.312 1 95.12 178 GLU B C 1
ATOM 4618 O O . GLU B 1 178 ? -0.847 16.891 14.188 1 95.12 178 GLU B O 1
ATOM 4623 N N . CYS B 1 179 ? 0.743 16.141 15.641 1 96.44 179 CYS B N 1
ATOM 4624 C CA . CYS B 1 179 ? 1.387 15.25 14.68 1 96.44 179 CYS B CA 1
ATOM 4625 C C . CYS B 1 179 ? 1.377 13.805 15.188 1 96.44 179 CYS B C 1
ATOM 4627 O O . CYS B 1 179 ? 1.462 13.57 16.391 1 96.44 179 CYS B O 1
ATOM 4629 N N . VAL B 1 180 ? 1.24 12.953 14.219 1 97.5 180 VAL B N 1
ATOM 4630 C CA . VAL B 1 180 ? 1.212 11.539 14.578 1 97.5 180 VAL B CA 1
ATOM 4631 C C . VAL B 1 180 ? 2.076 10.734 13.602 1 97.5 180 VAL B C 1
ATOM 4633 O O . VAL B 1 180 ? 2.129 11.047 12.414 1 97.5 180 VAL B O 1
ATOM 4636 N N . LEU B 1 181 ? 2.803 9.797 14.109 1 98 181 LEU B N 1
ATOM 4637 C CA . LEU B 1 181 ? 3.439 8.742 13.328 1 98 181 LEU B CA 1
ATOM 4638 C C . LEU B 1 181 ? 2.891 7.375 13.703 1 98 181 LEU B C 1
ATOM 4640 O O . LEU B 1 181 ? 3.004 6.957 14.859 1 98 181 LEU B O 1
ATOM 4644 N N . ASP B 1 182 ? 2.303 6.711 12.812 1 96.62 182 ASP B N 1
ATOM 4645 C CA . ASP B 1 182 ? 1.702 5.398 13.031 1 96.62 182 ASP B CA 1
ATOM 4646 C C . ASP B 1 182 ? 2.764 4.301 13.039 1 96.62 182 ASP B C 1
ATOM 4648 O O . ASP B 1 182 ? 3.221 3.865 11.977 1 96.62 182 ASP B O 1
ATOM 4652 N N . CYS B 1 183 ? 3.037 3.846 14.172 1 96.19 183 CYS B N 1
ATOM 4653 C CA . CYS B 1 183 ? 4.105 2.863 14.312 1 96.19 183 CYS B CA 1
ATOM 4654 C C . CYS B 1 183 ? 3.67 1.503 13.781 1 96.19 183 CYS B C 1
ATOM 4656 O O . CYS B 1 183 ? 4.492 0.739 13.266 1 96.19 183 CYS B O 1
ATOM 4658 N N . VAL B 1 184 ? 2.416 1.191 13.906 1 92.25 184 VAL B N 1
ATOM 4659 C CA . VAL B 1 184 ? 1.9 -0.081 13.414 1 92.25 184 VAL B CA 1
ATOM 4660 C C . VAL B 1 184 ? 2.094 -0.167 11.898 1 92.25 184 VAL B C 1
ATOM 4662 O O . VAL B 1 184 ? 2.605 -1.165 11.383 1 92.25 184 VAL B O 1
ATOM 4665 N N . SER B 1 185 ? 1.764 0.832 11.242 1 91.56 185 SER B N 1
ATOM 4666 C CA . SER B 1 185 ? 1.94 0.901 9.797 1 91.56 185 SER B CA 1
ATOM 4667 C C . SER B 1 185 ? 3.418 0.91 9.422 1 91.56 185 SER B C 1
ATOM 4669 O O . SER B 1 185 ? 3.822 0.259 8.453 1 91.56 185 SER B O 1
ATOM 4671 N N . ALA B 1 186 ? 4.164 1.645 10.156 1 92.31 186 ALA B N 1
ATOM 4672 C CA . ALA B 1 186 ? 5.586 1.789 9.867 1 92.31 186 ALA B CA 1
ATOM 4673 C C . ALA B 1 186 ? 6.312 0.454 10.008 1 92.31 186 ALA B C 1
ATOM 4675 O O . ALA B 1 186 ? 7.379 0.256 9.422 1 92.31 186 ALA B O 1
ATOM 4676 N N . ARG B 1 187 ? 5.781 -0.42 10.75 1 91.69 187 ARG B N 1
ATOM 4677 C CA . ARG B 1 187 ? 6.414 -1.711 11.008 1 91.69 187 ARG B CA 1
ATOM 4678 C C . ARG B 1 187 ? 6.062 -2.717 9.914 1 91.69 187 ARG B C 1
ATOM 4680 O O . ARG B 1 187 ? 6.688 -3.775 9.812 1 91.69 187 ARG B O 1
ATOM 4687 N N . GLN B 1 188 ? 5.074 -2.42 9.156 1 90.44 188 GLN B N 1
ATOM 4688 C CA . GLN B 1 188 ? 4.648 -3.365 8.133 1 90.44 188 GLN B CA 1
ATOM 4689 C C . GLN B 1 188 ? 5.734 -3.559 7.078 1 90.44 188 GLN B C 1
ATOM 4691 O O . GLN B 1 188 ? 6.402 -2.6 6.684 1 90.44 188 GLN B O 1
ATOM 4696 N N . LEU B 1 189 ? 5.902 -4.852 6.715 1 93.38 189 LEU B N 1
ATOM 4697 C CA . LEU B 1 189 ? 6.887 -5.18 5.688 1 93.38 189 LEU B CA 1
ATOM 4698 C C . LEU B 1 189 ? 6.348 -4.855 4.297 1 93.38 189 LEU B C 1
ATOM 4700 O O . LEU B 1 189 ? 5.234 -5.254 3.951 1 93.38 189 LEU B O 1
ATOM 4704 N N . LYS B 1 190 ? 7.156 -4.145 3.615 1 95.44 190 LYS B N 1
ATOM 4705 C CA . LYS B 1 190 ? 6.793 -3.848 2.232 1 95.44 190 LYS B CA 1
ATOM 4706 C C . LYS B 1 190 ? 6.969 -5.074 1.342 1 95.44 190 LYS B C 1
ATOM 4708 O O . LYS B 1 190 ? 7.797 -5.941 1.624 1 95.44 190 LYS B O 1
ATOM 4713 N N . ILE B 1 191 ? 6.238 -5.152 0.34 1 95.62 191 ILE B N 1
ATOM 4714 C CA . ILE B 1 191 ? 6.371 -6.156 -0.712 1 95.62 191 ILE B CA 1
ATOM 4715 C C . ILE B 1 191 ? 6.113 -5.512 -2.072 1 95.62 191 ILE B C 1
ATOM 4717 O O . ILE B 1 191 ? 5.09 -4.855 -2.275 1 95.62 191 ILE B O 1
ATOM 4721 N N . ILE B 1 192 ? 7.074 -5.637 -2.93 1 96.62 192 ILE B N 1
ATOM 4722 C CA . ILE B 1 192 ? 7.027 -4.984 -4.234 1 96.62 192 ILE B CA 1
ATOM 4723 C C . ILE B 1 192 ? 7.152 -6.031 -5.34 1 96.62 192 ILE B C 1
ATOM 4725 O O . ILE B 1 192 ?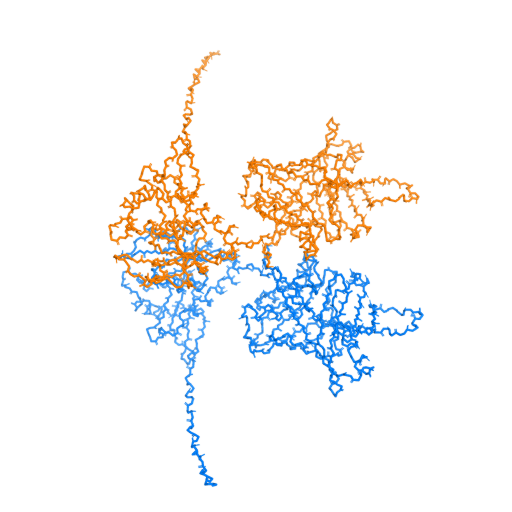 8.102 -6.816 -5.355 1 96.62 192 ILE B O 1
ATOM 4729 N N . GLN B 1 193 ? 6.207 -6.027 -6.176 1 96.19 193 GLN B N 1
ATOM 4730 C CA . GLN B 1 193 ? 6.25 -6.965 -7.293 1 96.19 193 GLN B CA 1
ATOM 4731 C C . GLN B 1 193 ? 6.906 -6.332 -8.516 1 96.19 193 GLN B C 1
ATOM 4733 O O . GLN B 1 193 ? 6.574 -5.211 -8.898 1 96.19 193 GLN B O 1
ATOM 4738 N N . VAL B 1 194 ? 7.82 -7.051 -9.086 1 94.81 194 VAL B N 1
ATOM 4739 C CA . VAL B 1 194 ? 8.617 -6.555 -10.203 1 94.81 194 VAL B CA 1
ATOM 4740 C C . VAL B 1 194 ? 8.641 -7.594 -11.32 1 94.81 194 VAL B C 1
ATOM 4742 O O . VAL B 1 194 ? 8.828 -8.789 -11.062 1 94.81 194 VAL B O 1
ATOM 4745 N N . ASP B 1 195 ? 8.398 -7.129 -12.531 1 93.94 195 ASP B N 1
ATOM 4746 C CA . ASP B 1 195 ? 8.672 -7.941 -13.719 1 93.94 195 ASP B CA 1
ATOM 4747 C C . ASP B 1 195 ? 10.086 -7.703 -14.234 1 93.94 195 ASP B C 1
ATOM 4749 O O . ASP B 1 195 ? 10.414 -6.594 -14.664 1 93.94 195 ASP B O 1
ATOM 4753 N N . ALA B 1 196 ? 10.844 -8.742 -14.18 1 91.5 196 ALA B N 1
ATOM 4754 C CA . ALA B 1 196 ? 12.234 -8.633 -14.594 1 91.5 196 ALA B CA 1
ATOM 4755 C C . ALA B 1 196 ? 12.414 -9.078 -16.047 1 91.5 196 ALA B C 1
ATOM 4757 O O . ALA B 1 196 ? 11.656 -9.922 -16.531 1 91.5 196 ALA B O 1
ATOM 4758 N N . PHE B 1 197 ? 13.453 -8.523 -16.719 1 91.88 197 PHE B N 1
ATOM 4759 C CA . PHE B 1 197 ? 13.852 -8.797 -18.094 1 91.88 197 PHE B CA 1
ATOM 4760 C C . PHE B 1 197 ? 12.789 -8.297 -19.078 1 91.88 197 PHE B C 1
ATOM 4762 O O . PHE B 1 197 ? 12.508 -8.953 -20.078 1 91.88 197 PHE B O 1
ATOM 4769 N N . THR B 1 198 ? 12.117 -7.246 -18.688 1 93.62 198 THR B N 1
ATOM 4770 C CA . THR B 1 198 ? 11.148 -6.582 -19.547 1 93.62 198 THR B CA 1
ATOM 4771 C C . THR B 1 198 ? 11 -5.109 -19.156 1 93.62 198 THR B C 1
ATOM 4773 O O . THR B 1 198 ? 11.312 -4.727 -18.031 1 93.62 198 THR B O 1
ATOM 4776 N N . SER B 1 199 ? 10.617 -4.336 -20.125 1 91.12 199 SER B N 1
ATOM 4777 C CA . SER B 1 199 ? 10.266 -2.943 -19.859 1 91.12 199 SER B CA 1
ATOM 4778 C C . SER B 1 199 ? 8.758 -2.73 -19.953 1 91.12 199 SER B C 1
ATOM 4780 O O . SER B 1 199 ? 8.266 -1.622 -19.734 1 91.12 199 SER B O 1
ATOM 4782 N N . VAL B 1 200 ? 8.117 -3.842 -20.234 1 91.38 200 VAL B N 1
ATOM 4783 C CA . VAL B 1 200 ? 6.672 -3.787 -20.422 1 91.38 200 VAL B CA 1
ATOM 4784 C C . VAL B 1 200 ? 5.977 -4.5 -19.266 1 91.38 200 VAL B C 1
ATOM 4786 O O . VAL B 1 200 ? 6.398 -5.582 -18.859 1 91.38 200 VAL B O 1
ATOM 4789 N N . HIS B 1 201 ? 4.895 -3.879 -18.797 1 91.06 201 HIS B N 1
ATOM 4790 C CA . HIS B 1 201 ? 4.145 -4.477 -17.688 1 91.06 201 HIS B CA 1
ATOM 4791 C C . HIS B 1 201 ? 3.584 -5.84 -18.078 1 91.06 201 HIS B C 1
ATOM 4793 O O . HIS B 1 201 ? 3.09 -6.016 -19.203 1 91.06 201 HIS B O 1
ATOM 4799 N N . TYR B 1 202 ? 3.709 -6.82 -17.156 1 90.38 202 TYR B N 1
ATOM 4800 C CA . TYR B 1 202 ? 3.035 -8.117 -17.203 1 90.38 202 TYR B CA 1
ATOM 4801 C C . TYR B 1 202 ? 3.709 -9.047 -18.203 1 90.38 202 TYR B C 1
ATOM 4803 O O . TYR B 1 202 ? 3.084 -9.977 -18.719 1 90.38 202 TYR B O 1
ATOM 4811 N N . GLU B 1 203 ? 4.895 -8.672 -18.594 1 93.44 203 GLU B N 1
ATOM 4812 C CA . GLU B 1 203 ? 5.82 -9.57 -19.266 1 93.44 203 GLU B CA 1
ATOM 4813 C C . GLU B 1 203 ? 7.023 -9.891 -18.375 1 93.44 203 GLU B C 1
ATOM 4815 O O . GLU B 1 203 ? 7.023 -9.578 -17.188 1 93.44 203 GLU B O 1
ATOM 4820 N N . GLY B 1 204 ? 7.922 -10.641 -18.906 1 93.81 204 GLY B N 1
ATOM 4821 C CA . GLY B 1 204 ? 9.109 -10.961 -18.125 1 93.81 204 GLY B CA 1
ATOM 4822 C C . GLY B 1 204 ? 8.836 -11.961 -17.016 1 93.81 204 GLY B C 1
ATOM 4823 O O . GLY B 1 204 ? 7.895 -12.75 -17.109 1 93.81 204 GLY B O 1
ATOM 4824 N N . ASN B 1 205 ? 9.734 -12.023 -16.141 1 92.81 205 ASN B N 1
ATOM 4825 C CA . ASN B 1 205 ? 9.641 -12.945 -15.023 1 92.81 205 ASN B CA 1
ATOM 4826 C C . ASN B 1 205 ? 9.359 -12.211 -13.711 1 92.81 205 ASN B C 1
ATOM 4828 O O . ASN B 1 205 ? 10.172 -11.406 -13.258 1 92.81 205 ASN B O 1
ATOM 4832 N N . PRO B 1 206 ? 8.18 -12.469 -13.125 1 93.38 206 PRO B N 1
ATOM 4833 C CA . PRO B 1 206 ? 7.781 -11.711 -11.93 1 93.38 206 PRO B CA 1
ATOM 4834 C C . PRO B 1 206 ? 8.5 -12.188 -10.672 1 93.38 206 PRO B C 1
ATOM 4836 O O . PRO B 1 206 ? 8.781 -13.375 -10.523 1 93.38 206 PRO B O 1
ATOM 4839 N N . ALA B 1 207 ? 8.781 -11.273 -9.836 1 91.94 207 ALA B N 1
ATOM 4840 C CA . ALA B 1 207 ? 9.344 -11.539 -8.516 1 91.94 207 ALA B CA 1
ATOM 4841 C C . ALA B 1 207 ? 8.789 -10.562 -7.48 1 91.94 207 ALA B C 1
ATOM 4843 O O . ALA B 1 207 ? 8.547 -9.398 -7.789 1 91.94 207 ALA B O 1
ATOM 4844 N N . ALA B 1 208 ? 8.578 -11.055 -6.27 1 94.94 208 ALA B N 1
ATOM 4845 C CA . ALA B 1 208 ? 8.227 -10.203 -5.141 1 94.94 208 ALA B CA 1
ATOM 4846 C C . ALA B 1 208 ? 9.461 -9.859 -4.305 1 94.94 208 ALA B C 1
ATOM 4848 O O . ALA B 1 208 ? 10.227 -10.75 -3.936 1 94.94 208 ALA B O 1
ATOM 4849 N N . ILE B 1 209 ? 9.609 -8.578 -4.066 1 94.69 209 ILE B N 1
ATOM 4850 C CA . ILE B 1 209 ? 10.766 -8.109 -3.311 1 94.69 209 ILE B CA 1
ATOM 4851 C C . ILE B 1 209 ? 10.312 -7.594 -1.943 1 94.69 209 ILE B C 1
ATOM 4853 O O . ILE B 1 209 ? 9.414 -6.754 -1.854 1 94.69 209 ILE B O 1
ATOM 4857 N N . VAL B 1 210 ? 10.938 -8.109 -0.908 1 95.44 210 VAL B N 1
ATOM 4858 C CA . VAL B 1 210 ? 10.641 -7.688 0.457 1 95.44 210 VAL B CA 1
ATOM 4859 C C . VAL B 1 210 ? 11.883 -7.047 1.078 1 95.44 210 VAL B C 1
ATOM 4861 O O . VAL B 1 210 ? 12.719 -7.742 1.665 1 95.44 210 VAL B O 1
ATOM 4864 N N . PRO B 1 211 ? 11.969 -5.723 0.974 1 95.44 211 PRO B N 1
ATOM 4865 C CA . PRO B 1 211 ? 13.055 -5.047 1.696 1 95.44 211 PRO B CA 1
ATOM 4866 C C . PRO B 1 211 ? 12.875 -5.102 3.213 1 95.44 211 PRO B C 1
ATOM 4868 O O . PRO B 1 211 ? 11.773 -4.871 3.717 1 95.44 211 PRO B O 1
ATOM 4871 N N . MET B 1 212 ? 13.977 -5.484 3.844 1 93.88 212 MET B N 1
ATOM 4872 C CA . MET B 1 212 ? 13.961 -5.633 5.297 1 93.88 212 MET B CA 1
ATOM 4873 C C . MET B 1 212 ? 15.109 -4.863 5.934 1 93.88 212 MET B C 1
ATOM 4875 O O . MET B 1 212 ? 16.109 -4.574 5.273 1 93.88 212 MET B O 1
ATOM 4879 N N . THR B 1 213 ? 14.953 -4.488 7.219 1 89.88 213 THR B N 1
ATOM 4880 C CA . THR B 1 213 ? 16.094 -4.059 8.008 1 89.88 213 THR B CA 1
ATOM 4881 C C . THR B 1 213 ? 17 -5.246 8.352 1 89.88 213 THR B C 1
ATOM 4883 O O . THR B 1 213 ? 16.578 -6.402 8.234 1 89.88 213 THR B O 1
ATOM 4886 N N . ALA B 1 214 ? 18.203 -4.887 8.727 1 89.06 214 ALA B N 1
ATOM 4887 C CA . ALA B 1 214 ? 19.109 -5.953 9.133 1 89.06 214 ALA B CA 1
ATOM 4888 C C . ALA B 1 214 ? 18.531 -6.77 10.281 1 89.06 214 ALA B C 1
ATOM 4890 O O . ALA B 1 214 ? 18.594 -8 10.266 1 89.06 214 ALA B O 1
ATOM 4891 N N . LYS B 1 215 ? 17.906 -6.191 11.195 1 87.38 215 LYS B N 1
ATOM 4892 C CA . LYS B 1 215 ? 17.312 -6.855 12.359 1 87.38 215 LYS B CA 1
ATOM 4893 C C . LYS B 1 215 ? 16.156 -7.758 11.953 1 87.38 215 LYS B C 1
ATOM 4895 O O . LYS B 1 215 ? 16.047 -8.891 12.422 1 87.38 215 LYS B O 1
ATOM 4900 N N . GLN B 1 216 ? 15.32 -7.27 11.148 1 89.19 216 GLN B N 1
ATOM 4901 C CA . GLN B 1 216 ? 14.195 -8.055 10.656 1 89.19 216 GLN B CA 1
ATOM 4902 C C . GLN B 1 216 ? 14.68 -9.297 9.906 1 89.19 216 GLN B C 1
ATOM 4904 O O . GLN B 1 216 ? 14.125 -10.383 10.078 1 89.19 216 GLN B O 1
ATOM 4909 N N . PHE B 1 217 ? 15.648 -9.078 9.07 1 91.88 217 PHE B N 1
ATOM 4910 C CA . PHE B 1 217 ? 16.203 -10.156 8.258 1 91.88 217 PHE B CA 1
ATOM 4911 C C . PHE B 1 217 ? 16.781 -11.25 9.148 1 91.88 217 PHE B C 1
ATOM 4913 O O . PHE B 1 217 ? 16.562 -12.438 8.891 1 91.88 217 PHE B O 1
ATOM 4920 N N . ASP B 1 218 ? 17.453 -10.844 10.211 1 89.62 218 ASP B N 1
ATOM 4921 C CA . ASP B 1 218 ? 18.062 -11.789 11.141 1 89.62 218 ASP B CA 1
ATOM 4922 C C . ASP B 1 218 ? 17 -12.523 11.953 1 89.62 218 ASP B C 1
ATOM 4924 O O . ASP B 1 218 ? 17.188 -13.68 12.32 1 89.62 218 ASP B O 1
ATOM 4928 N N . ALA B 1 219 ? 15.945 -11.922 12.195 1 88.69 219 ALA B N 1
ATOM 4929 C CA . ALA B 1 219 ? 14.891 -12.477 13.039 1 88.69 219 ALA B CA 1
ATOM 4930 C C . ALA B 1 219 ? 13.977 -13.398 12.234 1 88.69 219 ALA B C 1
ATOM 4932 O O . ALA B 1 219 ? 13.289 -14.25 12.805 1 88.69 219 ALA B O 1
ATOM 4933 N N . ALA B 1 220 ? 13.969 -13.211 10.969 1 89.62 220 ALA B N 1
ATOM 4934 C CA . ALA B 1 220 ? 13.07 -13.984 10.117 1 89.62 220 ALA B CA 1
ATOM 4935 C C . ALA B 1 220 ? 13.531 -15.438 10.008 1 89.62 220 ALA B C 1
ATOM 4937 O O . ALA B 1 220 ? 14.727 -15.703 9.852 1 89.62 220 ALA B O 1
ATOM 4938 N N . THR B 1 221 ? 12.523 -16.328 10.102 1 89.06 221 THR B N 1
ATOM 4939 C CA . THR B 1 221 ? 12.82 -17.75 9.969 1 89.06 221 THR B CA 1
ATOM 4940 C C . THR B 1 221 ? 12.625 -18.203 8.523 1 89.06 221 THR B C 1
ATOM 4942 O O . THR B 1 221 ? 11.859 -17.594 7.77 1 89.06 221 THR B O 1
ATOM 4945 N N . ASP B 1 222 ? 13.273 -19.312 8.172 1 84.38 222 ASP B N 1
ATOM 4946 C CA . ASP B 1 222 ? 13.062 -19.906 6.859 1 84.38 222 ASP B CA 1
ATOM 4947 C C . ASP B 1 222 ? 11.602 -20.297 6.656 1 84.38 222 ASP B C 1
ATOM 4949 O O . ASP B 1 222 ? 11.062 -20.141 5.559 1 84.38 222 ASP B O 1
ATOM 4953 N N . ALA B 1 223 ? 11.094 -20.766 7.695 1 84.44 223 ALA B N 1
ATOM 4954 C CA . ALA B 1 223 ? 9.695 -21.203 7.629 1 84.44 223 ALA B CA 1
ATOM 4955 C C . ALA B 1 223 ? 8.773 -20.047 7.258 1 84.44 223 ALA B C 1
ATOM 4957 O O . ALA B 1 223 ? 7.926 -20.188 6.375 1 84.44 223 ALA B O 1
ATOM 4958 N N . TRP B 1 224 ? 9 -18.953 7.906 1 87.38 224 TRP B N 1
ATOM 4959 C CA . TRP B 1 224 ? 8.156 -17.797 7.629 1 87.38 224 TRP B CA 1
ATOM 4960 C C . TRP B 1 224 ? 8.391 -17.281 6.211 1 87.38 224 TRP B C 1
ATOM 4962 O O . TRP B 1 224 ? 7.434 -17 5.484 1 87.38 224 TRP B O 1
ATOM 4972 N N . MET B 1 225 ? 9.602 -17.141 5.852 1 88.62 225 MET B N 1
ATOM 4973 C CA . MET B 1 225 ? 9.938 -16.656 4.516 1 88.62 225 MET B CA 1
ATOM 4974 C C . MET B 1 225 ? 9.328 -17.547 3.445 1 88.62 225 MET B C 1
ATOM 4976 O O . MET B 1 225 ? 8.852 -17.062 2.42 1 88.62 225 MET B O 1
ATOM 4980 N N . GLN B 1 226 ? 9.32 -18.844 3.699 1 85.75 226 GLN B N 1
ATOM 4981 C CA . GLN B 1 226 ? 8.734 -19.797 2.771 1 85.75 226 GLN B CA 1
ATOM 4982 C C . GLN B 1 226 ? 7.227 -19.625 2.676 1 85.75 226 GLN B C 1
ATOM 4984 O O . GLN B 1 226 ? 6.656 -19.672 1.581 1 85.75 226 GLN B O 1
ATOM 4989 N N . VAL B 1 227 ? 6.652 -19.438 3.771 1 85.62 227 VAL B N 1
ATOM 4990 C CA . VAL B 1 227 ? 5.199 -19.312 3.807 1 85.62 227 VAL B CA 1
ATOM 4991 C C . VAL B 1 227 ? 4.777 -18.047 3.055 1 85.62 227 VAL B C 1
ATOM 4993 O O . VAL B 1 227 ? 3.793 -18.062 2.312 1 85.62 227 VAL B O 1
ATOM 4996 N N . VAL B 1 228 ? 5.488 -17.016 3.215 1 88.38 228 VAL B N 1
ATOM 4997 C CA . VAL B 1 228 ? 5.188 -15.766 2.512 1 88.38 228 VAL B CA 1
ATOM 4998 C C . VAL B 1 228 ? 5.375 -15.969 1.01 1 88.38 228 VAL B C 1
ATOM 5000 O O . VAL B 1 228 ? 4.578 -15.469 0.208 1 88.38 228 VAL B O 1
ATOM 5003 N N . ALA B 1 229 ? 6.379 -16.656 0.665 1 86.88 229 ALA B N 1
ATOM 5004 C CA . ALA B 1 229 ? 6.598 -16.953 -0.749 1 86.88 229 ALA B CA 1
ATOM 5005 C C . ALA B 1 229 ? 5.438 -17.75 -1.327 1 86.88 229 ALA B C 1
ATOM 5007 O O . ALA B 1 229 ? 4.996 -17.5 -2.449 1 86.88 229 ALA B O 1
ATOM 5008 N N . GLN B 1 230 ? 5.012 -18.688 -0.584 1 83.88 230 GLN B N 1
ATOM 5009 C CA . GLN B 1 230 ? 3.879 -19.5 -1.006 1 83.88 230 GLN B CA 1
ATOM 5010 C C . GLN B 1 230 ? 2.621 -18.656 -1.164 1 83.88 230 GLN B C 1
ATOM 5012 O O . GLN B 1 230 ? 1.862 -18.844 -2.119 1 83.88 230 GLN B O 1
ATOM 5017 N N . GLU B 1 231 ? 2.494 -17.781 -0.232 1 86.88 231 GLU B N 1
ATOM 5018 C CA . GLU B 1 231 ? 1.344 -16.875 -0.258 1 86.88 231 GLU B CA 1
ATOM 5019 C C . GLU B 1 231 ? 1.34 -16.016 -1.522 1 86.88 231 GLU B C 1
ATOM 5021 O O . GLU B 1 231 ? 0.285 -15.797 -2.119 1 86.88 231 GLU B O 1
ATOM 5026 N N . ASN B 1 232 ? 2.447 -15.586 -1.93 1 86.81 232 ASN B N 1
ATOM 5027 C CA . ASN B 1 232 ? 2.572 -14.734 -3.105 1 86.81 232 ASN B CA 1
ATOM 5028 C C . ASN B 1 232 ? 2.402 -15.523 -4.398 1 86.81 232 ASN B C 1
ATOM 5030 O O . ASN B 1 232 ? 1.975 -14.977 -5.414 1 86.81 232 ASN B O 1
ATOM 5034 N N . ASN B 1 233 ? 2.859 -16.688 -4.379 1 82.31 233 ASN B N 1
ATOM 5035 C CA . ASN B 1 233 ? 2.709 -17.641 -5.477 1 82.31 233 ASN B CA 1
ATOM 5036 C C . ASN B 1 233 ? 3.307 -17.109 -6.773 1 82.31 233 ASN B C 1
ATOM 5038 O O . ASN B 1 233 ? 2.711 -17.25 -7.844 1 82.31 233 ASN B O 1
ATOM 5042 N N . LEU B 1 234 ? 4.352 -16.344 -6.668 1 84.88 234 LEU B N 1
ATOM 5043 C CA . LEU B 1 234 ? 5.137 -15.93 -7.82 1 84.88 234 LEU B CA 1
ATOM 5044 C C . LEU B 1 234 ? 6.359 -16.828 -8 1 84.88 234 LEU B C 1
ATOM 5046 O O . LEU B 1 234 ? 6.629 -17.688 -7.172 1 84.88 234 LEU B O 1
ATOM 5050 N N . SER B 1 235 ? 7.07 -16.594 -9.094 1 80.31 235 SER B N 1
ATOM 5051 C CA . SER B 1 235 ? 8.25 -17.406 -9.367 1 80.31 235 SER B CA 1
ATOM 5052 C C . SER B 1 235 ? 9.219 -17.391 -8.195 1 80.31 235 SER B C 1
ATOM 5054 O O . SER B 1 235 ? 9.75 -18.422 -7.805 1 80.31 235 SER B O 1
ATOM 5056 N N . GLU B 1 236 ? 9.391 -16.141 -7.688 1 85.88 236 GLU B N 1
ATOM 5057 C CA . GLU B 1 236 ? 10.266 -16.016 -6.527 1 85.88 236 GLU B CA 1
ATOM 5058 C C . GLU B 1 236 ? 9.844 -14.859 -5.637 1 85.88 236 GLU B C 1
ATOM 5060 O O . GLU B 1 236 ? 9.227 -13.898 -6.109 1 85.88 236 GLU B O 1
ATOM 5065 N N . THR B 1 237 ? 10.125 -15.023 -4.387 1 89.94 237 THR B N 1
ATOM 5066 C CA . THR B 1 237 ? 10.117 -13.93 -3.414 1 89.94 237 THR B CA 1
ATOM 5067 C C . THR B 1 237 ? 11.523 -13.695 -2.863 1 89.94 237 THR B C 1
ATOM 5069 O O . THR B 1 237 ? 12.18 -14.625 -2.395 1 89.94 237 THR B O 1
ATOM 5072 N N . ALA B 1 238 ? 11.93 -12.5 -3.047 1 90.5 238 ALA B N 1
ATOM 5073 C CA . ALA B 1 238 ? 13.281 -12.148 -2.619 1 90.5 238 ALA B CA 1
ATOM 5074 C C . ALA B 1 238 ? 13.25 -11.273 -1.372 1 90.5 238 ALA B C 1
ATOM 5076 O O . ALA B 1 238 ? 12.531 -10.266 -1.328 1 90.5 238 ALA B O 1
ATOM 5077 N N . TYR B 1 239 ? 13.992 -11.711 -0.346 1 92.06 239 TYR B N 1
ATOM 5078 C CA . TYR B 1 239 ? 14.195 -10.945 0.876 1 92.06 239 TYR B CA 1
ATOM 5079 C C . TYR B 1 239 ? 15.57 -10.289 0.887 1 92.06 239 TYR B C 1
ATOM 5081 O O . TYR B 1 239 ? 16.578 -10.961 0.7 1 92.06 239 TYR B O 1
ATOM 5089 N N . VAL B 1 240 ? 15.586 -8.938 1.094 1 92.31 240 VAL B N 1
ATOM 5090 C CA . VAL B 1 240 ? 16.844 -8.227 0.958 1 92.31 240 VAL B CA 1
ATOM 5091 C C . VAL B 1 240 ? 17.062 -7.316 2.168 1 92.31 240 VAL B C 1
ATOM 5093 O O . VAL B 1 240 ? 16.125 -6.688 2.654 1 92.31 240 VAL B O 1
ATOM 5096 N N . ALA B 1 241 ? 18.281 -7.277 2.652 1 93.44 241 ALA B N 1
ATOM 5097 C CA . ALA B 1 241 ? 18.641 -6.441 3.797 1 93.44 241 ALA B CA 1
ATOM 5098 C C . ALA B 1 241 ? 20.031 -5.863 3.639 1 93.44 241 ALA B C 1
ATOM 5100 O O . ALA B 1 241 ? 20.906 -6.492 3.031 1 93.44 241 ALA B O 1
ATOM 5101 N N . PRO B 1 242 ? 20.219 -4.715 4.188 1 91.44 242 PRO B N 1
ATOM 5102 C CA . PRO B 1 242 ? 21.531 -4.082 4.078 1 91.44 242 PRO B CA 1
ATOM 5103 C C . PRO B 1 242 ? 22.578 -4.738 4.98 1 91.44 242 PRO B C 1
ATOM 5105 O O . PRO B 1 242 ? 22.234 -5.434 5.938 1 91.44 242 PRO B O 1
ATOM 5108 N N . THR B 1 243 ? 23.812 -4.562 4.559 1 88.25 243 THR B N 1
ATOM 5109 C CA . THR B 1 243 ? 24.969 -4.895 5.398 1 88.25 243 THR B CA 1
ATOM 5110 C C . THR B 1 243 ? 25.625 -3.631 5.93 1 88.25 243 THR B C 1
ATOM 5112 O O . THR B 1 243 ? 25.094 -2.529 5.777 1 88.25 243 THR B O 1
ATOM 5115 N N . SER B 1 244 ? 26.734 -3.822 6.629 1 85.81 244 SER B N 1
ATOM 5116 C CA . SER B 1 244 ? 27.484 -2.674 7.109 1 85.81 244 SER B CA 1
ATOM 5117 C C . SER B 1 244 ? 28.078 -1.873 5.949 1 85.81 244 SER B C 1
ATOM 5119 O O . SER B 1 244 ? 28.328 -0.673 6.082 1 85.81 244 SER B O 1
ATOM 5121 N N . ASN B 1 245 ? 28.234 -2.52 4.844 1 80.56 245 ASN B N 1
ATOM 5122 C CA . ASN B 1 245 ? 28.656 -1.847 3.619 1 80.56 245 ASN B CA 1
ATOM 5123 C C . ASN B 1 245 ? 27.453 -1.311 2.836 1 80.56 245 ASN B C 1
ATOM 5125 O O . ASN B 1 245 ? 26.562 -2.072 2.459 1 80.56 245 ASN B O 1
ATOM 5129 N N . PRO B 1 246 ? 27.422 -0.01 2.578 1 80.81 246 PRO B N 1
ATOM 5130 C CA . PRO B 1 246 ? 26.25 0.618 1.953 1 80.81 246 PRO B CA 1
ATOM 5131 C C . PRO B 1 246 ? 25.938 0.048 0.571 1 80.81 246 PRO B C 1
ATOM 5133 O O . PRO B 1 246 ? 24.812 0.164 0.088 1 80.81 246 PRO B O 1
ATOM 5136 N N . SER B 1 247 ? 26.844 -0.52 -0.052 1 79.06 247 SER B N 1
ATOM 5137 C CA . SER B 1 247 ? 26.609 -1.007 -1.408 1 79.06 247 SER B CA 1
ATOM 5138 C C . SER B 1 247 ? 26.469 -2.525 -1.434 1 79.06 247 SER B C 1
ATOM 5140 O O . SER B 1 247 ? 26.453 -3.135 -2.506 1 79.06 247 SER B O 1
ATOM 5142 N N . THR B 1 248 ? 26.453 -3.123 -0.33 1 83.5 248 THR B N 1
ATOM 5143 C CA . THR B 1 248 ? 26.312 -4.574 -0.249 1 83.5 248 THR B CA 1
ATOM 5144 C C . THR B 1 248 ? 25.047 -4.957 0.517 1 83.5 248 THR B C 1
ATOM 5146 O O . THR B 1 248 ? 24.781 -4.418 1.592 1 83.5 248 THR B O 1
ATOM 5149 N N . TYR B 1 249 ? 24.328 -5.801 -0.061 1 86.94 249 TYR B N 1
ATOM 5150 C CA . TYR B 1 249 ? 23.094 -6.262 0.544 1 86.94 249 TYR B CA 1
ATOM 5151 C C . TYR B 1 249 ? 23.062 -7.781 0.653 1 86.94 249 TYR B C 1
ATOM 5153 O O . TYR B 1 249 ? 23.672 -8.477 -0.167 1 86.94 249 TYR B O 1
ATOM 5161 N N . ARG B 1 250 ? 22.453 -8.344 1.676 1 86.94 250 ARG B N 1
ATOM 5162 C CA . ARG B 1 250 ? 22.125 -9.766 1.776 1 86.94 250 ARG B CA 1
ATOM 5163 C C . ARG B 1 250 ? 20.828 -10.086 1.042 1 86.94 250 ARG B C 1
ATOM 5165 O O . ARG B 1 250 ? 19.875 -9.312 1.098 1 86.94 250 ARG B O 1
ATOM 5172 N N . LEU B 1 251 ? 20.844 -11.148 0.339 1 87.19 251 LEU B N 1
ATOM 5173 C CA . LEU B 1 251 ? 19.703 -11.5 -0.493 1 87.19 251 LEU B CA 1
ATOM 5174 C C . LEU B 1 251 ? 19.375 -12.984 -0.365 1 87.19 251 LEU B C 1
ATOM 5176 O O . LEU B 1 251 ? 20.266 -13.828 -0.446 1 87.19 251 LEU B O 1
ATOM 5180 N N . ARG B 1 252 ? 18.078 -13.297 -0.065 1 84.75 252 ARG B N 1
ATOM 5181 C CA . ARG B 1 252 ? 17.547 -14.656 -0.042 1 84.75 252 ARG B CA 1
ATOM 5182 C C . ARG B 1 252 ? 16.312 -14.781 -0.94 1 84.75 252 ARG B C 1
ATOM 5184 O O . ARG B 1 252 ? 15.484 -13.875 -0.992 1 84.75 252 ARG B O 1
ATOM 5191 N N . TRP B 1 253 ? 16.25 -15.945 -1.614 1 84.06 253 TRP B N 1
ATOM 5192 C CA . TRP B 1 253 ? 15.094 -16.188 -2.48 1 84.06 253 TRP B CA 1
ATOM 5193 C C . TRP B 1 253 ? 14.359 -17.453 -2.076 1 84.06 253 TRP B C 1
ATOM 5195 O O . TRP B 1 253 ? 14.984 -18.438 -1.67 1 84.06 253 TRP B O 1
ATOM 5205 N N . PHE B 1 254 ? 13.062 -17.406 -2.299 1 82.94 254 PHE B N 1
ATOM 5206 C CA . PHE B 1 254 ? 12.203 -18.547 -2.039 1 82.94 254 PHE B CA 1
ATOM 5207 C C . PHE B 1 254 ? 11.195 -18.75 -3.172 1 82.94 254 PHE B C 1
ATOM 5209 O O . PHE B 1 254 ? 10.625 -17.781 -3.672 1 82.94 254 PHE B O 1
ATOM 5216 N N . THR B 1 255 ? 11.039 -19.953 -3.682 1 80.06 255 THR B N 1
ATOM 5217 C CA . THR B 1 255 ? 9.938 -20.328 -4.555 1 80.06 255 THR B CA 1
ATOM 5218 C C . THR B 1 255 ? 8.758 -20.844 -3.742 1 80.06 255 THR B C 1
ATOM 5220 O O . THR B 1 255 ? 8.906 -21.188 -2.568 1 80.06 255 THR B O 1
ATOM 5223 N N . PRO B 1 256 ? 7.523 -20.828 -4.344 1 75.62 256 PRO B N 1
ATOM 5224 C CA . PRO B 1 256 ? 6.387 -21.359 -3.586 1 75.62 256 PRO B CA 1
ATOM 5225 C C . PRO B 1 256 ? 6.578 -22.828 -3.184 1 75.62 256 PRO B C 1
ATOM 5227 O O . PRO B 1 256 ? 6.035 -23.266 -2.164 1 75.62 256 PRO B O 1
ATOM 5230 N N . GLY B 1 257 ? 7.145 -23.75 -3.904 1 63.91 257 GLY B N 1
ATOM 5231 C CA . GLY B 1 257 ? 7.309 -25.172 -3.609 1 63.91 257 GLY B CA 1
ATOM 5232 C C . GLY B 1 257 ? 8.438 -25.453 -2.635 1 63.91 257 GLY B C 1
ATOM 5233 O O . GLY B 1 257 ? 8.312 -26.312 -1.762 1 63.91 257 GLY B O 1
ATOM 5234 N N . GLN B 1 258 ? 9.742 -25.203 -2.84 1 55.25 258 GLN B N 1
ATOM 5235 C CA . GLN B 1 258 ? 10.867 -25.578 -1.993 1 55.25 258 GLN B CA 1
ATOM 5236 C C . GLN B 1 258 ? 11.844 -24.406 -1.836 1 55.25 258 GLN B C 1
ATOM 5238 O O . GLN B 1 258 ? 11.977 -23.578 -2.734 1 55.25 258 GLN B O 1
ATOM 5243 N N . CYS B 1 259 ? 12.109 -24.172 -0.389 1 47.31 259 CYS B N 1
ATOM 5244 C CA . CYS B 1 259 ? 13.211 -23.25 -0.115 1 47.31 259 CYS B CA 1
ATOM 5245 C C . CYS B 1 259 ? 14.484 -23.703 -0.823 1 47.31 259 CYS B C 1
ATOM 5247 O O . CYS B 1 259 ? 14.82 -24.891 -0.82 1 47.31 259 CYS B O 1
ATOM 5249 N N . SER B 1 260 ? 14.828 -22.984 -1.746 1 44.62 260 SER B N 1
ATOM 5250 C CA . SER B 1 260 ? 16.125 -23.297 -2.34 1 44.62 260 SER B CA 1
ATOM 5251 C C . SER B 1 260 ? 17.25 -23.172 -1.314 1 44.62 260 SER B C 1
ATOM 5253 O O . SER B 1 260 ? 18.031 -22.234 -1.363 1 44.62 260 SER B O 1
ATOM 5255 N N . SER B 1 261 ? 17 -23.297 -0.023 1 37.94 261 SER B N 1
ATOM 5256 C CA . SER B 1 261 ? 18.062 -22.906 0.894 1 37.94 261 SER B CA 1
ATOM 5257 C C . SER B 1 261 ? 19.172 -23.953 0.93 1 37.94 261 SER B C 1
ATOM 5259 O O . SER B 1 261 ? 20.062 -23.906 1.785 1 37.94 261 SER B O 1
ATOM 5261 N N . ARG B 1 262 ? 19.109 -25.109 0.334 1 34.25 262 ARG B N 1
ATOM 5262 C CA . ARG B 1 262 ? 20.109 -25.984 0.937 1 34.25 262 ARG B CA 1
ATOM 5263 C C . ARG B 1 262 ? 21.5 -25.375 0.806 1 34.25 262 ARG B C 1
ATOM 5265 O O . ARG B 1 262 ? 22.406 -25.734 1.563 1 34.25 262 ARG B O 1
ATOM 5272 N N . ALA B 1 263 ? 22.094 -25.172 -0.349 1 33.94 263 ALA B N 1
ATOM 5273 C CA . ALA B 1 263 ? 23.547 -25.172 -0.341 1 33.94 263 ALA B CA 1
ATOM 5274 C C . ALA B 1 263 ? 24.109 -23.797 -0.032 1 33.94 263 ALA B C 1
ATOM 5276 O O . ALA B 1 263 ? 23.625 -22.781 -0.552 1 33.94 263 ALA B O 1
ATOM 5277 N N . SER B 1 264 ? 24.719 -23.531 1.21 1 35.91 264 SER B N 1
ATOM 5278 C CA . SER B 1 264 ? 25.359 -22.438 1.932 1 35.91 264 SER B CA 1
ATOM 5279 C C . SER B 1 264 ? 26.484 -21.828 1.109 1 35.91 264 SER B C 1
ATOM 5281 O O . SER B 1 264 ? 27.641 -21.859 1.512 1 35.91 264 SER B O 1
ATOM 5283 N N . ARG B 1 265 ? 26.516 -21.938 -0.151 1 38 265 ARG B N 1
ATOM 5284 C CA . ARG B 1 265 ? 27.672 -21.172 -0.611 1 38 265 ARG B CA 1
ATOM 5285 C C . ARG B 1 265 ? 27.266 -19.75 -1 1 38 265 ARG B C 1
ATOM 5287 O O . ARG B 1 265 ? 26.156 -19.531 -1.506 1 38 265 ARG B O 1
ATOM 5294 N N . SER B 1 266 ? 27.922 -18.625 -0.497 1 40.84 266 SER B N 1
ATOM 5295 C CA . SER B 1 266 ? 27.781 -17.188 -0.722 1 40.84 266 SER B CA 1
ATOM 5296 C C . SER B 1 266 ? 28.141 -16.828 -2.158 1 40.84 266 SER B C 1
ATOM 5298 O O . SER B 1 266 ? 29.125 -17.312 -2.711 1 40.84 266 SER B O 1
ATOM 5300 N N . CYS B 1 267 ? 27.203 -16.625 -3.002 1 43.94 267 CYS B N 1
ATOM 5301 C CA . CYS B 1 267 ? 27.5 -16.031 -4.297 1 43.94 267 CYS B CA 1
ATOM 5302 C C . CYS B 1 267 ? 27.344 -14.516 -4.258 1 43.94 267 CYS B C 1
ATOM 5304 O O . CYS B 1 267 ? 26.516 -14 -3.498 1 43.94 267 CYS B O 1
ATOM 5306 N N . SER B 1 268 ? 28.406 -13.773 -4.863 1 43.16 268 SER B N 1
ATOM 5307 C CA . SER B 1 268 ? 28.344 -12.32 -4.992 1 43.16 268 SER B CA 1
ATOM 5308 C C . SER B 1 268 ? 27.969 -11.906 -6.414 1 43.16 268 SER B C 1
ATOM 5310 O O . SER B 1 268 ? 28.438 -12.508 -7.383 1 43.16 268 SER B O 1
ATOM 5312 N N . CYS B 1 269 ? 26.891 -11.336 -6.559 1 50.28 269 CYS B N 1
ATOM 5313 C CA . CYS B 1 269 ? 26.516 -10.719 -7.824 1 50.28 269 CYS B CA 1
ATOM 5314 C C . CYS B 1 269 ? 26.406 -9.211 -7.691 1 50.28 269 CYS B C 1
ATOM 5316 O O . CYS B 1 269 ? 26.109 -8.695 -6.609 1 50.28 269 CYS B O 1
ATOM 5318 N N . SER B 1 270 ? 26.875 -8.531 -8.836 1 51.19 270 SER B N 1
ATOM 5319 C CA . SER B 1 270 ? 26.812 -7.074 -8.867 1 51.19 270 SER B CA 1
ATOM 5320 C C . SER B 1 270 ? 25.828 -6.582 -9.922 1 51.19 270 SER B C 1
ATOM 5322 O O . SER B 1 270 ? 25.719 -7.168 -11 1 51.19 270 SER B O 1
ATOM 5324 N N . VAL B 1 271 ? 25.047 -5.703 -9.508 1 56 271 VAL B N 1
ATOM 5325 C CA . VAL B 1 271 ? 24.062 -5.129 -10.422 1 56 271 VAL B CA 1
ATOM 5326 C C . VAL B 1 271 ? 24.188 -3.605 -10.414 1 56 271 VAL B C 1
ATOM 5328 O O . VAL B 1 271 ? 24.359 -2.992 -9.359 1 56 271 VAL B O 1
ATOM 5331 N N . SER B 1 272 ? 24.125 -3.014 -11.625 1 56.38 272 SER B N 1
ATOM 5332 C CA . SER B 1 272 ? 24.094 -1.561 -11.758 1 56.38 272 SER B CA 1
ATOM 5333 C C . SER B 1 272 ? 22.672 -1.059 -12 1 56.38 272 SER B C 1
ATOM 5335 O O . SER B 1 272 ? 21.766 -1.85 -12.266 1 56.38 272 SER B O 1
ATOM 5337 N N . SER B 1 273 ? 22.484 0.249 -11.938 1 57.31 273 SER B N 1
ATOM 5338 C CA . SER B 1 273 ? 21.172 0.87 -12.102 1 57.31 273 SER B CA 1
ATOM 5339 C C . SER B 1 273 ? 20.656 0.676 -13.523 1 57.31 273 SER B C 1
ATOM 5341 O O . SER B 1 273 ? 19.438 0.737 -13.758 1 57.31 273 SER B O 1
ATOM 5343 N N . SER B 1 274 ? 21.625 0.45 -14.398 1 52.88 274 SER B N 1
ATOM 5344 C CA . SER B 1 274 ? 21.219 0.235 -15.789 1 52.88 274 SER B CA 1
ATOM 5345 C C . SER B 1 274 ? 20.75 -1.199 -16.016 1 52.88 274 SER B C 1
ATOM 5347 O O . SER B 1 274 ? 20.469 -1.598 -17.141 1 52.88 274 SER B O 1
ATOM 5349 N N . GLY B 1 275 ? 20.719 -1.981 -14.953 1 50.94 275 GLY B N 1
ATOM 5350 C CA . GLY B 1 275 ? 20.219 -3.342 -15.062 1 50.94 275 GLY B CA 1
ATOM 5351 C C . GLY B 1 275 ? 21.281 -4.336 -15.5 1 50.94 275 GLY B C 1
ATOM 5352 O O . GLY B 1 275 ? 20.953 -5.426 -15.977 1 50.94 275 GLY B O 1
ATOM 5353 N N . ILE B 1 276 ? 22.531 -3.906 -15.5 1 45.34 276 ILE B N 1
ATOM 5354 C CA . ILE B 1 276 ? 23.609 -4.82 -15.875 1 45.34 276 ILE B CA 1
ATOM 5355 C C . ILE B 1 276 ? 23.922 -5.758 -14.711 1 45.34 276 ILE B C 1
ATOM 5357 O O . ILE B 1 276 ? 24.234 -5.309 -13.609 1 45.34 276 ILE B O 1
ATOM 5361 N N . TRP B 1 277 ? 23.641 -6.969 -14.984 1 53.19 277 TRP B N 1
ATOM 5362 C CA . TRP B 1 277 ? 23.906 -8.023 -14.008 1 53.19 277 TRP B CA 1
ATOM 5363 C C . TRP B 1 277 ? 25.062 -8.898 -14.453 1 53.19 277 TRP B C 1
ATOM 5365 O O . TRP B 1 277 ? 25.047 -9.461 -15.547 1 53.19 277 TRP B O 1
ATOM 5375 N N . ARG B 1 278 ? 26.141 -8.766 -13.719 1 46.84 278 ARG B N 1
ATOM 5376 C CA . ARG B 1 278 ? 27.312 -9.609 -13.984 1 46.84 278 ARG B CA 1
ATOM 5377 C C . ARG B 1 278 ? 27.266 -10.883 -13.141 1 46.84 278 ARG B C 1
ATOM 5379 O O . ARG B 1 278 ? 27.156 -10.812 -11.914 1 46.84 278 ARG B O 1
ATOM 5386 N N . ILE B 1 279 ? 26.938 -11.992 -13.812 1 47 279 ILE B N 1
ATOM 5387 C CA . ILE B 1 279 ? 26.938 -13.266 -13.094 1 47 279 ILE B CA 1
ATOM 5388 C C . ILE B 1 279 ? 28.125 -14.102 -13.523 1 47 279 ILE B C 1
ATOM 5390 O O . ILE B 1 279 ? 28.516 -14.102 -14.695 1 47 279 ILE B O 1
ATOM 5394 N N . LEU B 1 280 ? 28.844 -14.477 -12.531 1 39.47 280 LEU B N 1
ATOM 5395 C CA . LEU B 1 280 ? 29.844 -15.5 -12.828 1 39.47 280 LEU B CA 1
ATOM 5396 C C . LEU B 1 280 ? 29.172 -16.828 -13.195 1 39.47 280 LEU B C 1
ATOM 5398 O O . LEU B 1 280 ? 28.203 -17.234 -12.547 1 39.47 280 LEU B O 1
ATOM 5402 N N . ALA B 1 281 ? 29.172 -17.172 -14.508 1 38.22 281 ALA B N 1
ATOM 5403 C CA . ALA B 1 281 ? 28.609 -18.344 -15.172 1 38.22 281 ALA B CA 1
ATOM 5404 C C . ALA B 1 281 ? 28.547 -19.531 -14.227 1 38.22 281 ALA B C 1
ATOM 5406 O O . ALA B 1 281 ? 27.641 -20.359 -14.305 1 38.22 281 ALA B O 1
ATOM 5407 N N . MET B 1 282 ? 29.516 -19.875 -13.688 1 35.69 282 MET B N 1
ATOM 5408 C CA . MET B 1 282 ? 29.531 -21.219 -13.125 1 35.69 282 MET B CA 1
ATOM 5409 C C . MET B 1 282 ? 28.391 -21.406 -12.133 1 35.69 282 MET B C 1
ATOM 5411 O O . MET B 1 282 ? 28.016 -22.547 -11.828 1 35.69 282 MET B O 1
ATOM 5415 N N . GLU B 1 283 ? 28.219 -20.484 -11.375 1 35.03 283 GLU B N 1
ATOM 5416 C CA . GLU B 1 283 ? 27.406 -20.75 -10.195 1 35.03 283 GLU B CA 1
ATOM 5417 C C . GLU B 1 283 ? 25.953 -20.375 -10.43 1 35.03 283 GLU B C 1
ATOM 5419 O O . GLU B 1 283 ? 25.594 -19.188 -10.414 1 35.03 283 GLU B O 1
ATOM 5424 N N . VAL B 1 284 ? 25.281 -21.109 -11.336 1 40.41 284 VAL B N 1
ATOM 5425 C CA . VAL B 1 284 ? 23.953 -20.875 -11.891 1 40.41 284 VAL B CA 1
ATOM 5426 C C . VAL B 1 284 ? 22.922 -20.844 -10.766 1 40.41 284 VAL B C 1
ATOM 5428 O O . VAL B 1 284 ? 21.734 -21.078 -11 1 40.41 284 VAL B O 1
ATOM 5431 N N . ASN B 1 285 ? 23.188 -21.141 -9.539 1 44.69 285 ASN B N 1
ATOM 5432 C CA . ASN B 1 285 ? 22.094 -21.156 -8.57 1 44.69 285 ASN B CA 1
ATOM 5433 C C . ASN B 1 285 ? 21.5 -19.766 -8.398 1 44.69 285 ASN B C 1
ATOM 5435 O O . ASN B 1 285 ? 21.141 -19.359 -7.285 1 44.69 285 ASN B O 1
ATOM 5439 N N . LEU B 1 286 ? 21.531 -19.031 -9.508 1 55.44 286 LEU B N 1
ATOM 5440 C CA . LEU B 1 286 ? 21.219 -17.609 -9.398 1 55.44 286 LEU B CA 1
ATOM 5441 C C . LEU B 1 286 ? 19.812 -17.312 -9.914 1 55.44 286 LEU B C 1
ATOM 5443 O O . LEU B 1 286 ? 19.438 -17.797 -10.984 1 55.44 286 LEU B O 1
ATOM 5447 N N . CYS B 1 287 ? 18.984 -16.969 -8.945 1 71.25 287 CYS B N 1
ATOM 5448 C CA . CYS B 1 287 ? 17.734 -16.406 -9.422 1 71.25 287 CYS B CA 1
ATOM 5449 C C . CYS B 1 287 ? 17.969 -15.039 -10.07 1 71.25 287 CYS B C 1
ATOM 5451 O O . CYS B 1 287 ? 17.922 -14.008 -9.398 1 71.25 287 CYS B O 1
ATOM 5453 N N . GLY B 1 288 ? 18.391 -15.078 -11.367 1 74.06 288 GLY B N 1
ATOM 5454 C CA . GLY B 1 288 ? 18.688 -13.867 -12.109 1 74.06 288 GLY B CA 1
ATOM 5455 C C . GLY B 1 288 ? 17.594 -12.836 -12.047 1 74.06 288 GLY B C 1
ATOM 5456 O O . GLY B 1 288 ? 17.844 -11.664 -11.75 1 74.06 288 GLY B O 1
ATOM 5457 N N . HIS B 1 289 ? 16.422 -13.32 -12.242 1 82.81 289 HIS B N 1
ATOM 5458 C CA . HIS B 1 289 ? 15.328 -12.352 -12.297 1 82.81 289 HIS B CA 1
ATOM 5459 C C . HIS B 1 289 ? 15.047 -11.766 -10.922 1 82.81 289 HIS B C 1
ATOM 5461 O O . HIS B 1 289 ? 14.734 -10.578 -10.797 1 82.81 289 HIS B O 1
ATOM 5467 N N . GLY B 1 290 ? 15.141 -12.609 -9.836 1 85.06 290 GLY B N 1
ATOM 5468 C CA . GLY B 1 290 ? 14.969 -12.086 -8.492 1 85.06 290 GLY B CA 1
ATOM 5469 C C . GLY B 1 290 ? 16 -11.047 -8.117 1 85.06 290 GLY B C 1
ATOM 5470 O O . GLY B 1 290 ? 15.695 -10.062 -7.434 1 85.06 290 GLY B O 1
ATOM 5471 N N . THR B 1 291 ? 17.203 -11.234 -8.594 1 82.62 291 THR B N 1
ATOM 5472 C CA . THR B 1 291 ? 18.281 -10.297 -8.312 1 82.62 291 THR B CA 1
ATOM 5473 C C . THR B 1 291 ? 18.062 -8.984 -9.055 1 82.62 291 THR B C 1
ATOM 5475 O O . THR B 1 291 ? 18.203 -7.906 -8.469 1 82.62 291 THR B O 1
ATOM 5478 N N . LEU B 1 292 ? 17.781 -9.117 -10.297 1 84.62 292 LEU B N 1
ATOM 5479 C CA . LEU B 1 292 ? 17.516 -7.93 -11.109 1 84.62 292 LEU B CA 1
ATOM 5480 C C . LEU B 1 292 ? 16.344 -7.141 -10.539 1 84.62 292 LEU B C 1
ATOM 5482 O O . LEU B 1 292 ? 16.406 -5.91 -10.453 1 84.62 292 LEU B O 1
ATOM 5486 N N . ALA B 1 293 ? 15.297 -7.84 -10.219 1 90 293 ALA B N 1
ATOM 5487 C CA . ALA B 1 293 ? 14.125 -7.211 -9.625 1 90 293 ALA B CA 1
ATOM 5488 C C . ALA B 1 293 ? 14.484 -6.488 -8.328 1 90 293 ALA B C 1
ATOM 5490 O O . ALA B 1 293 ? 14.031 -5.367 -8.086 1 90 293 ALA B O 1
ATOM 5491 N N . THR B 1 294 ? 15.289 -7.145 -7.496 1 89.44 294 THR B N 1
ATOM 5492 C CA . THR B 1 294 ? 15.719 -6.547 -6.234 1 89.44 294 THR B CA 1
ATOM 5493 C C . THR B 1 294 ? 16.5 -5.258 -6.484 1 89.44 294 THR B C 1
ATOM 5495 O O . THR B 1 294 ? 16.25 -4.242 -5.828 1 89.44 294 THR B O 1
ATOM 5498 N N . ALA B 1 295 ? 17.375 -5.312 -7.438 1 86.75 295 ALA B N 1
ATOM 5499 C CA . ALA B 1 295 ? 18.156 -4.129 -7.777 1 86.75 295 ALA B CA 1
ATOM 5500 C C . ALA B 1 295 ? 17.25 -2.98 -8.219 1 86.75 295 ALA B C 1
ATOM 5502 O O . ALA B 1 295 ? 17.453 -1.833 -7.809 1 86.75 295 ALA B O 1
ATOM 5503 N N . LYS B 1 296 ? 16.312 -3.303 -9.023 1 89.62 296 LYS B N 1
ATOM 5504 C CA . LYS B 1 296 ? 15.352 -2.301 -9.484 1 89.62 296 LYS B CA 1
ATOM 5505 C C . LYS B 1 296 ? 14.711 -1.569 -8.305 1 89.62 296 LYS B C 1
ATOM 5507 O O . LYS B 1 296 ? 14.664 -0.337 -8.289 1 89.62 296 LYS B O 1
ATOM 5512 N N . VAL B 1 297 ? 14.289 -2.311 -7.332 1 92.44 297 VAL B N 1
ATOM 5513 C CA . VAL B 1 297 ? 13.609 -1.743 -6.172 1 92.44 297 VAL B CA 1
ATOM 5514 C C . VAL B 1 297 ? 14.578 -0.883 -5.371 1 92.44 297 VAL B C 1
ATOM 5516 O O . VAL B 1 297 ? 14.25 0.239 -4.98 1 92.44 297 VAL B O 1
ATOM 5519 N N . LEU B 1 298 ? 15.789 -1.374 -5.148 1 89.75 298 LEU B N 1
ATOM 5520 C CA . LEU B 1 298 ? 16.766 -0.658 -4.324 1 89.75 298 LEU B CA 1
ATOM 5521 C C . LEU B 1 298 ? 17.141 0.668 -4.973 1 89.75 298 LEU B C 1
ATOM 5523 O O . LEU B 1 298 ? 17.266 1.687 -4.285 1 89.75 298 LEU B O 1
ATOM 5527 N N . PHE B 1 299 ? 17.266 0.665 -6.281 1 86.44 299 PHE B N 1
ATOM 5528 C CA . PHE B 1 299 ? 17.609 1.893 -6.98 1 86.44 299 PHE B CA 1
ATOM 5529 C C . PHE B 1 299 ? 16.422 2.844 -7.047 1 86.44 299 PHE B C 1
ATOM 5531 O O . PHE B 1 299 ? 16.547 4.027 -6.727 1 86.44 299 PHE B O 1
ATOM 5538 N N . GLU B 1 300 ? 15.344 2.32 -7.438 1 89.44 300 GLU B N 1
ATOM 5539 C CA . GLU B 1 300 ? 14.172 3.154 -7.68 1 89.44 300 GLU B CA 1
ATOM 5540 C C . GLU B 1 300 ? 13.656 3.781 -6.387 1 89.44 300 GLU B C 1
ATOM 5542 O O . GLU B 1 300 ? 13.211 4.93 -6.379 1 89.44 300 GLU B O 1
ATOM 5547 N N . ASP B 1 301 ? 13.727 3.043 -5.352 1 91 301 ASP B N 1
ATOM 5548 C CA . ASP B 1 301 ? 13.188 3.539 -4.086 1 91 301 ASP B CA 1
ATOM 5549 C C . ASP B 1 301 ? 14.25 4.293 -3.293 1 91 301 ASP B C 1
ATOM 5551 O O . ASP B 1 301 ? 14.008 4.727 -2.166 1 91 301 ASP B O 1
ATOM 5555 N N . GLY B 1 302 ? 15.469 4.383 -3.811 1 87 302 GLY B N 1
ATOM 5556 C CA . GLY B 1 302 ? 16.484 5.262 -3.246 1 87 302 GLY B CA 1
ATOM 5557 C C . GLY B 1 302 ? 17.25 4.629 -2.1 1 87 302 GLY B C 1
ATOM 5558 O O . GLY B 1 302 ? 17.844 5.332 -1.284 1 87 302 GLY B O 1
ATOM 5559 N N . TYR B 1 303 ? 17.141 3.352 -1.954 1 86.56 303 TYR B N 1
ATOM 5560 C CA . TYR B 1 303 ? 17.984 2.686 -0.962 1 86.56 303 TYR B CA 1
ATOM 5561 C C . TYR B 1 303 ? 19.469 2.879 -1.276 1 86.56 303 TYR B C 1
ATOM 5563 O O . TYR B 1 303 ? 20.297 2.922 -0.369 1 86.56 303 TYR B O 1
ATOM 5571 N N . VAL B 1 304 ? 19.719 2.9 -2.596 1 84 304 VAL B N 1
ATOM 5572 C CA . VAL B 1 304 ? 21.078 3.111 -3.08 1 84 304 VAL B CA 1
ATOM 5573 C C . VAL B 1 304 ? 21.062 4.152 -4.199 1 84 304 VAL B C 1
ATOM 5575 O O . VAL B 1 304 ? 20.062 4.309 -4.906 1 84 304 VAL B O 1
ATOM 5578 N N . SER B 1 305 ? 22.172 4.828 -4.277 1 82.38 305 SER B N 1
ATOM 5579 C CA . SER B 1 305 ? 22.297 5.82 -5.34 1 82.38 305 SER B CA 1
ATOM 5580 C C . SER B 1 305 ? 22.297 5.16 -6.715 1 82.38 305 SER B C 1
ATOM 5582 O O . SER B 1 305 ? 22.859 4.078 -6.891 1 82.38 305 SER B O 1
ATOM 5584 N N . LYS B 1 306 ? 21.734 5.863 -7.68 1 79.19 306 LYS B N 1
ATOM 5585 C CA . LYS B 1 306 ? 21.641 5.336 -9.039 1 79.19 306 LYS B CA 1
ATOM 5586 C C . LYS B 1 306 ? 23.016 5.203 -9.672 1 79.19 306 LYS B C 1
ATOM 5588 O O . LYS B 1 306 ? 23.188 4.465 -10.648 1 79.19 306 LYS B O 1
ATOM 5593 N N . SER B 1 307 ? 24 5.832 -9.148 1 73.44 307 SER B N 1
ATOM 5594 C CA . SER B 1 307 ? 25.344 5.812 -9.703 1 73.44 307 SER B CA 1
ATOM 5595 C C . SER B 1 307 ? 26.203 4.719 -9.062 1 73.44 307 SER B C 1
ATOM 5597 O O . SER B 1 307 ? 27.328 4.461 -9.492 1 73.44 307 SER B O 1
ATOM 5599 N N . SER B 1 308 ? 25.625 3.979 -8.148 1 74.31 308 SER B N 1
ATOM 5600 C CA . SER B 1 308 ? 26.375 2.977 -7.398 1 74.31 308 SER B CA 1
ATOM 5601 C C . SER B 1 308 ? 26.219 1.594 -8.031 1 74.31 308 SER B C 1
ATOM 5603 O O . SER B 1 308 ? 25.406 1.397 -8.93 1 74.31 308 SER B O 1
ATOM 5605 N N . THR B 1 309 ? 27.188 0.708 -7.68 1 79 309 THR B N 1
ATOM 5606 C CA . THR B 1 309 ? 27.078 -0.717 -7.973 1 79 309 THR B CA 1
ATOM 5607 C C . THR B 1 309 ? 26.656 -1.493 -6.727 1 79 309 THR B C 1
ATOM 5609 O O . THR B 1 309 ? 27.125 -1.218 -5.625 1 79 309 THR B O 1
ATOM 5612 N N . LEU B 1 310 ? 25.766 -2.395 -7.004 1 80.38 310 LEU B N 1
ATOM 5613 C CA . LEU B 1 310 ? 25.234 -3.186 -5.898 1 80.38 310 LEU B CA 1
ATOM 5614 C C . LEU B 1 310 ? 25.859 -4.574 -5.871 1 80.38 310 LEU B C 1
ATOM 5616 O O . LEU B 1 310 ? 25.984 -5.227 -6.914 1 80.38 310 LEU B O 1
ATOM 5620 N N . ASP B 1 311 ? 26.281 -4.969 -4.695 1 79.25 311 ASP B N 1
ATOM 5621 C CA . ASP B 1 311 ? 26.75 -6.332 -4.453 1 79.25 311 ASP B CA 1
ATOM 5622 C C . ASP B 1 311 ? 25.781 -7.082 -3.535 1 79.25 311 ASP B C 1
ATOM 5624 O O . ASP B 1 311 ? 25.328 -6.535 -2.529 1 79.25 311 ASP B O 1
ATOM 5628 N N . PHE B 1 312 ? 25.484 -8.312 -3.977 1 79.88 312 PHE B N 1
ATOM 5629 C CA . PHE B 1 312 ? 24.578 -9.117 -3.166 1 79.88 312 PHE B CA 1
ATOM 5630 C C . PHE B 1 312 ? 25.312 -10.32 -2.572 1 79.88 312 PHE B C 1
ATOM 5632 O O . PHE B 1 312 ? 26.047 -11.008 -3.273 1 79.88 312 PHE B O 1
ATOM 5639 N N . GLU B 1 313 ? 25.156 -10.523 -1.274 1 76 313 GLU B N 1
ATOM 5640 C CA . GLU B 1 313 ? 25.547 -11.758 -0.607 1 76 313 GLU B CA 1
ATOM 5641 C C . GLU B 1 313 ? 24.375 -12.742 -0.538 1 76 313 GLU B C 1
ATOM 5643 O O . GLU B 1 313 ? 23.312 -12.422 0.018 1 76 313 GLU B O 1
ATOM 5648 N N . THR B 1 314 ? 24.469 -13.938 -1.246 1 74.69 314 THR B N 1
ATOM 5649 C CA . THR B 1 314 ? 23.359 -14.891 -1.302 1 74.69 314 THR B CA 1
ATOM 5650 C C . THR B 1 314 ? 23.797 -16.234 -0.73 1 74.69 314 THR B C 1
ATOM 5652 O O . THR B 1 314 ? 24.984 -16.484 -0.528 1 74.69 314 THR B O 1
ATOM 5655 N N . ARG B 1 315 ? 22.688 -17.188 -0.15 1 58.06 315 ARG B N 1
ATOM 5656 C CA . ARG B 1 315 ? 22.922 -18.578 0.194 1 58.06 315 ARG B CA 1
ATOM 5657 C C . ARG B 1 315 ? 22.75 -19.484 -1.022 1 58.06 315 ARG B C 1
ATOM 5659 O O . ARG B 1 315 ? 21.844 -19.266 -1.832 1 58.06 315 ARG B O 1
ATOM 5666 N N . TYR B 1 316 ? 23.781 -20.094 -1.622 1 44.66 316 TYR B N 1
ATOM 5667 C CA . TYR B 1 316 ? 23.891 -20.719 -2.932 1 44.66 316 TYR B CA 1
ATOM 5668 C C . TYR B 1 316 ? 23.078 -22.016 -2.979 1 44.66 316 TYR B C 1
ATOM 5670 O O . TYR B 1 316 ? 23.047 -22.766 -2.004 1 44.66 316 TYR B O 1
ATOM 5678 N N . VAL B 1 317 ? 21.906 -22.234 -3.611 1 37.38 317 VAL B N 1
ATOM 5679 C CA . VAL B 1 317 ? 21.516 -23.562 -4.074 1 37.38 317 VAL B CA 1
ATOM 5680 C C . VAL B 1 317 ? 22.078 -23.797 -5.477 1 37.38 317 VAL B C 1
ATOM 5682 O O . VAL B 1 317 ? 22.031 -22.906 -6.332 1 37.38 317 VAL B O 1
ATOM 5685 N N . LEU B 1 318 ? 22.969 -24.812 -5.691 1 30.88 318 LEU B N 1
ATOM 5686 C CA . LEU B 1 318 ? 23.578 -25.266 -6.934 1 30.88 318 LEU B CA 1
ATOM 5687 C C . LEU B 1 318 ? 22.531 -25.766 -7.91 1 30.88 318 LEU B C 1
ATOM 5689 O O . LEU B 1 318 ? 21.766 -26.672 -7.594 1 30.88 318 LEU B O 1
ATOM 5693 N N . LEU B 1 319 ? 21.859 -25.016 -8.68 1 32.84 319 LEU B N 1
ATOM 5694 C CA . LEU B 1 319 ? 21.062 -25.656 -9.711 1 32.84 319 LEU B CA 1
ATOM 5695 C C . LEU B 1 319 ? 21.859 -25.844 -10.992 1 32.84 319 LEU B C 1
ATOM 5697 O O . LEU B 1 319 ? 22.391 -24.875 -11.539 1 32.84 319 LEU B O 1
ATOM 5701 N N . LEU B 1 320 ? 22.453 -27.016 -11.25 1 28.89 320 LEU B N 1
ATOM 5702 C CA . LEU B 1 320 ? 23.125 -27.438 -12.469 1 28.89 320 LEU B CA 1
ATOM 5703 C C . LEU B 1 320 ? 22.141 -27.562 -13.625 1 28.89 320 LEU B C 1
ATOM 5705 O O . LEU B 1 320 ? 21.141 -28.281 -13.523 1 28.89 320 LEU B O 1
ATOM 5709 N N . CYS B 1 321 ? 21.875 -26.578 -14.422 1 30.02 321 CYS B N 1
ATOM 5710 C CA . CYS B 1 321 ? 21.094 -26.672 -15.656 1 30.02 321 CYS B CA 1
ATOM 5711 C C . CYS B 1 321 ? 21.875 -27.391 -16.75 1 30.02 321 CYS B C 1
ATOM 5713 O O . CYS B 1 321 ? 23 -27.016 -17.062 1 30.02 321 CYS B O 1
ATOM 5715 N N . LEU B 1 322 ? 21.688 -28.656 -17.047 1 28.73 322 LEU B N 1
ATOM 5716 C CA . LEU B 1 322 ? 22.234 -29.391 -18.188 1 28.73 322 LEU B CA 1
A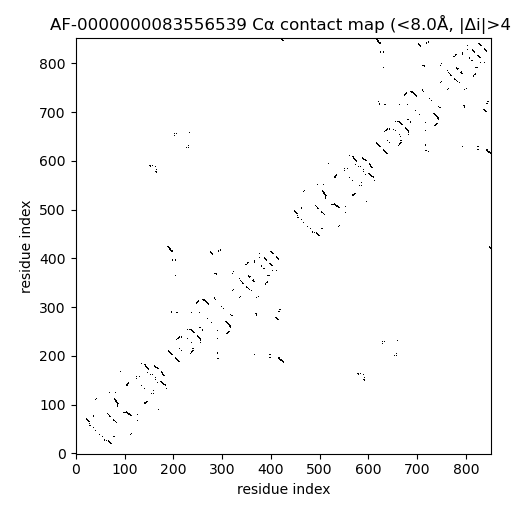TOM 5717 C C . LEU B 1 322 ? 21.578 -28.938 -19.484 1 28.73 322 LEU B C 1
ATOM 5719 O O . LEU B 1 322 ? 20.344 -28.859 -19.562 1 28.73 322 LEU B O 1
ATOM 5723 N N . VAL B 1 323 ? 22.188 -28.172 -20.297 1 30.09 323 VAL B N 1
ATOM 5724 C CA . VAL B 1 323 ? 21.828 -27.781 -21.656 1 30.09 323 VAL B CA 1
ATOM 5725 C C . VAL B 1 323 ? 21.812 -29.016 -22.562 1 30.09 323 VAL B C 1
ATOM 5727 O O . VAL B 1 323 ? 22.844 -29.672 -22.734 1 30.09 323 VAL B O 1
ATOM 5730 N N . LEU B 1 324 ? 20.781 -29.797 -22.688 1 30.08 324 LEU B N 1
ATOM 5731 C CA . LEU B 1 324 ? 20.719 -30.875 -23.688 1 30.08 324 LEU B CA 1
ATOM 5732 C C . LEU B 1 324 ? 20.609 -30.297 -25.094 1 30.08 324 LEU B C 1
ATOM 5734 O O . LEU B 1 324 ? 19.656 -29.609 -25.422 1 30.08 324 LEU B O 1
ATOM 5738 N N . CYS B 1 325 ? 21.625 -30.047 -25.844 1 29.34 325 CYS B N 1
ATOM 5739 C CA . CYS B 1 325 ? 21.625 -29.766 -27.266 1 29.34 325 CYS B CA 1
ATOM 5740 C C . CYS B 1 325 ? 20.703 -30.703 -28.031 1 29.34 325 CYS B C 1
ATOM 5742 O O . CYS B 1 325 ? 19.656 -30.281 -28.531 1 29.34 325 CYS B O 1
ATOM 5744 N N . GLN B 1 326 ? 21.234 -31.375 -29.281 1 31.8 326 GLN B N 1
ATOM 5745 C CA . GLN B 1 326 ? 20.609 -32.062 -30.391 1 31.8 326 GLN B CA 1
ATOM 5746 C C . GLN B 1 326 ? 19.703 -33.219 -29.906 1 31.8 326 GLN B C 1
ATOM 5748 O O . GLN B 1 326 ? 18.5 -33.219 -30.172 1 31.8 326 GLN B O 1
ATOM 5753 N N . ARG B 1 327 ? 20.141 -34.625 -30.391 1 32.75 327 ARG B N 1
ATOM 5754 C CA . ARG B 1 327 ? 19.5 -35.938 -30.547 1 32.75 327 ARG B CA 1
ATOM 5755 C C . ARG B 1 327 ? 19.234 -36.594 -29.188 1 32.75 327 ARG B C 1
ATOM 5757 O O . ARG B 1 327 ? 20.016 -37.406 -28.719 1 32.75 327 ARG B O 1
ATOM 5764 N N . ALA B 1 328 ? 19.078 -35.969 -28.188 1 34.59 328 ALA B N 1
ATOM 5765 C CA . ALA B 1 328 ? 19.172 -36.75 -26.953 1 34.59 328 ALA B CA 1
ATOM 5766 C C . ALA B 1 328 ? 17.984 -37.688 -26.812 1 34.59 328 ALA B C 1
ATOM 5768 O O . ALA B 1 328 ? 16.828 -37.281 -26.75 1 34.59 328 ALA B O 1
ATOM 5769 N N . ARG B 1 329 ? 18.062 -38.906 -27.25 1 35.75 329 ARG B N 1
ATOM 5770 C CA . ARG B 1 329 ? 17.156 -40.031 -26.969 1 35.75 329 ARG B CA 1
ATOM 5771 C C . ARG B 1 329 ? 16.688 -40 -25.516 1 35.75 329 ARG B C 1
ATOM 5773 O O . ARG B 1 329 ? 15.492 -40.094 -25.25 1 35.75 329 ARG B O 1
ATOM 5780 N N . SER B 1 330 ? 17.578 -40.688 -24.672 1 35.31 330 SER B N 1
ATOM 5781 C CA . SER B 1 330 ? 17.203 -40.938 -23.281 1 35.31 330 SER B CA 1
ATOM 5782 C C . SER B 1 330 ? 17.406 -39.688 -22.422 1 35.31 330 SER B C 1
ATOM 5784 O O . SER B 1 330 ? 18.484 -39.094 -22.422 1 35.31 330 SER B O 1
ATOM 5786 N N . LEU B 1 331 ? 16.5 -38.844 -22.344 1 40.34 331 LEU B N 1
ATOM 5787 C CA . LEU B 1 331 ? 16.578 -37.656 -21.469 1 40.34 331 LEU B CA 1
ATOM 5788 C C . LEU B 1 331 ? 17.234 -38.031 -20.141 1 40.34 331 LEU B C 1
ATOM 5790 O O . LEU B 1 331 ? 16.719 -38.875 -19.406 1 40.34 331 LEU B O 1
ATOM 5794 N N . PRO B 1 332 ? 18.438 -38 -19.938 1 40.16 332 PRO B N 1
ATOM 5795 C CA . PRO B 1 332 ? 18.875 -38.188 -18.547 1 40.16 332 PRO B CA 1
ATOM 5796 C C . PRO B 1 332 ? 18.016 -37.406 -17.547 1 40.16 332 PRO B C 1
ATOM 5798 O O . PRO B 1 332 ? 17.266 -36.5 -17.938 1 40.16 332 PRO B O 1
ATOM 5801 N N . ARG B 1 333 ? 18.031 -37.875 -16.234 1 45.41 333 ARG B N 1
ATOM 5802 C CA . ARG B 1 333 ? 17.422 -37.25 -15.062 1 45.41 333 ARG B CA 1
ATOM 5803 C C . ARG B 1 333 ? 17.656 -35.75 -15.055 1 45.41 333 ARG B C 1
ATOM 5805 O O . ARG B 1 333 ? 18.578 -35.25 -14.406 1 45.41 333 ARG B O 1
ATOM 5812 N N . SER B 1 334 ? 17.516 -35.031 -16.219 1 49.12 334 SER B N 1
ATOM 5813 C CA . SER B 1 334 ? 17.828 -33.625 -16.375 1 49.12 334 SER B CA 1
ATOM 5814 C C . SER B 1 334 ? 16.781 -32.75 -15.711 1 49.12 334 SER B C 1
ATOM 5816 O O . SER B 1 334 ? 15.633 -33.156 -15.555 1 49.12 334 SER B O 1
ATOM 5818 N N . ARG B 1 335 ? 17.188 -31.625 -14.891 1 56.12 335 ARG B N 1
ATOM 5819 C CA . ARG B 1 335 ? 16.375 -30.672 -14.133 1 56.12 335 ARG B CA 1
ATOM 5820 C C . ARG B 1 335 ? 15.375 -29.969 -15.031 1 56.12 335 ARG B C 1
ATOM 5822 O O . ARG B 1 335 ? 14.188 -29.875 -14.703 1 56.12 335 ARG B O 1
ATOM 5829 N N . GLY B 1 336 ? 15.883 -29.234 -16.172 1 68.5 336 GLY B N 1
ATOM 5830 C CA . GLY B 1 336 ? 15.023 -28.484 -17.062 1 68.5 336 GLY B CA 1
ATOM 5831 C C . GLY B 1 336 ? 15.344 -28.703 -18.531 1 68.5 336 GLY B C 1
ATOM 5832 O O . GLY B 1 336 ? 16.328 -29.359 -18.859 1 68.5 336 GLY B O 1
ATOM 5833 N N . LEU B 1 337 ? 14.398 -28.5 -19.469 1 74.5 337 LEU B N 1
ATOM 5834 C CA . LEU B 1 337 ? 14.523 -28.609 -20.922 1 74.5 337 LEU B CA 1
ATOM 5835 C C . LEU B 1 337 ? 14.531 -27.234 -21.562 1 74.5 337 LEU B C 1
ATOM 5837 O O . LEU B 1 337 ? 13.672 -26.391 -21.266 1 74.5 337 LEU B O 1
ATOM 5841 N N . MET B 1 338 ? 15.664 -26.953 -22.312 1 84.38 338 MET B N 1
ATOM 5842 C CA . MET B 1 338 ? 15.727 -25.734 -23.094 1 84.38 338 MET B CA 1
ATOM 5843 C C . MET B 1 338 ? 15.547 -26.016 -24.578 1 84.38 338 MET B C 1
ATOM 5845 O O . MET B 1 338 ? 16.141 -26.953 -25.109 1 84.38 338 MET B O 1
ATOM 5849 N N . VAL B 1 339 ? 14.68 -25.297 -25.25 1 84.38 339 VAL B N 1
ATOM 5850 C CA . VAL B 1 339 ? 14.508 -25.312 -26.703 1 84.38 339 VAL B CA 1
ATOM 5851 C C . VAL B 1 339 ? 14.906 -23.969 -27.297 1 84.38 339 VAL B C 1
ATOM 5853 O O . VAL B 1 339 ? 14.531 -22.922 -26.766 1 84.38 339 VAL B O 1
ATOM 5856 N N . THR B 1 340 ? 15.82 -23.984 -28.375 1 91.56 340 THR B N 1
ATOM 5857 C CA . THR B 1 340 ? 16.312 -22.719 -28.891 1 91.56 340 THR B CA 1
ATOM 5858 C C . THR B 1 340 ? 16.438 -22.766 -30.406 1 91.56 340 THR B C 1
ATOM 5860 O O . THR B 1 340 ? 16.516 -23.844 -31 1 91.56 340 THR B O 1
ATOM 5863 N N . THR B 1 341 ? 16.281 -21.641 -31.062 1 89.5 341 THR B N 1
ATOM 5864 C CA . THR B 1 341 ? 16.531 -21.453 -32.5 1 89.5 341 THR B CA 1
ATOM 5865 C C . THR B 1 341 ? 17.047 -20.062 -32.781 1 89.5 341 THR B C 1
ATOM 5867 O O . THR B 1 341 ? 16.969 -19.172 -31.922 1 89.5 341 THR B O 1
ATOM 5870 N N . LYS B 1 342 ? 17.688 -19.953 -33.875 1 91.19 342 LYS B N 1
ATOM 5871 C CA . LYS B 1 342 ? 18.125 -18.641 -34.312 1 91.19 342 LYS B CA 1
ATOM 5872 C C . LYS B 1 342 ? 16.953 -17.672 -34.469 1 91.19 342 LYS B C 1
ATOM 5874 O O . LYS B 1 342 ? 15.859 -18.078 -34.875 1 91.19 342 LYS B O 1
ATOM 5879 N N . GLY B 1 343 ? 17.297 -16.453 -34.094 1 89.38 343 GLY B N 1
ATOM 5880 C CA . GLY B 1 343 ? 16.281 -15.438 -34.281 1 89.38 343 GLY B CA 1
ATOM 5881 C C . GLY B 1 343 ? 16.031 -15.094 -35.75 1 89.38 343 GLY B C 1
ATOM 5882 O O . GLY B 1 343 ? 16.906 -15.266 -36.562 1 89.38 343 GLY B O 1
ATOM 5883 N N . GLY B 1 344 ? 14.797 -14.688 -36.031 1 79 344 GLY B N 1
ATOM 5884 C CA . GLY B 1 344 ? 14.523 -14.273 -37.375 1 79 344 GLY B CA 1
ATOM 5885 C C . GLY B 1 344 ? 15.266 -13.016 -37.781 1 79 344 GLY B C 1
ATOM 5886 O O . GLY B 1 344 ? 15.57 -12.164 -36.938 1 79 344 GLY B O 1
ATOM 5887 N N . ASP B 1 345 ? 15.664 -12.906 -39.031 1 73.06 345 ASP B N 1
ATOM 5888 C CA . ASP B 1 345 ? 16.422 -11.781 -39.562 1 73.06 345 ASP B CA 1
ATOM 5889 C C . ASP B 1 345 ? 15.727 -10.453 -39.281 1 73.06 345 ASP B C 1
ATOM 5891 O O . ASP B 1 345 ? 16.375 -9.445 -39.031 1 73.06 345 ASP B O 1
ATOM 5895 N N . ALA B 1 346 ? 14.43 -10.438 -39.125 1 74.62 346 ALA B N 1
ATOM 5896 C CA . ALA B 1 346 ? 13.664 -9.203 -38.969 1 74.62 346 ALA B CA 1
ATOM 5897 C C . ALA B 1 346 ? 13.297 -8.961 -37.5 1 74.62 346 ALA B C 1
ATOM 5899 O O . ALA B 1 346 ? 12.766 -7.902 -37.156 1 74.62 346 ALA B O 1
ATOM 5900 N N . SER B 1 347 ? 13.766 -9.727 -36.562 1 75.5 347 SER B N 1
ATOM 5901 C CA . SER B 1 347 ? 13.219 -9.688 -35.219 1 75.5 347 SER B CA 1
ATOM 5902 C C . SER B 1 347 ? 14.086 -8.836 -34.281 1 75.5 347 SER B C 1
ATOM 5904 O O . SER B 1 347 ? 13.633 -8.414 -33.219 1 75.5 347 SER B O 1
ATOM 5906 N N . GLY B 1 348 ? 15.336 -8.523 -34.781 1 87.25 348 GLY B N 1
ATOM 5907 C CA . GLY B 1 348 ? 16.266 -7.777 -33.938 1 87.25 348 GLY B CA 1
ATOM 5908 C C . GLY B 1 348 ? 16.828 -8.609 -32.812 1 87.25 348 GLY B C 1
ATOM 5909 O O . GLY B 1 348 ? 17.531 -8.086 -31.953 1 87.25 348 GLY B O 1
ATOM 5910 N N . VAL B 1 349 ? 16.469 -9.883 -32.75 1 94.62 349 VAL B N 1
ATOM 5911 C CA . VAL B 1 349 ? 17 -10.773 -31.719 1 94.62 349 VAL B CA 1
ATOM 5912 C C . VAL B 1 349 ? 17.922 -11.805 -32.375 1 94.62 349 VAL B C 1
ATOM 5914 O O . VAL B 1 349 ? 17.656 -12.281 -33.469 1 94.62 349 VAL B O 1
ATOM 5917 N N . ASP B 1 350 ? 19 -12.18 -31.719 1 95.31 350 ASP B N 1
ATOM 5918 C CA . ASP B 1 350 ? 19.969 -13.141 -32.25 1 95.31 350 ASP B CA 1
ATOM 5919 C C . ASP B 1 350 ? 19.438 -14.57 -32.125 1 95.31 350 ASP B C 1
ATOM 5921 O O . ASP B 1 350 ? 19.641 -15.391 -33 1 95.31 350 ASP B O 1
ATOM 5925 N N . TYR B 1 351 ? 18.734 -14.875 -30.984 1 93.88 351 TYR B N 1
ATOM 5926 C CA . TYR B 1 351 ? 18.125 -16.188 -30.828 1 93.88 351 TYR B CA 1
ATOM 5927 C C . TYR B 1 351 ? 16.906 -16.109 -29.891 1 93.88 351 TYR B C 1
ATOM 5929 O O . TYR B 1 351 ? 16.734 -15.125 -29.188 1 93.88 351 TYR B O 1
ATOM 5937 N N . VAL B 1 352 ? 16.078 -17.109 -29.984 1 94.38 352 VAL B N 1
ATOM 5938 C CA . VAL B 1 352 ? 14.922 -17.266 -29.125 1 94.38 352 VAL B CA 1
ATOM 5939 C C . VAL B 1 352 ? 14.984 -18.625 -28.422 1 94.38 352 VAL B C 1
ATOM 5941 O O . VAL B 1 352 ? 15.672 -19.547 -28.875 1 94.38 352 VAL B O 1
ATOM 5944 N N . ASN B 1 353 ? 14.367 -18.719 -27.281 1 91.5 353 ASN B N 1
ATOM 5945 C CA . ASN B 1 353 ? 14.344 -19.969 -26.547 1 91.5 353 ASN B CA 1
ATOM 5946 C C . ASN B 1 353 ? 13.086 -20.109 -25.688 1 91.5 353 ASN B C 1
ATOM 5948 O O . ASN B 1 353 ? 12.336 -19.141 -25.547 1 91.5 353 ASN B O 1
ATOM 5952 N N . ARG B 1 354 ? 12.82 -21.281 -25.25 1 89.94 354 ARG B N 1
ATOM 5953 C CA . ARG B 1 354 ? 11.883 -21.609 -24.188 1 89.94 354 ARG B CA 1
ATOM 5954 C C . ARG B 1 354 ? 12.539 -22.531 -23.156 1 89.94 354 ARG B C 1
ATOM 5956 O O . ARG B 1 354 ? 13.531 -23.203 -23.438 1 89.94 354 ARG B O 1
ATOM 5963 N N . TYR B 1 355 ? 12.016 -22.469 -21.953 1 87.12 355 TYR B N 1
ATOM 5964 C CA . TYR B 1 355 ? 12.586 -23.266 -20.875 1 87.12 355 TYR B CA 1
ATOM 5965 C C . TYR B 1 355 ? 11.492 -23.953 -20.062 1 87.12 355 TYR B C 1
ATOM 5967 O O . TYR B 1 355 ? 10.586 -23.281 -19.547 1 87.12 355 TYR B O 1
ATOM 5975 N N . PHE B 1 356 ? 11.531 -25.297 -19.891 1 80.12 356 PHE B N 1
ATOM 5976 C CA . PHE B 1 356 ? 10.531 -26.094 -19.188 1 80.12 356 PHE B CA 1
ATOM 5977 C C . PHE B 1 356 ? 11.156 -26.875 -18.047 1 80.12 356 PHE B C 1
ATOM 5979 O O . PHE B 1 356 ? 12.219 -27.484 -18.203 1 80.12 356 PHE B O 1
ATOM 5986 N N . ASP B 1 357 ? 10.523 -26.75 -16.859 1 74.38 357 ASP B N 1
ATOM 5987 C CA . ASP B 1 357 ? 10.984 -27.5 -15.695 1 74.38 357 ASP B CA 1
ATOM 5988 C C . ASP B 1 357 ? 9.812 -27.953 -14.836 1 74.38 357 ASP B C 1
ATOM 5990 O O . ASP B 1 357 ? 9.664 -27.531 -13.688 1 74.38 357 ASP B O 1
ATOM 5994 N N . PRO B 1 358 ? 9 -28.891 -15.227 1 66.44 358 PRO B N 1
ATOM 5995 C CA . PRO B 1 358 ? 7.84 -29.344 -14.461 1 66.44 358 PRO B CA 1
ATOM 5996 C C . PRO B 1 358 ? 8.219 -30 -13.141 1 66.44 358 PRO B C 1
ATOM 5998 O O . PRO B 1 358 ? 7.43 -30 -12.195 1 66.44 358 PRO B O 1
ATOM 6001 N N . ARG B 1 359 ? 9.398 -30.609 -13.086 1 58.25 359 ARG B N 1
ATOM 6002 C CA . ARG B 1 359 ? 9.836 -31.281 -11.867 1 58.25 359 ARG B CA 1
ATOM 6003 C C . ARG B 1 359 ? 9.992 -30.297 -10.719 1 58.25 359 ARG B C 1
ATOM 6005 O O . ARG B 1 359 ? 9.82 -30.656 -9.555 1 58.25 359 ARG B O 1
ATOM 6012 N N . ALA B 1 360 ? 10.266 -29.109 -11.125 1 60.22 360 ALA B N 1
ATOM 6013 C CA . ALA B 1 360 ? 10.422 -28.062 -10.102 1 60.22 360 ALA B CA 1
ATOM 6014 C C . ALA B 1 360 ? 9.094 -27.391 -9.797 1 60.22 360 ALA B C 1
ATOM 6016 O O . ALA B 1 360 ? 9.047 -26.422 -9.039 1 60.22 360 ALA B O 1
ATOM 6017 N N . GLY B 1 361 ? 8.102 -27.969 -10.328 1 60.22 361 GLY B N 1
ATOM 6018 C CA . GLY B 1 361 ? 6.781 -27.453 -10.031 1 60.22 361 GLY B CA 1
ATOM 6019 C C . GLY B 1 361 ? 6.352 -26.344 -10.977 1 60.22 361 GLY B C 1
ATOM 6020 O O . GLY B 1 361 ? 5.27 -25.766 -10.82 1 60.22 361 GLY B O 1
ATOM 6021 N N . VAL B 1 362 ? 7.277 -26.031 -11.844 1 65.19 362 VAL B N 1
ATOM 6022 C CA . VAL B 1 362 ? 6.945 -24.984 -12.812 1 65.19 362 VAL B CA 1
ATOM 6023 C C . VAL B 1 362 ? 6.961 -25.578 -14.227 1 65.19 362 VAL B C 1
ATOM 6025 O O . VAL B 1 362 ? 8 -26.047 -14.703 1 65.19 362 VAL B O 1
ATOM 6028 N N . ASN B 1 363 ? 5.84 -25.641 -14.828 1 73.31 363 ASN B N 1
ATOM 6029 C CA . ASN B 1 363 ? 5.789 -26.203 -16.172 1 73.31 363 ASN B CA 1
ATOM 6030 C C . ASN B 1 363 ? 6.73 -25.469 -17.125 1 73.31 363 ASN B C 1
ATOM 6032 O O . ASN B 1 363 ? 7.621 -26.078 -17.719 1 73.31 363 ASN B O 1
ATOM 6036 N N . GLU B 1 364 ? 6.613 -24.141 -17.141 1 84.19 364 GLU B N 1
ATOM 6037 C CA . GLU B 1 364 ? 7.465 -23.297 -17.969 1 84.19 364 GLU B CA 1
ATOM 6038 C C . GLU B 1 364 ? 7.902 -22.047 -17.234 1 84.19 364 GLU B C 1
ATOM 6040 O O . GLU B 1 364 ? 7.082 -21.359 -16.609 1 84.19 364 GLU B O 1
ATOM 6045 N N . ASP B 1 365 ? 9.18 -21.797 -17.281 1 86.38 365 ASP B N 1
ATOM 6046 C CA . ASP B 1 365 ? 9.703 -20.562 -16.703 1 86.38 365 ASP B CA 1
ATOM 6047 C C . ASP B 1 365 ? 9.609 -19.406 -17.688 1 86.38 365 ASP B C 1
ATOM 6049 O O . ASP B 1 365 ? 10 -19.547 -18.859 1 86.38 365 ASP B O 1
ATOM 6053 N N . PRO B 1 366 ? 9.117 -18.328 -17.281 1 90.5 366 PRO B N 1
ATOM 6054 C CA . PRO B 1 366 ? 8.906 -17.219 -18.219 1 90.5 366 PRO B CA 1
ATOM 6055 C C . PRO B 1 366 ? 10.211 -16.719 -18.828 1 90.5 366 PRO B C 1
ATOM 6057 O O . PRO B 1 366 ? 10.289 -16.547 -20.047 1 90.5 366 PRO B O 1
ATOM 6060 N N . VAL B 1 367 ? 11.164 -16.391 -18.062 1 90.88 367 VAL B N 1
ATOM 6061 C CA . VAL B 1 367 ? 12.492 -15.969 -18.484 1 90.88 367 VAL B CA 1
ATOM 6062 C C . VAL B 1 367 ? 13.539 -16.531 -17.531 1 90.88 367 VAL B C 1
ATOM 6064 O O . VAL B 1 367 ? 13.469 -16.312 -16.312 1 90.88 367 VAL B O 1
ATOM 6067 N N . THR B 1 368 ? 14.461 -17.172 -18.047 1 86.56 368 THR B N 1
ATOM 6068 C CA . THR B 1 368 ? 15.414 -17.922 -17.234 1 86.56 368 THR B CA 1
ATOM 6069 C C . THR B 1 368 ? 16.828 -17.375 -17.422 1 86.56 368 THR B C 1
ATOM 6071 O O . THR B 1 368 ? 17.547 -17.781 -18.328 1 86.56 368 THR B O 1
ATOM 6074 N N . GLY B 1 369 ? 17.266 -16.594 -16.453 1 80.69 369 GLY B N 1
ATOM 6075 C CA . GLY B 1 369 ? 18.609 -16.031 -16.531 1 80.69 369 GLY B CA 1
ATOM 6076 C C . GLY B 1 369 ? 19.703 -17.078 -16.656 1 80.69 369 GLY B C 1
ATOM 6077 O O . GLY B 1 369 ? 20.594 -16.953 -17.484 1 80.69 369 GLY B O 1
ATOM 6078 N N . SER B 1 370 ? 19.594 -18.094 -15.867 1 77.19 370 SER B N 1
ATOM 6079 C CA . SER B 1 370 ? 20.625 -19.141 -15.836 1 77.19 370 SER B CA 1
ATOM 6080 C C . SER B 1 370 ? 20.703 -19.859 -17.172 1 77.19 370 SER B C 1
ATOM 6082 O O . SER B 1 370 ? 21.797 -20.297 -17.578 1 77.19 370 SER B O 1
ATOM 6084 N N . ALA B 1 371 ? 19.609 -20.031 -17.812 1 80.81 371 ALA B N 1
ATOM 6085 C CA . ALA B 1 371 ? 19.609 -20.688 -19.109 1 80.81 371 ALA B CA 1
ATOM 6086 C C . ALA B 1 371 ? 20.469 -19.922 -20.109 1 80.81 371 ALA B C 1
ATOM 6088 O O . ALA B 1 371 ? 21.141 -20.516 -20.969 1 80.81 371 ALA B O 1
ATOM 6089 N N . HIS B 1 372 ? 20.484 -18.688 -19.969 1 85.88 372 HIS B N 1
ATOM 6090 C CA . HIS B 1 372 ? 21.188 -17.844 -20.938 1 85.88 372 HIS B CA 1
ATOM 6091 C C . HIS B 1 372 ? 22.688 -17.828 -20.688 1 85.88 372 HIS B C 1
ATOM 6093 O O . HIS B 1 372 ? 23.469 -17.422 -21.547 1 85.88 372 HIS B O 1
ATOM 6099 N N . CYS B 1 373 ? 23.094 -18.25 -19.516 1 78.19 373 CYS B N 1
ATOM 6100 C CA . CYS B 1 373 ? 24.516 -18.422 -19.25 1 78.19 373 CYS B CA 1
ATOM 6101 C C . CYS B 1 373 ? 25.078 -19.594 -20.062 1 78.19 373 CYS B C 1
ATOM 6103 O O . CYS B 1 373 ? 26.281 -19.672 -20.281 1 78.19 373 CYS B O 1
ATOM 6105 N N . VAL B 1 374 ? 24.203 -20.438 -20.484 1 77.38 374 VAL B N 1
ATOM 6106 C CA . VAL B 1 374 ? 24.594 -21.562 -21.328 1 77.38 374 VAL B CA 1
ATOM 6107 C C . VAL B 1 374 ? 24.344 -21.219 -22.797 1 77.38 374 VAL B C 1
ATOM 6109 O O . VAL B 1 374 ? 25.203 -21.453 -23.641 1 77.38 374 VAL B O 1
ATOM 6112 N N . LEU B 1 375 ? 23.297 -20.641 -23.062 1 84.69 375 LEU B N 1
ATOM 6113 C CA . LEU B 1 375 ? 22.859 -20.391 -24.438 1 84.69 375 LEU B CA 1
ATOM 6114 C C . LEU B 1 375 ? 23.703 -19.297 -25.078 1 84.69 375 LEU B C 1
ATOM 6116 O O . LEU B 1 375 ? 23.953 -19.344 -26.281 1 84.69 375 LEU B O 1
ATOM 6120 N N . ALA B 1 376 ? 24.109 -18.375 -24.281 1 88 376 ALA B N 1
ATOM 6121 C CA . ALA B 1 376 ? 24.828 -17.25 -24.844 1 88 376 ALA B CA 1
ATOM 6122 C C . ALA B 1 376 ? 26.172 -17.688 -25.438 1 88 376 ALA B C 1
ATOM 6124 O O . ALA B 1 376 ? 26.469 -17.406 -26.594 1 88 376 ALA B O 1
ATOM 6125 N N . PRO B 1 377 ? 27 -18.391 -24.656 1 83.69 377 PRO B N 1
ATOM 6126 C CA . PRO B 1 377 ? 28.234 -18.875 -25.25 1 83.69 377 PRO B CA 1
ATOM 6127 C C . PRO B 1 377 ? 28 -19.781 -26.453 1 83.69 377 PRO B C 1
ATOM 6129 O O . PRO B 1 377 ? 28.75 -19.734 -27.438 1 83.69 377 PRO B O 1
ATOM 6132 N N . TYR B 1 378 ? 26.984 -20.641 -26.516 1 85.25 378 TYR B N 1
ATOM 6133 C CA . TYR B 1 378 ? 26.609 -21.531 -27.609 1 85.25 378 TYR B CA 1
ATOM 6134 C C . TYR B 1 378 ? 26.359 -20.75 -28.891 1 85.25 378 TYR B C 1
ATOM 6136 O O . TYR B 1 378 ? 26.953 -21.031 -29.938 1 85.25 378 TYR B O 1
ATOM 6144 N N . TRP B 1 379 ? 25.531 -19.781 -28.781 1 90.88 379 TRP B N 1
ATOM 6145 C CA . TRP B 1 379 ? 25.156 -19 -29.953 1 90.88 379 TRP B CA 1
ATOM 6146 C C . TRP B 1 379 ? 26.266 -18.031 -30.359 1 90.88 379 TRP B C 1
ATOM 6148 O O . TRP B 1 379 ? 26.422 -17.719 -31.531 1 90.88 379 TRP B O 1
ATOM 6158 N N . ALA B 1 380 ? 26.969 -17.516 -29.359 1 91.81 380 ALA B N 1
ATOM 6159 C CA . ALA B 1 380 ? 28.109 -16.656 -29.672 1 91.81 380 ALA B CA 1
ATOM 6160 C C . ALA B 1 380 ? 29.078 -17.375 -30.609 1 91.81 380 ALA B C 1
ATOM 6162 O O . ALA B 1 380 ? 29.594 -16.766 -31.547 1 91.81 380 ALA B O 1
ATOM 6163 N N . ALA B 1 381 ? 29.344 -18.547 -30.375 1 88.56 381 ALA B N 1
ATOM 6164 C CA . ALA B 1 381 ? 30.25 -19.344 -31.203 1 88.56 381 ALA B CA 1
ATOM 6165 C C . ALA B 1 381 ? 29.688 -19.531 -32.594 1 88.56 381 ALA B C 1
ATOM 6167 O O . ALA B 1 381 ? 30.406 -19.406 -33.594 1 88.56 381 ALA B O 1
ATOM 6168 N N . ILE B 1 382 ? 28.406 -19.828 -32.688 1 90.31 382 ILE B N 1
ATOM 6169 C CA . ILE B 1 382 ? 27.75 -20.109 -33.969 1 90.31 382 ILE B CA 1
ATOM 6170 C C . ILE B 1 382 ? 27.672 -18.844 -34.781 1 90.31 382 ILE B C 1
ATOM 6172 O O . ILE B 1 382 ? 27.906 -18.859 -36 1 90.31 382 ILE B O 1
ATOM 6176 N N . LEU B 1 383 ? 27.375 -17.781 -34.125 1 93.38 383 LEU B N 1
ATOM 6177 C CA . LEU B 1 383 ? 27.109 -16.547 -34.844 1 93.38 383 LEU B CA 1
ATOM 6178 C C . LEU B 1 383 ? 28.375 -15.695 -34.938 1 93.38 383 LEU B C 1
ATOM 6180 O O . LEU B 1 383 ? 28.375 -14.664 -35.594 1 93.38 383 LEU B O 1
ATOM 6184 N N . SER B 1 384 ? 29.359 -16.047 -34.281 1 93.56 384 SER B N 1
ATOM 6185 C CA . SER B 1 384 ? 30.609 -15.297 -34.219 1 93.56 384 SER B CA 1
ATOM 6186 C C . SER B 1 384 ? 30.391 -13.875 -33.719 1 93.56 384 SER B C 1
ATOM 6188 O O . SER B 1 384 ? 30.812 -12.914 -34.344 1 93.56 384 SER B O 1
ATOM 6190 N N . LYS B 1 385 ? 29.578 -13.742 -32.688 1 93.56 385 LYS B N 1
ATOM 6191 C CA . LYS B 1 385 ? 29.266 -12.5 -31.984 1 93.56 385 LYS B CA 1
ATOM 6192 C C . LYS B 1 385 ? 29.516 -12.633 -30.484 1 93.56 385 LYS B C 1
ATOM 6194 O O . LYS B 1 385 ? 29.344 -13.711 -29.906 1 93.56 385 LYS B O 1
ATOM 6199 N N . SER B 1 386 ? 29.938 -11.492 -29.859 1 92.81 386 SER B N 1
ATOM 6200 C CA . SER B 1 386 ? 30.109 -11.516 -28.422 1 92.81 386 SER B CA 1
ATOM 6201 C C . SER B 1 386 ? 28.984 -10.781 -27.703 1 92.81 386 SER B C 1
ATOM 6203 O O . SER B 1 386 ? 28.797 -10.93 -26.5 1 92.81 386 SER B O 1
ATOM 6205 N N . SER B 1 387 ? 28.297 -9.922 -28.438 1 93.44 387 SER B N 1
ATOM 6206 C CA . SER B 1 387 ? 27.109 -9.242 -27.938 1 93.44 387 SER B CA 1
ATOM 6207 C C . SER B 1 387 ? 25.844 -9.797 -28.594 1 93.44 387 SER B C 1
ATOM 6209 O O . SER B 1 387 ? 25.734 -9.812 -29.828 1 93.44 387 SER B O 1
ATOM 6211 N N . LEU B 1 388 ? 25 -10.305 -27.734 1 94.75 388 LEU B N 1
ATOM 6212 C CA . LEU B 1 388 ? 23.812 -10.977 -28.266 1 94.75 388 LEU B CA 1
ATOM 6213 C C . LEU B 1 388 ? 22.547 -10.383 -27.656 1 94.75 388 LEU B C 1
ATOM 6215 O O . LEU B 1 388 ? 22.562 -9.883 -26.516 1 94.75 388 LEU B O 1
ATOM 6219 N N . VAL B 1 389 ? 21.5 -10.375 -28.391 1 95.56 389 VAL B N 1
ATOM 6220 C CA . VAL B 1 389 ? 20.156 -10.102 -27.906 1 95.56 389 VAL B CA 1
ATOM 6221 C C . VAL B 1 389 ? 19.297 -11.359 -28.016 1 95.56 389 VAL B C 1
ATOM 6223 O O . VAL B 1 389 ? 19.219 -11.969 -29.078 1 95.56 389 VAL B O 1
ATOM 6226 N N . ALA B 1 390 ? 18.797 -11.766 -26.906 1 95.06 390 ALA B N 1
ATOM 6227 C CA . ALA B 1 390 ? 17.969 -12.969 -26.859 1 95.06 390 ALA B CA 1
ATOM 6228 C C . ALA B 1 390 ? 16.562 -12.656 -26.375 1 95.06 390 ALA B C 1
ATOM 6230 O O . ALA B 1 390 ? 16.344 -11.695 -25.641 1 95.06 390 ALA B O 1
ATOM 6231 N N . ARG B 1 391 ? 15.609 -13.422 -26.828 1 95.75 391 ARG B N 1
ATOM 6232 C CA . ARG B 1 391 ? 14.234 -13.336 -26.344 1 95.75 391 ARG B CA 1
ATOM 6233 C C . ARG B 1 391 ? 13.703 -14.711 -25.953 1 95.75 391 ARG B C 1
ATOM 6235 O O . ARG B 1 391 ? 13.727 -15.648 -26.766 1 95.75 391 ARG B O 1
ATOM 6242 N N . GLN B 1 392 ? 13.375 -14.852 -24.734 1 94.56 392 GLN B N 1
ATOM 6243 C CA . GLN B 1 392 ? 12.664 -16.062 -24.328 1 94.56 392 GLN B CA 1
ATOM 6244 C C . GLN B 1 392 ? 11.164 -15.922 -24.562 1 94.56 392 GLN B C 1
ATOM 6246 O O . GLN B 1 392 ? 10.508 -15.078 -23.938 1 94.56 392 GLN B O 1
ATOM 6251 N N . VAL B 1 393 ? 10.578 -16.719 -25.406 1 93.31 393 VAL B N 1
ATOM 6252 C CA . VAL B 1 393 ? 9.219 -16.547 -25.906 1 93.31 393 VAL B CA 1
ATOM 6253 C C . VAL B 1 393 ? 8.273 -17.469 -25.141 1 93.31 393 VAL B C 1
ATOM 6255 O O . VAL B 1 393 ? 7.633 -18.344 -25.719 1 93.31 393 VAL B O 1
ATOM 6258 N N . SER B 1 394 ? 8 -17.203 -23.953 1 91.31 394 SER B N 1
ATOM 6259 C CA . SER B 1 394 ? 7.055 -17.906 -23.094 1 91.31 394 SER B CA 1
ATOM 6260 C C . SER B 1 394 ? 5.699 -17.219 -23.078 1 91.31 394 SER B C 1
ATOM 6262 O O . SER B 1 394 ? 5.41 -16.375 -23.938 1 91.31 394 SER B O 1
ATOM 6264 N N . HIS B 1 395 ? 4.809 -17.656 -22.172 1 86.44 395 HIS B N 1
ATOM 6265 C CA . HIS B 1 395 ? 3.531 -16.984 -21.969 1 86.44 395 HIS B CA 1
ATOM 6266 C C . HIS B 1 395 ? 3.736 -15.562 -21.438 1 86.44 395 HIS B C 1
ATOM 6268 O O . HIS B 1 395 ? 2.848 -14.719 -21.562 1 86.44 395 HIS B O 1
ATOM 6274 N N . ARG B 1 396 ? 4.883 -15.305 -20.891 1 91.19 396 ARG B N 1
ATOM 6275 C CA . ARG B 1 396 ? 5.367 -13.992 -20.484 1 91.19 396 ARG B CA 1
ATOM 6276 C C . ARG B 1 396 ? 6.762 -13.719 -21.031 1 91.19 396 ARG B C 1
ATOM 6278 O O . ARG B 1 396 ? 7.754 -13.859 -20.312 1 91.19 396 ARG B O 1
ATOM 6285 N N . PRO B 1 397 ? 6.812 -13.297 -22.203 1 93.88 397 PRO B N 1
ATOM 6286 C CA . PRO B 1 397 ? 8.125 -13.203 -22.859 1 93.88 397 PRO B CA 1
ATOM 6287 C C . PRO B 1 397 ? 9.016 -12.125 -22.25 1 93.88 397 PRO B C 1
ATOM 6289 O O . PRO B 1 397 ? 8.516 -11.195 -21.609 1 93.88 397 PRO B O 1
ATOM 6292 N N . GLY B 1 398 ? 10.312 -12.297 -22.406 1 94.94 398 GLY B N 1
ATOM 6293 C CA . GLY B 1 398 ? 11.297 -11.336 -21.938 1 94.94 398 GLY B CA 1
ATOM 6294 C C . GLY B 1 398 ? 12.516 -11.25 -22.828 1 94.94 398 GLY B C 1
ATOM 6295 O O . GLY B 1 398 ? 12.766 -12.156 -23.641 1 94.94 398 GLY B O 1
ATOM 6296 N N . THR B 1 399 ? 13.18 -10.156 -22.734 1 93.81 399 THR B N 1
ATOM 6297 C CA . THR B 1 399 ? 14.352 -9.891 -23.562 1 93.81 399 THR B CA 1
ATOM 6298 C C . THR B 1 399 ? 15.586 -9.688 -22.688 1 93.81 399 THR B C 1
ATOM 6300 O O . THR B 1 399 ? 15.523 -9.023 -21.656 1 93.81 399 THR B O 1
ATOM 6303 N N . LEU B 1 400 ? 16.688 -10.305 -23.141 1 91.5 400 LEU B N 1
ATOM 6304 C CA . LEU B 1 400 ? 17.969 -10.156 -22.469 1 91.5 400 LEU B CA 1
ATOM 6305 C C . LEU B 1 400 ? 19.031 -9.672 -23.438 1 91.5 400 LEU B C 1
ATOM 6307 O O . LEU B 1 400 ? 19.062 -10.086 -24.609 1 91.5 400 LEU B O 1
ATOM 6311 N N . ARG B 1 401 ? 19.828 -8.789 -23.016 1 89.81 401 ARG B N 1
ATOM 6312 C CA . ARG B 1 401 ? 21.062 -8.438 -23.688 1 89.81 401 ARG B CA 1
ATOM 6313 C C . ARG B 1 401 ? 22.266 -9.078 -23 1 89.81 401 ARG B C 1
ATOM 6315 O O . ARG B 1 401 ? 22.453 -8.93 -21.797 1 89.81 401 ARG B O 1
ATOM 6322 N N . LEU B 1 402 ? 23.016 -9.797 -23.781 1 88.69 402 LEU B N 1
ATOM 6323 C CA . LEU B 1 402 ? 24.078 -10.617 -23.203 1 88.69 402 LEU B CA 1
ATOM 6324 C C . LEU B 1 402 ? 25.438 -10.258 -23.797 1 88.69 402 LEU B C 1
ATOM 6326 O O . LEU B 1 402 ? 25.547 -9.977 -24.984 1 88.69 402 LEU B O 1
ATOM 6330 N N . GLN B 1 403 ? 26.406 -10.242 -22.984 1 86.19 403 GLN B N 1
ATOM 6331 C CA . GLN B 1 403 ? 27.797 -10.117 -23.406 1 86.19 403 GLN B CA 1
ATOM 6332 C C . GLN B 1 403 ? 28.625 -11.312 -22.938 1 86.19 403 GLN B C 1
ATOM 6334 O O . GLN B 1 403 ? 28.656 -11.617 -21.734 1 86.19 403 GLN B O 1
ATOM 6339 N N . VAL B 1 404 ? 29.203 -11.961 -23.906 1 86.38 404 VAL B N 1
ATOM 6340 C CA . VAL B 1 404 ? 30.016 -13.133 -23.594 1 86.38 404 VAL B CA 1
ATOM 6341 C C . VAL B 1 404 ? 31.484 -12.734 -23.531 1 86.38 404 VAL B C 1
ATOM 6343 O O . VAL B 1 404 ? 32.031 -12.188 -24.484 1 86.38 404 VAL B O 1
ATOM 6346 N N . ASP B 1 405 ? 32 -12.875 -22.406 1 80.44 405 ASP B N 1
ATOM 6347 C CA . ASP B 1 405 ? 33.438 -12.688 -22.219 1 80.44 405 ASP B CA 1
ATOM 6348 C C . ASP B 1 405 ? 34.188 -14.031 -22.172 1 80.44 405 ASP B C 1
ATOM 6350 O O . ASP B 1 405 ? 34.281 -14.633 -21.094 1 80.44 405 ASP B O 1
ATOM 6354 N N . THR B 1 406 ? 34.75 -14.422 -23.219 1 75.75 406 THR B N 1
ATOM 6355 C CA . THR B 1 406 ? 35.375 -15.734 -23.328 1 75.75 406 THR B CA 1
ATOM 6356 C C . THR B 1 406 ? 36.688 -15.766 -22.547 1 75.75 406 THR B C 1
ATOM 6358 O O . THR B 1 406 ? 37.094 -16.812 -22.031 1 75.75 406 THR B O 1
ATOM 6361 N N . ASP B 1 407 ? 37.281 -14.625 -22.469 1 76.88 407 ASP B N 1
ATOM 6362 C CA . ASP B 1 407 ? 38.562 -14.562 -21.766 1 76.88 407 ASP B CA 1
ATOM 6363 C C . ASP B 1 407 ? 38.406 -14.781 -20.266 1 76.88 407 ASP B C 1
ATOM 6365 O O . ASP B 1 407 ? 39.219 -15.445 -19.641 1 76.88 407 ASP B O 1
ATOM 6369 N N . GLN B 1 408 ? 37.375 -14.312 -19.781 1 69.62 408 GLN B N 1
ATOM 6370 C CA . GLN B 1 408 ? 37.125 -14.406 -18.344 1 69.62 408 GLN B CA 1
ATOM 6371 C C . GLN B 1 408 ? 36.125 -15.484 -18.016 1 69.62 408 GLN B C 1
ATOM 6373 O O . GLN B 1 408 ? 35.75 -15.672 -16.859 1 69.62 408 GLN B O 1
ATOM 6378 N N . ASP B 1 409 ? 35.625 -16.203 -19 1 72.88 409 ASP B N 1
ATOM 6379 C CA . ASP B 1 409 ? 34.625 -17.234 -18.812 1 72.88 409 ASP B CA 1
ATOM 6380 C C . ASP B 1 409 ? 33.406 -16.688 -18.078 1 72.88 409 ASP B C 1
ATOM 6382 O O . ASP B 1 409 ? 32.969 -17.266 -17.078 1 72.88 409 ASP B O 1
ATOM 6386 N N . ARG B 1 410 ? 32.938 -15.484 -18.547 1 73.25 410 ARG B N 1
ATOM 6387 C CA . ARG B 1 410 ? 31.797 -14.812 -17.922 1 73.25 410 ARG B CA 1
ATOM 6388 C C . ARG B 1 410 ? 30.781 -14.367 -18.953 1 73.25 410 ARG B C 1
ATOM 6390 O O . ARG B 1 410 ? 31.141 -14.086 -20.109 1 73.25 410 ARG B O 1
ATOM 6397 N N . VAL B 1 411 ? 29.547 -14.43 -18.438 1 77 411 VAL B N 1
ATOM 6398 C CA . VAL B 1 411 ? 28.453 -13.859 -19.219 1 77 411 VAL B CA 1
ATOM 6399 C C . VAL B 1 411 ? 27.828 -12.703 -18.453 1 77 411 VAL B C 1
ATOM 6401 O O . VAL B 1 411 ? 27.5 -12.844 -17.266 1 77 411 VAL B O 1
ATOM 6404 N N . ILE B 1 412 ? 27.781 -11.57 -19.078 1 78.12 412 ILE B N 1
ATOM 6405 C CA . ILE B 1 412 ? 27.109 -10.414 -18.5 1 78.12 412 ILE B CA 1
ATOM 6406 C C . ILE B 1 412 ? 25.672 -10.336 -19.047 1 78.12 412 ILE B C 1
ATOM 6408 O O . ILE B 1 412 ? 25.469 -10.305 -20.266 1 78.12 412 ILE B O 1
ATOM 6412 N N . LEU B 1 413 ? 24.781 -10.375 -18.109 1 81.75 413 LEU B N 1
ATOM 6413 C CA . LEU B 1 413 ? 23.375 -10.281 -18.484 1 81.75 413 LEU B CA 1
ATOM 6414 C C . LEU B 1 413 ? 22.828 -8.898 -18.172 1 81.75 413 LEU B C 1
ATOM 6416 O O . LEU B 1 413 ? 23.047 -8.359 -17.094 1 81.75 413 LEU B O 1
ATOM 6420 N N . HIS B 1 414 ? 22.156 -8.328 -19.234 1 82.56 414 HIS B N 1
ATOM 6421 C CA . HIS B 1 414 ? 21.453 -7.07 -19.062 1 82.56 414 HIS B CA 1
ATOM 6422 C C . HIS B 1 414 ? 19.953 -7.25 -19.312 1 82.56 414 HIS B C 1
ATOM 6424 O O . HIS B 1 414 ? 19.547 -7.969 -20.219 1 82.56 414 HIS B O 1
ATOM 6430 N N . GLY B 1 415 ? 19.219 -6.684 -18.438 1 86.56 415 GLY B N 1
ATOM 6431 C CA . GLY B 1 415 ? 17.766 -6.68 -18.625 1 86.56 415 GLY B CA 1
ATOM 6432 C C . GLY B 1 415 ? 17.094 -5.52 -17.922 1 86.56 415 GLY B C 1
ATOM 6433 O O . GLY B 1 415 ? 17.609 -4.988 -16.938 1 86.56 415 GLY B O 1
ATOM 6434 N N . ASP B 1 416 ? 15.992 -5.125 -18.438 1 89.31 416 ASP B N 1
ATOM 6435 C CA . ASP B 1 416 ? 15.148 -4.121 -17.797 1 89.31 416 ASP B CA 1
ATOM 6436 C C . ASP B 1 416 ? 14.227 -4.754 -16.766 1 89.31 416 ASP B C 1
ATOM 6438 O O . ASP B 1 416 ? 14.102 -5.98 -16.703 1 89.31 416 ASP B O 1
ATOM 6442 N N . ALA B 1 417 ? 13.719 -3.992 -15.922 1 91.94 417 ALA B N 1
ATOM 6443 C CA . ALA B 1 417 ? 12.719 -4.418 -14.938 1 91.94 417 ALA B CA 1
ATOM 6444 C C . ALA B 1 417 ? 11.68 -3.324 -14.695 1 91.94 417 ALA B C 1
ATOM 6446 O O . ALA B 1 417 ? 12 -2.135 -14.758 1 91.94 417 ALA B O 1
ATOM 6447 N N . VAL B 1 418 ? 10.469 -3.723 -14.422 1 94.12 418 VAL B N 1
ATOM 6448 C CA . VAL B 1 418 ? 9.398 -2.756 -14.195 1 94.12 418 VAL B CA 1
ATOM 6449 C C . VAL B 1 418 ? 8.594 -3.15 -12.961 1 94.12 418 VAL B C 1
ATOM 6451 O O . VAL B 1 418 ? 8.25 -4.32 -12.781 1 94.12 418 VAL B O 1
ATOM 6454 N N . ILE B 1 419 ? 8.352 -2.203 -12.094 1 94.75 419 ILE B N 1
ATOM 6455 C CA . ILE B 1 419 ? 7.523 -2.434 -10.914 1 94.75 419 ILE B CA 1
ATOM 6456 C C . ILE B 1 419 ? 6.051 -2.465 -11.32 1 94.75 419 ILE B C 1
ATOM 6458 O O . ILE B 1 419 ? 5.57 -1.57 -12.023 1 94.75 419 ILE B O 1
ATOM 6462 N N . THR B 1 420 ? 5.332 -3.514 -10.844 1 94.31 420 THR B N 1
ATOM 6463 C CA . THR B 1 420 ? 3.947 -3.674 -11.273 1 94.31 420 THR B CA 1
ATOM 6464 C C . THR B 1 420 ? 2.99 -3.5 -10.102 1 94.31 420 THR B C 1
ATOM 6466 O O . THR B 1 420 ? 1.822 -3.156 -10.289 1 94.31 420 THR B O 1
ATOM 6469 N N . MET B 1 421 ? 3.449 -3.807 -8.906 1 94 421 MET B N 1
ATOM 6470 C CA . MET B 1 421 ? 2.617 -3.688 -7.715 1 94 421 MET B CA 1
ATOM 6471 C C . MET B 1 421 ? 3.453 -3.271 -6.508 1 94 421 MET B C 1
ATOM 6473 O O . MET B 1 421 ? 4.633 -3.617 -6.418 1 94 421 MET B O 1
ATOM 6477 N N . ARG B 1 422 ? 2.854 -2.51 -5.641 1 95.19 422 ARG B N 1
ATOM 6478 C CA . ARG B 1 422 ? 3.436 -2.154 -4.348 1 95.19 422 ARG B CA 1
ATOM 6479 C C . ARG B 1 422 ? 2.459 -2.436 -3.211 1 95.19 422 ARG B C 1
ATOM 6481 O O . ARG B 1 422 ? 1.269 -2.133 -3.32 1 95.19 422 ARG B O 1
ATOM 6488 N N . GLY B 1 423 ? 3 -3.102 -2.197 1 94.25 423 GLY B N 1
ATOM 6489 C CA . GLY B 1 423 ? 2.121 -3.383 -1.074 1 94.25 423 GLY B CA 1
ATOM 6490 C C . GLY B 1 423 ? 2.869 -3.635 0.222 1 94.25 423 GLY B C 1
ATOM 6491 O O . GLY B 1 423 ? 4.043 -3.277 0.347 1 94.25 423 GLY B O 1
ATOM 6492 N N . VAL B 1 424 ? 2.047 -4.07 1.234 1 93.75 424 VAL B N 1
ATOM 6493 C CA . VAL B 1 424 ? 2.582 -4.438 2.541 1 93.75 424 VAL B CA 1
ATOM 6494 C C . VAL B 1 424 ? 2.01 -5.789 2.971 1 93.75 424 VAL B C 1
ATOM 6496 O O . VAL B 1 424 ? 0.883 -6.137 2.609 1 93.75 424 VAL B O 1
ATOM 6499 N N . VAL B 1 425 ? 2.844 -6.477 3.666 1 90.19 425 VAL B N 1
ATOM 6500 C CA . VAL B 1 425 ? 2.387 -7.719 4.277 1 90.19 425 VAL B CA 1
ATOM 6501 C C . VAL B 1 425 ? 1.632 -7.41 5.57 1 90.19 425 VAL B C 1
ATOM 6503 O O . VAL B 1 425 ? 2.109 -6.641 6.406 1 90.19 425 VAL B O 1
ATOM 6506 N N . VAL B 1 426 ? 0.405 -7.91 5.719 1 84.19 426 VAL B N 1
ATOM 6507 C CA . VAL B 1 426 ? -0.434 -7.625 6.875 1 84.19 426 VAL B CA 1
ATOM 6508 C C . VAL B 1 426 ? -0.258 -8.719 7.926 1 84.19 426 VAL B C 1
ATOM 6510 O O . VAL B 1 426 ? -0.114 -9.898 7.586 1 84.19 426 VAL B O 1
#

Nearest PDB structures (foldseek):
  1s7j-assembly2_B  TM=7.563E-01  e=3.013E-18  Enterococcus faecalis V583
  1l0c-assembly1_A  TM=9.168E-01  e=3.200E-14  Ovis aries
  1kuy-assembly1_A  TM=9.163E-01  e=6.471E-14  Ovis aries
  1b6b-assembly2_B  TM=8.858E-01  e=1.020E-12  Ovis aries
  1ym5-assembly1_A-2  TM=6.391E-01  e=9.619E-13  Saccharomyces cerevisiae